Protein AF-0000000066094761 (afdb_homodimer)

Radius of gyration: 37.36 Å; Cα contacts (8 Å, |Δi|>4): 1276; chains: 2; bounding box: 104×122×108 Å

Solvent-accessible surface area (backbone atoms only — not comparable to full-atom values): 63139 Å² total; per-residue (Å²): 133,81,71,83,74,76,77,89,64,42,26,51,43,30,59,74,68,72,46,89,49,73,55,37,78,74,47,27,59,56,29,58,72,44,72,39,82,47,69,22,72,69,81,80,58,84,51,72,66,88,42,71,58,29,49,50,51,52,50,49,50,50,47,42,39,51,49,48,59,50,34,73,75,60,47,80,68,79,78,79,75,89,84,76,91,79,89,83,79,86,79,93,80,90,80,85,93,80,86,85,90,82,90,82,90,82,90,80,90,80,88,84,88,78,85,73,77,79,72,76,74,77,68,79,76,65,91,70,70,86,68,79,62,49,69,28,84,65,56,49,58,53,24,24,25,49,39,42,20,68,70,50,47,49,43,68,77,32,72,45,50,62,64,50,71,90,56,36,38,64,8,41,57,56,40,42,41,30,41,23,49,33,28,34,23,34,45,33,17,46,22,35,49,45,50,48,60,73,43,51,88,79,46,54,68,67,57,51,52,52,44,52,52,51,21,50,51,25,40,50,52,15,52,52,44,44,51,53,51,51,49,57,64,63,56,69,61,76,78,74,60,92,45,60,48,66,40,47,43,52,23,32,50,44,47,24,50,39,24,49,31,68,59,46,70,72,52,30,59,60,32,46,50,50,36,51,49,54,52,50,50,37,60,72,56,68,46,67,80,40,82,64,54,71,69,31,48,52,34,60,76,65,52,47,80,88,64,98,61,55,47,55,43,37,33,53,43,50,46,51,40,51,50,52,42,51,51,53,51,49,37,35,53,51,15,48,54,60,44,30,53,34,86,62,55,87,48,35,74,57,51,26,28,86,80,34,72,41,51,33,34,46,45,69,17,35,45,29,64,59,51,43,47,46,36,51,47,16,32,51,38,11,47,41,64,74,65,52,54,72,47,70,68,45,43,53,52,51,52,50,53,49,50,51,49,51,51,52,52,53,53,48,53,50,51,52,52,55,52,51,58,52,43,63,72,65,56,78,75,73,75,78,47,59,60,58,44,50,30,52,53,45,31,49,46,45,47,48,22,41,55,52,48,49,43,31,67,75,48,27,75,48,76,57,73,80,40,47,64,58,53,50,50,49,52,49,43,53,69,73,66,50,58,70,88,48,46,63,76,44,37,43,31,50,49,57,48,46,67,70,42,50,88,62,67,52,42,49,49,50,51,49,58,55,64,28,67,72,38,54,34,78,55,37,54,42,43,60,52,44,53,54,48,47,54,50,50,56,51,39,61,73,72,37,92,81,57,44,48,66,54,51,34,61,70,45,39,81,71,56,82,54,60,104,133,82,70,83,74,78,77,89,64,44,26,51,43,30,58,72,67,72,46,89,51,74,54,38,78,73,48,26,60,58,29,58,73,47,72,38,80,48,68,23,73,69,81,79,56,85,51,72,65,88,43,70,57,29,51,50,53,52,50,49,49,50,47,43,42,52,50,53,60,55,38,72,69,64,46,80,73,70,75,82,80,82,82,76,76,74,87,83,80,82,80,82,87,78,88,87,81,86,84,90,83,86,90,82,90,86,90,82,88,91,88,85,90,92,83,88,78,82,74,81,77,79,73,80,78,67,90,71,74,86,67,78,62,48,67,31,84,66,56,49,57,52,25,23,26,48,40,42,18,67,70,50,47,48,43,67,77,32,74,45,51,61,63,52,71,89,55,35,39,63,8,40,56,56,41,42,42,30,41,22,47,31,28,33,24,31,44,33,18,45,23,36,50,45,50,48,59,73,42,51,88,78,46,56,68,68,58,50,51,51,44,50,52,50,20,49,50,26,38,49,52,15,54,52,44,45,52,53,51,51,50,56,65,62,54,71,56,82,80,66,64,91,49,58,48,67,40,47,42,52,22,32,51,44,47,24,51,39,25,49,33,68,60,45,71,68,55,29,58,60,32,46,50,50,34,51,49,54,51,51,50,38,60,73,56,67,47,67,78,41,83,63,54,70,70,31,49,52,34,62,75,64,51,48,80,87,66,99,60,56,46,57,42,37,32,53,44,49,46,50,40,50,50,50,43,51,50,52,51,48,38,34,54,51,14,49,54,64,45,31,52,34,87,62,55,86,48,37,72,58,51,26,28,86,75,33,70,42,52,33,34,46,44,68,16,36,44,30,64,58,50,43,46,46,37,50,46,16,31,52,38,11,48,42,64,73,65,52,54,72,48,70,68,43,44,51,54,49,53,51,52,48,50,52,48,52,51,53,51,53,52,49,52,51,53,52,55,53,52,51,56,53,43,63,71,64,56,77,72,73,76,78,47,59,60,58,44,49,31,50,54,45,32,49,47,45,49,49,23,42,55,52,48,49,43,31,68,76,49,28,76,50,76,56,74,80,42,48,64,56,52,50,50,48,52,50,43,54,72,72,67,50,56,70,87,49,46,63,76,42,36,43,30,49,50,59,49,46,67,70,42,50,88,61,67,54,42,49,49,51,50,50,58,56,63,29,69,70,38,54,32,78,55,37,54,40,42,60,52,44,53,54,50,47,53,50,49,55,51,40,60,73,71,37,93,81,57,44,47,67,53,51,35,59,71,47,42,81,70,58,79,57,59,104

Structure (mmCIF, N/CA/C/O backbone):
data_AF-0000000066094761-model_v1
#
loop_
_entity.id
_entity.type
_entity.pdbx_description
1 polymer 'Pestheic acid cluster transcriptional regulator 3'
#
loop_
_atom_site.group_PDB
_atom_site.id
_atom_site.type_symbol
_atom_site.label_atom_id
_atom_site.label_alt_id
_atom_site.label_comp_id
_atom_site.label_asym_id
_atom_site.label_entity_id
_atom_site.label_seq_id
_atom_site.pdbx_PDB_ins_code
_atom_site.Cartn_x
_atom_site.Cartn_y
_atom_site.Cartn_z
_atom_site.occupancy
_atom_site.B_iso_or_equiv
_atom_site.auth_seq_id
_atom_site.auth_comp_id
_atom_site.auth_asym_id
_atom_site.auth_atom_id
_atom_site.pdbx_PDB_model_num
ATOM 1 N N . MET A 1 1 ? -26.609 24.828 -37.719 1 25.23 1 MET A N 1
ATOM 2 C CA . MET A 1 1 ? -25.938 23.625 -37.281 1 25.23 1 MET A CA 1
ATOM 3 C C . MET A 1 1 ? -26.859 22.406 -37.375 1 25.23 1 MET A C 1
ATOM 5 O O . MET A 1 1 ? -27.891 22.375 -36.719 1 25.23 1 MET A O 1
ATOM 9 N N . SER A 1 2 ? -26.938 21.75 -38.562 1 31.27 2 SER A N 1
ATOM 10 C CA . SER A 1 2 ? -27.859 20.703 -39 1 31.27 2 SER A CA 1
ATOM 11 C C . SER A 1 2 ? -27.734 19.453 -38.156 1 31.27 2 SER A C 1
ATOM 13 O O . SER A 1 2 ? -26.641 19.062 -37.75 1 31.27 2 SER A O 1
ATOM 15 N N . ASN A 1 3 ? -28.703 19.156 -37.281 1 34.5 3 ASN A N 1
ATOM 16 C CA . ASN A 1 3 ? -28.828 18 -36.406 1 34.5 3 ASN A CA 1
ATOM 17 C C . ASN A 1 3 ? -28.484 16.703 -37.156 1 34.5 3 ASN A C 1
ATOM 19 O O . ASN A 1 3 ? -28.953 16.484 -38.281 1 34.5 3 ASN A O 1
ATOM 23 N N . PRO A 1 4 ? -27.344 16.203 -37.031 1 40.72 4 PRO A N 1
ATOM 24 C CA . PRO A 1 4 ? -27.062 14.969 -37.781 1 40.72 4 PRO A CA 1
ATOM 25 C C . PRO A 1 4 ? -28.234 13.992 -37.781 1 40.72 4 PRO A C 1
ATOM 27 O O . PRO A 1 4 ? -28.766 13.672 -36.688 1 40.72 4 PRO A O 1
ATOM 30 N N . VAL A 1 5 ? -29.156 13.977 -38.812 1 42.31 5 VAL A N 1
ATOM 31 C CA . VAL A 1 5 ? -30.312 13.141 -39.094 1 42.31 5 VAL A CA 1
ATOM 32 C C . VAL A 1 5 ? -29.969 11.68 -38.812 1 42.31 5 VAL A C 1
ATOM 34 O O . VAL A 1 5 ? -28.953 11.172 -39.312 1 42.31 5 VAL A O 1
ATOM 37 N N . ARG A 1 6 ? -30.547 11.039 -37.781 1 51.06 6 ARG A N 1
ATOM 38 C CA . ARG A 1 6 ? -30.5 9.625 -37.438 1 51.06 6 ARG A CA 1
ATOM 39 C C . ARG A 1 6 ? -30.719 8.758 -38.656 1 51.06 6 ARG A C 1
ATOM 41 O O . ARG A 1 6 ? -31.656 8.992 -39.438 1 51.06 6 ARG A O 1
ATOM 48 N N . SER A 1 7 ? -29.797 8.117 -39.188 1 52.03 7 SER A N 1
ATOM 49 C CA . SER A 1 7 ? -29.891 7.305 -40.406 1 52.03 7 SER A CA 1
ATOM 50 C C . SER A 1 7 ? -31.078 6.336 -40.312 1 52.03 7 SER A C 1
ATOM 52 O O . SER A 1 7 ? -31.328 5.738 -39.281 1 52.03 7 SER A O 1
ATOM 54 N N . LYS A 1 8 ? -32.25 6.359 -41 1 65.81 8 LYS A N 1
ATOM 55 C CA . LYS A 1 8 ? -33.469 5.543 -41.156 1 65.81 8 LYS A CA 1
ATOM 56 C C . LYS A 1 8 ? -33.125 4.172 -41.719 1 65.81 8 LYS A C 1
ATOM 58 O O . LYS A 1 8 ? -34.031 3.396 -42.062 1 65.81 8 LYS A O 1
ATOM 63 N N . GLY A 1 9 ? -31.844 3.75 -41.719 1 70.69 9 GLY A N 1
ATOM 64 C CA . GLY A 1 9 ? -31.438 2.535 -42.406 1 70.69 9 GLY A CA 1
ATOM 65 C C . GLY A 1 9 ? -31.234 1.358 -41.469 1 70.69 9 GLY A C 1
ATOM 66 O O . GLY A 1 9 ? -30.625 0.351 -41.844 1 70.69 9 GLY A O 1
ATOM 67 N N . GLY A 1 10 ? -31.672 1.372 -40.25 1 79.5 10 GLY A N 1
ATOM 68 C CA . GLY A 1 10 ? -31.453 0.281 -39.312 1 79.5 10 GLY A CA 1
ATOM 69 C C . GLY A 1 10 ? -32.406 -0.875 -39.531 1 79.5 10 GLY A C 1
ATOM 70 O O . GLY A 1 10 ? -33.469 -0.719 -40.156 1 79.5 10 GLY A O 1
ATOM 71 N N . CYS A 1 11 ? -31.984 -2.064 -39 1 83.25 11 CYS A N 1
ATOM 72 C CA . CYS A 1 11 ? -32.844 -3.236 -39.125 1 83.25 11 CYS A CA 1
ATOM 73 C C . CYS A 1 11 ? -34.094 -3.094 -38.25 1 83.25 11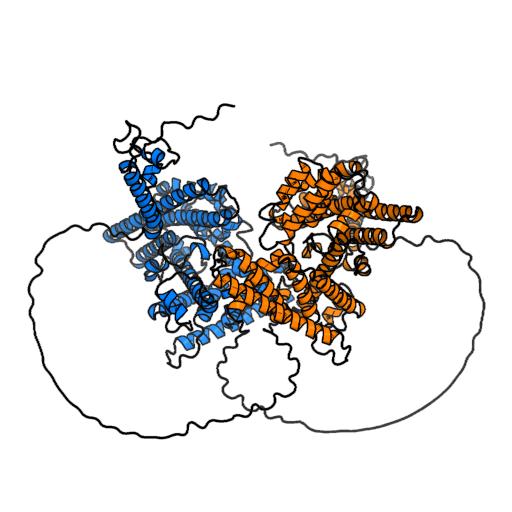 CYS A C 1
ATOM 75 O O . CYS A 1 11 ? -34.094 -2.314 -37.281 1 83.25 11 CYS A O 1
ATOM 77 N N . TRP A 1 12 ? -35.125 -3.793 -38.5 1 86.81 12 TRP A N 1
ATOM 78 C CA . TRP A 1 12 ? -36.406 -3.621 -37.844 1 86.81 12 TRP A CA 1
ATOM 79 C C . TRP A 1 12 ? -36.312 -4.035 -36.375 1 86.81 12 TRP A C 1
ATOM 81 O O . TRP A 1 12 ? -37.031 -3.484 -35.531 1 86.81 12 TRP A O 1
ATOM 91 N N . THR A 1 13 ? -35.406 -5 -36 1 87.12 13 THR A N 1
ATOM 92 C CA . THR A 1 13 ? -35.188 -5.41 -34.625 1 87.12 13 THR A CA 1
ATOM 93 C C . THR A 1 13 ? -34.562 -4.281 -33.812 1 87.12 13 THR A C 1
ATOM 95 O O . THR A 1 13 ? -35 -3.973 -32.719 1 87.12 13 THR A O 1
ATOM 98 N N . CYS A 1 14 ? -33.625 -3.65 -34.344 1 81.75 14 CYS A N 1
ATOM 99 C CA . CYS A 1 14 ? -32.938 -2.557 -33.656 1 81.75 14 CYS A CA 1
ATOM 100 C C . CYS A 1 14 ? -33.844 -1.334 -33.562 1 81.75 14 CYS A C 1
ATOM 102 O O . CYS A 1 14 ? -33.844 -0.635 -32.531 1 81.75 14 CYS A O 1
ATOM 104 N N . ARG A 1 15 ? -34.688 -1.156 -34.469 1 82.31 15 ARG A N 1
ATOM 105 C CA . ARG A 1 15 ? -35.688 -0.082 -34.438 1 82.31 15 ARG A CA 1
ATOM 106 C C . ARG A 1 15 ? -36.719 -0.315 -33.375 1 82.31 15 ARG A C 1
ATOM 108 O O . ARG A 1 15 ? -37.125 0.617 -32.656 1 82.31 15 ARG A O 1
ATOM 115 N N . LEU A 1 16 ? -37.094 -1.599 -33.375 1 83.62 16 LEU A N 1
ATOM 116 C CA . LEU A 1 16 ? -38.094 -1.968 -32.344 1 83.62 16 LEU A CA 1
ATOM 117 C C . LEU A 1 16 ? -37.531 -1.791 -30.953 1 83.62 16 LEU A C 1
ATOM 119 O O . LEU A 1 16 ? -38.219 -1.344 -30.047 1 83.62 16 LEU A O 1
ATOM 123 N N . ARG A 1 17 ? -36.25 -2.08 -30.797 1 80.94 17 ARG A N 1
ATOM 124 C CA . ARG A 1 17 ? -35.562 -2.037 -29.5 1 80.94 17 ARG A CA 1
ATOM 125 C C . ARG A 1 17 ? -35.031 -0.639 -29.203 1 80.94 17 ARG A C 1
ATOM 127 O O . ARG A 1 17 ? -34.562 -0.366 -28.094 1 80.94 17 ARG A O 1
ATOM 134 N N . ARG A 1 18 ? -35.125 0.269 -30.172 1 80 18 ARG A N 1
ATOM 135 C CA . ARG A 1 18 ? -34.625 1.64 -30.109 1 80 18 ARG A CA 1
ATOM 136 C C . ARG A 1 18 ? -33.125 1.667 -29.781 1 80 18 ARG A C 1
ATOM 138 O O . ARG A 1 18 ? -32.688 2.453 -28.938 1 80 18 ARG A O 1
ATOM 145 N N . LYS A 1 19 ? -32.406 0.696 -30.359 1 77.44 19 LYS A N 1
ATOM 146 C CA . LYS A 1 19 ? -30.953 0.57 -30.219 1 77.44 19 LYS A CA 1
ATOM 147 C C . LYS A 1 19 ? -30.234 0.919 -31.531 1 77.44 19 LYS A C 1
ATOM 149 O O . LYS A 1 19 ? -30.828 0.825 -32.594 1 77.44 19 LYS A O 1
ATOM 154 N N . LYS A 1 20 ? -28.984 1.373 -31.422 1 78.31 20 LYS A N 1
ATOM 155 C CA . LYS A 1 20 ? -28.203 1.714 -32.625 1 78.31 20 LYS A CA 1
ATOM 156 C C . LYS A 1 20 ? -27.922 0.477 -33.469 1 78.31 20 LYS A C 1
ATOM 158 O O . LYS A 1 20 ? -27.453 -0.543 -32.938 1 78.31 20 LYS A O 1
ATOM 163 N N . CYS A 1 21 ? -28.094 0.512 -34.688 1 76.69 21 CYS A N 1
ATOM 164 C CA . CYS A 1 21 ? -27.906 -0.553 -35.688 1 76.69 21 CYS A CA 1
ATOM 165 C C . CYS A 1 21 ? -26.688 -0.284 -36.531 1 76.69 21 CYS A C 1
ATOM 167 O O . CYS A 1 21 ? -26.438 0.854 -36.938 1 76.69 21 CYS A O 1
ATOM 169 N N . ASP A 1 22 ? -25.906 -1.251 -36.812 1 75.94 22 ASP A N 1
ATOM 170 C CA . ASP A 1 22 ? -24.75 -1.089 -37.688 1 75.94 22 ASP A CA 1
ATOM 171 C C . ASP A 1 22 ? -25.141 -1.278 -39.156 1 75.94 22 ASP A C 1
ATOM 173 O O . ASP A 1 22 ? -24.281 -1.279 -40.031 1 75.94 22 ASP A O 1
ATOM 177 N N . GLU A 1 23 ? -26.25 -1.554 -39.5 1 78.56 23 GLU A N 1
ATOM 178 C CA . GLU A 1 23 ? -26.828 -1.672 -40.812 1 78.56 23 GLU A CA 1
ATOM 179 C C . GLU A 1 23 ? -26.125 -2.75 -41.625 1 78.56 23 GLU A C 1
ATOM 181 O O . GLU A 1 23 ? -26.109 -2.695 -42.875 1 78.56 23 GLU A O 1
ATOM 186 N N . GLY A 1 24 ? -25.547 -3.73 -40.875 1 76.75 24 GLY A N 1
ATOM 187 C CA . GLY A 1 24 ? -24.984 -4.871 -41.594 1 76.75 24 GLY A CA 1
ATOM 188 C C . GLY A 1 24 ? -26.031 -5.73 -42.281 1 76.75 24 GLY A C 1
ATOM 189 O O . GLY A 1 24 ? -27.125 -5.93 -41.719 1 76.75 24 GLY A O 1
ATOM 190 N N . LYS A 1 25 ? -25.859 -6.094 -43.531 1 76.5 25 LYS A N 1
ATOM 191 C CA . LYS A 1 25 ? -26.734 -6.961 -44.281 1 76.5 25 LYS A CA 1
ATOM 192 C C . LYS A 1 25 ? -26.125 -8.359 -44.438 1 76.5 25 LYS A C 1
ATOM 194 O O . LYS A 1 25 ? -24.906 -8.5 -44.531 1 76.5 25 LYS A O 1
ATOM 199 N N . PRO A 1 26 ? -26.922 -9.297 -44.344 1 74.12 26 PRO A N 1
ATOM 200 C CA . PRO A 1 26 ? -28.391 -9.359 -44.281 1 74.12 26 PRO A CA 1
ATOM 201 C C . PRO A 1 26 ? -28.922 -9.219 -42.875 1 74.12 26 PRO A C 1
ATOM 203 O O . PRO A 1 26 ? -30.094 -8.922 -42.656 1 74.12 26 PRO A O 1
ATOM 206 N N . GLU A 1 27 ? -28 -9.461 -41.844 1 78.94 27 GLU A N 1
ATOM 207 C CA . GLU A 1 27 ? -28.312 -9.266 -40.438 1 78.94 27 GLU A CA 1
ATOM 208 C C . GLU A 1 27 ? -27.344 -8.281 -39.781 1 78.94 27 GLU A C 1
ATOM 210 O O . GLU A 1 27 ? -26.172 -8.234 -40.125 1 78.94 27 GLU A O 1
ATOM 215 N N . CYS A 1 28 ? -27.922 -7.469 -38.969 1 76.62 28 CYS A N 1
ATOM 216 C CA . CYS A 1 28 ? -27.016 -6.512 -38.344 1 76.62 28 CYS A CA 1
ATOM 217 C C . CYS A 1 28 ? -26.219 -7.164 -37.219 1 76.62 28 CYS A C 1
ATOM 219 O O . CYS A 1 28 ? -26.688 -8.125 -36.594 1 76.62 28 CYS A O 1
ATOM 221 N N . THR A 1 29 ? -25.062 -6.691 -37.031 1 76.5 29 THR A N 1
ATOM 222 C CA . THR A 1 29 ? -24.141 -7.27 -36.062 1 76.5 29 THR A CA 1
ATOM 223 C C . THR A 1 29 ? -24.688 -7.125 -34.625 1 76.5 29 THR A C 1
ATOM 225 O O . THR A 1 29 ? -24.375 -7.938 -33.75 1 76.5 29 THR A O 1
ATOM 228 N N . THR A 1 30 ? -25.5 -6.266 -34.406 1 77.88 30 THR A N 1
ATOM 229 C CA . THR A 1 30 ? -26.109 -6.027 -33.094 1 77.88 30 THR A CA 1
ATOM 230 C C . THR A 1 30 ? -27.125 -7.125 -32.781 1 77.88 30 THR A C 1
ATOM 232 O O . THR A 1 30 ? -27.125 -7.648 -31.656 1 77.88 30 THR A O 1
ATOM 235 N N . CYS A 1 31 ? -27.844 -7.41 -33.656 1 77.19 31 CYS A N 1
ATOM 236 C CA . CYS A 1 31 ? -28.812 -8.477 -33.5 1 77.19 31 CYS A CA 1
ATOM 237 C C . CYS A 1 31 ? -28.125 -9.836 -33.438 1 77.19 31 CYS A C 1
ATOM 239 O O . CYS A 1 31 ? -28.484 -10.68 -32.594 1 77.19 31 CYS A O 1
ATOM 241 N N . GLN A 1 32 ? -27.031 -9.977 -34.219 1 76.62 32 GLN A N 1
ATOM 242 C CA . GLN A 1 32 ? -26.266 -11.219 -34.219 1 76.62 32 GLN A CA 1
ATOM 243 C C . GLN A 1 32 ? -25.547 -11.43 -32.906 1 76.62 32 GLN A C 1
ATOM 245 O O . GLN A 1 32 ? -25.516 -12.539 -32.375 1 76.62 32 GLN A O 1
ATOM 250 N N . ALA A 1 33 ? -25.172 -10.391 -32.406 1 71.88 33 ALA A N 1
ATOM 251 C CA . ALA A 1 33 ? -24.391 -10.438 -31.156 1 71.88 33 ALA A CA 1
ATOM 252 C C . ALA A 1 33 ? -25.297 -10.766 -29.969 1 71.88 33 ALA A C 1
ATOM 254 O O . ALA A 1 33 ? -24.859 -11.422 -29.016 1 71.88 33 ALA A O 1
ATOM 255 N N . LEU A 1 34 ? -26.453 -10.492 -30.125 1 73.88 34 LEU A N 1
ATOM 256 C CA . LEU A 1 34 ? -27.422 -10.688 -29.047 1 73.88 34 LEU A CA 1
ATOM 257 C C . LEU A 1 34 ? -28.266 -11.945 -29.297 1 73.88 34 LEU A C 1
ATOM 259 O O . LEU A 1 34 ? -29.188 -12.242 -28.531 1 73.88 34 LEU A O 1
ATOM 263 N N . SER A 1 35 ? -27.797 -12.609 -30.234 1 74 35 SER A N 1
ATOM 264 C CA . SER A 1 35 ? -28.516 -13.805 -30.672 1 74 35 SER A CA 1
ATOM 265 C C . SER A 1 35 ? -30.016 -13.578 -30.719 1 74 35 SER A C 1
ATOM 267 O O . SER A 1 35 ? -30.797 -14.453 -30.328 1 74 35 SER A O 1
ATOM 269 N N . ILE A 1 36 ? -30.234 -12.438 -31.188 1 81 36 ILE A N 1
ATOM 270 C CA . ILE A 1 36 ? -31.641 -12.164 -31.391 1 81 36 ILE A CA 1
ATOM 271 C C . ILE A 1 36 ? -31.953 -12.109 -32.875 1 81 36 ILE A C 1
ATOM 273 O O . ILE A 1 36 ? -31.047 -11.883 -33.688 1 81 36 ILE A O 1
ATOM 277 N N . THR A 1 37 ? -33.156 -12.43 -33.25 1 81 37 THR A N 1
ATOM 278 C CA . THR A 1 37 ? -33.562 -12.477 -34.656 1 81 37 THR A CA 1
ATOM 279 C C . THR A 1 37 ? -33.531 -11.086 -35.25 1 81 37 THR A C 1
ATOM 281 O O . THR A 1 37 ? -34.156 -10.156 -34.781 1 81 37 THR A O 1
ATOM 284 N N . CYS A 1 38 ? -32.656 -10.898 -36.188 1 83 38 CYS A N 1
ATOM 285 C CA . CYS A 1 38 ? -32.625 -9.688 -36.969 1 83 38 CYS A CA 1
ATOM 286 C C . CYS A 1 38 ? -33.688 -9.727 -38.062 1 83 38 CYS A C 1
ATOM 288 O O . CYS A 1 38 ? -33.625 -10.57 -38.969 1 83 38 CYS A O 1
ATOM 290 N N . TYR A 1 39 ? -34.594 -8.883 -38.062 1 84.81 39 TYR A N 1
ATOM 291 C CA . TYR A 1 39 ? -35.688 -8.914 -39.031 1 84.81 39 TYR A CA 1
ATOM 292 C C . TYR A 1 39 ? -35.344 -8.102 -40.281 1 84.81 39 TYR A C 1
ATOM 294 O O . TYR A 1 39 ? -36.25 -7.766 -41.062 1 84.81 39 TYR A O 1
ATOM 302 N N . GLY A 1 40 ? -34 -7.703 -40.438 1 82.12 40 GLY A N 1
ATOM 303 C CA . GLY A 1 40 ? -33.438 -7.164 -41.656 1 82.12 40 GLY A CA 1
ATOM 304 C C . GLY A 1 40 ? -33.938 -5.77 -42 1 82.12 40 GLY A C 1
ATOM 305 O O . GLY A 1 40 ? -34.438 -5.059 -41.125 1 82.12 40 GLY A O 1
ATOM 306 N N . TYR A 1 41 ? -33.75 -5.305 -43.312 1 80.75 41 TYR A N 1
ATOM 307 C CA . TYR A 1 41 ? -33.875 -3.92 -43.75 1 80.75 41 TYR A CA 1
ATOM 308 C C . TYR A 1 41 ? -34.969 -3.779 -44.812 1 80.75 41 TYR A C 1
ATOM 310 O O . TYR A 1 41 ? -35.125 -2.713 -45.406 1 80.75 41 TYR A O 1
ATOM 318 N N . GLY A 1 42 ? -35.719 -4.836 -45.125 1 79.12 42 GLY A N 1
ATOM 319 C CA . GLY A 1 42 ? -36.75 -4.828 -46.156 1 79.12 42 GLY A CA 1
ATOM 320 C C . GLY A 1 42 ? -38.031 -4.145 -45.719 1 79.12 42 GLY A C 1
ATOM 321 O O . GLY A 1 42 ? -38.031 -3.318 -44.781 1 79.12 42 GLY A O 1
ATOM 322 N N . PRO A 1 43 ? -39.188 -4.605 -46.344 1 80.31 43 PRO A N 1
ATOM 323 C CA . PRO A 1 43 ? -40.469 -4 -45.969 1 80.31 43 PRO A CA 1
ATOM 324 C C . PRO A 1 43 ? -40.844 -4.258 -44.531 1 80.31 43 PRO A C 1
ATOM 326 O O . PRO A 1 43 ? -40.469 -5.277 -43.938 1 80.31 43 PRO A O 1
ATOM 329 N N . LYS A 1 44 ? -41.5 -3.408 -43.844 1 81.75 44 LYS A N 1
ATOM 330 C CA . LYS A 1 44 ? -41.938 -3.494 -42.469 1 81.75 44 LYS A CA 1
ATOM 331 C C . LYS A 1 44 ? -42.656 -4.809 -42.188 1 81.75 44 LYS A C 1
ATOM 333 O O . LYS A 1 44 ? -43.594 -5.16 -42.906 1 81.75 44 LYS A O 1
ATOM 338 N N . PRO A 1 45 ? -42.125 -5.52 -41.125 1 82.12 45 PRO A N 1
ATOM 339 C CA . PRO A 1 45 ? -42.812 -6.777 -40.844 1 82.12 45 PRO A CA 1
ATOM 340 C C . PRO A 1 45 ? -44.25 -6.57 -40.406 1 82.12 45 PRO A C 1
ATOM 342 O O . PRO A 1 45 ? -44.594 -5.574 -39.75 1 82.12 45 PRO A O 1
ATOM 345 N N . GLU A 1 46 ? -45.156 -7.445 -40.844 1 81.19 46 GLU A N 1
ATOM 346 C CA . GLU A 1 46 ? -46.594 -7.332 -40.656 1 81.19 46 GLU A CA 1
ATOM 347 C C . GLU A 1 46 ? -46.938 -7.211 -39.188 1 81.19 46 GLU A C 1
ATOM 349 O O . GLU A 1 46 ? -47.875 -6.527 -38.812 1 81.19 46 GLU A O 1
ATOM 354 N N . TRP A 1 47 ? -46.062 -7.816 -38.375 1 82.38 47 TRP A N 1
ATOM 355 C CA . TRP A 1 47 ? -46.344 -7.809 -36.938 1 82.38 47 TRP A CA 1
ATOM 356 C C . TRP A 1 47 ? -45.969 -6.465 -36.312 1 82.38 47 TRP A C 1
ATOM 358 O O . TRP A 1 47 ? -46.406 -6.152 -35.188 1 82.38 47 TRP A O 1
ATOM 368 N N . MET A 1 48 ? -45.125 -5.617 -36.875 1 80.69 48 MET A N 1
ATOM 369 C CA . MET A 1 48 ? -44.719 -4.316 -36.375 1 80.69 48 MET A CA 1
ATOM 370 C C . MET A 1 48 ? -45.781 -3.262 -36.656 1 80.69 48 MET A C 1
ATOM 372 O O . MET A 1 48 ? -45.562 -2.367 -37.469 1 80.69 48 MET A O 1
ATOM 376 N N . ASP A 1 49 ? -47.031 -3.361 -35.969 1 79.44 49 ASP A N 1
ATOM 377 C CA . ASP A 1 49 ? -48.25 -2.568 -36.219 1 79.44 49 ASP A CA 1
ATOM 378 C C . ASP A 1 49 ? -48.625 -1.771 -34.969 1 79.44 49 ASP A C 1
ATOM 380 O O . ASP A 1 49 ? -49.781 -1.359 -34.812 1 79.44 49 ASP A O 1
ATOM 384 N N . ASN A 1 50 ? -47.719 -1.568 -34.062 1 75.69 50 ASN A N 1
ATOM 385 C CA . ASN A 1 50 ? -47.906 -0.819 -32.812 1 75.69 50 ASN A CA 1
ATOM 386 C C . ASN A 1 50 ? -49 -1.421 -31.953 1 75.69 50 ASN A C 1
ATOM 388 O O . ASN A 1 50 ? -49.625 -0.723 -31.141 1 75.69 50 ASN A O 1
ATOM 392 N N . GLY A 1 51 ? -49.281 -2.74 -32.281 1 80.19 51 GLY A N 1
ATOM 393 C CA . GLY A 1 51 ? -50.312 -3.441 -31.531 1 80.19 51 GLY A CA 1
ATOM 394 C C . GLY A 1 51 ? -49.75 -4.539 -30.656 1 80.19 51 GLY A C 1
ATOM 395 O O . GLY A 1 51 ? -48.562 -4.535 -30.328 1 80.19 51 GLY A O 1
ATOM 396 N N . ASP A 1 52 ? -50.656 -5.477 -30.266 1 77.12 52 ASP A N 1
ATOM 397 C CA . ASP A 1 52 ? -50.281 -6.559 -29.359 1 77.12 52 ASP A CA 1
ATOM 398 C C . ASP A 1 52 ? -49.25 -7.473 -29.984 1 77.12 52 ASP A C 1
ATOM 400 O O . ASP A 1 52 ? -48.375 -7.988 -29.281 1 77.12 52 ASP A O 1
ATOM 404 N N . ALA A 1 53 ? -49.25 -7.629 -31.219 1 78.69 53 ALA A N 1
ATOM 405 C CA . ALA A 1 53 ? -48.25 -8.477 -31.891 1 78.69 53 ALA A CA 1
ATOM 406 C C . ALA A 1 53 ? -46.844 -7.867 -31.812 1 78.69 53 ALA A C 1
ATOM 408 O O . ALA A 1 53 ? -45.875 -8.586 -31.578 1 78.69 53 ALA A O 1
ATOM 409 N N . GLU A 1 54 ? -46.781 -6.648 -31.984 1 81.25 54 GLU A N 1
ATOM 410 C CA . GLU A 1 54 ? -45.5 -5.949 -31.844 1 81.25 54 GLU A CA 1
ATOM 411 C C . GLU A 1 54 ? -44.969 -6.027 -30.406 1 81.25 54 GLU A C 1
ATOM 413 O O . GLU A 1 54 ? -43.781 -6.25 -30.188 1 81.25 54 GLU A O 1
ATOM 418 N N . LYS A 1 55 ? -45.781 -5.922 -29.5 1 81.75 55 LYS A N 1
ATOM 419 C CA . LYS A 1 55 ? -45.438 -6.035 -28.094 1 81.75 55 LYS A CA 1
ATOM 420 C C . LYS A 1 55 ? -44.969 -7.453 -27.75 1 81.75 55 LYS A C 1
ATOM 422 O O . LYS A 1 55 ? -44.031 -7.637 -26.984 1 81.75 55 LYS A O 1
ATOM 427 N N . ASP A 1 56 ? -45.562 -8.391 -28.281 1 79.38 56 ASP A N 1
ATOM 428 C CA . ASP A 1 56 ? -45.156 -9.781 -28.062 1 79.38 56 ASP A CA 1
ATOM 429 C C . ASP A 1 56 ? -43.781 -10.047 -28.641 1 79.38 56 ASP A C 1
ATOM 431 O O . ASP A 1 56 ? -42.938 -10.719 -28.016 1 79.38 56 ASP A O 1
ATOM 435 N N . VAL A 1 57 ? -43.469 -9.531 -29.781 1 79.25 57 VAL A N 1
ATOM 436 C CA . VAL A 1 57 ? -42.156 -9.703 -30.359 1 79.25 57 VAL A CA 1
ATOM 437 C C . VAL A 1 57 ? -41.125 -8.922 -29.547 1 79.25 57 VAL A C 1
ATOM 439 O O . VAL A 1 57 ? -40.062 -9.438 -29.25 1 79.25 57 VAL A O 1
ATOM 442 N N . ALA A 1 58 ? -41.5 -7.77 -29.109 1 82 58 ALA A N 1
ATOM 443 C CA . ALA A 1 58 ? -40.625 -6.973 -28.266 1 82 58 ALA A CA 1
ATOM 444 C C . ALA A 1 58 ? -40.344 -7.672 -26.938 1 82 58 ALA A C 1
ATOM 446 O O . ALA A 1 58 ? -39.219 -7.703 -26.453 1 82 58 ALA A O 1
ATOM 447 N N . ASN A 1 59 ? -41.312 -8.188 -26.375 1 78.44 59 ASN A N 1
ATOM 448 C CA . ASN A 1 59 ? -41.188 -8.961 -25.141 1 78.44 59 ASN A CA 1
ATOM 449 C C . ASN A 1 59 ? -40.375 -10.234 -25.375 1 78.44 59 ASN A C 1
ATOM 451 O O . ASN A 1 59 ? -39.562 -10.609 -24.516 1 78.44 59 ASN A O 1
ATOM 455 N N . SER A 1 60 ? -40.562 -10.914 -26.375 1 76 60 SER A N 1
ATOM 456 C CA . SER A 1 60 ? -39.781 -12.094 -26.703 1 76 60 SER A CA 1
ATOM 457 C C . SER A 1 60 ? -38.312 -11.734 -26.922 1 76 60 SER A C 1
ATOM 459 O O . SER A 1 60 ? -37.406 -12.422 -26.406 1 76 60 SER A O 1
ATOM 461 N N . LEU A 1 61 ? -38.031 -10.695 -27.594 1 76.75 61 LEU A N 1
ATOM 462 C CA . LEU A 1 61 ? -36.688 -10.234 -27.797 1 76.75 61 LEU A CA 1
ATOM 463 C C . LEU A 1 61 ? -36.031 -9.812 -26.469 1 76.75 61 LEU A C 1
ATOM 465 O O . LEU A 1 61 ? -34.875 -10.141 -26.203 1 76.75 61 LEU A O 1
ATOM 469 N N . LYS A 1 62 ? -36.781 -9.18 -25.672 1 76.38 62 LYS A N 1
ATOM 470 C CA . LYS A 1 62 ? -36.312 -8.812 -24.328 1 76.38 62 LYS A CA 1
ATOM 471 C C . LYS A 1 62 ? -36.031 -10.055 -23.5 1 76.38 62 LYS A C 1
ATOM 473 O O . LYS A 1 62 ? -35.031 -10.094 -22.75 1 76.38 62 LYS A O 1
ATOM 478 N N . HIS A 1 63 ? -36.844 -11.055 -23.594 1 69.94 63 HIS A N 1
ATOM 479 C CA . HIS A 1 63 ? -36.625 -12.328 -22.922 1 69.94 63 HIS A CA 1
ATOM 480 C C . HIS A 1 63 ? -35.375 -13.031 -23.469 1 69.94 63 HIS A C 1
ATOM 482 O O . HIS A 1 63 ? -34.562 -13.57 -22.703 1 69.94 63 HIS A O 1
ATOM 488 N N . ILE A 1 64 ? -35.219 -13.008 -24.719 1 67.81 64 ILE A N 1
ATOM 489 C CA . ILE A 1 64 ? -34.031 -13.633 -25.312 1 67.81 64 ILE A CA 1
ATOM 490 C C . ILE A 1 64 ? -32.781 -12.836 -24.938 1 67.81 64 ILE A C 1
ATOM 492 O O . ILE A 1 64 ? -31.766 -13.406 -24.562 1 67.81 64 ILE A O 1
ATOM 496 N N . VAL A 1 65 ? -32.938 -11.648 -25 1 66.62 65 VAL A N 1
ATOM 497 C CA . VAL A 1 65 ? -31.812 -10.812 -24.641 1 66.62 65 VAL A CA 1
ATOM 498 C C . VAL A 1 65 ? -31.516 -10.953 -23.156 1 66.62 65 VAL A C 1
ATOM 500 O O . VAL A 1 65 ? -30.344 -11.055 -22.75 1 66.62 65 VAL A O 1
ATOM 503 N N . ARG A 1 66 ? -32.5 -11.016 -22.375 1 64.81 66 ARG A N 1
ATOM 504 C CA . ARG A 1 66 ? -32.344 -11.297 -20.953 1 64.81 66 ARG A CA 1
ATOM 505 C C . ARG A 1 66 ? -31.812 -12.719 -20.719 1 64.81 66 ARG A C 1
ATOM 507 O O . ARG A 1 66 ? -31 -12.953 -19.828 1 64.81 66 ARG A O 1
ATOM 514 N N . TYR A 1 67 ? -32.344 -13.68 -21.391 1 53.97 67 TYR A N 1
ATOM 515 C CA . TYR A 1 67 ? -31.875 -15.062 -21.312 1 53.97 67 TYR A CA 1
ATOM 516 C C . TYR A 1 67 ? -30.469 -15.203 -21.906 1 53.97 67 TYR A C 1
ATOM 518 O O . TYR A 1 67 ? -29.641 -15.93 -21.359 1 53.97 67 TYR A O 1
ATOM 526 N N . THR A 1 68 ? -30.172 -14.648 -22.969 1 49.78 68 THR A N 1
ATOM 527 C CA . THR A 1 68 ? -28.828 -14.703 -23.547 1 49.78 68 THR A CA 1
ATOM 528 C C . THR A 1 68 ? -27.859 -13.828 -22.766 1 49.78 68 THR A C 1
ATOM 530 O O . THR A 1 68 ? -26.672 -14.148 -22.672 1 49.78 68 THR A O 1
ATOM 533 N N . SER A 1 69 ? -28.344 -12.805 -22.266 1 46.78 69 SER A N 1
ATOM 534 C CA . SER A 1 69 ? -27.5 -12.023 -21.375 1 46.78 69 SER A CA 1
ATOM 535 C C . SER A 1 69 ? -27.266 -12.766 -20.062 1 46.78 69 SER A C 1
ATOM 537 O O . SER A 1 69 ? -26.188 -12.656 -19.469 1 46.78 69 SER A O 1
ATOM 539 N N . ARG A 1 70 ? -28.156 -13.562 -19.438 1 41.28 70 ARG A N 1
ATOM 540 C CA . ARG A 1 70 ? -27.953 -14.492 -18.328 1 41.28 70 ARG A CA 1
ATOM 541 C C . ARG A 1 70 ? -27.172 -15.719 -18.781 1 41.28 70 ARG A C 1
ATOM 543 O O . ARG A 1 70 ? -26.469 -16.344 -17.984 1 41.28 70 ARG A O 1
ATOM 550 N N . ARG A 1 71 ? -27.328 -16.312 -19.859 1 37.72 71 ARG A N 1
ATOM 551 C CA . ARG A 1 71 ? -26.578 -17.484 -20.312 1 37.72 71 ARG A CA 1
ATOM 552 C C . ARG A 1 71 ? -25.125 -17.125 -20.625 1 37.72 71 ARG A C 1
ATOM 554 O O . ARG A 1 71 ? -24.266 -18 -20.672 1 37.72 71 ARG A O 1
ATOM 561 N N . THR A 1 72 ? -24.766 -15.945 -21.078 1 35.59 72 THR A N 1
ATOM 562 C CA . THR A 1 72 ? -23.328 -15.672 -21.203 1 35.59 72 THR A CA 1
ATOM 563 C C . THR A 1 72 ? -22.672 -15.586 -19.828 1 35.59 72 THR A C 1
ATOM 565 O O . THR A 1 72 ? -21.453 -15.656 -19.719 1 35.59 72 THR A O 1
ATOM 568 N N . SER A 1 73 ? -23.344 -15.414 -18.703 1 31.52 73 SER A N 1
ATOM 569 C CA . SER A 1 73 ? -22.812 -15.75 -17.375 1 31.52 73 SER A CA 1
ATOM 570 C C . SER A 1 73 ? -22.828 -17.25 -17.141 1 31.52 73 SER A C 1
ATOM 572 O O . SER A 1 73 ? -21.922 -17.812 -16.516 1 31.52 73 SER A O 1
ATOM 574 N N . SER A 1 74 ? -23.938 -18.016 -17.328 1 29.58 74 SER A N 1
ATOM 575 C CA . SER A 1 74 ? -24.062 -19.438 -17.047 1 29.58 74 SER A CA 1
ATOM 576 C C . SER A 1 74 ? -23.531 -20.266 -18.203 1 29.58 74 SER A C 1
ATOM 578 O O . SER A 1 74 ? -23.875 -21.453 -18.328 1 29.58 74 SER A O 1
ATOM 580 N N . ARG A 1 75 ? -23.156 -19.75 -19.25 1 30.95 75 ARG A N 1
ATOM 581 C CA . ARG A 1 75 ? -23.156 -20.547 -20.469 1 30.95 75 ARG A CA 1
ATOM 582 C C . ARG A 1 75 ? -22.172 -21.703 -20.375 1 30.95 75 ARG A C 1
ATOM 584 O O . ARG A 1 75 ? -21.844 -22.344 -21.375 1 30.95 75 ARG A O 1
ATOM 591 N N . TYR A 1 76 ? -21.281 -22.078 -19.5 1 22.34 76 TYR A N 1
ATOM 592 C CA . TYR A 1 76 ? -20.453 -23.125 -20.094 1 22.34 76 TYR A CA 1
ATOM 593 C C . TYR A 1 76 ? -21.281 -24.344 -20.422 1 22.34 76 TYR A C 1
ATOM 595 O O . TYR A 1 76 ? -20.797 -25.281 -21.078 1 22.34 76 TYR A O 1
ATOM 603 N N . ARG A 1 77 ? -22.391 -24.734 -19.609 1 23.88 77 ARG A N 1
ATOM 604 C CA . ARG A 1 77 ? -22.422 -26.203 -19.547 1 23.88 77 ARG A CA 1
ATOM 605 C C . ARG A 1 77 ? -23.109 -26.797 -20.766 1 23.88 77 ARG A C 1
ATOM 607 O O . ARG A 1 77 ? -23.562 -27.938 -20.75 1 23.88 77 ARG A O 1
ATOM 614 N N . VAL A 1 78 ? -23.484 -26.312 -21.781 1 22.73 78 VAL A N 1
ATOM 615 C CA . VAL A 1 78 ? -24.406 -27.188 -22.516 1 22.73 78 VAL A CA 1
ATOM 616 C C . VAL A 1 78 ? -23.609 -28.312 -23.203 1 22.73 78 VAL A C 1
ATOM 618 O O . VAL A 1 78 ? -22.688 -28.031 -23.969 1 22.73 78 VAL A O 1
ATOM 621 N N . PRO A 1 79 ? -23.594 -29.672 -22.672 1 24.33 79 PRO A N 1
ATOM 622 C CA . PRO A 1 79 ? -23.062 -30.859 -23.328 1 24.33 79 PRO A CA 1
ATOM 623 C C . PRO A 1 79 ? -23.688 -31.109 -24.703 1 24.33 79 PRO A C 1
ATOM 625 O O . PRO A 1 79 ? -24.906 -31 -24.859 1 24.33 79 PRO A O 1
ATOM 628 N N . PRO A 1 80 ? -23.062 -31 -25.656 1 20.27 80 PRO A N 1
ATOM 629 C CA . PRO A 1 80 ? -23.609 -31.219 -27 1 20.27 80 PRO A CA 1
ATOM 630 C C . PRO A 1 80 ? -24.234 -32.594 -27.156 1 20.27 80 PRO A C 1
ATOM 632 O O . PRO A 1 80 ? -24 -33.5 -26.344 1 20.27 80 PRO A O 1
ATOM 635 N N . GLY A 1 81 ? -24.578 -33.281 -28.297 1 20.06 81 GLY A N 1
ATOM 636 C CA . GLY A 1 81 ? -25.578 -34.062 -29.016 1 20.06 81 GLY A CA 1
ATOM 637 C C . GLY A 1 81 ? -25.219 -35.531 -29.125 1 20.06 81 GLY A C 1
ATOM 638 O O . GLY A 1 81 ? -25.844 -36.25 -29.891 1 20.06 81 GLY A O 1
ATOM 639 N N . GLN A 1 82 ? -24.469 -36.344 -28.312 1 18.47 82 GLN A N 1
ATOM 640 C CA . GLN A 1 82 ? -24.219 -37.594 -29 1 18.47 82 GLN A CA 1
ATOM 641 C C . GLN A 1 82 ? -25.516 -38.25 -29.438 1 18.47 82 GLN A C 1
ATOM 643 O O . GLN A 1 82 ? -26.516 -38.219 -28.719 1 18.47 82 GLN A O 1
ATOM 648 N N . LYS A 1 83 ? -25.516 -38.812 -30.719 1 18.98 83 LYS A N 1
ATOM 649 C CA . LYS A 1 83 ? -26.297 -39.625 -31.656 1 18.98 83 LYS A CA 1
ATOM 650 C C . LYS A 1 83 ? -26.562 -41 -31.078 1 18.98 83 LYS A C 1
ATOM 652 O O . LYS A 1 83 ? -25.766 -41.531 -30.297 1 18.98 83 LYS A O 1
ATOM 657 N N . ALA A 1 84 ? -27.656 -41.938 -31.469 1 20.28 84 ALA A N 1
ATOM 658 C CA . ALA A 1 84 ? -28.656 -42.938 -31.156 1 20.28 84 ALA A CA 1
ATOM 659 C C . ALA A 1 84 ? -28.094 -44.344 -31.328 1 20.28 84 ALA A C 1
ATOM 661 O O . ALA A 1 84 ? -28.781 -45.344 -31.094 1 20.28 84 ALA A O 1
ATOM 662 N N . ASN A 1 85 ? -26.953 -44.875 -31.438 1 18.27 85 ASN A N 1
ATOM 663 C CA . ASN A 1 85 ? -27.156 -46.188 -32.062 1 18.27 85 ASN A CA 1
ATOM 664 C C . ASN A 1 85 ? -27.875 -47.156 -31.094 1 18.27 85 ASN A C 1
ATOM 666 O O . ASN A 1 85 ? -27.766 -47 -29.875 1 18.27 85 ASN A O 1
ATOM 670 N N . PRO A 1 86 ? -28.594 -48.406 -31.438 1 18.33 86 PRO A N 1
ATOM 671 C CA . PRO A 1 86 ? -29.609 -49.406 -31.062 1 18.33 86 PRO A CA 1
ATOM 672 C C . PRO A 1 86 ? -29.094 -50.438 -30.062 1 18.33 86 PRO A C 1
ATOM 674 O O . PRO A 1 86 ? -29.828 -50.844 -29.156 1 18.33 86 PRO A O 1
ATOM 677 N N . LYS A 1 87 ? -27.984 -51.188 -30.094 1 20.14 87 LYS A N 1
ATOM 678 C CA . LYS A 1 87 ? -28.219 -52.594 -29.922 1 20.14 87 LYS A CA 1
ATOM 679 C C . LYS A 1 87 ? -28.719 -52.906 -28.5 1 20.14 87 LYS A C 1
ATOM 681 O O . LYS A 1 87 ? -28.516 -52.094 -27.594 1 20.14 87 LYS A O 1
ATOM 686 N N . LEU A 1 88 ? -29.109 -54.344 -28.094 1 18.22 88 LEU A N 1
ATOM 687 C CA . LEU A 1 88 ? -29.891 -55.375 -27.469 1 18.22 88 LEU A CA 1
ATOM 688 C C . LEU A 1 88 ? -29.234 -55.875 -26.188 1 18.22 88 LEU A C 1
ATOM 690 O O . LEU A 1 88 ? -28.203 -56.562 -26.25 1 18.22 88 LEU A O 1
ATOM 694 N N . ALA A 1 89 ? -28.984 -55.156 -25.234 1 16.27 89 ALA A N 1
ATOM 695 C CA . ALA A 1 89 ? -28.203 -55.75 -24.141 1 16.27 89 ALA A CA 1
ATOM 696 C C . ALA A 1 89 ? -28.984 -56.844 -23.438 1 16.27 89 ALA A C 1
ATOM 698 O O . ALA A 1 89 ? -30.094 -56.625 -22.953 1 16.27 89 ALA A O 1
ATOM 699 N N . PRO A 1 90 ? -28.625 -58.031 -23.562 1 16.36 90 PRO A N 1
ATOM 700 C CA . PRO A 1 90 ? -29.344 -59.219 -23.078 1 16.36 90 PRO A CA 1
ATOM 701 C C . PRO A 1 90 ? -29.5 -59.25 -21.562 1 16.36 90 PRO A C 1
ATOM 703 O O . PRO A 1 90 ? -28.906 -58.406 -20.875 1 16.36 90 PRO A O 1
ATOM 706 N N . LYS A 1 91 ? -29.25 -60.594 -20.781 1 16.41 91 LYS A N 1
ATOM 707 C CA . LYS A 1 91 ? -29.891 -61.75 -20.141 1 16.41 91 LYS A CA 1
ATOM 708 C C . LYS A 1 91 ? -29.5 -61.844 -18.672 1 16.41 91 LYS A C 1
ATOM 710 O O . LYS A 1 91 ? -30.312 -62.281 -17.844 1 16.41 91 LYS A O 1
ATOM 715 N N . VAL A 1 92 ? -28.234 -61.719 -18.156 1 16.22 92 VAL A N 1
ATOM 716 C CA . VAL A 1 92 ? -27.844 -62.875 -17.344 1 16.22 92 VAL A CA 1
ATOM 717 C C . VAL A 1 92 ? -28.453 -62.75 -15.953 1 16.22 92 VAL A C 1
ATOM 719 O O . VAL A 1 92 ? -28.578 -61.656 -15.414 1 16.22 92 VAL A O 1
ATOM 722 N N . HIS A 1 93 ? -28.859 -63.938 -15.164 1 15.8 93 HIS A N 1
ATOM 723 C CA . HIS A 1 93 ? -29.688 -64.625 -14.188 1 15.8 93 HIS A CA 1
ATOM 724 C C . HIS A 1 93 ? -29.141 -64.438 -12.773 1 15.8 93 HIS A C 1
ATOM 726 O O . HIS A 1 93 ? -29.906 -64.188 -11.836 1 15.8 93 HIS A O 1
ATOM 732 N N . ALA A 1 94 ? -27.828 -64.688 -12.367 1 15.47 94 ALA A N 1
ATOM 733 C CA . ALA A 1 94 ? -27.625 -65.812 -11.445 1 15.47 94 ALA A CA 1
ATOM 734 C C . ALA A 1 94 ? -28.078 -65.438 -10.039 1 15.47 94 ALA A C 1
ATOM 736 O O . ALA A 1 94 ? -28.234 -64.25 -9.711 1 15.47 94 ALA A O 1
ATOM 737 N N . ALA A 1 95 ? -27.375 -66.062 -8.961 1 15.28 95 ALA A N 1
ATOM 738 C CA . ALA A 1 95 ? -27.641 -67.062 -7.945 1 15.28 95 ALA A CA 1
ATOM 739 C C . ALA A 1 95 ? -27.922 -66.438 -6.59 1 15.28 95 ALA A C 1
ATOM 741 O O . ALA A 1 95 ? -28.953 -66.75 -5.969 1 15.28 95 ALA A O 1
ATOM 742 N N . ALA A 1 96 ? -27 -66.562 -5.574 1 15.09 96 ALA A N 1
ATOM 743 C CA . ALA A 1 96 ? -27.094 -67.562 -4.516 1 15.09 96 ALA A CA 1
ATOM 744 C C . ALA A 1 96 ? -27.641 -66.938 -3.232 1 15.09 96 ALA A C 1
ATOM 746 O O . ALA A 1 96 ? -28.359 -65.938 -3.275 1 15.09 96 ALA A O 1
ATOM 747 N N . SER A 1 97 ? -26.859 -67.188 -2.086 1 15.12 97 SER A N 1
ATOM 748 C CA . SER A 1 97 ? -27.062 -68 -0.876 1 15.12 97 SER A CA 1
ATOM 749 C C . SER A 1 97 ? -27.594 -67.125 0.266 1 15.12 97 SER A C 1
ATOM 751 O O . SER A 1 97 ? -27.484 -65.875 0.226 1 15.12 97 SER A O 1
ATOM 753 N N . THR A 1 98 ? -27.531 -67.625 1.497 1 14.91 98 THR A N 1
ATOM 754 C CA . THR A 1 98 ? -28.359 -68.125 2.621 1 14.91 98 THR A CA 1
ATOM 755 C C . THR A 1 98 ? -28.266 -67.125 3.777 1 14.91 98 THR A C 1
ATOM 757 O O . THR A 1 98 ? -29.297 -66.688 4.328 1 14.91 98 THR A O 1
ATOM 760 N N . PRO A 1 99 ? -27.156 -67.188 4.688 1 15.34 99 PRO A N 1
ATOM 761 C CA . PRO A 1 99 ? -27.469 -67.75 5.988 1 15.34 99 PRO A CA 1
ATOM 762 C C . PRO A 1 99 ? -28.031 -66.75 6.98 1 15.34 99 PRO A C 1
ATOM 764 O O . PRO A 1 99 ? -28.047 -65.562 6.695 1 15.34 99 PRO A O 1
ATOM 767 N N . SER A 1 100 ? -27.375 -66.75 8.258 1 15.07 100 SER A N 1
ATOM 768 C CA . SER A 1 100 ? -27.719 -67.25 9.586 1 15.07 100 SER A CA 1
ATOM 769 C C . SER A 1 100 ? -28.141 -66.125 10.508 1 15.07 100 SER A C 1
ATOM 771 O O . SER A 1 100 ? -28.094 -64.938 10.125 1 15.07 100 SER A O 1
ATOM 773 N N . THR A 1 101 ? -27.422 -66 11.703 1 15.03 101 THR A N 1
ATOM 774 C CA . THR A 1 101 ? -27.844 -66.375 13.055 1 15.03 101 THR A CA 1
ATOM 775 C C . THR A 1 101 ? -28.25 -65.125 13.844 1 15.03 101 THR A C 1
ATOM 777 O O . THR A 1 101 ? -27.984 -64 13.422 1 15.03 101 THR A O 1
ATOM 780 N N . ASN A 1 102 ? -27.656 -65 15.086 1 14.73 102 ASN A N 1
ATOM 781 C CA . ASN A 1 102 ? -28.141 -65.188 16.453 1 14.73 102 ASN A CA 1
ATOM 782 C C . ASN A 1 102 ? -28.453 -63.844 17.141 1 14.73 102 ASN A C 1
ATOM 784 O O . ASN A 1 102 ? -29.562 -63.625 17.594 1 14.73 102 ASN A O 1
ATOM 788 N N . THR A 1 103 ? -27.531 -63.438 18.156 1 15.33 103 THR A N 1
ATOM 789 C CA . THR A 1 103 ? -27.734 -63.562 19.594 1 15.33 103 THR A CA 1
ATOM 790 C C . THR A 1 103 ? -28.234 -62.25 20.172 1 15.33 103 THR A C 1
ATOM 792 O O . THR A 1 103 ? -28.109 -61.188 19.547 1 15.33 103 THR A O 1
ATOM 795 N N . SER A 1 104 ? -28 -62 21.547 1 15.22 104 SER A N 1
ATOM 796 C CA . SER A 1 104 ? -28.656 -61.906 22.859 1 15.22 104 SER A CA 1
ATOM 797 C C . SER A 1 104 ? -28.641 -60.469 23.359 1 15.22 104 SER A C 1
ATOM 799 O O . SER A 1 104 ? -29.656 -59.938 23.828 1 15.22 104 SER A O 1
ATOM 801 N N . HIS A 1 105 ? -27.375 -59.875 23.656 1 15.35 105 HIS A N 1
ATOM 802 C CA . HIS A 1 105 ? -27.156 -59.625 25.078 1 15.35 105 HIS A CA 1
ATOM 803 C C . HIS A 1 105 ? -27.891 -58.375 25.531 1 15.35 105 HIS A C 1
ATOM 805 O O . HIS A 1 105 ? -28.266 -57.531 24.719 1 15.35 105 HIS A O 1
ATOM 811 N N . SER A 1 106 ? -27.719 -58.031 26.906 1 15.44 106 SER A N 1
ATOM 812 C CA . SER A 1 106 ? -28.297 -57.781 28.219 1 15.44 106 SER A CA 1
ATOM 813 C C . SER A 1 106 ? -28.344 -56.281 28.516 1 15.44 106 SER A C 1
ATOM 815 O O . SER A 1 106 ? -29.359 -55.75 28.953 1 15.44 106 SER A O 1
ATOM 817 N N . THR A 1 107 ? -27.109 -55.688 28.766 1 15.88 107 THR A N 1
ATOM 818 C CA . THR A 1 107 ? -26.859 -55.25 30.141 1 15.88 107 THR A CA 1
ATOM 819 C C . THR A 1 107 ? -27.594 -53.938 30.422 1 15.88 107 THR A C 1
ATOM 821 O O . THR A 1 107 ? -27.891 -53.188 29.5 1 15.88 107 THR A O 1
ATOM 824 N N . GLU A 1 108 ? -27.344 -53.375 31.703 1 15.84 108 GLU A N 1
ATOM 825 C CA . GLU A 1 108 ? -27.828 -52.938 33 1 15.84 108 GLU A CA 1
ATOM 826 C C . GLU A 1 108 ? -27.922 -51.406 33.062 1 15.84 108 GLU A C 1
ATOM 828 O O . GLU A 1 108 ? -28.938 -50.875 33.438 1 15.84 108 GLU A O 1
ATOM 833 N N . THR A 1 109 ? -26.688 -50.75 33.125 1 16.41 109 THR A N 1
ATOM 834 C CA . THR A 1 109 ? -26.438 -50.125 34.438 1 16.41 109 THR A CA 1
ATOM 835 C C . THR A 1 109 ? -27.172 -48.781 34.531 1 16.41 109 THR A C 1
ATOM 837 O O . THR A 1 109 ? -27.469 -48.156 33.5 1 16.41 109 THR A O 1
ATOM 840 N N . THR A 1 110 ? -27.141 -48.219 35.781 1 17.11 110 THR A N 1
ATOM 841 C CA . THR A 1 110 ? -27.844 -47.531 36.875 1 17.11 110 THR A CA 1
ATOM 842 C C . THR A 1 110 ? -27.781 -46.031 36.688 1 17.11 110 THR A C 1
ATOM 844 O O . THR A 1 110 ? -28.812 -45.344 36.781 1 17.11 110 THR A O 1
ATOM 847 N N . PRO A 1 111 ? -26.594 -45.438 37.156 1 17.75 111 PRO A N 1
ATOM 848 C CA . PRO A 1 111 ? -26.75 -44.688 38.406 1 17.75 111 PRO A CA 1
ATOM 849 C C . PRO A 1 111 ? -27.266 -43.281 38.188 1 17.75 111 PRO A C 1
ATOM 851 O O . PRO A 1 111 ? -27.312 -42.812 37.031 1 17.75 111 PRO A O 1
ATOM 854 N N . PRO A 1 112 ? -26.562 -42.312 38.969 1 18.08 112 PRO A N 1
ATOM 855 C CA . PRO A 1 112 ? -26.875 -41.469 40.125 1 18.08 112 PRO A CA 1
ATOM 856 C C . PRO A 1 112 ? -27.172 -40 39.719 1 18.08 112 PRO A C 1
ATOM 858 O O . PRO A 1 112 ? -28.219 -39.469 40.094 1 18.08 112 PRO A O 1
ATOM 861 N N . SER A 1 113 ? -25.984 -39.188 39.656 1 18 113 SER A N 1
ATOM 862 C CA . SER A 1 113 ? -25.656 -38.188 40.688 1 18 113 SER A CA 1
ATOM 863 C C . SER A 1 113 ? -26.234 -36.812 40.312 1 18 113 SER A C 1
ATOM 865 O O . SER A 1 113 ? -26.562 -36.562 39.156 1 18 113 SER A O 1
ATOM 867 N N . ASP A 1 114 ? -26.141 -35.906 41.344 1 18.75 114 ASP A N 1
ATOM 868 C CA . ASP A 1 114 ? -26.594 -34.75 42.125 1 18.75 114 ASP A CA 1
ATOM 869 C C . ASP A 1 114 ? -26.172 -33.438 41.5 1 18.75 114 ASP A C 1
ATOM 871 O O . ASP A 1 114 ? -24.984 -33.219 41.25 1 18.75 114 ASP A O 1
ATOM 875 N N . ASN A 1 115 ? -26.938 -32.969 40.594 1 19.88 115 ASN A N 1
ATOM 876 C CA . ASN A 1 115 ? -26.75 -31.734 39.844 1 19.88 115 ASN A CA 1
ATOM 877 C C . ASN A 1 115 ? -26.531 -30.547 40.781 1 19.88 115 ASN A C 1
ATOM 879 O O . ASN A 1 115 ? -27.5 -29.938 41.25 1 19.88 115 ASN A O 1
ATOM 883 N N . GLY A 1 116 ? -25.484 -30.703 41.781 1 18.09 116 GLY A N 1
ATOM 884 C CA . GLY A 1 116 ? -25.266 -29.625 42.75 1 18.09 116 GLY A CA 1
ATOM 885 C C . GLY A 1 116 ? -25.078 -28.281 42.094 1 18.09 116 GLY A C 1
ATOM 886 O O . GLY A 1 116 ? -24.516 -28.188 40.969 1 18.09 116 GLY A O 1
ATOM 887 N N . PHE A 1 117 ? -25.969 -27.344 42.469 1 20.97 117 PHE A N 1
ATOM 888 C CA . PHE A 1 117 ? -26.203 -25.938 42.219 1 20.97 117 PHE A CA 1
ATOM 889 C C . PHE A 1 117 ? -25 -25.109 42.625 1 20.97 117 PHE A C 1
ATOM 891 O O . PHE A 1 117 ? -24.828 -24.781 43.812 1 20.97 117 PHE A O 1
ATOM 898 N N . TYR A 1 118 ? -23.656 -25.562 42.375 1 18.34 118 TYR A N 1
ATOM 899 C CA . TYR A 1 118 ? -22.594 -24.812 43.031 1 18.34 118 TYR A CA 1
ATOM 900 C C . TYR A 1 118 ? -22.766 -23.312 42.781 1 18.34 118 TYR A C 1
ATOM 902 O O . TYR A 1 118 ? -22.953 -22.875 41.656 1 18.34 118 TYR A O 1
ATOM 910 N N . ASP A 1 119 ? -23.203 -22.609 43.875 1 21.34 119 ASP A N 1
ATOM 911 C CA . ASP A 1 119 ? -23.297 -21.219 44.281 1 21.34 119 ASP A CA 1
ATOM 912 C C . ASP A 1 119 ? -21.953 -20.5 44.125 1 21.34 119 ASP A C 1
ATOM 914 O O . ASP A 1 119 ? -21.109 -20.531 45 1 21.34 119 ASP A O 1
ATOM 918 N N . THR A 1 120 ? -21.062 -20.875 43.188 1 21.34 120 THR A N 1
ATOM 919 C CA . THR A 1 120 ? -19.75 -20.281 43.438 1 21.34 120 THR A CA 1
ATOM 920 C C . THR A 1 120 ? -19.875 -18.766 43.562 1 21.34 120 THR A C 1
ATOM 922 O O . THR A 1 120 ? -20.406 -18.109 42.656 1 21.34 120 THR A O 1
ATOM 925 N N . ALA A 1 121 ? -19.891 -18.25 44.781 1 23.27 121 ALA A N 1
ATOM 926 C CA . ALA A 1 121 ? -19.703 -16.906 45.312 1 23.27 121 ALA A CA 1
ATOM 927 C C . ALA A 1 121 ? -18.547 -16.188 44.625 1 23.27 121 ALA A C 1
ATOM 929 O O . ALA A 1 121 ? -17.438 -16.719 44.531 1 23.27 121 ALA A O 1
ATOM 930 N N . GLU A 1 122 ? -18.922 -15.289 43.688 1 23.19 122 GLU A N 1
ATOM 931 C CA . GLU A 1 122 ? -18.125 -14.336 42.938 1 23.19 122 GLU A CA 1
ATOM 932 C C . GLU A 1 122 ? -17.156 -13.57 43.844 1 23.19 122 GLU A C 1
ATOM 934 O O . GLU A 1 122 ? -17.594 -12.891 44.781 1 23.19 122 GLU A O 1
ATOM 939 N N . SER A 1 123 ? -16.062 -14.242 44.25 1 26.52 123 SER A N 1
ATOM 940 C CA . SER A 1 123 ? -15.125 -13.5 45.094 1 26.52 123 SER A CA 1
ATOM 941 C C . SER A 1 123 ? -14.914 -12.086 44.562 1 26.52 123 SER A C 1
ATOM 943 O O . SER A 1 123 ? -14.914 -11.859 43.375 1 26.52 123 SER A O 1
ATOM 945 N N . PRO A 1 124 ? -15.086 -11.156 45.438 1 27.02 124 PRO A N 1
ATOM 946 C CA . PRO A 1 124 ? -14.945 -9.719 45.188 1 27.02 124 PRO A CA 1
ATOM 947 C C . PRO A 1 124 ? -13.641 -9.359 44.469 1 27.02 124 PRO A C 1
ATOM 949 O O . PRO A 1 124 ? -12.562 -9.758 44.938 1 27.02 124 PRO A O 1
ATOM 952 N N . LEU A 1 125 ? -13.617 -9.289 43.094 1 27.62 125 LEU A N 1
ATOM 953 C CA . LEU A 1 125 ? -12.461 -8.883 42.312 1 27.62 125 LEU A CA 1
ATOM 954 C C . LEU A 1 125 ? -11.742 -7.707 42.969 1 27.62 125 LEU A C 1
ATOM 956 O O . LEU A 1 125 ? -12.375 -6.73 43.375 1 27.62 125 LEU A O 1
ATOM 960 N N . SER A 1 126 ? -10.68 -7.973 43.625 1 31.44 126 SER A N 1
ATOM 961 C CA . SER A 1 126 ? -9.789 -6.969 44.219 1 31.44 126 SER A CA 1
ATOM 962 C C . SER A 1 126 ? -9.656 -5.758 43.281 1 31.44 126 SER A C 1
ATOM 964 O O . SER A 1 126 ? -9.859 -5.863 42.062 1 31.44 126 SER A O 1
ATOM 966 N N . PRO A 1 127 ? -9.547 -4.508 43.812 1 32.16 127 PRO A N 1
ATOM 967 C CA . PRO A 1 127 ? -9.508 -3.234 43.062 1 32.16 127 PRO A CA 1
ATOM 968 C C . PRO A 1 127 ? -8.523 -3.248 41.906 1 32.16 127 PRO A C 1
ATOM 970 O O . PRO A 1 127 ? -7.324 -3.467 42.094 1 32.16 127 PRO A O 1
ATOM 973 N N . ASN A 1 128 ? -8.805 -3.877 40.812 1 32.22 128 ASN A N 1
ATOM 974 C CA . ASN A 1 128 ? -8.156 -4.273 39.562 1 32.22 128 ASN A CA 1
ATOM 975 C C . ASN A 1 128 ? -7.344 -3.133 38.969 1 32.22 128 ASN A C 1
ATOM 977 O O . ASN A 1 128 ? -7.883 -2.061 38.688 1 32.22 128 ASN A O 1
ATOM 981 N N . GLY A 1 129 ? -6.098 -3.041 39.281 1 32.59 129 GLY A N 1
ATOM 982 C CA . GLY A 1 129 ? -5.133 -2.152 38.656 1 32.59 129 GLY A CA 1
ATOM 983 C C . GLY A 1 129 ? -5.398 -1.933 37.156 1 32.59 129 GLY A C 1
ATOM 984 O O . GLY A 1 129 ? -5.953 -2.805 36.5 1 32.59 129 GLY A O 1
ATOM 985 N N . ALA A 1 130 ? -5.582 -0.716 36.688 1 36.78 130 ALA A N 1
ATOM 986 C CA . ALA A 1 130 ? -5.742 -0.248 35.312 1 36.78 130 ALA A CA 1
ATOM 987 C C . ALA A 1 130 ? -4.852 -1.033 34.344 1 36.78 130 ALA A C 1
ATOM 989 O O . ALA A 1 130 ? -3.664 -0.727 34.219 1 36.78 130 ALA A O 1
ATOM 990 N N . GLN A 1 131 ? -4.816 -2.348 34.312 1 37.75 131 GLN A N 1
ATOM 991 C CA . GLN A 1 131 ? -4.047 -3.094 33.344 1 37.75 131 GLN A CA 1
ATOM 992 C C . GLN A 1 131 ? -4.254 -2.527 31.922 1 37.75 131 GLN A C 1
ATOM 994 O O . GLN A 1 131 ? -5.379 -2.502 31.422 1 37.75 131 GLN A O 1
ATOM 999 N N . HIS A 1 132 ? -3.562 -1.618 31.469 1 43.81 132 HIS A N 1
ATOM 1000 C CA . HIS A 1 132 ? -3.455 -1.156 30.094 1 43.81 132 HIS A CA 1
ATOM 1001 C C . HIS A 1 132 ? -3.598 -2.314 29.109 1 43.81 132 HIS A C 1
ATOM 1003 O O . HIS A 1 132 ? -2.697 -3.15 29 1 43.81 132 HIS A O 1
ATOM 1009 N N . LEU A 1 133 ? -4.719 -2.871 28.859 1 48.53 133 LEU A N 1
ATOM 1010 C CA . LEU A 1 133 ? -5.008 -3.986 27.969 1 48.53 133 LEU A CA 1
ATOM 1011 C C . LEU A 1 133 ? -4.371 -3.77 26.609 1 48.53 133 LEU A C 1
ATOM 1013 O O . LEU A 1 133 ? -4.727 -2.828 25.891 1 48.53 133 LEU A O 1
ATOM 1017 N N . THR A 1 134 ? -3.076 -4.086 26.531 1 61.72 134 THR A N 1
ATOM 1018 C CA . THR A 1 134 ? -2.363 -4.219 25.266 1 61.72 134 THR A CA 1
ATOM 1019 C C . THR A 1 134 ? -2.971 -5.332 24.422 1 61.72 134 THR A C 1
ATOM 1021 O O . THR A 1 134 ? -3.387 -6.367 24.953 1 61.72 134 THR A O 1
ATOM 1024 N N . ILE A 1 135 ? -3.41 -4.98 23.219 1 66.5 135 ILE A N 1
ATOM 1025 C CA . ILE A 1 135 ? -3.92 -5.977 22.281 1 66.5 135 ILE A CA 1
ATOM 1026 C C . ILE A 1 135 ? -2.865 -7.055 22.047 1 66.5 135 ILE A C 1
ATOM 1028 O O . ILE A 1 135 ? -3.156 -8.25 22.141 1 66.5 135 ILE A O 1
ATOM 1032 N N . ALA A 1 136 ? -1.691 -6.68 21.719 1 72.12 136 ALA A N 1
ATOM 1033 C CA . ALA A 1 136 ? -0.548 -7.562 21.5 1 72.12 136 ALA A CA 1
ATOM 1034 C C . ALA A 1 136 ? 0.767 -6.805 21.641 1 72.12 136 ALA A C 1
ATOM 1036 O O . ALA A 1 136 ? 0.817 -5.59 21.422 1 72.12 136 ALA A O 1
ATOM 1037 N N . THR A 1 137 ? 1.71 -7.465 22.234 1 79.44 137 THR A N 1
ATOM 1038 C CA . THR A 1 137 ? 3.023 -6.832 22.281 1 79.44 137 THR A CA 1
ATOM 1039 C C . THR A 1 137 ? 4 -7.547 21.359 1 79.44 137 THR A C 1
ATOM 1041 O O . THR A 1 137 ? 4.281 -8.734 21.531 1 79.44 137 THR A O 1
ATOM 1044 N N . ILE A 1 138 ? 4.281 -6.918 20.328 1 86 138 ILE A N 1
ATOM 1045 C CA . ILE A 1 138 ? 5.285 -7.387 19.375 1 86 138 ILE A CA 1
ATOM 1046 C C . ILE A 1 138 ? 6.562 -6.57 19.531 1 86 138 ILE A C 1
ATOM 1048 O O . ILE A 1 138 ? 6.512 -5.344 19.672 1 86 138 ILE A O 1
ATOM 1052 N N . PRO A 1 139 ? 7.711 -7.25 19.656 1 90 139 PRO A N 1
ATOM 1053 C CA . PRO A 1 139 ? 8.961 -6.496 19.719 1 90 139 PRO A CA 1
ATOM 1054 C C . PRO A 1 139 ? 9.109 -5.504 18.562 1 90 139 PRO A C 1
ATOM 1056 O O . PRO A 1 139 ? 8.594 -5.75 17.469 1 90 139 PRO A O 1
ATOM 1059 N N . ALA A 1 140 ? 9.883 -4.488 18.812 1 91.31 140 ALA A N 1
ATOM 1060 C CA . ALA A 1 140 ? 10.055 -3.428 17.828 1 91.31 140 ALA A CA 1
ATOM 1061 C C . ALA A 1 140 ? 10.68 -3.971 16.531 1 91.31 140 ALA A C 1
ATOM 1063 O O . ALA A 1 140 ? 10.281 -3.582 15.438 1 91.31 140 ALA A O 1
ATOM 1064 N N . GLU A 1 141 ? 11.594 -4.836 16.672 1 92.06 141 GLU A N 1
ATOM 1065 C CA . GLU A 1 141 ? 12.25 -5.418 15.492 1 92.06 141 GLU A CA 1
ATOM 1066 C C . GLU A 1 141 ? 11.258 -6.203 14.641 1 92.06 141 GLU A C 1
ATOM 1068 O O . GLU A 1 141 ? 11.297 -6.137 13.414 1 92.06 141 GLU A O 1
ATOM 1073 N N . ASP A 1 142 ? 10.422 -6.887 15.328 1 94.81 142 ASP A N 1
ATOM 1074 C CA . ASP A 1 142 ? 9.438 -7.695 14.617 1 94.81 142 ASP A CA 1
ATOM 1075 C C . ASP A 1 142 ? 8.391 -6.816 13.93 1 94.81 142 ASP A C 1
ATOM 1077 O O . ASP A 1 142 ? 7.934 -7.129 12.828 1 94.81 142 ASP A O 1
ATOM 1081 N N . SER A 1 143 ? 8.023 -5.762 14.602 1 95.25 143 SER A N 1
ATOM 1082 C CA . SER A 1 143 ? 7.027 -4.879 14.008 1 95.25 143 SER A CA 1
ATOM 1083 C C . SER A 1 143 ? 7.539 -4.242 12.727 1 95.25 143 SER A C 1
ATOM 1085 O O . SER A 1 143 ? 6.785 -4.078 11.766 1 95.25 143 SER A O 1
ATOM 1087 N N . ILE A 1 144 ? 8.797 -3.867 12.75 1 94.69 144 ILE A N 1
ATOM 1088 C CA . ILE A 1 144 ? 9.422 -3.289 11.562 1 94.69 144 ILE A CA 1
ATOM 1089 C C . ILE A 1 144 ? 9.414 -4.309 10.422 1 94.69 144 ILE A C 1
ATOM 1091 O O . ILE A 1 144 ? 9 -3.992 9.305 1 94.69 144 ILE A O 1
ATOM 1095 N N . LEU A 1 145 ? 9.781 -5.512 10.75 1 96.38 145 LEU A N 1
ATOM 1096 C CA . LEU A 1 145 ? 9.867 -6.555 9.734 1 96.38 145 LEU A CA 1
ATOM 1097 C C . LEU A 1 145 ? 8.477 -6.965 9.258 1 96.38 145 LEU A C 1
ATOM 1099 O O . LEU A 1 145 ? 8.266 -7.195 8.07 1 96.38 145 LEU A O 1
ATOM 1103 N N . LEU A 1 146 ? 7.551 -7.074 10.203 1 97 146 LEU A N 1
ATOM 1104 C CA . LEU A 1 146 ? 6.191 -7.473 9.852 1 97 146 LEU A CA 1
ATOM 1105 C C . LEU A 1 146 ? 5.535 -6.441 8.938 1 97 146 LEU A C 1
ATOM 1107 O O . LEU A 1 146 ? 4.887 -6.805 7.953 1 97 146 LEU A O 1
ATOM 1111 N N . MET A 1 147 ? 5.691 -5.172 9.266 1 97.38 147 MET A N 1
ATOM 1112 C CA . MET A 1 147 ? 5.121 -4.121 8.422 1 97.38 147 MET A CA 1
ATOM 1113 C C . MET A 1 147 ? 5.816 -4.078 7.066 1 97.38 147 MET A C 1
ATOM 1115 O O . MET A 1 147 ? 5.18 -3.803 6.047 1 97.38 147 MET A O 1
ATOM 1119 N N . HIS A 1 148 ? 7.098 -4.301 7.051 1 96.56 148 HIS A N 1
ATOM 1120 C CA . HIS A 1 148 ? 7.828 -4.387 5.789 1 96.56 148 HIS A CA 1
ATOM 1121 C C . HIS A 1 148 ? 7.297 -5.523 4.922 1 96.56 148 HIS A C 1
ATOM 1123 O O . HIS A 1 148 ? 7.184 -5.379 3.703 1 96.56 148 HIS A O 1
ATOM 1129 N N . PHE A 1 149 ? 6.992 -6.629 5.555 1 97.56 149 PHE A N 1
ATOM 1130 C CA . PHE A 1 149 ? 6.398 -7.75 4.836 1 97.56 149 PHE A CA 1
ATOM 1131 C C . PHE A 1 149 ? 5.086 -7.34 4.18 1 97.56 149 PHE A C 1
ATOM 1133 O O . PHE A 1 149 ? 4.867 -7.602 2.996 1 97.56 149 PHE A O 1
ATOM 1140 N N . LEU A 1 150 ? 4.211 -6.684 4.926 1 97.44 150 LEU A N 1
ATOM 1141 C CA . LEU A 1 150 ? 2.883 -6.297 4.453 1 97.44 150 LEU A CA 1
ATOM 1142 C C . LEU A 1 150 ? 2.982 -5.23 3.371 1 97.44 150 LEU A C 1
ATOM 1144 O O . LEU A 1 150 ? 2.24 -5.266 2.387 1 97.44 150 LEU A O 1
ATOM 1148 N N . ASP A 1 151 ? 3.953 -4.344 3.523 1 95.62 151 ASP A N 1
ATOM 1149 C CA . ASP A 1 151 ? 4.035 -3.18 2.648 1 95.62 151 ASP A CA 1
ATOM 1150 C C . ASP A 1 151 ? 4.77 -3.514 1.354 1 95.62 151 ASP A C 1
ATOM 1152 O O . ASP A 1 151 ? 4.449 -2.975 0.292 1 95.62 151 ASP A O 1
ATOM 1156 N N . LYS A 1 152 ? 5.773 -4.391 1.475 1 93.56 152 LYS A N 1
ATOM 1157 C CA . LYS A 1 152 ? 6.688 -4.488 0.341 1 93.56 152 LYS A CA 1
ATOM 1158 C C . LYS A 1 152 ? 6.816 -5.93 -0.141 1 93.56 152 LYS A C 1
ATOM 1160 O O . LYS A 1 152 ? 6.73 -6.199 -1.341 1 93.56 152 LYS A O 1
ATOM 1165 N N . VAL A 1 153 ? 6.996 -6.84 0.75 1 94.88 153 VAL A N 1
ATOM 1166 C CA . VAL A 1 153 ? 7.348 -8.203 0.369 1 94.88 153 VAL A CA 1
ATOM 1167 C C . VAL A 1 153 ? 6.129 -8.906 -0.226 1 94.88 153 VAL A C 1
ATOM 1169 O O . VAL A 1 153 ? 6.203 -9.477 -1.315 1 94.88 153 VAL A O 1
ATOM 1172 N N . PHE A 1 154 ? 4.988 -8.805 0.502 1 96.19 154 PHE A N 1
ATOM 1173 C CA . PHE A 1 154 ? 3.791 -9.508 0.051 1 96.19 154 PHE A CA 1
ATOM 1174 C C . PHE A 1 154 ? 3.365 -9.016 -1.328 1 96.19 154 PHE A C 1
ATOM 1176 O O . PHE A 1 154 ? 3.057 -9.82 -2.209 1 96.19 154 PHE A O 1
ATOM 1183 N N . PRO A 1 155 ? 3.4 -7.734 -1.575 1 93.06 155 PRO A N 1
ATOM 1184 C CA . PRO A 1 155 ? 3.027 -7.262 -2.91 1 93.06 155 PRO A CA 1
ATOM 1185 C C . PRO A 1 155 ? 3.992 -7.734 -3.996 1 93.06 155 PRO A C 1
ATOM 1187 O O . PRO A 1 155 ? 3.611 -7.828 -5.164 1 93.06 155 PRO A O 1
ATOM 1190 N N . LEU A 1 156 ? 5.16 -7.996 -3.646 1 89.94 156 LEU A N 1
ATOM 1191 C CA . LEU A 1 156 ? 6.113 -8.516 -4.621 1 89.94 156 LEU A CA 1
ATOM 1192 C C . LEU A 1 156 ? 5.84 -9.977 -4.93 1 89.94 156 LEU A C 1
ATOM 1194 O O . LEU A 1 156 ? 6.09 -10.438 -6.047 1 89.94 156 LEU A O 1
ATOM 1198 N N . GLN A 1 157 ? 5.375 -10.688 -3.92 1 91.62 157 GLN A N 1
ATOM 1199 C CA . GLN A 1 157 ? 5.012 -12.086 -4.109 1 91.62 157 GLN A CA 1
ATOM 1200 C C . GLN A 1 157 ? 3.742 -12.219 -4.949 1 91.62 157 GLN A C 1
ATOM 1202 O O . GLN A 1 157 ? 3.617 -13.141 -5.75 1 91.62 157 GLN A O 1
ATOM 1207 N N . TYR A 1 158 ? 2.836 -11.281 -4.711 1 93.56 158 TYR A N 1
ATOM 1208 C CA . TYR A 1 158 ? 1.542 -11.281 -5.383 1 93.56 158 TYR A CA 1
ATOM 1209 C C . TYR A 1 158 ? 1.226 -9.914 -5.969 1 93.56 158 TYR A C 1
ATOM 1211 O O . TYR A 1 158 ? 0.291 -9.242 -5.523 1 93.56 158 TYR A O 1
ATOM 1219 N N . PRO A 1 159 ? 1.903 -9.57 -7.047 1 90.12 159 PRO A N 1
ATOM 1220 C CA . PRO A 1 159 ? 1.783 -8.211 -7.586 1 90.12 159 PRO A CA 1
ATOM 1221 C C . PRO A 1 159 ? 0.388 -7.918 -8.133 1 90.12 159 PRO A C 1
ATOM 1223 O O . PRO A 1 159 ? -0.011 -6.754 -8.219 1 90.12 159 PRO A O 1
ATOM 1226 N N . MET A 1 160 ? -0.363 -8.906 -8.469 1 92.19 160 MET A N 1
ATOM 1227 C CA . MET A 1 160 ? -1.662 -8.695 -9.094 1 92.19 160 MET A CA 1
ATOM 1228 C C . MET A 1 160 ? -2.793 -8.883 -8.094 1 92.19 160 MET A C 1
ATOM 1230 O O . MET A 1 160 ? -3.969 -8.812 -8.453 1 92.19 160 MET A O 1
ATOM 1234 N N . TYR A 1 161 ? -2.432 -9.117 -6.844 1 94.19 161 TYR A N 1
ATOM 1235 C CA . TYR A 1 161 ? -3.455 -9.406 -5.848 1 94.19 161 TYR A CA 1
ATOM 1236 C C . TYR A 1 161 ? -4.211 -8.148 -5.457 1 94.19 161 TYR A C 1
ATOM 1238 O O . TYR A 1 161 ? -3.619 -7.199 -4.938 1 94.19 161 TYR A O 1
ATOM 1246 N N . ARG A 1 162 ? -5.457 -8.086 -5.719 1 86.69 162 ARG A N 1
ATOM 1247 C CA . ARG A 1 162 ? -6.363 -7 -5.367 1 86.69 162 ARG A CA 1
ATOM 1248 C C . ARG A 1 162 ? -7.641 -7.531 -4.73 1 86.69 162 ARG A C 1
ATOM 1250 O O . ARG A 1 162 ? -8.656 -7.699 -5.41 1 86.69 162 ARG A O 1
ATOM 1257 N N . PRO A 1 163 ? -7.535 -7.691 -3.473 1 88.56 163 PRO A N 1
ATOM 1258 C CA . PRO A 1 163 ? -8.703 -8.273 -2.807 1 88.56 163 PRO A CA 1
ATOM 1259 C C . PRO A 1 163 ? -9.898 -7.332 -2.773 1 88.56 163 PRO A C 1
ATOM 1261 O O . PRO A 1 163 ? -9.727 -6.117 -2.635 1 88.56 163 PRO A O 1
ATOM 1264 N N . ASP A 1 164 ? -11.008 -7.906 -2.902 1 86.69 164 ASP A N 1
ATOM 1265 C CA . ASP A 1 164 ? -12.25 -7.137 -2.803 1 86.69 164 ASP A CA 1
ATOM 1266 C C . ASP A 1 164 ? -12.492 -6.676 -1.368 1 86.69 164 ASP A C 1
ATOM 1268 O O . ASP A 1 164 ? -12.242 -7.422 -0.419 1 86.69 164 ASP A O 1
ATOM 1272 N N . ILE A 1 165 ? -12.969 -5.504 -1.237 1 87.38 165 ILE A N 1
ATOM 1273 C CA . ILE A 1 165 ? -13.234 -4.926 0.075 1 87.38 165 ILE A CA 1
ATOM 1274 C C . ILE A 1 165 ? -14.328 -5.727 0.779 1 87.38 165 ILE A C 1
ATOM 1276 O O . ILE A 1 165 ? -14.312 -5.867 2.004 1 87.38 165 ILE A O 1
ATOM 1280 N N . LEU A 1 166 ? -15.266 -6.297 0.058 1 86.12 166 LEU A N 1
ATOM 1281 C CA . LEU A 1 166 ? -16.375 -7.051 0.624 1 86.12 166 LEU A CA 1
ATOM 1282 C C . LEU A 1 166 ? -15.898 -8.383 1.196 1 86.12 166 LEU A C 1
ATOM 1284 O O . LEU A 1 166 ? -16.531 -8.945 2.09 1 86.12 166 LEU A O 1
ATOM 1288 N N . GLU A 1 167 ? -14.766 -8.773 0.625 1 89.38 167 GLU A N 1
ATOM 1289 C CA . GLU A 1 167 ? -14.211 -10.031 1.112 1 89.38 167 GLU A CA 1
ATOM 1290 C C . GLU A 1 167 ? -13.195 -9.789 2.229 1 89.38 167 GLU A C 1
ATOM 1292 O O . GLU A 1 167 ? -12.43 -10.688 2.578 1 89.38 167 GLU A O 1
ATOM 1297 N N . GLY A 1 168 ? -13.117 -8.586 2.709 1 89.69 168 GLY A N 1
ATOM 1298 C CA . GLY A 1 168 ? -12.297 -8.297 3.875 1 89.69 168 GLY A CA 1
ATOM 1299 C C . GLY A 1 168 ? -10.906 -7.812 3.52 1 89.69 168 GLY A C 1
ATOM 1300 O O . GLY A 1 168 ? -10.062 -7.637 4.402 1 89.69 168 GLY A O 1
ATOM 1301 N N . GLY A 1 169 ? -10.664 -7.633 2.209 1 93.44 169 GLY A N 1
ATOM 1302 C CA . GLY A 1 169 ? -9.328 -7.203 1.829 1 93.44 169 GLY A CA 1
ATOM 1303 C C . GLY A 1 169 ? -8.242 -8.164 2.283 1 93.44 169 GLY A C 1
ATOM 1304 O O . GLY A 1 169 ? -8.414 -9.383 2.203 1 93.44 169 GLY A O 1
ATOM 1305 N N . ARG A 1 170 ? -7.117 -7.664 2.799 1 96.19 170 ARG A N 1
ATOM 1306 C CA . ARG A 1 170 ? -6 -8.484 3.258 1 96.19 170 ARG A CA 1
ATOM 1307 C C . ARG A 1 170 ? -6.117 -8.789 4.746 1 96.19 170 ARG A C 1
ATOM 1309 O O . ARG A 1 170 ? -5.145 -9.195 5.383 1 96.19 170 ARG A O 1
ATOM 1316 N N . GLY A 1 171 ? -7.309 -8.547 5.285 1 95.62 171 GLY A N 1
ATOM 1317 C CA . GLY A 1 171 ? -7.512 -8.82 6.695 1 95.62 171 GLY A CA 1
ATOM 1318 C C . GLY A 1 171 ? -7.156 -10.25 7.082 1 95.62 171 GLY A C 1
ATOM 1319 O O . GLY A 1 171 ? -6.641 -10.492 8.172 1 95.62 171 GLY A O 1
ATOM 1320 N N . TRP A 1 172 ? -7.438 -11.18 6.203 1 95.19 172 TRP A N 1
ATOM 1321 C CA . TRP A 1 172 ? -7.117 -12.586 6.457 1 95.19 172 TRP A CA 1
ATOM 1322 C C . TRP A 1 172 ? -5.617 -12.773 6.656 1 95.19 172 TRP A C 1
ATOM 1324 O O . TRP A 1 172 ? -5.195 -13.57 7.496 1 95.19 172 TRP A O 1
ATOM 1334 N N . LEU A 1 173 ? -4.836 -12.062 5.91 1 96.12 173 LEU A N 1
ATOM 1335 C CA . LEU A 1 173 ? -3.385 -12.18 5.965 1 96.12 173 LEU A CA 1
ATOM 1336 C C . LEU A 1 173 ? -2.85 -11.727 7.316 1 96.12 173 LEU A C 1
ATOM 1338 O O . LEU A 1 173 ? -2.021 -12.406 7.926 1 96.12 173 LEU A O 1
ATOM 1342 N N . LEU A 1 174 ? -3.322 -10.555 7.715 1 95.38 174 LEU A N 1
ATOM 1343 C CA . LEU A 1 174 ? -2.881 -10.039 9.008 1 95.38 174 LEU A CA 1
ATOM 1344 C C . LEU A 1 174 ? -3.281 -10.992 10.133 1 95.38 174 LEU A C 1
ATOM 1346 O O . LEU A 1 174 ? -2.496 -11.242 11.047 1 95.38 174 LEU A O 1
ATOM 1350 N N . ALA A 1 175 ? -4.465 -11.508 10.086 1 93.5 175 ALA A N 1
ATOM 1351 C CA . ALA A 1 175 ? -4.949 -12.453 11.094 1 93.5 175 ALA A CA 1
ATOM 1352 C C . ALA A 1 175 ? -4.055 -13.688 11.164 1 93.5 175 ALA A C 1
ATOM 1354 O O . ALA A 1 175 ? -3.646 -14.102 12.25 1 93.5 175 ALA A O 1
ATOM 1355 N N . LEU A 1 176 ? -3.74 -14.219 10.07 1 93.56 176 LEU A N 1
ATOM 1356 C CA . LEU A 1 176 ? -2.943 -15.445 10.023 1 93.56 176 LEU A CA 1
ATOM 1357 C C . LEU A 1 176 ? -1.517 -15.18 10.492 1 93.56 176 LEU A C 1
ATOM 1359 O O . LEU A 1 176 ? -0.912 -16.031 11.156 1 93.56 176 LEU A O 1
ATOM 1363 N N . LEU A 1 177 ? -0.963 -14.039 10.117 1 94.94 177 LEU A N 1
ATOM 1364 C CA . LEU A 1 177 ? 0.4 -13.688 10.508 1 94.94 177 LEU A CA 1
ATOM 1365 C C . LEU A 1 177 ? 0.53 -13.602 12.023 1 94.94 177 LEU A C 1
ATOM 1367 O O . LEU A 1 177 ? 1.562 -13.977 12.586 1 94.94 177 LEU A O 1
ATOM 1371 N N . LEU A 1 178 ? -0.499 -13.125 12.625 1 92.94 178 LEU A N 1
ATOM 1372 C CA . LEU A 1 178 ? -0.439 -12.922 14.07 1 92.94 178 LEU A CA 1
ATOM 1373 C C . LEU A 1 178 ? -0.831 -14.188 14.812 1 92.94 178 LEU A C 1
ATOM 1375 O O . LEU A 1 178 ? -0.432 -14.383 15.969 1 92.94 178 LEU A O 1
ATOM 1379 N N . GLN A 1 179 ? -1.499 -15.055 14.156 1 90.5 179 GLN A N 1
ATOM 1380 C CA . GLN A 1 179 ? -2.035 -16.234 14.828 1 90.5 179 GLN A CA 1
ATOM 1381 C C . GLN A 1 179 ? -1.1 -17.438 14.664 1 90.5 179 GLN A C 1
ATOM 1383 O O . GLN A 1 179 ? -1.063 -18.328 15.516 1 90.5 179 GLN A O 1
ATOM 1388 N N . THR A 1 180 ? -0.459 -17.531 13.516 1 92 180 THR A N 1
ATOM 1389 C CA . THR A 1 180 ? 0.363 -18.688 13.195 1 92 180 THR A CA 1
ATOM 1390 C C . THR A 1 180 ? 1.845 -18.359 13.367 1 92 180 THR A C 1
ATOM 1392 O O . THR A 1 180 ? 2.434 -17.656 12.547 1 92 180 THR A O 1
ATOM 1395 N N . LYS A 1 181 ? 2.414 -19.031 14.281 1 92.94 181 LYS A N 1
ATOM 1396 C CA . LYS A 1 181 ? 3.803 -18.75 14.633 1 92.94 181 LYS A CA 1
ATOM 1397 C C . LYS A 1 181 ? 4.738 -19.047 13.469 1 92.94 181 LYS A C 1
ATOM 1399 O O . LYS A 1 181 ? 5.641 -18.266 13.164 1 92.94 181 LYS A O 1
ATOM 1404 N N . S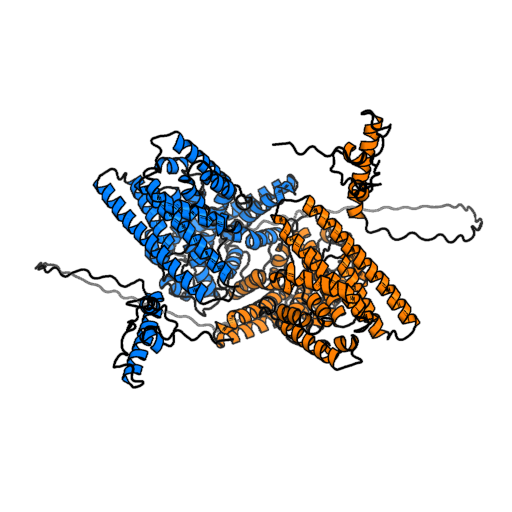ER A 1 182 ? 4.582 -20.234 12.852 1 94.44 182 SER A N 1
ATOM 1405 C CA . SER A 1 182 ? 5.441 -20.594 11.727 1 94.44 182 SER A CA 1
ATOM 1406 C C . SER A 1 182 ? 5.355 -19.547 10.617 1 94.44 182 SER A C 1
ATOM 1408 O O . SER A 1 182 ? 6.379 -19.125 10.078 1 94.44 182 SER A O 1
ATOM 1410 N N . LEU A 1 183 ? 4.137 -19.109 10.297 1 95.88 183 LEU A N 1
ATOM 1411 C CA . LEU A 1 183 ? 3.951 -18.125 9.25 1 95.88 183 LEU A CA 1
ATOM 1412 C C . LEU A 1 183 ? 4.57 -16.781 9.648 1 95.88 183 LEU A C 1
ATOM 1414 O O . LEU A 1 183 ? 5.16 -16.094 8.812 1 95.88 183 LEU A O 1
ATOM 1418 N N . TYR A 1 184 ? 4.375 -16.422 10.898 1 96.06 184 TYR A N 1
ATOM 1419 C CA . TYR A 1 184 ? 4.973 -15.211 11.453 1 96.06 184 TYR A CA 1
ATOM 1420 C C . TYR A 1 184 ? 6.473 -15.18 11.211 1 96.06 184 TYR A C 1
ATOM 1422 O O . TYR A 1 184 ? 7 -14.211 10.648 1 96.06 184 TYR A O 1
ATOM 1430 N N . HIS A 1 185 ? 7.109 -16.188 11.469 1 96.56 185 HIS A N 1
ATOM 1431 C CA . HIS A 1 185 ? 8.562 -16.234 11.352 1 96.56 185 HIS A CA 1
ATOM 1432 C C . HIS A 1 185 ? 8.992 -16.391 9.898 1 96.56 185 HIS A C 1
ATOM 1434 O O . HIS A 1 185 ? 10.047 -15.883 9.5 1 96.56 185 HIS A O 1
ATOM 1440 N N . ALA A 1 186 ? 8.219 -17.109 9.109 1 96.75 186 ALA A N 1
ATOM 1441 C CA . ALA A 1 186 ? 8.523 -17.172 7.684 1 96.75 186 ALA A CA 1
ATOM 1442 C C . ALA A 1 186 ? 8.5 -15.789 7.051 1 96.75 186 ALA A C 1
ATOM 1444 O O . ALA A 1 186 ? 9.391 -15.438 6.27 1 96.75 186 ALA A O 1
ATOM 1445 N N . ALA A 1 187 ? 7.445 -15.039 7.391 1 97.25 187 ALA A N 1
ATOM 1446 C CA . ALA A 1 187 ? 7.305 -13.68 6.875 1 97.25 187 ALA A CA 1
ATOM 1447 C C . ALA A 1 187 ? 8.461 -12.789 7.332 1 97.25 187 ALA A C 1
ATOM 1449 O O . ALA A 1 187 ? 9 -12.016 6.547 1 97.25 187 ALA A O 1
ATOM 1450 N N . LEU A 1 188 ? 8.844 -12.945 8.594 1 97.31 188 LEU A N 1
ATOM 1451 C CA . LEU A 1 188 ? 9.922 -12.133 9.133 1 97.31 188 LEU A CA 1
ATOM 1452 C C . LEU A 1 188 ? 11.258 -12.508 8.492 1 97.31 188 LEU A C 1
ATOM 1454 O O . LEU A 1 188 ? 12.094 -11.633 8.242 1 97.31 188 LEU A O 1
ATOM 1458 N N . ALA A 1 189 ? 11.445 -13.758 8.234 1 95.81 189 ALA A N 1
ATOM 1459 C CA . ALA A 1 189 ? 12.68 -14.203 7.582 1 95.81 189 ALA A CA 1
ATOM 1460 C C . ALA A 1 189 ? 12.82 -13.586 6.195 1 95.81 189 ALA A C 1
ATOM 1462 O O . ALA A 1 189 ? 13.867 -13.031 5.855 1 95.81 189 ALA A O 1
ATOM 1463 N N . LEU A 1 190 ? 11.781 -13.68 5.449 1 94.25 190 LEU A N 1
ATOM 1464 C CA . LEU A 1 190 ? 11.812 -13.141 4.094 1 94.25 190 LEU A CA 1
ATOM 1465 C C . LEU A 1 190 ? 11.93 -11.617 4.113 1 94.25 190 LEU A C 1
ATOM 1467 O O . LEU A 1 190 ? 12.609 -11.031 3.27 1 94.25 190 LEU A O 1
ATOM 1471 N N . SER A 1 191 ? 11.227 -11 5.039 1 95.38 191 SER A N 1
ATOM 1472 C CA . SER A 1 191 ? 11.305 -9.547 5.199 1 95.38 191 SER A CA 1
ATOM 1473 C C . SER A 1 191 ? 12.719 -9.102 5.551 1 95.38 191 SER A C 1
ATOM 1475 O O . SER A 1 191 ? 13.203 -8.094 5.035 1 95.38 191 SER A O 1
ATOM 1477 N N . SER A 1 192 ? 13.305 -9.812 6.484 1 93.94 192 SER A N 1
ATOM 1478 C CA . SER A 1 192 ? 14.672 -9.492 6.879 1 93.94 192 SER A CA 1
ATOM 1479 C C . SER A 1 192 ? 15.633 -9.609 5.695 1 93.94 192 SER A C 1
ATOM 1481 O O . SER A 1 192 ? 16.516 -8.766 5.516 1 93.94 192 SER A O 1
ATOM 1483 N N . TYR A 1 193 ? 15.469 -10.648 4.941 1 92.12 193 TYR A N 1
ATOM 1484 C CA . TYR A 1 193 ? 16.297 -10.836 3.746 1 92.12 193 TYR A CA 1
ATOM 1485 C C . TYR A 1 193 ? 16.109 -9.672 2.777 1 92.12 193 TYR A C 1
ATOM 1487 O O . TYR A 1 193 ? 17.094 -9.102 2.301 1 92.12 193 TYR A O 1
ATOM 1495 N N . HIS A 1 194 ? 14.883 -9.336 2.479 1 92.12 194 HIS A N 1
ATOM 1496 C CA . HIS A 1 194 ? 14.586 -8.273 1.523 1 92.12 194 HIS A CA 1
ATOM 1497 C C . HIS A 1 194 ? 15.133 -6.93 2.006 1 92.12 194 HIS A C 1
ATOM 1499 O O . HIS A 1 194 ? 15.719 -6.176 1.225 1 92.12 194 HIS A O 1
ATOM 1505 N N . ARG A 1 195 ? 14.852 -6.621 3.246 1 90.94 195 ARG A N 1
ATOM 1506 C CA . ARG A 1 195 ? 15.32 -5.359 3.809 1 90.94 195 ARG A CA 1
ATOM 1507 C C . ARG A 1 195 ? 16.844 -5.266 3.732 1 90.94 195 ARG A C 1
ATOM 1509 O O . ARG A 1 195 ? 17.391 -4.215 3.396 1 90.94 195 ARG A O 1
ATOM 1516 N N . ARG A 1 196 ? 17.516 -6.316 4.105 1 88.19 196 ARG A N 1
ATOM 1517 C CA . ARG A 1 196 ? 18.969 -6.352 4.043 1 88.19 196 ARG A CA 1
ATOM 1518 C C . ARG A 1 196 ? 19.469 -6.055 2.631 1 88.19 196 ARG A C 1
ATOM 1520 O O . ARG A 1 196 ? 20.422 -5.312 2.449 1 88.19 196 ARG A O 1
ATOM 1527 N N . MET A 1 197 ? 18.75 -6.609 1.687 1 86.38 197 MET A N 1
ATOM 1528 C CA . MET A 1 197 ? 19.156 -6.406 0.296 1 86.38 197 MET A CA 1
ATOM 1529 C C . MET A 1 197 ? 18.922 -4.961 -0.131 1 86.38 197 MET A C 1
ATOM 1531 O O . MET A 1 197 ? 19.688 -4.418 -0.929 1 86.38 197 MET A O 1
ATOM 1535 N N . LEU A 1 198 ? 17.922 -4.309 0.358 1 85.56 198 LEU A N 1
ATOM 1536 C CA . LEU A 1 198 ? 17.594 -2.943 -0.027 1 85.56 198 LEU A CA 1
ATOM 1537 C C . LEU A 1 198 ? 18.578 -1.949 0.575 1 85.56 198 LEU A C 1
ATOM 1539 O O . LEU A 1 198 ? 18.938 -0.959 -0.066 1 85.56 198 LEU A O 1
ATOM 1543 N N . VAL A 1 199 ? 18.984 -2.211 1.785 1 82.31 199 VAL A N 1
ATOM 1544 C CA . VAL A 1 199 ? 19.797 -1.223 2.473 1 82.31 199 VAL A CA 1
ATOM 1545 C C . VAL A 1 199 ? 21.266 -1.673 2.473 1 82.31 199 VAL A C 1
ATOM 1547 O O . VAL A 1 199 ? 22.094 -1.121 3.201 1 82.31 199 VAL A O 1
ATOM 1550 N N . PHE A 1 200 ? 21.562 -2.662 1.726 1 78.88 200 PHE A N 1
ATOM 1551 C CA . PHE A 1 200 ? 22.859 -3.346 1.757 1 78.88 200 PHE A CA 1
ATOM 1552 C C . PHE A 1 200 ? 24 -2.344 1.666 1 78.88 200 PHE A C 1
ATOM 1554 O O . PHE A 1 200 ? 24.969 -2.441 2.412 1 78.88 200 PHE A O 1
ATOM 1561 N N . GLU A 1 201 ? 23.844 -1.337 0.799 1 73.94 201 GLU A N 1
ATOM 1562 C CA . GLU A 1 201 ? 24.938 -0.394 0.555 1 73.94 201 GLU A CA 1
ATOM 1563 C C . GLU A 1 201 ? 24.922 0.743 1.573 1 73.94 201 GLU A C 1
ATOM 1565 O O . GLU A 1 201 ? 25.906 1.456 1.732 1 73.94 201 GLU A O 1
ATOM 1570 N N . ARG A 1 202 ? 23.891 0.805 2.277 1 77.81 202 ARG A N 1
ATOM 1571 C CA . ARG A 1 202 ? 23.719 1.956 3.158 1 77.81 202 ARG A CA 1
ATOM 1572 C C . ARG A 1 202 ? 24.047 1.597 4.602 1 77.81 202 ARG A C 1
ATOM 1574 O O . ARG A 1 202 ? 24.109 2.473 5.469 1 77.81 202 ARG A O 1
ATOM 1581 N N . ILE A 1 203 ? 24.344 0.339 4.852 1 78.88 203 ILE A N 1
ATOM 1582 C CA . ILE A 1 203 ? 24.578 -0.076 6.23 1 78.88 203 ILE A CA 1
ATOM 1583 C C . ILE A 1 203 ? 25.984 -0.667 6.367 1 78.88 203 ILE A C 1
ATOM 1585 O O . ILE A 1 203 ? 26.562 -1.116 5.379 1 78.88 203 ILE A O 1
ATOM 1589 N N . SER A 1 204 ? 26.375 -0.632 7.59 1 82.12 204 SER A N 1
ATOM 1590 C CA . SER A 1 204 ? 27.703 -1.157 7.883 1 82.12 204 SER A CA 1
ATOM 1591 C C . SER A 1 204 ? 27.75 -2.672 7.715 1 82.12 204 SER A C 1
ATOM 1593 O O . SER A 1 204 ? 26.719 -3.326 7.645 1 82.12 204 SER A O 1
ATOM 1595 N N . GLU A 1 205 ? 28.875 -3.205 7.66 1 83.44 205 GLU A N 1
ATOM 1596 C CA . GLU A 1 205 ? 29.078 -4.645 7.539 1 83.44 205 GLU A CA 1
ATOM 1597 C C . GLU A 1 205 ? 28.578 -5.379 8.781 1 83.44 205 GLU A C 1
ATOM 1599 O O . GLU A 1 205 ? 28.047 -6.484 8.68 1 83.44 205 GLU A O 1
ATOM 1604 N N . GLN A 1 206 ? 28.828 -4.773 9.852 1 81.69 206 GLN A N 1
ATOM 1605 C CA . GLN A 1 206 ? 28.359 -5.371 11.094 1 81.69 206 GLN A CA 1
ATOM 1606 C C . GLN A 1 206 ? 26.844 -5.488 11.125 1 81.69 206 GLN A C 1
ATOM 1608 O O . GLN A 1 206 ? 26.297 -6.508 11.555 1 81.69 206 GLN A O 1
ATOM 1613 N N . CYS A 1 207 ? 26.203 -4.434 10.648 1 81 207 CYS A N 1
ATOM 1614 C CA . CYS A 1 207 ? 24.75 -4.441 10.602 1 81 207 CYS A CA 1
ATOM 1615 C C . CYS A 1 207 ? 24.234 -5.484 9.609 1 81 207 CYS A C 1
ATOM 1617 O O . CYS A 1 207 ? 23.203 -6.121 9.844 1 81 207 CYS A O 1
ATOM 1619 N N . ARG A 1 208 ? 25.016 -5.688 8.602 1 83.38 208 ARG A N 1
ATOM 1620 C CA . ARG A 1 208 ? 24.641 -6.703 7.617 1 83.38 208 ARG A CA 1
ATOM 1621 C C . ARG A 1 208 ? 24.719 -8.102 8.219 1 83.38 208 ARG A C 1
ATOM 1623 O O . ARG A 1 208 ? 23.828 -8.93 8 1 83.38 208 ARG A O 1
ATOM 1630 N N . ALA A 1 209 ? 25.703 -8.297 8.977 1 86.62 209 ALA A N 1
ATOM 1631 C CA . ALA A 1 209 ? 25.891 -9.594 9.609 1 86.62 209 ALA A CA 1
ATOM 1632 C C . ALA A 1 209 ? 24.797 -9.875 10.633 1 86.62 209 ALA A C 1
ATOM 1634 O O . ALA A 1 209 ? 24.281 -10.992 10.719 1 86.62 209 ALA A O 1
ATOM 1635 N N . THR A 1 210 ? 24.469 -8.906 11.359 1 85.06 210 THR A N 1
ATOM 1636 C CA . THR A 1 210 ? 23.422 -9.055 12.367 1 85.06 210 THR A CA 1
ATOM 1637 C C . THR A 1 210 ? 22.078 -9.367 11.703 1 85.06 210 THR A C 1
ATOM 1639 O O . THR A 1 210 ? 21.312 -10.203 12.195 1 85.06 210 THR A O 1
ATOM 1642 N N . ALA A 1 211 ? 21.844 -8.656 10.648 1 86.5 211 ALA A N 1
ATOM 1643 C CA . ALA A 1 211 ? 20.609 -8.891 9.922 1 86.5 211 ALA A CA 1
ATOM 1644 C C . ALA A 1 211 ? 20.547 -10.305 9.352 1 86.5 211 ALA A C 1
ATOM 1646 O O . ALA A 1 211 ? 19.5 -10.93 9.328 1 86.5 211 ALA A O 1
ATOM 1647 N N . ALA A 1 212 ? 21.672 -10.781 8.898 1 89.25 212 ALA A N 1
ATOM 1648 C CA . ALA A 1 212 ? 21.75 -12.133 8.352 1 89.25 212 ALA A CA 1
ATOM 1649 C C . ALA A 1 212 ? 21.469 -13.172 9.438 1 89.25 212 ALA A C 1
ATOM 1651 O O . ALA A 1 212 ? 20.781 -14.164 9.188 1 89.25 212 ALA A O 1
ATOM 1652 N N . VAL A 1 213 ? 22 -12.93 10.555 1 91.62 213 VAL A N 1
ATOM 1653 C CA . VAL A 1 213 ? 21.797 -13.844 11.68 1 91.62 213 VAL A CA 1
ATOM 1654 C C . VAL A 1 213 ? 20.328 -13.852 12.086 1 91.62 213 VAL A C 1
ATOM 1656 O O . VAL A 1 213 ? 19.766 -14.906 12.359 1 91.62 213 VAL A O 1
ATOM 1659 N N . GLN A 1 214 ? 19.781 -12.711 12.141 1 91.19 214 GLN A N 1
ATOM 1660 C CA . GLN A 1 214 ? 18.359 -12.602 12.484 1 91.19 214 GLN A CA 1
ATOM 1661 C C . GLN A 1 214 ? 17.484 -13.344 11.477 1 91.19 214 GLN A C 1
ATOM 1663 O O . GLN A 1 214 ? 16.531 -14.016 11.859 1 91.19 214 GLN A O 1
ATOM 1668 N N . GLN A 1 215 ? 17.781 -13.133 10.25 1 93.12 215 GLN A N 1
ATOM 1669 C CA . GLN A 1 215 ? 17.062 -13.828 9.18 1 93.12 215 GLN A CA 1
ATOM 1670 C C . GLN A 1 215 ? 17.109 -15.344 9.383 1 93.12 215 GLN A C 1
ATOM 1672 O O . GLN A 1 215 ? 16.094 -16.016 9.266 1 93.12 215 GLN A O 1
ATOM 1677 N N . GLU A 1 216 ? 18.266 -15.844 9.664 1 93.94 216 GLU A N 1
ATOM 1678 C CA . GLU A 1 216 ? 18.453 -17.281 9.844 1 93.94 216 GLU A CA 1
ATOM 1679 C C . GLU A 1 216 ? 17.703 -17.797 11.07 1 93.94 216 GLU A C 1
ATOM 1681 O O . GLU A 1 216 ? 17.172 -18.906 11.062 1 93.94 216 GLU A O 1
ATOM 1686 N N . LYS A 1 217 ? 17.734 -17 12.055 1 95.38 217 LYS A N 1
ATOM 1687 C CA . LYS A 1 217 ? 17.016 -17.375 13.258 1 95.38 217 LYS A CA 1
ATOM 1688 C C . LYS A 1 217 ? 15.508 -17.5 12.992 1 95.38 217 LYS A C 1
ATOM 1690 O O . LYS A 1 217 ? 14.867 -18.453 13.453 1 95.38 217 LYS A O 1
ATOM 1695 N N . HIS A 1 218 ? 14.969 -16.547 12.305 1 96.06 218 HIS A N 1
ATOM 1696 C CA . HIS A 1 218 ? 13.555 -16.609 11.938 1 96.06 218 HIS A CA 1
ATOM 1697 C C . HIS A 1 218 ? 13.266 -17.812 11.055 1 96.06 218 HIS A C 1
ATOM 1699 O O . HIS A 1 218 ? 12.25 -18.484 11.234 1 96.06 218 HIS A O 1
ATOM 1705 N N . LEU A 1 219 ? 14.125 -18.078 10.125 1 95.12 219 LEU A N 1
ATOM 1706 C CA . LEU A 1 219 ? 13.953 -19.203 9.219 1 95.12 219 LEU A CA 1
ATOM 1707 C C . LEU A 1 219 ? 13.992 -20.516 9.984 1 95.12 219 LEU A C 1
ATOM 1709 O O . LEU A 1 219 ? 13.156 -21.406 9.75 1 95.12 219 LEU A O 1
ATOM 1713 N N . GLU A 1 220 ? 14.906 -20.609 10.875 1 95.81 220 GLU A N 1
ATOM 1714 C CA . GLU A 1 220 ? 15.031 -21.828 11.688 1 95.81 220 GLU A CA 1
ATOM 1715 C C . GLU A 1 220 ? 13.781 -22.062 12.531 1 95.81 220 GLU A C 1
ATOM 1717 O O . GLU A 1 220 ? 13.297 -23.188 12.633 1 95.81 220 GLU A O 1
ATOM 1722 N N . THR A 1 221 ? 13.344 -21.031 13.156 1 96 221 THR A N 1
ATOM 1723 C CA . THR A 1 221 ? 12.133 -21.141 13.961 1 96 221 THR A CA 1
ATOM 1724 C C . THR A 1 221 ? 10.953 -21.562 13.102 1 96 221 THR A C 1
ATOM 1726 O O . THR A 1 221 ? 10.156 -22.422 13.508 1 96 221 THR A O 1
ATOM 1729 N N . CYS A 1 222 ? 10.836 -20.984 11.93 1 95.12 222 CYS A N 1
ATOM 1730 C CA . CYS A 1 222 ? 9.766 -21.344 11.008 1 95.12 222 CYS A CA 1
ATOM 1731 C C . CYS A 1 222 ? 9.836 -22.828 10.633 1 95.12 222 CYS A C 1
ATOM 1733 O O . CYS A 1 222 ? 8.836 -23.547 10.719 1 95.12 222 CYS A O 1
ATOM 1735 N N . LEU A 1 223 ? 11.016 -23.281 10.211 1 94.75 223 LEU A N 1
ATOM 1736 C CA . LEU A 1 223 ? 11.203 -24.656 9.766 1 94.75 223 LEU A CA 1
ATOM 1737 C C . LEU A 1 223 ? 10.891 -25.641 10.891 1 94.75 223 LEU A C 1
ATOM 1739 O O . LEU A 1 223 ? 10.25 -26.672 10.664 1 94.75 223 LEU A O 1
ATOM 1743 N N . ASN A 1 224 ? 11.305 -25.266 12.086 1 94.62 224 ASN A N 1
ATOM 1744 C CA . ASN A 1 224 ? 11.031 -26.109 13.242 1 94.62 224 ASN A CA 1
ATOM 1745 C C . ASN A 1 224 ? 9.531 -26.219 13.523 1 94.62 224 ASN A C 1
ATOM 1747 O O . ASN A 1 224 ? 9.016 -27.297 13.797 1 94.62 224 ASN A O 1
ATOM 1751 N N . GLU A 1 225 ? 8.875 -25.078 13.445 1 92.94 225 GLU A N 1
ATOM 1752 C CA . GLU A 1 225 ? 7.434 -25.047 13.68 1 92.94 225 GLU A CA 1
ATOM 1753 C C . GLU A 1 225 ? 6.684 -25.828 12.609 1 92.94 225 GLU A C 1
ATOM 1755 O O . GLU A 1 225 ? 5.703 -26.516 12.906 1 92.94 225 GLU A O 1
ATOM 1760 N N . VAL A 1 226 ? 7.078 -25.703 11.359 1 91.69 226 VAL A N 1
ATOM 1761 C CA . VAL A 1 226 ? 6.438 -26.422 10.258 1 91.69 226 VAL A CA 1
ATOM 1762 C C . VAL A 1 226 ? 6.664 -27.922 10.422 1 91.69 226 VAL A C 1
ATOM 1764 O O . VAL A 1 226 ? 5.746 -28.719 10.219 1 91.69 226 VAL A O 1
ATOM 1767 N N . ARG A 1 227 ? 7.848 -28.328 10.789 1 90.88 227 ARG A N 1
ATOM 1768 C CA . ARG A 1 227 ? 8.156 -29.734 10.992 1 90.88 227 ARG A CA 1
ATOM 1769 C C . ARG A 1 227 ? 7.285 -30.328 12.094 1 90.88 227 ARG A C 1
ATOM 1771 O O . ARG A 1 227 ? 6.75 -31.422 11.945 1 90.88 227 ARG A O 1
ATOM 1778 N N . GLN A 1 228 ? 7.16 -29.594 13.141 1 87.94 228 GLN A N 1
ATOM 1779 C CA . GLN A 1 228 ? 6.332 -30.062 14.242 1 87.94 228 GLN A CA 1
ATOM 1780 C C . GLN A 1 228 ? 4.871 -30.203 13.82 1 87.94 228 GLN A C 1
ATOM 1782 O O . GLN A 1 228 ? 4.199 -31.172 14.188 1 87.94 228 GLN A O 1
ATOM 1787 N N . ALA A 1 229 ? 4.465 -29.188 13.039 1 84.31 229 ALA A N 1
ATOM 1788 C CA . ALA A 1 229 ? 3.086 -29.234 12.555 1 84.31 229 ALA A CA 1
ATOM 1789 C C . ALA A 1 229 ? 2.865 -30.422 11.625 1 84.31 229 ALA A C 1
ATOM 1791 O O . ALA A 1 229 ? 1.806 -31.047 11.656 1 84.31 229 ALA A O 1
ATOM 1792 N N . MET A 1 230 ? 3.791 -30.766 10.781 1 84.25 230 MET A N 1
ATOM 1793 C CA . MET A 1 230 ? 3.686 -31.859 9.828 1 84.25 230 MET A CA 1
ATOM 1794 C C . MET A 1 230 ? 3.672 -33.219 10.547 1 84.25 230 MET A C 1
ATOM 1796 O O . MET A 1 230 ? 2.986 -34.156 10.117 1 84.25 230 MET A O 1
ATOM 1800 N N . VAL A 1 231 ? 4.426 -33.281 11.641 1 82.19 231 VAL A N 1
ATOM 1801 C CA . VAL A 1 231 ? 4.449 -34.5 12.438 1 82.19 231 VAL A CA 1
ATOM 1802 C C . VAL A 1 231 ? 3.074 -34.75 13.055 1 82.19 231 VAL A C 1
ATOM 1804 O O . VAL A 1 231 ? 2.586 -35.875 13.078 1 82.19 231 VAL A O 1
ATOM 1807 N N . ILE A 1 232 ? 2.539 -33.719 13.477 1 76.44 232 ILE A N 1
ATOM 1808 C CA . ILE A 1 232 ? 1.211 -33.812 14.07 1 76.44 232 ILE A CA 1
ATOM 1809 C C . ILE A 1 232 ? 0.2 -34.25 13.008 1 76.44 232 ILE A C 1
ATOM 1811 O O . ILE A 1 232 ? -0.695 -35.031 13.281 1 76.44 232 ILE A O 1
ATOM 1815 N N . LEU A 1 233 ? 0.285 -33.719 11.836 1 75.25 233 LEU A N 1
ATOM 1816 C CA . LEU A 1 233 ? -0.62 -34.031 10.734 1 75.25 233 LEU A CA 1
ATOM 1817 C C . LEU A 1 233 ? -0.499 -35.5 10.344 1 75.25 233 LEU A C 1
ATOM 1819 O O . LEU A 1 233 ? -1.498 -36.156 10.008 1 75.25 233 LEU A O 1
ATOM 1823 N N . ASP A 1 234 ? 0.686 -36.031 10.344 1 73.56 234 ASP A N 1
ATOM 1824 C CA . ASP A 1 234 ? 0.923 -37.438 9.961 1 73.56 234 ASP A CA 1
ATOM 1825 C C . ASP A 1 234 ? 0.413 -38.375 11.031 1 73.56 234 ASP A C 1
ATOM 1827 O O . ASP A 1 234 ? -0.042 -39.5 10.719 1 73.56 234 ASP A O 1
ATOM 1831 N N . GLN A 1 235 ? 0.853 -38.156 12.273 1 63.5 235 GLN A N 1
ATOM 1832 C CA . GLN A 1 235 ? 0.447 -39.062 13.352 1 63.5 235 GLN A CA 1
ATOM 1833 C C . GLN A 1 235 ? -1.071 -39.094 13.492 1 63.5 235 GLN A C 1
ATOM 1835 O O . GLN A 1 235 ? -1.61 -39.906 14.242 1 63.5 235 GLN A O 1
ATOM 1840 N N . ARG A 1 236 ? -1.783 -39.438 12.422 1 53.97 236 ARG A N 1
ATOM 1841 C CA . ARG A 1 236 ? -3.227 -39.625 12.312 1 53.97 236 ARG A CA 1
ATOM 1842 C C . ARG A 1 236 ? -3.912 -39.375 13.648 1 53.97 236 ARG A C 1
ATOM 1844 O O . ARG A 1 236 ? -5.094 -39.688 13.812 1 53.97 236 ARG A O 1
ATOM 1851 N N . THR A 1 237 ? -3.236 -39.438 14.742 1 45.88 237 THR A N 1
ATOM 1852 C CA . THR A 1 237 ? -3.936 -39.656 16.016 1 45.88 237 THR A CA 1
ATOM 1853 C C . THR A 1 237 ? -5.004 -38.562 16.219 1 45.88 237 THR A C 1
ATOM 1855 O O . THR A 1 237 ? -4.832 -37.438 15.797 1 45.88 237 THR A O 1
ATOM 1858 N N . ARG A 1 238 ? -6.289 -39.281 16.641 1 42.31 238 ARG A N 1
ATOM 1859 C CA . ARG A 1 238 ? -7.637 -38.812 16.984 1 42.31 238 ARG A CA 1
ATOM 1860 C C . ARG A 1 238 ? -7.598 -37.5 17.703 1 42.31 238 ARG A C 1
ATOM 1862 O O . ARG A 1 238 ? -8.633 -36.844 17.922 1 42.31 238 ARG A O 1
ATOM 1869 N N . GLN A 1 239 ? -6.668 -37.438 18.594 1 44.34 239 GLN A N 1
ATOM 1870 C CA . GLN A 1 239 ? -6.996 -36.312 19.469 1 44.34 239 GLN A CA 1
ATOM 1871 C C . GLN A 1 239 ? -6.773 -34.969 18.75 1 44.34 239 GLN A C 1
ATOM 1873 O O . GLN A 1 239 ? -5.629 -34.562 18.547 1 44.34 239 GLN A O 1
ATOM 1878 N N . ARG A 1 240 ? -7.633 -34.781 17.781 1 46.25 240 ARG A N 1
ATOM 1879 C CA . ARG A 1 240 ? -8.016 -33.688 16.875 1 46.25 240 ARG A CA 1
ATOM 1880 C C . ARG A 1 240 ? -7.629 -32.312 17.453 1 46.25 240 ARG A C 1
ATOM 1882 O O . ARG A 1 240 ? -8.461 -31.656 18.078 1 46.25 240 ARG A O 1
ATOM 1889 N N . LYS A 1 241 ? -6.68 -32.375 18.328 1 48.16 241 LYS A N 1
ATOM 1890 C CA . LYS A 1 241 ? -6.297 -31.031 18.781 1 48.16 241 LYS A CA 1
ATOM 1891 C C . LYS A 1 241 ? -6.184 -30.062 17.594 1 48.16 241 LYS A C 1
ATOM 1893 O O . LYS A 1 241 ? -5.969 -30.484 16.453 1 48.16 241 LYS A O 1
ATOM 1898 N N . SER A 1 242 ? -6.406 -28.703 17.797 1 57.16 242 SER A N 1
ATOM 1899 C CA . SER A 1 242 ? -6.602 -27.453 17.062 1 57.16 242 SER A CA 1
ATOM 1900 C C . SER A 1 242 ? -5.473 -27.203 16.062 1 57.16 242 SER A C 1
ATOM 1902 O O . SER A 1 242 ? -4.5 -26.516 16.375 1 57.16 242 SER A O 1
ATOM 1904 N N . TYR A 1 243 ? -5.266 -28.234 15.164 1 59.91 243 TYR A N 1
ATOM 1905 C CA . TYR A 1 243 ? -4.258 -28.047 14.125 1 59.91 243 TYR A CA 1
ATOM 1906 C C . TYR A 1 243 ? -4.609 -26.875 13.219 1 59.91 243 TYR A C 1
ATOM 1908 O O . TYR A 1 243 ? -5.707 -26.812 12.664 1 59.91 243 TYR A O 1
ATOM 1916 N N . ASP A 1 244 ? -3.754 -25.859 13.273 1 77.94 244 ASP A N 1
ATOM 1917 C CA . ASP A 1 244 ? -3.902 -24.734 12.352 1 77.94 244 ASP A CA 1
ATOM 1918 C C . ASP A 1 244 ? -3.418 -25.109 10.945 1 77.94 244 ASP A C 1
ATOM 1920 O O . ASP A 1 244 ? -2.324 -24.719 10.539 1 77.94 244 ASP A O 1
ATOM 1924 N N . GLY A 1 245 ? -4.25 -25.969 10.234 1 78.88 245 GLY A N 1
ATOM 1925 C CA . GLY A 1 245 ? -3.889 -26.469 8.914 1 78.88 245 GLY A CA 1
ATOM 1926 C C . GLY A 1 245 ? -3.639 -25.344 7.91 1 78.88 245 GLY A C 1
ATOM 1927 O O . GLY A 1 245 ? -2.66 -25.391 7.164 1 78.88 245 GLY A O 1
ATOM 1928 N N . MET A 1 246 ? -4.445 -24.328 7.973 1 86.69 246 MET A N 1
ATOM 1929 C CA . MET A 1 246 ? -4.32 -23.234 7.02 1 86.69 246 MET A CA 1
ATOM 1930 C C . MET A 1 246 ? -3.039 -22.438 7.266 1 86.69 246 MET A C 1
ATOM 1932 O O . MET A 1 246 ? -2.344 -22.078 6.316 1 86.69 246 MET A O 1
ATOM 1936 N N . GLY A 1 247 ? -2.801 -22.25 8.508 1 88.81 247 GLY A N 1
ATOM 1937 C CA . GLY A 1 247 ? -1.579 -21.547 8.859 1 88.81 247 GLY A CA 1
ATOM 1938 C C . GLY A 1 247 ? -0.322 -22.297 8.445 1 88.81 247 GLY A C 1
ATOM 1939 O O . GLY A 1 247 ? 0.625 -21.688 7.941 1 88.81 247 GLY A O 1
ATOM 1940 N N . THR A 1 248 ? -0.367 -23.562 8.562 1 88.38 248 THR A N 1
ATOM 1941 C CA . THR A 1 248 ? 0.788 -24.391 8.234 1 88.38 248 THR A CA 1
ATOM 1942 C C . THR A 1 248 ? 1.04 -24.391 6.73 1 88.38 248 THR A C 1
ATOM 1944 O O . THR A 1 248 ? 2.172 -24.188 6.285 1 88.38 248 THR A O 1
ATOM 1947 N N . VAL A 1 249 ? 0.026 -24.609 6.008 1 91.25 249 VAL A N 1
ATOM 1948 C CA . VAL A 1 249 ? 0.181 -24.656 4.559 1 91.25 249 VAL A CA 1
ATOM 1949 C C . VAL A 1 249 ? 0.667 -23.297 4.047 1 91.25 249 VAL A C 1
ATOM 1951 O O . VAL A 1 249 ? 1.532 -23.234 3.17 1 91.25 249 VAL A O 1
ATOM 1954 N N . THR A 1 250 ? 0.117 -22.25 4.574 1 93.69 250 THR A N 1
ATOM 1955 C CA . THR A 1 250 ? 0.536 -20.922 4.176 1 93.69 250 THR A CA 1
ATOM 1956 C C . THR A 1 250 ? 2.006 -20.688 4.516 1 93.69 250 THR A C 1
ATOM 1958 O O . THR A 1 250 ? 2.729 -20.031 3.762 1 93.69 250 THR A O 1
ATOM 1961 N N . SER A 1 251 ? 2.406 -21.234 5.613 1 95.5 251 SER A N 1
ATOM 1962 C CA . SER A 1 251 ? 3.807 -21.125 6.012 1 95.5 251 SER A CA 1
ATOM 1963 C C . SER A 1 251 ? 4.719 -21.844 5.02 1 95.5 251 SER A C 1
ATOM 1965 O O . SER A 1 251 ? 5.789 -21.344 4.676 1 95.5 251 SER A O 1
ATOM 1967 N N . ILE A 1 252 ? 4.289 -22.984 4.594 1 94.88 252 ILE A N 1
ATOM 1968 C CA . ILE A 1 252 ? 5.07 -23.766 3.641 1 94.88 252 ILE A CA 1
ATOM 1969 C C . ILE A 1 252 ? 5.176 -23.016 2.318 1 94.88 252 ILE A C 1
ATOM 1971 O O . ILE A 1 252 ? 6.25 -22.953 1.713 1 94.88 252 ILE A O 1
ATOM 1975 N N . VAL A 1 253 ? 4.113 -22.453 1.919 1 95.31 253 VAL A N 1
ATOM 1976 C CA . VAL A 1 253 ? 4.121 -21.672 0.688 1 95.31 253 VAL A CA 1
ATOM 1977 C C . VAL A 1 253 ? 5.082 -20.5 0.835 1 95.31 253 VAL A C 1
ATOM 1979 O O . VAL A 1 253 ? 5.801 -20.156 -0.106 1 95.31 253 VAL A O 1
ATOM 1982 N N . GLN A 1 254 ? 5.09 -19.875 1.997 1 94.94 254 GLN A N 1
ATOM 1983 C CA . GLN A 1 254 ? 6.016 -18.781 2.238 1 94.94 254 GLN A CA 1
ATOM 1984 C C . GLN A 1 254 ? 7.465 -19.25 2.16 1 94.94 254 GLN A C 1
ATOM 1986 O O . GLN A 1 254 ? 8.344 -18.5 1.723 1 94.94 254 GLN A O 1
ATOM 1991 N N . LEU A 1 255 ? 7.676 -20.453 2.598 1 93.56 255 LEU A N 1
ATOM 1992 C CA . LEU A 1 255 ? 9.016 -21.031 2.498 1 93.56 255 LEU A CA 1
ATOM 1993 C C . LEU A 1 255 ? 9.414 -21.234 1.041 1 93.56 255 LEU A C 1
ATOM 1995 O O . LEU A 1 255 ? 10.578 -21.047 0.677 1 93.56 255 LEU A O 1
ATOM 1999 N N . VAL A 1 256 ? 8.453 -21.625 0.206 1 92.25 256 VAL A N 1
ATOM 2000 C CA . VAL A 1 256 ? 8.703 -21.75 -1.226 1 92.25 256 VAL A CA 1
ATOM 2001 C C . VAL A 1 256 ? 9.172 -20.406 -1.788 1 92.25 256 VAL A C 1
ATOM 2003 O O . VAL A 1 256 ? 10.18 -20.344 -2.496 1 92.25 256 VAL A O 1
ATOM 2006 N N . PHE A 1 257 ? 8.508 -19.375 -1.405 1 91.12 257 PHE A N 1
ATOM 2007 C CA . PHE A 1 257 ? 8.859 -18.031 -1.89 1 91.12 257 PHE A CA 1
ATOM 2008 C C . PHE A 1 257 ? 10.227 -17.609 -1.363 1 91.12 257 PHE A C 1
ATOM 2010 O O . PHE A 1 257 ? 10.992 -16.969 -2.076 1 91.12 257 PHE A O 1
ATOM 2017 N N . PHE A 1 258 ? 10.453 -17.938 -0.101 1 90.5 258 PHE A N 1
ATOM 2018 C CA . PHE A 1 258 ? 11.75 -17.578 0.473 1 90.5 258 PHE A CA 1
ATOM 2019 C C . PHE A 1 258 ? 12.883 -18.203 -0.326 1 90.5 258 PHE A C 1
ATOM 2021 O O . PHE A 1 258 ? 13.859 -17.531 -0.662 1 90.5 258 PHE A O 1
ATOM 2028 N N . GLU A 1 259 ? 12.727 -19.438 -0.665 1 86.88 259 GLU A N 1
ATOM 2029 C CA . GLU A 1 259 ? 13.766 -20.156 -1.386 1 86.88 259 GLU A CA 1
ATOM 2030 C C . GLU A 1 259 ? 13.914 -19.641 -2.814 1 86.88 259 GLU A C 1
ATOM 2032 O O . GLU A 1 259 ? 15.023 -19.562 -3.342 1 86.88 259 GLU A O 1
ATOM 2037 N N . LEU A 1 260 ? 12.828 -19.328 -3.357 1 82.31 260 LEU A N 1
ATOM 2038 C CA . LEU A 1 260 ? 12.859 -18.828 -4.727 1 82.31 260 LEU A CA 1
ATOM 2039 C C . LEU A 1 260 ? 13.516 -17.453 -4.785 1 82.31 260 LEU A C 1
ATOM 2041 O O . LEU A 1 260 ? 14.289 -17.156 -5.703 1 82.31 260 LEU A O 1
ATOM 2045 N N . PHE A 1 261 ? 13.203 -16.594 -3.834 1 82.5 261 PHE A N 1
ATOM 2046 C CA . PHE A 1 261 ? 13.695 -15.219 -3.846 1 82.5 261 PHE A CA 1
ATOM 2047 C C . PHE A 1 261 ? 15.141 -15.156 -3.369 1 82.5 261 PHE A C 1
ATOM 2049 O O . PHE A 1 261 ? 15.945 -14.391 -3.904 1 82.5 261 PHE A O 1
ATOM 2056 N N . ALA A 1 262 ? 15.391 -15.836 -2.387 1 76.06 262 ALA A N 1
ATOM 2057 C CA . ALA A 1 262 ? 16.734 -15.766 -1.801 1 76.06 262 ALA A CA 1
ATOM 2058 C C . ALA A 1 262 ? 17.703 -16.641 -2.57 1 76.06 262 ALA A C 1
ATOM 2060 O O . ALA A 1 262 ? 18.922 -16.484 -2.439 1 76.06 262 ALA A O 1
ATOM 2061 N N . GLY A 1 263 ? 17.25 -17.328 -3.594 1 66.5 263 GLY A N 1
ATOM 2062 C CA . GLY A 1 263 ? 18.109 -18.094 -4.496 1 66.5 263 GLY A CA 1
ATOM 2063 C C . GLY A 1 263 ? 18.859 -19.203 -3.807 1 66.5 263 GLY A C 1
ATOM 2064 O O . GLY A 1 263 ? 19.938 -19.609 -4.258 1 66.5 263 GLY A O 1
ATOM 2065 N N . GLN A 1 264 ? 18.312 -19.484 -2.506 1 57.47 264 GLN A N 1
ATOM 2066 C CA . GLN A 1 264 ? 19.078 -20.5 -1.799 1 57.47 264 GLN A CA 1
ATOM 2067 C C . GLN A 1 264 ? 18.531 -21.906 -2.1 1 57.47 264 GLN A C 1
ATOM 2069 O O . GLN A 1 264 ? 17.328 -22.141 -2.041 1 57.47 264 GLN A O 1
ATOM 2074 N N . ASP A 1 265 ? 19.375 -22.766 -2.232 1 61.72 265 ASP A N 1
ATOM 2075 C CA . ASP A 1 265 ? 19.328 -24.234 -2.314 1 61.72 265 ASP A CA 1
ATOM 2076 C C . ASP A 1 265 ? 18.062 -24.688 -3.033 1 61.72 265 ASP A C 1
ATOM 2078 O O . ASP A 1 265 ? 17.125 -23.922 -3.209 1 61.72 265 ASP A O 1
ATOM 2082 N N . HIS A 1 266 ? 17.875 -25.688 -3.865 1 64.56 266 HIS A N 1
ATOM 2083 C CA . HIS A 1 266 ? 16.844 -26.359 -4.637 1 64.56 266 HIS A CA 1
ATOM 2084 C C . HIS A 1 266 ? 15.797 -27 -3.723 1 64.56 266 HIS A C 1
ATOM 2086 O O . HIS A 1 266 ? 15.141 -27.969 -4.102 1 64.56 266 HIS A O 1
ATOM 2092 N N . ALA A 1 267 ? 15.531 -26.25 -2.49 1 80.56 267 ALA A N 1
ATOM 2093 C CA . ALA A 1 267 ? 14.609 -26.906 -1.573 1 80.56 267 ALA A CA 1
ATOM 2094 C C . ALA A 1 267 ? 13.172 -26.453 -1.819 1 80.56 267 ALA A C 1
ATOM 2096 O O . ALA A 1 267 ? 12.234 -26.984 -1.212 1 80.56 267 ALA A O 1
ATOM 2097 N N . TRP A 1 268 ? 12.969 -25.531 -2.729 1 86.94 268 TRP A N 1
ATOM 2098 C CA . TRP A 1 268 ? 11.625 -25.016 -2.945 1 86.94 268 TRP A CA 1
ATOM 2099 C C . TRP A 1 268 ? 10.695 -26.109 -3.451 1 86.94 268 TRP A C 1
ATOM 2101 O O . TRP A 1 268 ? 9.5 -26.109 -3.133 1 86.94 268 TRP A O 1
ATOM 2111 N N . ARG A 1 269 ? 11.172 -27.078 -4.16 1 87.25 269 ARG A N 1
ATOM 2112 C CA . ARG A 1 269 ? 10.344 -28.156 -4.695 1 87.25 269 ARG A CA 1
ATOM 2113 C C . ARG A 1 269 ? 9.805 -29.031 -3.574 1 87.25 269 ARG A C 1
ATOM 2115 O O . ARG A 1 269 ? 8.656 -29.484 -3.635 1 87.25 269 ARG A O 1
ATOM 2122 N N . THR A 1 270 ? 10.711 -29.25 -2.66 1 90.31 270 THR A N 1
ATOM 2123 C CA . THR A 1 270 ? 10.297 -30.062 -1.519 1 90.31 270 THR A CA 1
ATOM 2124 C C . THR A 1 270 ? 9.164 -29.375 -0.758 1 90.31 270 THR A C 1
ATOM 2126 O O . THR A 1 270 ? 8.18 -30.016 -0.385 1 90.31 270 THR A O 1
ATOM 2129 N N . HIS A 1 271 ? 9.352 -28.094 -0.532 1 92.56 271 HIS A N 1
ATOM 2130 C CA . HIS A 1 271 ? 8.312 -27.328 0.142 1 92.56 271 HIS A CA 1
ATOM 2131 C C . HIS A 1 271 ? 7.035 -27.281 -0.685 1 92.56 271 HIS A C 1
ATOM 2133 O O . HIS A 1 271 ? 5.938 -27.438 -0.145 1 92.56 271 HIS A O 1
ATOM 2139 N N . LEU A 1 272 ? 7.156 -27.078 -1.96 1 93.75 272 LEU A N 1
ATOM 2140 C CA . LEU A 1 272 ? 5.98 -27.016 -2.816 1 93.75 272 LEU A CA 1
ATOM 2141 C C . LEU A 1 272 ? 5.238 -28.359 -2.816 1 93.75 272 LEU A C 1
ATOM 2143 O O . LEU A 1 272 ? 4.012 -28.391 -2.719 1 93.75 272 LEU A O 1
ATOM 2147 N N . ASN A 1 273 ? 5.984 -29.422 -2.895 1 93.62 273 ASN A N 1
ATOM 2148 C CA . ASN A 1 273 ? 5.371 -30.75 -2.846 1 93.62 273 ASN A CA 1
ATOM 2149 C C . ASN A 1 273 ? 4.613 -30.969 -1.54 1 93.62 273 ASN A C 1
ATOM 2151 O O . ASN A 1 273 ? 3.521 -31.547 -1.54 1 93.62 273 ASN A O 1
ATOM 2155 N N . ALA A 1 274 ? 5.246 -30.531 -0.502 1 93.12 274 ALA A N 1
ATOM 2156 C CA . ALA A 1 274 ? 4.578 -30.641 0.792 1 93.12 274 ALA A CA 1
ATOM 2157 C C . ALA A 1 274 ? 3.273 -29.844 0.807 1 93.12 274 ALA A C 1
ATOM 2159 O O . ALA A 1 274 ? 2.258 -30.328 1.32 1 93.12 274 ALA A O 1
ATOM 2160 N N . ALA A 1 275 ? 3.309 -28.641 0.313 1 94.25 275 ALA A N 1
ATOM 2161 C CA . ALA A 1 275 ? 2.109 -27.797 0.256 1 94.25 275 ALA A CA 1
ATOM 2162 C C . ALA A 1 275 ? 1.021 -28.469 -0.58 1 94.25 275 ALA A C 1
ATOM 2164 O O . ALA A 1 275 ? -0.153 -28.469 -0.2 1 94.25 275 ALA A O 1
ATOM 2165 N N . ILE A 1 276 ? 1.396 -29.047 -1.725 1 95.5 276 ILE A N 1
ATOM 2166 C CA . ILE A 1 276 ? 0.471 -29.719 -2.621 1 95.5 276 ILE A CA 1
ATOM 2167 C C . ILE A 1 276 ? -0.15 -30.922 -1.904 1 95.5 276 ILE A C 1
ATOM 2169 O O . ILE A 1 276 ? -1.362 -31.141 -1.977 1 95.5 276 ILE A O 1
ATOM 2173 N N . ASP A 1 277 ? 0.672 -31.641 -1.192 1 92.62 277 ASP A N 1
ATOM 2174 C CA . ASP A 1 277 ? 0.195 -32.812 -0.476 1 92.62 277 ASP A CA 1
ATOM 2175 C C . ASP A 1 277 ? -0.843 -32.438 0.578 1 92.62 277 ASP A C 1
ATOM 2177 O O . ASP A 1 277 ? -1.88 -33.094 0.701 1 92.62 277 ASP A O 1
ATOM 2181 N N . VAL A 1 278 ? -0.521 -31.453 1.337 1 89.81 278 VAL A N 1
ATOM 2182 C CA . VAL A 1 278 ? -1.434 -31.031 2.393 1 89.81 278 VAL A CA 1
ATOM 2183 C C . VAL A 1 278 ? -2.734 -30.516 1.775 1 89.81 278 VAL A C 1
ATOM 2185 O O . VAL A 1 278 ? -3.822 -30.812 2.273 1 89.81 278 VAL A O 1
ATOM 2188 N N . TYR A 1 279 ? -2.656 -29.734 0.735 1 92.12 279 TYR A N 1
ATOM 2189 C CA . TYR A 1 279 ? -3.84 -29.219 0.052 1 92.12 279 TYR A CA 1
ATOM 2190 C C . TYR A 1 279 ? -4.688 -30.359 -0.494 1 92.12 279 TYR A C 1
ATOM 2192 O O . TYR A 1 279 ? -5.91 -30.359 -0.338 1 92.12 279 TYR A O 1
ATOM 2200 N N . ASP A 1 280 ? -4.023 -31.281 -1.15 1 92.56 280 ASP A N 1
ATOM 2201 C CA . ASP A 1 280 ? -4.703 -32.438 -1.712 1 92.56 280 ASP A CA 1
ATOM 2202 C C . ASP A 1 280 ? -5.414 -33.25 -0.623 1 92.56 280 ASP A C 1
ATOM 2204 O O . ASP A 1 280 ? -6.555 -33.688 -0.809 1 92.56 280 ASP A O 1
ATOM 2208 N N . GLN A 1 281 ? -4.742 -33.438 0.479 1 87.81 281 GLN A N 1
ATOM 2209 C CA . GLN A 1 281 ? -5.328 -34.188 1.599 1 87.81 281 GLN A CA 1
ATOM 2210 C C . GLN A 1 281 ? -6.57 -33.469 2.129 1 87.81 281 GLN A C 1
ATOM 2212 O O . GLN A 1 281 ? -7.578 -34.125 2.43 1 87.81 281 GLN A O 1
ATOM 2217 N N . ASN A 1 282 ? -6.484 -32.156 2.283 1 87.06 282 ASN A N 1
ATOM 2218 C CA . ASN A 1 282 ? -7.617 -31.391 2.779 1 87.06 282 ASN A CA 1
ATOM 2219 C C . ASN A 1 282 ? -8.805 -31.453 1.82 1 87.06 282 ASN A C 1
ATOM 2221 O O . ASN A 1 282 ? -9.961 -31.484 2.252 1 87.06 282 ASN A O 1
ATOM 2225 N N . CYS A 1 283 ? -8.562 -31.438 0.543 1 88.19 283 CYS A N 1
ATOM 2226 C CA . CYS A 1 283 ? -9.633 -31.531 -0.447 1 88.19 283 CYS A CA 1
ATOM 2227 C C . CYS A 1 283 ? -10.273 -32.906 -0.433 1 88.19 283 CYS A C 1
ATOM 2229 O O . CYS A 1 283 ? -11.5 -33.031 -0.517 1 88.19 283 CYS A O 1
ATOM 2231 N N . ARG A 1 284 ? -9.477 -33.938 -0.297 1 87.62 284 ARG A N 1
ATOM 2232 C CA . ARG A 1 284 ? -9.969 -35.312 -0.308 1 87.62 284 ARG A CA 1
ATOM 2233 C C . ARG A 1 284 ? -10.852 -35.594 0.907 1 87.62 284 ARG A C 1
ATOM 2235 O O . ARG A 1 284 ? -11.852 -36.281 0.806 1 87.62 284 ARG A O 1
ATOM 2242 N N . ASP A 1 285 ? -10.453 -35.031 2.02 1 86.25 285 ASP A N 1
ATOM 2243 C CA . ASP A 1 285 ? -11.211 -35.281 3.242 1 86.25 285 ASP A CA 1
ATOM 2244 C C . ASP A 1 285 ? -12.352 -34.281 3.4 1 86.25 285 ASP A C 1
ATOM 2246 O O . ASP A 1 285 ? -12.914 -34.125 4.488 1 86.25 285 ASP A O 1
ATOM 2250 N N . LYS A 1 286 ? -12.586 -33.469 2.432 1 87.94 286 LYS A N 1
ATOM 2251 C CA . LYS A 1 286 ? -13.68 -32.5 2.4 1 87.94 286 LYS A CA 1
ATOM 2252 C C . LYS A 1 286 ? -13.539 -31.484 3.525 1 87.94 286 LYS A C 1
ATOM 2254 O O . LYS A 1 286 ? -14.523 -31.141 4.188 1 87.94 286 LYS A O 1
ATOM 2259 N N . LEU A 1 287 ? -12.328 -31.141 3.854 1 87.5 287 LEU A N 1
ATOM 2260 C CA . LEU A 1 287 ? -11.969 -30.062 4.777 1 87.5 287 LEU A CA 1
ATOM 2261 C C . LEU A 1 287 ? -12.281 -30.453 6.215 1 87.5 287 LEU A C 1
ATOM 2263 O O . LEU A 1 287 ? -12.359 -29.594 7.098 1 87.5 287 LEU A O 1
ATOM 2267 N N . GLU A 1 288 ? -12.484 -31.625 6.496 1 82.5 288 GLU A N 1
ATOM 2268 C CA . GLU A 1 288 ? -12.914 -32.094 7.809 1 82.5 288 GLU A CA 1
ATOM 2269 C C . GLU A 1 288 ? -11.844 -31.844 8.867 1 82.5 288 GLU A C 1
ATOM 2271 O O . GLU A 1 288 ? -12.156 -31.547 10.016 1 82.5 288 GLU A O 1
ATOM 2276 N N . HIS A 1 289 ? -10.625 -31.891 8.469 1 76.25 289 HIS A N 1
ATOM 2277 C CA . HIS A 1 289 ? -9.562 -31.812 9.469 1 76.25 289 HIS A CA 1
ATOM 2278 C C . HIS A 1 289 ? -9.039 -30.391 9.602 1 76.25 289 HIS A C 1
ATOM 2280 O O . HIS A 1 289 ? -8.18 -30.125 10.445 1 76.25 289 HIS A O 1
ATOM 2286 N N . LEU A 1 290 ? -9.555 -29.547 8.758 1 83.5 290 LEU A N 1
ATOM 2287 C CA . LEU A 1 290 ? -9.188 -28.141 8.906 1 83.5 290 LEU A CA 1
ATOM 2288 C C . LEU A 1 290 ? -10.055 -27.469 9.969 1 83.5 290 LEU A C 1
ATOM 2290 O O . LEU A 1 290 ? -11.25 -27.734 10.062 1 83.5 290 LEU A O 1
ATOM 2294 N N . ASP A 1 291 ? -9.445 -26.719 10.82 1 83.38 291 ASP A N 1
ATOM 2295 C CA . ASP A 1 291 ? -10.172 -25.984 11.859 1 83.38 291 ASP A CA 1
ATOM 2296 C C . ASP A 1 291 ? -10.953 -24.812 11.266 1 83.38 291 ASP A C 1
ATOM 2298 O O . ASP A 1 291 ? -10.57 -23.656 11.43 1 83.38 291 ASP A O 1
ATOM 2302 N N . LEU A 1 292 ? -12.023 -25.109 10.562 1 90.81 292 LEU A N 1
ATOM 2303 C CA . LEU A 1 292 ? -12.906 -24.125 9.953 1 90.81 292 LEU A CA 1
ATOM 2304 C C . LEU A 1 292 ? -14.312 -24.219 10.539 1 90.81 292 LEU A C 1
ATOM 2306 O O . LEU A 1 292 ? -14.719 -25.281 11.023 1 90.81 292 LEU A O 1
ATOM 2310 N N . SER A 1 293 ? -14.984 -23.188 10.531 1 91.44 293 SER A N 1
ATOM 2311 C CA . SER A 1 293 ? -16.391 -23.203 10.93 1 91.44 293 SER A CA 1
ATOM 2312 C C . SER A 1 293 ? -17.234 -24 9.953 1 91.44 293 SER A C 1
ATOM 2314 O O . SER A 1 293 ? -16.859 -24.172 8.789 1 91.44 293 SER A O 1
ATOM 2316 N N . GLU A 1 294 ? -18.328 -24.5 10.43 1 92.94 294 GLU A N 1
ATOM 2317 C CA . GLU A 1 294 ? -19.203 -25.297 9.586 1 92.94 294 GLU A CA 1
ATOM 2318 C C . GLU A 1 294 ? -19.75 -24.469 8.422 1 92.94 294 GLU A C 1
ATOM 2320 O O . GLU A 1 294 ? -19.938 -24.984 7.32 1 92.94 294 GLU A O 1
ATOM 2325 N N . ALA A 1 295 ? -20.031 -23.281 8.695 1 93.88 295 ALA A N 1
ATOM 2326 C CA . ALA A 1 295 ? -20.5 -22.406 7.633 1 93.88 295 ALA A CA 1
ATOM 2327 C C . ALA A 1 295 ? -19.453 -22.25 6.539 1 93.88 295 ALA A C 1
ATOM 2329 O O . ALA A 1 295 ? -19.781 -22.25 5.352 1 93.88 295 ALA A O 1
ATOM 2330 N N . SER A 1 296 ? -18.234 -22.141 6.91 1 94.62 296 SER A N 1
ATOM 2331 C CA . SER A 1 296 ? -17.141 -22.031 5.953 1 94.62 296 SER A CA 1
ATOM 2332 C C . SER A 1 296 ? -16.984 -23.297 5.129 1 94.62 296 SER A C 1
ATOM 2334 O O . SER A 1 296 ? -16.781 -23.234 3.914 1 94.62 296 SER A O 1
ATOM 2336 N N . LYS A 1 297 ? -17.062 -24.406 5.805 1 94.19 297 LYS A N 1
ATOM 2337 C CA . LYS A 1 297 ? -16.953 -25.688 5.109 1 94.19 297 LYS A CA 1
ATOM 2338 C C . LYS A 1 297 ? -18.047 -25.828 4.055 1 94.19 297 LYS A C 1
ATOM 2340 O O . LYS A 1 297 ? -17.781 -26.297 2.943 1 94.19 297 LYS A O 1
ATOM 2345 N N . THR A 1 298 ? -19.203 -25.453 4.441 1 94.25 298 THR A N 1
ATOM 2346 C CA . THR A 1 298 ? -20.328 -25.562 3.52 1 94.25 298 THR A CA 1
ATOM 2347 C C . THR A 1 298 ? -20.094 -24.688 2.285 1 94.25 298 THR A C 1
ATOM 2349 O O . THR A 1 298 ? -20.344 -25.125 1.158 1 94.25 298 THR A O 1
ATOM 2352 N N . ILE A 1 299 ? -19.641 -23.516 2.449 1 94.94 299 ILE A N 1
ATOM 2353 C CA . ILE A 1 299 ? -19.391 -22.578 1.354 1 94.94 299 ILE A CA 1
ATOM 2354 C C . ILE A 1 299 ? -18.281 -23.125 0.449 1 94.94 299 ILE A C 1
ATOM 2356 O O . ILE A 1 299 ? -18.406 -23.078 -0.777 1 94.94 299 ILE A O 1
ATOM 2360 N N . LEU A 1 300 ? -17.297 -23.656 1.026 1 94.5 300 LEU A N 1
ATOM 2361 C CA . LEU A 1 300 ? -16.156 -24.141 0.273 1 94.5 300 LEU A CA 1
ATOM 2362 C C . LEU A 1 300 ? -16.484 -25.438 -0.451 1 94.5 300 LEU A C 1
ATOM 2364 O O . LEU A 1 300 ? -16.094 -25.625 -1.608 1 94.5 300 LEU A O 1
ATOM 2368 N N . ARG A 1 301 ? -17.188 -26.328 0.249 1 93.5 301 ARG A N 1
ATOM 2369 C CA . ARG A 1 301 ? -17.562 -27.609 -0.349 1 93.5 301 ARG A CA 1
ATOM 2370 C C . ARG A 1 301 ? -18.484 -27.406 -1.555 1 93.5 301 ARG A C 1
ATOM 2372 O O . ARG A 1 301 ? -18.359 -28.109 -2.557 1 93.5 301 ARG A O 1
ATOM 2379 N N . ASN A 1 302 ? -19.281 -26.391 -1.466 1 92.69 302 ASN A N 1
ATOM 2380 C CA . ASN A 1 302 ? -20.25 -26.141 -2.531 1 92.69 302 ASN A CA 1
ATOM 2381 C C . ASN A 1 302 ? -19.781 -25.016 -3.449 1 92.69 302 ASN A C 1
ATOM 2383 O O . ASN A 1 302 ? -20.516 -24.594 -4.344 1 92.69 302 ASN A O 1
ATOM 2387 N N . ASP A 1 303 ? -18.625 -24.516 -3.25 1 93.88 303 ASP A N 1
ATOM 2388 C CA . ASP A 1 303 ? -18.031 -23.422 -4.02 1 93.88 303 ASP A CA 1
ATOM 2389 C C . ASP A 1 303 ? -19.016 -22.266 -4.18 1 93.88 303 ASP A C 1
ATOM 2391 O O . ASP A 1 303 ? -19.266 -21.812 -5.297 1 93.88 303 ASP A O 1
ATOM 2395 N N . GLN A 1 304 ? -19.578 -21.891 -3.055 1 92.5 304 GLN A N 1
ATOM 2396 C CA . GLN A 1 304 ? -20.562 -20.812 -3.047 1 92.5 304 GLN A CA 1
ATOM 2397 C C . GLN A 1 304 ? -19.891 -19.453 -2.947 1 92.5 304 GLN A C 1
ATOM 2399 O O . GLN A 1 304 ? -18.766 -19.344 -2.471 1 92.5 304 GLN A O 1
ATOM 2404 N N . ARG A 1 305 ? -20.578 -18.484 -3.457 1 89.81 305 ARG A N 1
ATOM 2405 C CA . ARG A 1 305 ? -20.094 -17.109 -3.334 1 89.81 305 ARG A CA 1
ATOM 2406 C C . ARG A 1 305 ? -20.188 -16.625 -1.892 1 89.81 305 ARG A C 1
ATOM 2408 O O . ARG A 1 305 ? -21.109 -16.984 -1.17 1 89.81 305 ARG A O 1
ATOM 2415 N N . LEU A 1 306 ? -19.156 -15.867 -1.525 1 86.56 306 LEU A N 1
ATOM 2416 C CA . LEU A 1 306 ? -19.203 -15.234 -0.213 1 86.56 306 LEU A CA 1
ATOM 2417 C C . LEU A 1 306 ? -20.234 -14.109 -0.192 1 86.56 306 LEU A C 1
ATOM 2419 O O . LEU A 1 306 ? -20.234 -13.242 -1.072 1 86.56 306 LEU A O 1
ATOM 2423 N N . ALA A 1 307 ? -21.234 -14.141 0.534 1 71.44 307 ALA A N 1
ATOM 2424 C CA . ALA A 1 307 ? -22.234 -13.086 0.684 1 71.44 307 ALA A CA 1
ATOM 2425 C C . ALA A 1 307 ? -22 -12.297 1.969 1 71.44 307 ALA A C 1
ATOM 2427 O O . ALA A 1 307 ? -20.859 -12.039 2.355 1 71.44 307 ALA A O 1
ATOM 2428 N N . VAL A 1 308 ? -23.031 -11.883 2.482 1 63.41 308 VAL A N 1
ATOM 2429 C CA . VAL A 1 308 ? -22.984 -11.102 3.713 1 63.41 308 VAL A CA 1
ATOM 2430 C C . VAL A 1 308 ? -22.859 -12.031 4.914 1 63.41 308 VAL A C 1
ATOM 2432 O O . VAL A 1 308 ? -23.812 -12.195 5.688 1 63.41 308 VAL A O 1
ATOM 2435 N N . ASP A 1 309 ? -21.594 -12.711 4.871 1 69.62 309 ASP A N 1
ATOM 2436 C CA . ASP A 1 309 ? -21.328 -13.648 5.961 1 69.62 309 ASP A CA 1
ATOM 2437 C C . ASP A 1 309 ? -20.516 -12.977 7.062 1 69.62 309 ASP A C 1
ATOM 2439 O O . ASP A 1 309 ? -20.047 -11.844 6.902 1 69.62 309 ASP A O 1
ATOM 2443 N N . GLY A 1 310 ? -20.516 -13.578 8.172 1 84.38 310 GLY A N 1
ATOM 2444 C CA . GLY A 1 310 ? -19.75 -13.086 9.312 1 84.38 310 GLY A CA 1
ATOM 2445 C C . GLY A 1 310 ? -18.266 -12.961 9.023 1 84.38 310 GLY A C 1
ATOM 2446 O O . GLY A 1 310 ? -17.766 -13.555 8.07 1 84.38 310 GLY A O 1
ATOM 2447 N N . ALA A 1 311 ? -17.609 -12.125 9.703 1 89.25 311 ALA A N 1
ATOM 2448 C CA . ALA A 1 311 ? -16.203 -11.805 9.508 1 89.25 311 ALA A CA 1
ATOM 2449 C C . ALA A 1 311 ? -15.344 -13.07 9.57 1 89.25 311 ALA A C 1
ATOM 2451 O O . ALA A 1 311 ? -14.391 -13.219 8.805 1 89.25 311 ALA A O 1
ATOM 2452 N N . LEU A 1 312 ? -15.703 -13.961 10.453 1 92.25 312 LEU A N 1
ATOM 2453 C CA . LEU A 1 312 ? -14.93 -15.188 10.609 1 92.25 312 LEU A CA 1
ATOM 2454 C C . LEU A 1 312 ? -15.031 -16.062 9.367 1 92.25 312 LEU A C 1
ATOM 2456 O O . LEU A 1 312 ? -14.023 -16.562 8.875 1 92.25 312 LEU A O 1
ATOM 2460 N N . VAL A 1 313 ? -16.219 -16.234 8.93 1 94.31 313 VAL A N 1
ATOM 2461 C CA . VAL A 1 313 ? -16.453 -17.047 7.738 1 94.31 313 VAL A CA 1
ATOM 2462 C C . VAL A 1 313 ? -15.75 -16.422 6.539 1 94.31 313 VAL A C 1
ATOM 2464 O O . VAL A 1 313 ? -15.117 -17.141 5.746 1 94.31 313 VAL A O 1
ATOM 2467 N N . THR A 1 314 ? -15.828 -15.109 6.422 1 93.19 314 THR A N 1
ATOM 2468 C CA . THR A 1 314 ? -15.164 -14.391 5.336 1 93.19 314 THR A CA 1
ATOM 2469 C C . THR A 1 314 ? -13.656 -14.633 5.379 1 93.19 314 THR A C 1
ATOM 2471 O O . THR A 1 314 ? -13.031 -14.898 4.352 1 93.19 314 THR A O 1
ATOM 2474 N N . GLN A 1 315 ? -13.125 -14.547 6.496 1 93 315 GLN A N 1
ATOM 2475 C CA . GLN A 1 315 ? -11.688 -14.742 6.676 1 93 315 GLN A CA 1
ATOM 2476 C C . GLN A 1 315 ? -11.273 -16.156 6.297 1 93 315 GLN A C 1
ATOM 2478 O O . GLN A 1 315 ? -10.305 -16.344 5.559 1 93 315 GLN A O 1
ATOM 2483 N N . GLU A 1 316 ? -11.992 -17.156 6.793 1 93.44 316 GLU A N 1
ATOM 2484 C CA . GLU A 1 316 ? -11.648 -18.562 6.57 1 93.44 316 GLU A CA 1
ATOM 2485 C C . GLU A 1 316 ? -11.758 -18.922 5.094 1 93.44 316 GLU A C 1
ATOM 2487 O O . GLU A 1 316 ? -10.852 -19.531 4.531 1 93.44 316 GLU A O 1
ATOM 2492 N N . VAL A 1 317 ? -12.836 -18.547 4.527 1 95.19 317 VAL A N 1
ATOM 2493 C CA . VAL A 1 317 ? -13.109 -18.906 3.139 1 95.19 317 VAL A CA 1
ATOM 2494 C C . VAL A 1 317 ? -12.117 -18.203 2.217 1 95.19 317 VAL A C 1
ATOM 2496 O O . VAL A 1 317 ? -11.555 -18.828 1.312 1 95.19 317 VAL A O 1
ATOM 2499 N N . THR A 1 318 ? -11.891 -16.891 2.438 1 94.75 318 THR A N 1
ATOM 2500 C CA . THR A 1 318 ? -10.969 -16.125 1.604 1 94.75 318 THR A CA 1
ATOM 2501 C C . THR A 1 318 ? -9.555 -16.688 1.727 1 94.75 318 THR A C 1
ATOM 2503 O O . THR A 1 318 ? -8.82 -16.766 0.738 1 94.75 318 THR A O 1
ATOM 2506 N N . THR A 1 319 ? -9.188 -17.109 2.9 1 94.31 319 THR A N 1
ATOM 2507 C CA . THR A 1 319 ? -7.859 -17.672 3.121 1 94.31 319 THR A CA 1
ATOM 2508 C C . THR A 1 319 ? -7.684 -18.969 2.326 1 94.31 319 THR A C 1
ATOM 2510 O O . THR A 1 319 ? -6.676 -19.141 1.636 1 94.31 319 THR A O 1
ATOM 2513 N N . PHE A 1 320 ? -8.641 -19.797 2.422 1 95 320 PHE A N 1
ATOM 2514 C CA . PHE A 1 320 ? -8.547 -21.094 1.757 1 95 320 PHE A CA 1
ATOM 2515 C C . PHE A 1 320 ? -8.5 -20.922 0.243 1 95 320 PHE A C 1
ATOM 2517 O O . PHE A 1 320 ? -7.719 -21.578 -0.44 1 95 320 PHE A O 1
ATOM 2524 N N . ARG A 1 321 ? -9.336 -20.094 -0.25 1 94.62 321 ARG A N 1
ATOM 2525 C CA . ARG A 1 321 ? -9.391 -19.859 -1.69 1 94.62 321 ARG A CA 1
ATOM 2526 C C . ARG A 1 321 ? -8.094 -19.25 -2.199 1 94.62 321 ARG A C 1
ATOM 2528 O O . ARG A 1 321 ? -7.59 -19.625 -3.26 1 94.62 321 ARG A O 1
ATOM 2535 N N . PHE A 1 322 ? -7.582 -18.328 -1.474 1 96.06 322 PHE A N 1
ATOM 2536 C CA . PHE A 1 322 ? -6.316 -17.703 -1.841 1 96.06 322 PHE A CA 1
ATOM 2537 C C . PHE A 1 322 ? -5.188 -18.719 -1.854 1 96.06 322 PHE A C 1
ATOM 2539 O O . PHE A 1 322 ? -4.406 -18.781 -2.805 1 96.06 322 PHE A O 1
ATOM 2546 N N . MET A 1 323 ? -5.09 -19.5 -0.851 1 94.62 323 MET A N 1
ATOM 2547 C CA . MET A 1 323 ? -4.035 -20.516 -0.729 1 94.62 323 MET A CA 1
ATOM 2548 C C . MET A 1 323 ? -4.168 -21.578 -1.812 1 94.62 323 MET A C 1
ATOM 2550 O O . MET A 1 323 ? -3.178 -21.953 -2.436 1 94.62 323 MET A O 1
ATOM 2554 N N . GLY A 1 324 ? -5.375 -22.016 -1.966 1 94.69 324 GLY A N 1
ATOM 2555 C CA . GLY A 1 324 ? -5.609 -23 -3.018 1 94.69 324 GLY A CA 1
ATOM 2556 C C . GLY A 1 324 ? -5.215 -22.5 -4.395 1 94.69 324 GLY A C 1
ATOM 2557 O O . GLY A 1 324 ? -4.531 -23.188 -5.145 1 94.69 324 GLY A O 1
ATOM 2558 N N . GLY A 1 325 ? -5.625 -21.266 -4.684 1 95.56 325 GLY A N 1
ATOM 2559 C CA . GLY A 1 325 ? -5.254 -20.672 -5.957 1 95.56 325 GLY A CA 1
ATOM 2560 C C . GLY A 1 325 ? -3.754 -20.531 -6.129 1 95.56 325 GLY A C 1
ATOM 2561 O O . GLY A 1 325 ? -3.217 -20.797 -7.207 1 95.56 325 GLY A O 1
ATOM 2562 N N . SER A 1 326 ? -3.088 -20.156 -5.105 1 96 326 SER A N 1
ATOM 2563 C CA . SER A 1 326 ? -1.641 -19.969 -5.145 1 96 326 SER A CA 1
ATOM 2564 C C . SER A 1 326 ? -0.922 -21.297 -5.387 1 96 326 SER A C 1
ATOM 2566 O O . SER A 1 326 ? 0.015 -21.359 -6.188 1 96 326 SER A O 1
ATOM 2568 N N . ILE A 1 327 ? -1.355 -22.312 -4.707 1 96.25 327 ILE A N 1
ATOM 2569 C CA . ILE A 1 327 ? -0.717 -23.625 -4.809 1 96.25 327 ILE A CA 1
ATOM 2570 C C . ILE A 1 327 ? -0.929 -24.188 -6.211 1 96.25 327 ILE A C 1
ATOM 2572 O O . ILE A 1 327 ? -0 -24.734 -6.816 1 96.25 327 ILE A O 1
ATOM 2576 N N . ILE A 1 328 ? -2.104 -24.062 -6.711 1 96.56 328 ILE A N 1
ATOM 2577 C CA . ILE A 1 328 ? -2.412 -24.562 -8.047 1 96.56 328 ILE A CA 1
ATOM 2578 C C . ILE A 1 328 ? -1.57 -23.812 -9.078 1 96.56 328 ILE A C 1
ATOM 2580 O O . ILE A 1 328 ? -1.022 -24.438 -10 1 96.56 328 ILE A O 1
ATOM 2584 N N . TRP A 1 329 ? -1.473 -22.531 -8.914 1 95.94 329 TRP A N 1
ATOM 2585 C CA . TRP A 1 329 ? -0.652 -21.719 -9.805 1 95.94 329 TRP A CA 1
ATOM 2586 C C . TRP A 1 329 ? 0.798 -22.188 -9.789 1 95.94 329 TRP A C 1
ATOM 2588 O O . TRP A 1 329 ? 1.403 -22.391 -10.844 1 95.94 329 TRP A O 1
ATOM 2598 N N . LEU A 1 330 ? 1.313 -22.391 -8.633 1 94.69 330 LEU A N 1
ATOM 2599 C CA . LEU A 1 330 ? 2.701 -22.812 -8.484 1 94.69 330 LEU A CA 1
ATOM 2600 C C . LEU A 1 330 ? 2.898 -24.234 -9.031 1 94.69 330 LEU A C 1
ATOM 2602 O O . LEU A 1 330 ? 3.934 -24.531 -9.625 1 94.69 330 LEU A O 1
ATOM 2606 N N . ASP A 1 331 ? 1.954 -25.047 -8.82 1 95.94 331 ASP A N 1
ATOM 2607 C CA . ASP A 1 331 ? 2.021 -26.406 -9.328 1 95.94 331 ASP A CA 1
ATOM 2608 C C . ASP A 1 331 ? 2.088 -26.422 -10.852 1 95.94 331 ASP A C 1
ATOM 2610 O O . ASP A 1 331 ? 2.896 -27.141 -11.438 1 95.94 331 ASP A O 1
ATOM 2614 N N . ILE A 1 332 ? 1.279 -25.656 -11.438 1 95.94 332 ILE A N 1
ATOM 2615 C CA . ILE A 1 332 ? 1.231 -25.594 -12.891 1 95.94 332 ILE A CA 1
ATOM 2616 C C . ILE A 1 332 ? 2.561 -25.062 -13.43 1 95.94 332 ILE A C 1
ATOM 2618 O O . ILE A 1 332 ? 3.184 -25.703 -14.289 1 95.94 332 ILE A O 1
ATOM 2622 N N . LEU A 1 333 ? 3.043 -23.969 -12.898 1 92.94 333 LEU A N 1
ATOM 2623 C CA . LEU A 1 333 ? 4.242 -23.328 -13.43 1 92.94 333 LEU A CA 1
ATOM 2624 C C . LEU A 1 333 ? 5.48 -24.172 -13.141 1 92.94 333 LEU A C 1
ATOM 2626 O O . LEU A 1 333 ? 6.391 -24.25 -13.969 1 92.94 333 LEU A O 1
ATOM 2630 N N . SER A 1 334 ? 5.484 -24.766 -11.977 1 90.94 334 SER A N 1
ATOM 2631 C CA . SER A 1 334 ? 6.621 -25.609 -11.656 1 90.94 334 SER A CA 1
ATOM 2632 C C . SER A 1 334 ? 6.652 -26.859 -12.547 1 90.94 334 SER A C 1
ATOM 2634 O O . SER A 1 334 ? 7.727 -27.312 -12.945 1 90.94 334 SER A O 1
ATOM 2636 N N . SER A 1 335 ? 5.508 -27.391 -12.859 1 92.62 335 SER A N 1
ATOM 2637 C CA . SER A 1 335 ? 5.422 -28.562 -13.727 1 92.62 335 SER A CA 1
ATOM 2638 C C . SER A 1 335 ? 5.805 -28.203 -15.164 1 92.62 335 SER A C 1
ATOM 2640 O O . SER A 1 335 ? 6.434 -29 -15.859 1 92.62 335 SER A O 1
ATOM 2642 N N . LEU A 1 336 ? 5.391 -27.047 -15.555 1 91.44 336 LEU A N 1
ATOM 2643 C CA . LEU A 1 336 ? 5.758 -26.562 -16.875 1 91.44 336 LEU A CA 1
ATOM 2644 C C . LEU A 1 336 ? 7.273 -26.453 -17.016 1 91.44 336 LEU A C 1
ATOM 2646 O O . LEU A 1 336 ? 7.84 -26.844 -18.031 1 91.44 336 LEU A O 1
ATOM 2650 N N . ALA A 1 337 ? 7.887 -25.953 -16.031 1 86.75 337 ALA A N 1
ATOM 2651 C CA . ALA A 1 337 ? 9.336 -25.75 -16.047 1 86.75 337 ALA A CA 1
ATOM 2652 C C . ALA A 1 337 ? 10.07 -27.078 -15.93 1 86.75 337 ALA A C 1
ATOM 2654 O O . ALA A 1 337 ? 11.133 -27.266 -16.516 1 86.75 337 ALA A O 1
ATOM 2655 N N . ALA A 1 338 ? 9.539 -28 -15.219 1 86.5 338 ALA A N 1
ATOM 2656 C CA . ALA A 1 338 ? 10.203 -29.281 -14.961 1 86.5 338 ALA A CA 1
ATOM 2657 C C . ALA A 1 338 ? 9.891 -30.297 -16.062 1 86.5 338 ALA A C 1
ATOM 2659 O O . ALA A 1 338 ? 10.594 -31.297 -16.203 1 86.5 338 ALA A O 1
ATOM 2660 N N . GLY A 1 339 ? 8.867 -30.031 -16.844 1 89.25 339 GLY A N 1
ATOM 2661 C CA . GLY A 1 339 ? 8.422 -31 -17.828 1 89.25 339 GLY A CA 1
ATOM 2662 C C . GLY A 1 339 ? 7.746 -32.219 -17.203 1 89.25 339 GLY A C 1
ATOM 2663 O O . GLY A 1 339 ? 7.996 -33.344 -17.609 1 89.25 339 GLY A O 1
ATOM 2664 N N . SER A 1 340 ? 7.008 -31.953 -16.141 1 91.62 340 SER A N 1
ATOM 2665 C CA . SER A 1 340 ? 6.246 -33 -15.461 1 91.62 340 SER A CA 1
ATOM 2666 C C . SER A 1 340 ? 4.758 -32.688 -15.453 1 91.62 340 SER A C 1
ATOM 2668 O O . SER A 1 340 ? 4.352 -31.562 -15.82 1 91.62 340 SER A O 1
ATOM 2670 N N . VAL A 1 341 ? 3.959 -33.656 -15.117 1 95.19 341 VAL A N 1
ATOM 2671 C CA . VAL A 1 341 ? 2.514 -33.469 -15.023 1 95.19 341 VAL A CA 1
ATOM 2672 C C . VAL A 1 341 ? 2.156 -32.781 -13.719 1 95.19 341 VAL A C 1
ATOM 2674 O O . VAL A 1 341 ? 2.646 -33.156 -12.648 1 95.19 341 VAL A O 1
ATOM 2677 N N . PRO A 1 342 ? 1.359 -31.703 -13.781 1 96.19 342 PRO A N 1
ATOM 2678 C CA . PRO A 1 342 ? 0.934 -31.062 -12.531 1 96.19 342 PRO A CA 1
ATOM 2679 C C . PRO A 1 342 ? 0.282 -32.062 -11.562 1 96.19 342 PRO A C 1
ATOM 2681 O O . PRO A 1 342 ? -0.567 -32.844 -11.969 1 96.19 342 PRO A O 1
ATOM 2684 N N . ARG A 1 343 ? 0.612 -32 -10.344 1 96.69 343 ARG A N 1
ATOM 2685 C CA . ARG A 1 343 ? 0.162 -32.969 -9.344 1 96.69 343 ARG A CA 1
ATOM 2686 C C . ARG A 1 343 ? -1.308 -32.75 -9 1 96.69 343 ARG A C 1
ATOM 2688 O O . ARG A 1 343 ? -1.997 -33.688 -8.586 1 96.69 343 ARG A O 1
ATOM 2695 N N . LEU A 1 344 ? -1.754 -31.531 -9.172 1 97.06 344 LEU A N 1
ATOM 2696 C CA . LEU A 1 344 ? -3.139 -31.219 -8.828 1 97.06 344 LEU A CA 1
ATOM 2697 C C . LEU A 1 344 ? -3.998 -31.125 -10.086 1 97.06 344 LEU A C 1
ATOM 2699 O O . LEU A 1 344 ? -5.035 -30.453 -10.086 1 97.06 344 LEU A O 1
ATOM 2703 N N . LEU A 1 345 ? -3.607 -31.75 -11.164 1 96.69 345 LEU A N 1
ATOM 2704 C CA . LEU A 1 345 ? -4.281 -31.688 -12.461 1 96.69 345 LEU A CA 1
ATOM 2705 C C . LEU A 1 345 ? -5.742 -32.094 -12.328 1 96.69 345 LEU A C 1
ATOM 2707 O O . LEU A 1 345 ? -6.613 -31.531 -12.992 1 96.69 345 LEU A O 1
ATOM 2711 N N . SER A 1 346 ? -6.051 -33.062 -11.508 1 94.56 346 SER A N 1
ATOM 2712 C CA . SER A 1 346 ? -7.402 -33.594 -11.359 1 94.56 346 SER A CA 1
ATOM 2713 C C . SER A 1 346 ? -8.352 -32.531 -10.812 1 94.56 346 SER A C 1
ATOM 2715 O O . SER A 1 346 ? -9.57 -32.625 -11.008 1 94.56 346 SER A O 1
ATOM 2717 N N . TYR A 1 347 ? -7.848 -31.516 -10.156 1 94.06 347 TYR A N 1
ATOM 2718 C CA . TYR A 1 347 ? -8.688 -30.5 -9.539 1 94.06 347 TYR A CA 1
ATOM 2719 C C . TYR A 1 347 ? -8.938 -29.344 -10.508 1 94.06 347 TYR A C 1
ATOM 2721 O O . TYR A 1 347 ? -9.812 -28.5 -10.266 1 94.06 347 TYR A O 1
ATOM 2729 N N . HIS A 1 348 ? -8.195 -29.281 -11.633 1 94.69 348 HIS A N 1
ATOM 2730 C CA . HIS A 1 348 ? -8.242 -28.125 -12.531 1 94.69 348 HIS A CA 1
ATOM 2731 C C . HIS A 1 348 ? -9.648 -27.922 -13.086 1 94.69 348 HIS A C 1
ATOM 2733 O O . HIS A 1 348 ? -10.133 -26.797 -13.164 1 94.69 348 HIS A O 1
ATOM 2739 N N . GLN A 1 349 ? -10.32 -28.969 -13.422 1 90.19 349 GLN A N 1
ATOM 2740 C CA . GLN A 1 349 ? -11.648 -28.875 -14.023 1 90.19 349 GLN A CA 1
ATOM 2741 C C . GLN A 1 349 ? -12.641 -28.234 -13.062 1 90.19 349 GLN A C 1
ATOM 2743 O O . GLN A 1 349 ? -13.562 -27.531 -13.492 1 90.19 349 GLN A O 1
ATOM 2748 N N . GLY A 1 350 ? -12.453 -28.438 -11.789 1 89.81 350 GLY A N 1
ATOM 2749 C CA . GLY A 1 350 ? -13.336 -27.844 -10.797 1 89.81 350 GLY A CA 1
ATOM 2750 C C . GLY A 1 350 ? -12.867 -26.484 -10.32 1 89.81 350 GLY A C 1
ATOM 2751 O O . GLY A 1 350 ? -13.562 -25.484 -10.508 1 89.81 350 GLY A O 1
ATOM 2752 N N . VAL A 1 351 ? -11.688 -26.391 -9.945 1 91.5 351 VAL A N 1
ATOM 2753 C CA . VAL A 1 351 ? -11.156 -25.219 -9.273 1 91.5 351 VAL A CA 1
ATOM 2754 C C . VAL A 1 351 ? -10.891 -24.109 -10.305 1 91.5 351 VAL A C 1
ATOM 2756 O O . VAL A 1 351 ? -10.992 -22.922 -9.992 1 91.5 351 VAL A O 1
ATOM 2759 N N . LEU A 1 352 ? -10.578 -24.469 -11.539 1 93.5 352 LEU A N 1
ATOM 2760 C CA . LEU A 1 352 ? -10.25 -23.469 -12.555 1 93.5 352 LEU A CA 1
ATOM 2761 C C . LEU A 1 352 ? -11.414 -23.281 -13.523 1 93.5 352 LEU A C 1
ATOM 2763 O O . LEU A 1 352 ? -11.25 -22.688 -14.586 1 93.5 352 LEU A O 1
ATOM 2767 N N . ASP A 1 353 ? -12.492 -23.812 -13.133 1 91.25 353 ASP A N 1
ATOM 2768 C CA . ASP A 1 353 ? -13.688 -23.609 -13.938 1 91.25 353 ASP A CA 1
ATOM 2769 C C . ASP A 1 353 ? -14.086 -22.125 -13.961 1 91.25 353 ASP A C 1
ATOM 2771 O O . ASP A 1 353 ? -13.727 -21.375 -13.055 1 91.25 353 ASP A O 1
ATOM 2775 N N . ALA A 1 354 ? -14.781 -21.703 -14.977 1 86.12 354 ALA A N 1
ATOM 2776 C CA . ALA A 1 354 ? -15.203 -20.312 -15.133 1 86.12 354 ALA A CA 1
ATOM 2777 C C . ALA A 1 354 ? -16.125 -19.891 -13.992 1 86.12 354 ALA A C 1
ATOM 2779 O O . ALA A 1 354 ? -16.125 -18.734 -13.578 1 86.12 354 ALA A O 1
ATOM 2780 N N . ALA A 1 355 ? -16.859 -20.797 -13.469 1 89.38 355 ALA A N 1
ATOM 2781 C CA . ALA A 1 355 ? -17.844 -20.484 -12.438 1 89.38 355 ALA A CA 1
ATOM 2782 C C . ALA A 1 355 ? -17.234 -20.609 -11.039 1 89.38 355 ALA A C 1
ATOM 2784 O O . ALA A 1 355 ? -17.875 -20.266 -10.047 1 89.38 355 ALA A O 1
ATOM 2785 N N . SER A 1 356 ? -16 -21.109 -11.07 1 94.38 356 SER A N 1
ATOM 2786 C CA . SER A 1 356 ? -15.344 -21.312 -9.789 1 94.38 356 SER A CA 1
ATOM 2787 C C . SER A 1 356 ? -15.188 -20 -9.031 1 94.38 356 SER A C 1
ATOM 2789 O O . SER A 1 356 ? -14.992 -18.953 -9.641 1 94.38 356 SER A O 1
ATOM 2791 N N . GLN A 1 357 ? -15.242 -20.078 -7.676 1 93.06 357 GLN A N 1
ATOM 2792 C CA . GLN A 1 357 ? -15.07 -18.891 -6.84 1 93.06 357 GLN A CA 1
ATOM 2793 C C . GLN A 1 357 ? -13.602 -18.625 -6.559 1 93.06 357 GLN A C 1
ATOM 2795 O O . GLN A 1 357 ? -13.242 -17.562 -6.043 1 93.06 357 GLN A O 1
ATOM 2800 N N . VAL A 1 358 ? -12.758 -19.562 -6.902 1 94.12 358 VAL A N 1
ATOM 2801 C CA . VAL A 1 358 ? -11.32 -19.312 -6.898 1 94.12 358 VAL A CA 1
ATOM 2802 C C . VAL A 1 358 ? -10.906 -18.656 -8.219 1 94.12 358 VAL A C 1
ATOM 2804 O O . VAL A 1 358 ? -10.836 -19.328 -9.25 1 94.12 358 VAL A O 1
ATOM 2807 N N . LYS A 1 359 ? -10.633 -17.453 -8.172 1 93.75 359 LYS A N 1
ATOM 2808 C CA . LYS A 1 359 ? -10.281 -16.703 -9.375 1 93.75 359 LYS A CA 1
ATOM 2809 C C . LYS A 1 359 ? -8.789 -16.375 -9.398 1 93.75 359 LYS A C 1
ATOM 2811 O O . LYS A 1 359 ? -8.352 -15.398 -8.773 1 93.75 359 LYS A O 1
ATOM 2816 N N . LEU A 1 360 ? -8.047 -17.047 -10.227 1 95.38 360 LEU A N 1
ATOM 2817 C CA . LEU A 1 360 ? -6.602 -16.828 -10.305 1 95.38 360 LEU A CA 1
ATOM 2818 C C . LEU A 1 360 ? -6.293 -15.43 -10.844 1 95.38 360 LEU A C 1
ATOM 2820 O O . LEU A 1 360 ? -5.227 -14.875 -10.562 1 95.38 360 LEU A O 1
ATOM 2824 N N . GLU A 1 361 ? -7.27 -14.852 -11.633 1 93.81 361 GLU A N 1
ATOM 2825 C CA . GLU A 1 361 ? -7.09 -13.5 -12.156 1 93.81 361 GLU A CA 1
ATOM 2826 C C . GLU A 1 361 ? -6.965 -12.484 -11.031 1 93.81 361 GLU A C 1
ATOM 2828 O O . GLU A 1 361 ? -6.273 -11.469 -11.172 1 93.81 361 GLU A O 1
ATOM 2833 N N . ASN A 1 362 ? -7.555 -12.828 -9.898 1 92.81 362 ASN A N 1
ATOM 2834 C CA . ASN A 1 362 ? -7.504 -11.922 -8.758 1 92.81 362 ASN A CA 1
ATOM 2835 C C . ASN A 1 362 ? -6.285 -12.195 -7.879 1 92.81 362 ASN A C 1
ATOM 2837 O O . ASN A 1 362 ? -5.914 -11.359 -7.055 1 92.81 362 ASN A O 1
ATOM 2841 N N . ILE A 1 363 ? -5.684 -13.344 -8.031 1 94.19 363 ILE A N 1
ATOM 2842 C CA . ILE A 1 363 ? -4.566 -13.734 -7.176 1 94.19 363 ILE A CA 1
ATOM 2843 C C . ILE A 1 363 ? -3.25 -13.5 -7.914 1 94.19 363 ILE A C 1
ATOM 2845 O O . ILE A 1 363 ? -2.367 -12.797 -7.414 1 94.19 363 ILE A O 1
ATOM 2849 N N . MET A 1 364 ? -3.223 -14.07 -9.195 1 93.06 364 MET A N 1
ATOM 2850 C CA . MET A 1 364 ? -1.96 -14.039 -9.93 1 93.06 364 MET A CA 1
ATOM 2851 C C . MET A 1 364 ? -2.109 -13.266 -11.234 1 93.06 364 MET A C 1
ATOM 2853 O O . MET A 1 364 ? -1.127 -13.039 -11.945 1 93.06 364 MET A O 1
ATOM 2857 N N . GLY A 1 365 ? -3.289 -12.906 -11.625 1 93.38 365 GLY A N 1
ATOM 2858 C CA . GLY A 1 365 ? -3.492 -11.984 -12.734 1 93.38 365 GLY A CA 1
ATOM 2859 C C . GLY A 1 365 ? -3.926 -12.68 -14.008 1 93.38 365 GLY A C 1
ATOM 2860 O O . GLY A 1 365 ? -4.312 -12.023 -14.977 1 93.38 365 GLY A O 1
ATOM 2861 N N . CYS A 1 366 ? -3.895 -13.961 -14.016 1 95.19 366 CYS A N 1
ATOM 2862 C CA . CYS A 1 366 ? -4.281 -14.695 -15.219 1 95.19 366 CYS A CA 1
ATOM 2863 C C . CYS A 1 366 ? -5.609 -15.414 -15.008 1 95.19 366 CYS A C 1
ATOM 2865 O O . CYS A 1 366 ? -5.824 -16.047 -13.977 1 95.19 366 CYS A O 1
ATOM 2867 N N . LYS A 1 367 ? -6.43 -15.383 -16.031 1 95.88 367 LYS A N 1
ATOM 2868 C CA . LYS A 1 367 ? -7.773 -15.945 -15.914 1 95.88 367 LYS A CA 1
ATOM 2869 C C . LYS A 1 367 ? -7.727 -17.469 -15.844 1 95.88 367 LYS A C 1
ATOM 2871 O O . LYS A 1 367 ? -6.871 -18.094 -16.469 1 95.88 367 LYS A O 1
ATOM 2876 N N . ASN A 1 368 ? -8.75 -18.016 -15.211 1 96.62 368 ASN A N 1
ATOM 2877 C CA . ASN A 1 368 ? -8.812 -19.453 -14.938 1 96.62 368 ASN A CA 1
ATOM 2878 C C . ASN A 1 368 ? -8.812 -20.266 -16.219 1 96.62 368 ASN A C 1
ATOM 2880 O O . ASN A 1 368 ? -8.125 -21.281 -16.312 1 96.62 368 ASN A O 1
ATOM 2884 N N . TRP A 1 369 ? -9.57 -19.844 -17.203 1 95.75 369 TRP A N 1
ATOM 2885 C CA . TRP A 1 369 ? -9.734 -20.641 -18.406 1 95.75 369 TRP A CA 1
ATOM 2886 C C . TRP A 1 369 ? -8.391 -20.875 -19.094 1 95.75 369 TRP A C 1
ATOM 2888 O O . TRP A 1 369 ? -8.141 -21.953 -19.641 1 95.75 369 TRP A O 1
ATOM 2898 N N . LEU A 1 370 ? -7.598 -19.875 -19.109 1 97.19 370 LEU A N 1
ATOM 2899 C CA . LEU A 1 370 ? -6.301 -20.016 -19.766 1 97.19 370 LEU A CA 1
ATOM 2900 C C . LEU A 1 370 ? -5.355 -20.859 -18.906 1 97.19 370 LEU A C 1
ATOM 2902 O O . LEU A 1 370 ? -4.602 -21.688 -19.453 1 97.19 370 LEU A O 1
ATOM 2906 N N . MET A 1 371 ? -5.41 -20.703 -17.609 1 97.12 371 MET A N 1
ATOM 2907 C CA . MET A 1 371 ? -4.539 -21.469 -16.734 1 97.12 371 MET A CA 1
ATOM 2908 C C . MET A 1 371 ? -4.867 -22.953 -16.812 1 97.12 371 MET A C 1
ATOM 2910 O O . MET A 1 371 ? -3.977 -23.797 -16.703 1 97.12 371 MET A O 1
ATOM 2914 N N . CYS A 1 372 ? -6.105 -23.172 -16.984 1 97.19 372 CYS A N 1
ATOM 2915 C CA . CYS A 1 372 ? -6.512 -24.562 -17.203 1 97.19 372 CYS A CA 1
ATOM 2916 C C . CYS A 1 372 ? -5.812 -25.156 -18.422 1 97.19 372 CYS A C 1
ATOM 2918 O O . CYS A 1 372 ? -5.316 -26.281 -18.359 1 97.19 372 CYS A O 1
ATOM 2920 N N . GLN A 1 373 ? -5.738 -24.375 -19.484 1 97.69 373 GLN A N 1
ATOM 2921 C CA . GLN A 1 373 ? -5.086 -24.859 -20.703 1 97.69 373 GLN A CA 1
ATOM 2922 C C . GLN A 1 373 ? -3.58 -24.984 -20.5 1 97.69 373 GLN A C 1
ATOM 2924 O O . GLN A 1 373 ? -2.955 -25.906 -21.016 1 97.69 373 GLN A O 1
ATOM 2929 N N . ILE A 1 374 ? -3.012 -24.062 -19.812 1 97.31 374 ILE A N 1
ATOM 2930 C CA . ILE A 1 374 ? -1.581 -24.141 -19.531 1 97.31 374 ILE A CA 1
ATOM 2931 C C . ILE A 1 374 ? -1.276 -25.375 -18.703 1 97.31 374 ILE A C 1
ATOM 2933 O O . ILE A 1 374 ? -0.254 -26.031 -18.906 1 97.31 374 ILE A O 1
ATOM 2937 N N . GLY A 1 375 ? -2.18 -25.672 -17.766 1 97.31 375 GLY A N 1
ATOM 2938 C CA . GLY A 1 375 ? -2.057 -26.922 -17.047 1 97.31 375 GLY A CA 1
ATOM 2939 C C . GLY A 1 375 ? -2.1 -28.141 -17.938 1 97.31 375 GLY A C 1
ATOM 2940 O O . GLY A 1 375 ? -1.329 -29.094 -17.75 1 97.31 375 GLY A O 1
ATOM 2941 N N . ARG A 1 376 ? -2.955 -28.141 -18.922 1 97.38 376 ARG A N 1
ATOM 2942 C CA . ARG A 1 376 ? -3.061 -29.234 -19.875 1 97.38 376 ARG A CA 1
ATOM 2943 C C . ARG A 1 376 ? -1.797 -29.344 -20.719 1 97.38 376 ARG A C 1
ATOM 2945 O O . ARG A 1 376 ? -1.365 -30.453 -21.062 1 97.38 376 ARG A O 1
ATOM 2952 N N . ILE A 1 377 ? -1.25 -28.219 -21.078 1 97.5 377 ILE A N 1
ATOM 2953 C CA . ILE A 1 377 ? -0.006 -28.234 -21.844 1 97.5 377 ILE A CA 1
ATOM 2954 C C . ILE A 1 377 ? 1.108 -28.859 -21 1 97.5 377 ILE A C 1
ATOM 2956 O O . ILE A 1 377 ? 1.882 -29.672 -21.5 1 97.5 377 ILE A O 1
ATOM 2960 N N . ALA A 1 378 ? 1.154 -28.438 -19.734 1 95.88 378 ALA A N 1
ATOM 2961 C CA . ALA A 1 378 ? 2.148 -29.016 -18.828 1 95.88 378 ALA A CA 1
ATOM 2962 C C . ALA A 1 378 ? 1.97 -30.531 -18.719 1 95.88 378 ALA A C 1
ATOM 2964 O O . ALA A 1 378 ? 2.951 -31.281 -18.703 1 95.88 378 ALA A O 1
ATOM 2965 N N . ALA A 1 379 ? 0.733 -30.922 -18.656 1 96.12 379 ALA A N 1
ATOM 2966 C CA . ALA A 1 379 ? 0.444 -32.344 -18.578 1 96.12 379 ALA A CA 1
ATOM 2967 C C . ALA A 1 379 ? 0.888 -33.062 -19.844 1 96.12 379 ALA A C 1
ATOM 2969 O O . ALA A 1 379 ? 1.456 -34.156 -19.781 1 96.12 379 ALA A O 1
ATOM 2970 N N . LEU A 1 380 ? 0.566 -32.469 -20.984 1 95.25 380 LEU A N 1
ATOM 2971 C CA . LEU A 1 380 ? 0.962 -33.031 -22.281 1 95.25 380 LEU A CA 1
ATOM 2972 C C . LEU A 1 380 ? 2.477 -33.188 -22.359 1 95.25 380 LEU A C 1
ATOM 2974 O O . LEU A 1 380 ? 2.975 -34.25 -22.797 1 95.25 380 LEU A O 1
ATOM 2978 N N . GLN A 1 381 ? 3.133 -32.156 -21.969 1 93.69 381 GLN A N 1
ATOM 2979 C CA . GLN A 1 381 ? 4.594 -32.188 -21.938 1 93.69 381 GLN A CA 1
ATOM 2980 C C . GLN A 1 381 ? 5.105 -33.281 -21.016 1 93.69 381 GLN A C 1
ATOM 2982 O O . GLN A 1 381 ? 6.047 -34 -21.375 1 93.69 381 GLN A O 1
ATOM 2987 N N . GLY A 1 382 ? 4.539 -33.406 -19.906 1 92.31 382 GLY A N 1
ATOM 2988 C CA . GLY A 1 382 ? 4.938 -34.438 -18.953 1 92.31 382 GLY A CA 1
ATOM 2989 C C . GLY A 1 382 ? 4.75 -35.844 -19.469 1 92.31 382 GLY A C 1
ATOM 2990 O O . GLY A 1 382 ? 5.625 -36.688 -19.297 1 92.31 382 GLY A O 1
ATOM 2991 N N . HIS A 1 383 ? 3.658 -36.031 -20.109 1 90.31 383 HIS A N 1
ATOM 2992 C CA . HIS A 1 383 ? 3.381 -37.344 -20.688 1 90.31 383 HIS A CA 1
ATOM 2993 C C . HIS A 1 383 ? 4.348 -37.688 -21.812 1 90.31 383 HIS A C 1
ATOM 2995 O O . HIS A 1 383 ? 4.816 -38.812 -21.938 1 90.31 383 HIS A O 1
ATOM 3001 N N . ARG A 1 384 ? 4.602 -36.719 -22.609 1 89.75 384 ARG A N 1
ATOM 3002 C CA . ARG A 1 384 ? 5.539 -36.906 -23.703 1 89.75 384 ARG A CA 1
ATOM 3003 C C . ARG A 1 384 ? 6.918 -37.281 -23.188 1 89.75 384 ARG A C 1
ATOM 3005 O O . ARG A 1 384 ? 7.562 -38.188 -23.719 1 89.75 384 ARG A O 1
ATOM 3012 N N . ARG A 1 385 ? 7.332 -36.625 -22.234 1 86.31 385 ARG A N 1
ATOM 3013 C CA . ARG A 1 385 ? 8.672 -36.844 -21.688 1 86.31 385 ARG A CA 1
ATOM 3014 C C . ARG A 1 385 ? 8.758 -38.156 -20.922 1 86.31 385 ARG A C 1
ATOM 3016 O O . ARG A 1 385 ? 9.742 -38.875 -21.047 1 86.31 385 ARG A O 1
ATOM 3023 N N . GLN A 1 386 ? 7.793 -38.438 -20.172 1 81.62 386 GLN A N 1
ATOM 3024 C CA . GLN A 1 386 ? 7.828 -39.625 -19.297 1 81.62 386 GLN A CA 1
ATOM 3025 C C . GLN A 1 386 ? 7.543 -40.875 -20.094 1 81.62 386 GLN A C 1
ATOM 3027 O O . GLN A 1 386 ? 8.148 -41.938 -19.828 1 81.62 386 GLN A O 1
ATOM 3032 N N . ASP A 1 387 ? 6.562 -40.781 -21.031 1 76.69 387 ASP A N 1
ATOM 3033 C CA . ASP A 1 387 ? 6.133 -41.969 -21.734 1 76.69 387 ASP A CA 1
ATOM 3034 C C . ASP A 1 387 ? 6.918 -42.156 -23.031 1 76.69 387 ASP A C 1
ATOM 3036 O O . ASP A 1 387 ? 6.844 -43.219 -23.672 1 76.69 387 ASP A O 1
ATOM 3040 N N . GLY A 1 388 ? 7.773 -41.25 -23.266 1 72.88 388 GLY A N 1
ATOM 3041 C CA . GLY A 1 388 ? 8.562 -41.375 -24.484 1 72.88 388 GLY A CA 1
ATOM 3042 C C . GLY A 1 388 ? 7.715 -41.562 -25.719 1 72.88 388 GLY A C 1
ATOM 3043 O O . GLY A 1 388 ? 7.953 -42.5 -26.516 1 72.88 388 GLY A O 1
ATOM 3044 N N . TRP A 1 389 ? 6.727 -40.844 -25.875 1 66.56 389 TRP A N 1
ATOM 3045 C CA . TRP A 1 389 ? 5.789 -40.969 -26.984 1 66.56 389 TRP A CA 1
ATOM 3046 C C . TRP A 1 389 ? 6.523 -40.938 -28.312 1 66.56 389 TRP A C 1
ATOM 3048 O O . TRP A 1 389 ? 6.688 -39.875 -28.922 1 66.56 389 TRP A O 1
ATOM 3058 N N . THR A 1 390 ? 7.191 -41.969 -28.609 1 65.19 390 THR A N 1
ATOM 3059 C CA . THR A 1 390 ? 7.938 -42.094 -29.859 1 65.19 390 THR A CA 1
ATOM 3060 C C . THR A 1 390 ? 7.121 -42.844 -30.906 1 65.19 390 THR A C 1
ATOM 3062 O O . THR A 1 390 ? 7.414 -42.75 -32.094 1 65.19 390 THR A O 1
ATOM 3065 N N . SER A 1 391 ? 6.109 -43.5 -30.422 1 68.25 391 SER A N 1
ATOM 3066 C CA . SER A 1 391 ? 5.32 -44.281 -31.391 1 68.25 391 SER A CA 1
ATOM 3067 C C . SER A 1 391 ? 4.414 -43.375 -32.219 1 68.25 391 SER A C 1
ATOM 3069 O O . SER A 1 391 ? 4.117 -42.25 -31.797 1 68.25 391 SER A O 1
ATOM 3071 N N . GLN A 1 392 ? 4.137 -43.875 -33.344 1 69.31 392 GLN A N 1
ATOM 3072 C CA . GLN A 1 392 ? 3.246 -43.125 -34.25 1 69.31 392 GLN A CA 1
ATOM 3073 C C . GLN A 1 392 ? 1.893 -42.875 -33.594 1 69.31 392 GLN A C 1
ATOM 3075 O O . GLN A 1 392 ? 1.3 -41.812 -33.781 1 69.31 392 GLN A O 1
ATOM 3080 N N . ARG A 1 393 ? 1.416 -43.844 -32.875 1 71.19 393 ARG A N 1
ATOM 3081 C CA . ARG A 1 393 ? 0.129 -43.719 -32.219 1 71.19 393 ARG A CA 1
ATOM 3082 C C . ARG A 1 393 ? 0.183 -42.625 -31.141 1 71.19 393 ARG A C 1
ATOM 3084 O O . ARG A 1 393 ? -0.749 -41.844 -31.016 1 71.19 393 ARG A O 1
ATOM 3091 N N . HIS A 1 394 ? 1.256 -42.656 -30.484 1 77.38 394 HIS A N 1
ATOM 3092 C CA . HIS A 1 394 ? 1.452 -41.625 -29.453 1 77.38 394 HIS A CA 1
ATOM 3093 C C . HIS A 1 394 ? 1.579 -40.25 -30.078 1 77.38 394 HIS A C 1
ATOM 3095 O O . HIS A 1 394 ? 1.085 -39.25 -29.516 1 77.38 394 HIS A O 1
ATOM 3101 N N . GLY A 1 395 ? 2.078 -40.25 -31.203 1 81.12 395 GLY A N 1
ATOM 3102 C CA . GLY A 1 395 ? 2.201 -39 -31.922 1 81.12 395 GLY A CA 1
ATOM 3103 C C . GLY A 1 395 ? 0.864 -38.438 -32.344 1 81.12 395 GLY A C 1
ATOM 3104 O O . GLY A 1 395 ? 0.63 -37.219 -32.219 1 81.12 395 GLY A O 1
ATOM 3105 N N . ILE A 1 396 ? 0.016 -39.312 -32.781 1 84.25 396 ILE A N 1
ATOM 3106 C CA . ILE A 1 396 ? -1.307 -38.906 -33.219 1 84.25 396 ILE A CA 1
ATOM 3107 C C . ILE A 1 396 ? -2.102 -38.375 -32.031 1 84.25 396 ILE A C 1
ATOM 3109 O O . ILE A 1 396 ? -2.762 -37.312 -32.125 1 84.25 396 ILE A O 1
ATOM 3113 N N . LYS A 1 397 ? -2.055 -39.031 -30.922 1 86.75 397 LYS A N 1
ATOM 3114 C CA . LYS A 1 397 ? -2.756 -38.594 -29.719 1 86.75 397 LYS A CA 1
ATOM 3115 C C . LYS A 1 397 ? -2.232 -37.25 -29.234 1 86.75 397 LYS A C 1
ATOM 3117 O O . LYS A 1 397 ? -3.014 -36.375 -28.844 1 86.75 397 LYS A O 1
ATOM 3122 N N . LEU A 1 398 ? -0.958 -37.156 -29.297 1 90.44 398 LEU A N 1
ATOM 3123 C CA . LEU A 1 398 ? -0.305 -35.906 -28.891 1 90.44 398 LEU A CA 1
ATOM 3124 C C . LEU A 1 398 ? -0.811 -34.719 -29.719 1 90.44 398 LEU A C 1
ATOM 3126 O O . LEU A 1 398 ? -1.18 -33.688 -29.172 1 90.44 398 LEU A O 1
ATOM 3130 N N . HIS A 1 399 ? -0.883 -34.938 -31 1 91.12 399 HIS A N 1
ATOM 3131 C CA . HIS A 1 399 ? -1.282 -33.844 -31.891 1 91.12 399 HIS A CA 1
ATOM 3132 C C . HIS A 1 399 ? -2.775 -33.562 -31.781 1 91.12 399 HIS A C 1
ATOM 3134 O O . HIS A 1 399 ? -3.207 -32.406 -31.906 1 91.12 399 HIS A O 1
ATOM 3140 N N . SER A 1 400 ? -3.533 -34.594 -31.469 1 93.88 400 SER A N 1
ATOM 3141 C CA . SER A 1 400 ? -4.965 -34.406 -31.281 1 93.88 400 SER A CA 1
ATOM 3142 C C . SER A 1 400 ? -5.246 -33.562 -30.031 1 93.88 400 SER A C 1
ATOM 3144 O O . SER A 1 400 ? -6.043 -32.625 -30.062 1 93.88 400 SER A O 1
ATOM 3146 N N . ILE A 1 401 ? -4.578 -33.906 -28.953 1 94.69 401 ILE A N 1
ATOM 3147 C CA . ILE A 1 401 ? -4.73 -33.156 -27.703 1 94.69 401 ILE A CA 1
ATOM 3148 C C . ILE A 1 401 ? -4.254 -31.734 -27.906 1 94.69 401 ILE A C 1
ATOM 3150 O O . ILE A 1 401 ? -4.898 -30.781 -27.438 1 94.69 401 ILE A O 1
ATOM 3154 N N . ALA A 1 402 ? -3.152 -31.578 -28.562 1 96.25 402 ALA A N 1
ATOM 3155 C CA . ALA A 1 402 ? -2.59 -30.266 -28.828 1 96.25 402 ALA A CA 1
ATOM 3156 C C . ALA A 1 402 ? -3.559 -29.406 -29.625 1 96.25 402 ALA A C 1
ATOM 3158 O O . ALA A 1 402 ? -3.709 -28.203 -29.359 1 96.25 402 ALA A O 1
ATOM 3159 N N . ALA A 1 403 ? -4.148 -30.016 -30.625 1 96.12 403 ALA A N 1
ATOM 3160 C CA . ALA A 1 403 ? -5.105 -29.281 -31.453 1 96.12 403 ALA A CA 1
ATOM 3161 C C . ALA A 1 403 ? -6.309 -28.828 -30.625 1 96.12 403 ALA A C 1
ATOM 3163 O O . ALA A 1 403 ? -6.828 -27.734 -30.828 1 96.12 403 ALA A O 1
ATOM 3164 N N . ASP A 1 404 ? -6.727 -29.672 -29.797 1 97.19 404 ASP A N 1
ATOM 3165 C CA . ASP A 1 404 ? -7.844 -29.328 -28.906 1 97.19 404 ASP A CA 1
ATOM 3166 C C . ASP A 1 404 ? -7.492 -28.172 -28 1 97.19 404 ASP A C 1
ATOM 3168 O O . ASP A 1 404 ? -8.281 -27.234 -27.844 1 97.19 404 ASP A O 1
ATOM 3172 N N . ILE A 1 405 ? -6.316 -28.203 -27.359 1 97.81 405 ILE A N 1
ATOM 3173 C CA . ILE A 1 405 ? -5.852 -27.141 -26.469 1 97.81 405 ILE A CA 1
ATOM 3174 C C . ILE A 1 405 ? -5.762 -25.828 -27.25 1 97.81 405 ILE A C 1
ATOM 3176 O O . ILE A 1 405 ? -6.227 -24.797 -26.781 1 97.81 405 ILE A O 1
ATOM 3180 N N . LYS A 1 406 ? -5.176 -25.906 -28.406 1 96.94 406 LYS A N 1
ATOM 3181 C CA . LYS A 1 406 ? -5.004 -24.703 -29.234 1 96.94 406 LYS A CA 1
ATOM 3182 C C . LYS A 1 406 ? -6.352 -24.078 -29.562 1 96.94 406 LYS A C 1
ATOM 3184 O O . LYS A 1 406 ? -6.504 -22.859 -29.5 1 96.94 406 LYS A O 1
ATOM 3189 N N . SER A 1 407 ? -7.281 -24.906 -29.922 1 96.88 407 SER A N 1
ATOM 3190 C CA . SER A 1 407 ? -8.617 -24.422 -30.266 1 96.88 407 SER A CA 1
ATOM 3191 C C . SER A 1 407 ? -9.266 -23.719 -29.078 1 96.88 407 SER A C 1
ATOM 3193 O O . SER A 1 407 ? -9.914 -22.688 -29.234 1 96.88 407 SER A O 1
ATOM 3195 N N . GLU A 1 408 ? -9.086 -24.297 -27.891 1 96.69 408 GLU A N 1
ATOM 3196 C CA . GLU A 1 408 ? -9.648 -23.703 -26.688 1 96.69 408 GLU A CA 1
ATOM 3197 C C . GLU A 1 408 ? -9 -22.344 -26.375 1 96.69 408 GLU A C 1
ATOM 3199 O O . GLU A 1 408 ? -9.68 -21.422 -25.953 1 96.69 408 GLU A O 1
ATOM 3204 N N . ILE A 1 409 ? -7.715 -22.234 -26.562 1 97.44 409 ILE A N 1
ATOM 3205 C CA . ILE A 1 409 ? -6.996 -21 -26.312 1 97.44 409 ILE A CA 1
ATOM 3206 C C . ILE A 1 409 ? -7.449 -19.922 -27.281 1 97.44 409 ILE A C 1
ATOM 3208 O O . ILE A 1 409 ? -7.742 -18.797 -26.891 1 97.44 409 ILE A O 1
ATOM 3212 N N . GLU A 1 410 ? -7.508 -20.281 -28.5 1 95.38 410 GLU A N 1
ATOM 3213 C CA . GLU A 1 410 ? -7.914 -19.328 -29.531 1 95.38 410 GLU A CA 1
ATOM 3214 C C . GLU A 1 410 ? -9.359 -18.875 -29.328 1 95.38 410 GLU A C 1
ATOM 3216 O O . GLU A 1 410 ? -9.672 -17.688 -29.484 1 95.38 410 GLU A O 1
ATOM 3221 N N . SER A 1 411 ? -10.211 -19.812 -29 1 94.81 411 SER A N 1
ATOM 3222 C CA . SER A 1 411 ? -11.594 -19.469 -28.688 1 94.81 411 SER A CA 1
ATOM 3223 C C . SER A 1 411 ? -11.68 -18.531 -27.484 1 94.81 411 SER A C 1
ATOM 3225 O O . SER A 1 411 ? -12.484 -17.609 -27.469 1 94.81 411 SER A O 1
ATOM 3227 N N . GLY A 1 412 ? -10.906 -18.875 -26.484 1 94.31 412 GLY A N 1
ATOM 3228 C CA . GLY A 1 412 ? -10.875 -18.016 -25.297 1 94.31 412 GLY A CA 1
ATOM 3229 C C . GLY A 1 412 ? -10.383 -16.609 -25.594 1 94.31 412 GLY A C 1
ATOM 3230 O O . GLY A 1 412 ? -10.938 -15.641 -25.094 1 94.31 412 GLY A O 1
ATOM 3231 N N . MET A 1 413 ? -9.344 -16.469 -26.359 1 93.25 413 MET A N 1
ATOM 3232 C CA . MET A 1 413 ? -8.797 -15.18 -26.734 1 93.25 413 MET A CA 1
ATOM 3233 C C . MET A 1 413 ? -9.812 -14.367 -27.531 1 93.25 413 MET A C 1
ATOM 3235 O O . MET A 1 413 ? -9.914 -13.148 -27.359 1 93.25 413 MET A O 1
ATOM 3239 N N . ALA A 1 414 ? -10.523 -15.055 -28.375 1 91.5 414 ALA A N 1
ATOM 3240 C CA . ALA A 1 414 ? -11.555 -14.398 -29.172 1 91.5 414 ALA A CA 1
ATOM 3241 C C . ALA A 1 414 ? -12.688 -13.883 -28.281 1 91.5 414 ALA A C 1
ATOM 3243 O O . ALA A 1 414 ? -13.188 -12.773 -28.484 1 91.5 414 ALA A O 1
ATOM 3244 N N . ARG A 1 415 ? -13.055 -14.672 -27.359 1 90.19 415 ARG A N 1
ATOM 3245 C CA . ARG A 1 415 ? -14.094 -14.258 -26.438 1 90.19 415 ARG A CA 1
ATOM 3246 C C . ARG A 1 415 ? -13.656 -13.039 -25.625 1 90.19 415 ARG A C 1
ATOM 3248 O O . ARG A 1 415 ? -14.445 -12.117 -25.406 1 90.19 415 ARG A O 1
ATOM 3255 N N . GLU A 1 416 ? -12.43 -13.047 -25.141 1 87.25 416 GLU A N 1
ATOM 3256 C CA . GLU A 1 416 ? -11.891 -11.93 -24.375 1 87.25 416 GLU A CA 1
ATOM 3257 C C . GLU A 1 416 ? -11.875 -10.648 -25.219 1 87.25 416 GLU A C 1
ATOM 3259 O O . GLU A 1 416 ? -12.086 -9.555 -24.688 1 87.25 416 GLU A O 1
ATOM 3264 N N . ALA A 1 417 ? -11.438 -10.766 -26.406 1 82.81 417 ALA A N 1
ATOM 3265 C CA . ALA A 1 417 ? -11.391 -9.617 -27.312 1 82.81 417 ALA A CA 1
ATOM 3266 C C . ALA A 1 417 ? -12.781 -9.031 -27.531 1 82.81 417 ALA A C 1
ATOM 3268 O O . ALA A 1 417 ? -12.953 -7.812 -27.578 1 82.81 417 ALA A O 1
ATOM 3269 N N . LEU A 1 418 ? -13.758 -9.859 -27.609 1 80.81 418 LEU A N 1
ATOM 3270 C CA . LEU A 1 418 ? -15.133 -9.43 -27.797 1 80.81 418 LEU A CA 1
ATOM 3271 C C . LEU A 1 418 ? -15.656 -8.719 -26.562 1 80.81 418 LEU A C 1
ATOM 3273 O O . LEU A 1 418 ? -16.359 -7.707 -26.656 1 80.81 418 LEU A O 1
ATOM 3277 N N . GLU A 1 419 ? -15.305 -9.227 -25.391 1 78.19 419 GLU A N 1
ATOM 3278 C CA . GLU A 1 419 ? -15.727 -8.625 -24.141 1 78.19 419 GLU A CA 1
ATOM 3279 C C . GLU A 1 419 ? -15.117 -7.234 -23.953 1 78.19 419 GLU A C 1
ATOM 3281 O O . GLU A 1 419 ? -15.773 -6.324 -23.438 1 78.19 419 GLU A O 1
ATOM 3286 N N . SER A 1 420 ? -13.844 -7.07 -24.297 1 73.56 420 SER A N 1
ATOM 3287 C CA . SER A 1 420 ? -13.156 -5.793 -24.172 1 73.56 420 SER A CA 1
ATOM 3288 C C . SER A 1 420 ? -13.781 -4.742 -25.094 1 73.56 420 SER A C 1
ATOM 3290 O O . SER A 1 420 ? -13.844 -3.562 -24.734 1 73.56 420 SER A O 1
ATOM 3292 N N . LEU A 1 421 ? -14.125 -5.078 -26.234 1 66.5 421 LEU A N 1
ATOM 3293 C CA . LEU A 1 421 ? -14.766 -4.172 -27.188 1 66.5 421 LEU A CA 1
ATOM 3294 C C . LEU A 1 421 ? -16.109 -3.699 -26.656 1 66.5 421 LEU A C 1
ATOM 3296 O O . LEU A 1 421 ? -16.484 -2.537 -26.844 1 66.5 421 LEU A O 1
ATOM 3300 N N . ASN A 1 422 ? -16.719 -4.516 -25.906 1 61.09 422 ASN A N 1
ATOM 3301 C CA . ASN A 1 422 ? -18.031 -4.191 -25.328 1 61.09 422 ASN A CA 1
ATOM 3302 C C . ASN A 1 422 ? -17.906 -3.207 -24.172 1 61.09 422 ASN A C 1
ATOM 3304 O O . ASN A 1 422 ? -18.766 -2.35 -23.984 1 61.09 422 ASN A O 1
ATOM 3308 N N . ILE A 1 423 ? -16.875 -3.309 -23.344 1 58.66 423 ILE A N 1
ATOM 3309 C CA . ILE A 1 423 ? -16.656 -2.443 -22.188 1 58.66 423 ILE A CA 1
ATOM 3310 C C . ILE A 1 423 ? -16.266 -1.046 -22.656 1 58.66 423 ILE A C 1
ATOM 3312 O O . ILE A 1 423 ? -16.703 -0.045 -22.078 1 58.66 423 ILE A O 1
ATOM 3316 N N . GLN A 1 424 ? -15.258 -0.87 -23.516 1 54.25 424 GLN A N 1
ATOM 3317 C CA . GLN A 1 424 ? -14.852 0.432 -24.047 1 54.25 424 GLN A CA 1
ATOM 3318 C C . GLN A 1 424 ? -16.047 1.212 -24.578 1 54.25 424 GLN A C 1
ATOM 3320 O O . GLN A 1 424 ? -16.125 2.434 -24.422 1 54.25 424 GLN A O 1
ATOM 3325 N N . THR A 1 425 ? -16.891 0.526 -25.203 1 47.12 425 THR A N 1
ATOM 3326 C CA . THR A 1 425 ? -18.078 1.22 -25.719 1 47.12 425 THR A CA 1
ATOM 3327 C C . THR A 1 425 ? -18.984 1.676 -24.578 1 47.12 425 THR A C 1
ATOM 3329 O O . THR A 1 425 ? -19.656 2.701 -24.688 1 47.12 425 THR A O 1
ATOM 3332 N N . SER A 1 426 ? -19.031 0.857 -23.578 1 44.69 426 SER A N 1
ATOM 3333 C CA . SER A 1 426 ? -19.953 1.233 -22.516 1 44.69 426 SER A CA 1
ATOM 3334 C C . SER A 1 426 ? -19.312 2.223 -21.547 1 44.69 426 SER A C 1
ATOM 3336 O O . SER A 1 426 ? -20 3.092 -21 1 44.69 426 SER A O 1
ATOM 3338 N N . ASP A 1 427 ? -18.234 1.888 -20.875 1 44 427 ASP A N 1
ATOM 3339 C CA . ASP A 1 427 ? -17.75 2.596 -19.688 1 44 427 ASP A CA 1
ATOM 3340 C C . ASP A 1 427 ? -16.719 3.658 -20.062 1 44 427 ASP A C 1
ATOM 3342 O O . ASP A 1 427 ? -15.539 3.346 -20.25 1 44 427 ASP A O 1
ATOM 3346 N N . SER A 1 428 ? -17.094 4.684 -20.578 1 35.5 428 SER A N 1
ATOM 3347 C CA . SER A 1 428 ? -16.344 5.934 -20.688 1 35.5 428 SER A CA 1
ATOM 3348 C C . SER A 1 428 ? -15.57 6.227 -19.406 1 35.5 428 SER A C 1
ATOM 3350 O O . SER A 1 428 ? -14.875 7.234 -19.312 1 35.5 428 SER A O 1
ATOM 3352 N N . CYS A 1 429 ? -16.078 5.957 -18.172 1 36.78 429 CYS A N 1
ATOM 3353 C CA . CYS A 1 429 ? -15.508 6.555 -16.984 1 36.78 429 CYS A CA 1
ATOM 3354 C C . CYS A 1 429 ? -14.242 5.812 -16.562 1 36.78 429 CYS A C 1
ATOM 3356 O O . CYS A 1 429 ? -14.25 4.59 -16.422 1 36.78 429 CYS A O 1
ATOM 3358 N N . GLY A 1 430 ? -12.977 6.199 -16.516 1 37.38 430 GLY A N 1
ATOM 3359 C CA . GLY A 1 430 ? -11.531 6.07 -16.484 1 37.38 430 GLY A CA 1
ATOM 3360 C C . GLY A 1 430 ? -11.031 5.207 -15.344 1 37.38 430 GLY A C 1
ATOM 3361 O O . GLY A 1 430 ? -9.852 4.84 -15.305 1 37.38 430 GLY A O 1
ATOM 3362 N N . ILE A 1 431 ? -11.531 5.203 -14.094 1 42.06 431 ILE A N 1
ATOM 3363 C CA . ILE A 1 431 ? -10.789 4.82 -12.898 1 42.06 431 ILE A CA 1
ATOM 3364 C C . ILE A 1 431 ? -10.641 3.303 -12.844 1 42.06 431 ILE A C 1
ATOM 3366 O O . ILE A 1 431 ? -9.555 2.789 -12.57 1 42.06 431 ILE A O 1
ATOM 3370 N N . ASN A 1 432 ? -11.75 2.434 -12.914 1 46.47 432 ASN A N 1
ATOM 3371 C CA . ASN A 1 432 ? -11.812 0.981 -12.781 1 46.47 432 ASN A CA 1
ATOM 3372 C C . ASN A 1 432 ? -11.086 0.281 -13.922 1 46.47 432 ASN A C 1
ATOM 3374 O O . ASN A 1 432 ? -10.969 -0.946 -13.93 1 46.47 432 ASN A O 1
ATOM 3378 N N . ASN A 1 433 ? -10.414 1.026 -14.711 1 54.12 433 ASN A N 1
ATOM 3379 C CA . ASN A 1 433 ? -9.914 0.63 -16.016 1 54.12 433 ASN A CA 1
ATOM 3380 C C . ASN A 1 433 ? -8.469 0.147 -15.945 1 54.12 433 ASN A C 1
ATOM 3382 O O . ASN A 1 433 ? -8.07 -0.743 -16.688 1 54.12 433 ASN A O 1
ATOM 3386 N N . SER A 1 434 ? -7.898 0.541 -14.805 1 59 434 SER A N 1
ATOM 3387 C CA . SER A 1 434 ? -6.48 0.192 -14.836 1 59 434 SER A CA 1
ATOM 3388 C C . SER A 1 434 ? -6.262 -1.266 -14.445 1 59 434 SER A C 1
ATOM 3390 O O . SER A 1 434 ? -5.48 -1.974 -15.086 1 59 434 SER A O 1
ATOM 3392 N N . SER A 1 435 ? -7.133 -1.781 -13.523 1 59.84 435 SER A N 1
ATOM 3393 C CA . SER A 1 435 ? -6.945 -3.16 -13.086 1 59.84 435 SER A CA 1
ATOM 3394 C C . SER A 1 435 ? -7.43 -4.148 -14.141 1 59.84 435 SER A C 1
ATOM 3396 O O . SER A 1 435 ? -6.766 -5.145 -14.414 1 59.84 435 SER A O 1
ATOM 3398 N N . THR A 1 436 ? -8.531 -3.857 -14.578 1 65.94 436 THR A N 1
ATOM 3399 C CA . THR A 1 436 ? -9.078 -4.727 -15.609 1 65.94 436 THR A CA 1
ATOM 3400 C C . THR A 1 436 ? -8.141 -4.773 -16.828 1 65.94 436 THR A C 1
ATOM 3402 O O . THR A 1 436 ? -7.953 -5.828 -17.422 1 65.94 436 THR A O 1
ATOM 3405 N N . ASN A 1 437 ? -7.516 -3.75 -16.875 1 81.5 437 ASN A N 1
ATOM 3406 C CA . ASN A 1 437 ? -6.582 -3.688 -18 1 81.5 437 ASN A CA 1
ATOM 3407 C C . ASN A 1 437 ? -5.336 -4.531 -17.734 1 81.5 437 ASN A C 1
ATOM 3409 O O . ASN A 1 437 ? -4.871 -5.246 -18.625 1 81.5 437 ASN A O 1
ATOM 3413 N N . SER A 1 438 ? -4.988 -4.605 -16.484 1 89.62 438 SER A N 1
ATOM 3414 C CA . SER A 1 438 ? -3.795 -5.375 -16.156 1 89.62 438 SER A CA 1
ATOM 3415 C C . SER A 1 438 ? -4.055 -6.875 -16.266 1 89.62 438 SER A C 1
ATOM 3417 O O . SER A 1 438 ? -3.189 -7.625 -16.719 1 89.62 438 SER A O 1
ATOM 3419 N N . VAL A 1 439 ? -5.23 -7.312 -15.867 1 92.62 439 VAL A N 1
ATOM 3420 C CA . VAL A 1 439 ? -5.602 -8.719 -15.945 1 92.62 439 VAL A CA 1
ATOM 3421 C C . VAL A 1 439 ? -5.703 -9.148 -17.406 1 92.62 439 VAL A C 1
ATOM 3423 O O . VAL A 1 439 ? -5.246 -10.234 -17.781 1 92.62 439 VAL A O 1
ATOM 3426 N N . THR A 1 440 ? -6.266 -8.266 -18.188 1 92.06 440 THR A N 1
ATOM 3427 C CA . THR A 1 440 ? -6.422 -8.57 -19.609 1 92.06 440 THR A CA 1
ATOM 3428 C C . THR A 1 440 ? -5.062 -8.68 -20.297 1 92.06 440 THR A C 1
ATOM 3430 O O . THR A 1 440 ? -4.82 -9.617 -21.047 1 92.06 440 THR A O 1
ATOM 3433 N N . LEU A 1 441 ? -4.234 -7.773 -20.031 1 92.81 441 LEU A N 1
ATOM 3434 C CA . LEU A 1 441 ? -2.906 -7.777 -20.641 1 92.81 441 LEU A CA 1
ATOM 3435 C C . LEU A 1 441 ? -2.109 -9 -20.188 1 92.81 441 LEU A C 1
ATOM 3437 O O . LEU A 1 441 ? -1.438 -9.641 -21.016 1 92.81 441 LEU A O 1
ATOM 3441 N N . THR A 1 442 ? -2.168 -9.336 -18.922 1 94.69 442 THR A N 1
ATOM 3442 C CA . THR A 1 442 ? -1.477 -10.508 -18.391 1 94.69 442 THR A CA 1
ATOM 3443 C C . THR A 1 442 ? -2.002 -11.781 -19.031 1 94.69 442 THR A C 1
ATOM 3445 O O . THR A 1 442 ? -1.22 -12.633 -19.469 1 94.69 442 THR A O 1
ATOM 3448 N N . THR A 1 443 ? -3.291 -11.891 -19.109 1 95.94 443 THR A N 1
ATOM 3449 C CA . THR A 1 443 ? -3.908 -13.078 -19.688 1 95.94 443 THR A CA 1
ATOM 3450 C C . THR A 1 443 ? -3.51 -13.227 -21.156 1 95.94 443 THR A C 1
ATOM 3452 O O . THR A 1 443 ? -3.24 -14.336 -21.625 1 95.94 443 THR A O 1
ATOM 3455 N N . ARG A 1 444 ? -3.424 -12.156 -21.859 1 95.5 444 ARG A N 1
ATOM 3456 C CA . ARG A 1 444 ? -3.027 -12.203 -23.266 1 95.5 444 ARG A CA 1
ATOM 3457 C C . ARG A 1 444 ? -1.579 -12.656 -23.406 1 95.5 444 ARG A C 1
ATOM 3459 O O . ARG A 1 444 ? -1.263 -13.469 -24.281 1 95.5 444 ARG A O 1
ATOM 3466 N N . MET A 1 445 ? -0.725 -12.125 -22.641 1 95.75 445 MET A N 1
ATOM 3467 C CA . MET A 1 445 ? 0.677 -12.531 -22.688 1 95.75 445 MET A CA 1
ATOM 3468 C C . MET A 1 445 ? 0.82 -14.023 -22.391 1 95.75 445 MET A C 1
ATOM 3470 O O . MET A 1 445 ? 1.59 -14.719 -23.047 1 95.75 445 MET A O 1
ATOM 3474 N N . PHE A 1 446 ? 0.062 -14.484 -21.422 1 97.06 446 PHE A N 1
ATOM 3475 C CA . PHE A 1 446 ? 0.095 -15.898 -21.078 1 97.06 446 PHE A CA 1
ATOM 3476 C C . PHE A 1 446 ? -0.507 -16.734 -22.203 1 97.06 446 PHE A C 1
ATOM 3478 O O . PHE A 1 446 ? -0.112 -17.891 -22.406 1 97.06 446 PHE A O 1
ATOM 3485 N N . ALA A 1 447 ? -1.44 -16.172 -22.859 1 97.94 447 ALA A N 1
ATOM 3486 C CA . ALA A 1 447 ? -2.023 -16.891 -23.984 1 97.94 447 ALA A CA 1
ATOM 3487 C C . ALA A 1 447 ? -0.999 -17.094 -25.109 1 97.94 447 ALA A C 1
ATOM 3489 O O . ALA A 1 447 ? -0.901 -18.172 -25.672 1 97.94 447 ALA A O 1
ATOM 3490 N N . PHE A 1 448 ? -0.278 -16.047 -25.438 1 97.44 448 PHE A N 1
ATOM 3491 C CA . PHE A 1 448 ? 0.787 -16.188 -26.422 1 97.44 448 PHE A CA 1
ATOM 3492 C C . PHE A 1 448 ? 1.815 -17.219 -25.969 1 97.44 448 PHE A C 1
ATOM 3494 O O . PHE A 1 448 ? 2.266 -18.031 -26.766 1 97.44 448 PHE A O 1
ATOM 3501 N N . MET A 1 449 ? 2.129 -17.094 -24.703 1 97.19 449 MET A N 1
ATOM 3502 C CA . MET A 1 449 ? 3.047 -18.078 -24.141 1 97.19 449 MET A CA 1
ATOM 3503 C C . MET A 1 449 ? 2.516 -19.5 -24.328 1 97.19 449 MET A C 1
ATOM 3505 O O . MET A 1 449 ? 3.264 -20.406 -24.703 1 97.19 449 MET A O 1
ATOM 3509 N N . ALA A 1 450 ? 1.267 -19.672 -24.062 1 98.06 450 ALA A N 1
ATOM 3510 C CA . ALA A 1 450 ? 0.65 -21 -24.125 1 98.06 450 ALA A CA 1
ATOM 3511 C C . ALA A 1 450 ? 0.714 -21.562 -25.547 1 98.06 450 ALA A C 1
ATOM 3513 O O . ALA A 1 450 ? 1.061 -22.734 -25.734 1 98.06 450 ALA A O 1
ATOM 3514 N N . ILE A 1 451 ? 0.442 -20.766 -26.516 1 97.94 451 ILE A N 1
ATOM 3515 C CA . ILE A 1 451 ? 0.458 -21.188 -27.906 1 97.94 451 ILE A CA 1
ATOM 3516 C C . ILE A 1 451 ? 1.879 -21.578 -28.312 1 97.94 451 ILE A C 1
ATOM 3518 O O . ILE A 1 451 ? 2.094 -22.609 -28.938 1 97.94 451 ILE A O 1
ATOM 3522 N N . ILE A 1 452 ? 2.773 -20.766 -27.969 1 97.31 452 ILE A N 1
ATOM 3523 C CA . ILE A 1 452 ? 4.168 -21.016 -28.328 1 97.31 452 ILE A CA 1
ATOM 3524 C C . ILE A 1 452 ? 4.684 -22.25 -27.594 1 97.31 452 ILE A C 1
ATOM 3526 O O . ILE A 1 452 ? 5.371 -23.078 -28.188 1 97.31 452 ILE A O 1
ATOM 3530 N N . HIS A 1 453 ? 4.352 -22.312 -26.359 1 96.94 453 HIS A N 1
ATOM 3531 C CA . HIS A 1 453 ? 4.77 -23.469 -25.578 1 96.94 453 HIS A CA 1
ATOM 3532 C C . HIS A 1 453 ? 4.195 -24.766 -26.156 1 96.94 453 HIS A C 1
ATOM 3534 O O . HIS A 1 453 ? 4.891 -25.781 -26.219 1 96.94 453 HIS A O 1
ATOM 3540 N N . LEU A 1 454 ? 2.947 -24.703 -26.5 1 97.25 454 LEU A N 1
ATOM 3541 C CA . LEU A 1 454 ? 2.312 -25.859 -27.125 1 97.25 454 LEU A CA 1
ATOM 3542 C C . LEU A 1 454 ? 3.066 -26.297 -28.375 1 97.25 454 LEU A C 1
ATOM 3544 O O . LEU A 1 454 ? 3.264 -27.484 -28.609 1 97.25 454 LEU A O 1
ATOM 3548 N N . HIS A 1 455 ? 3.496 -25.359 -29.156 1 96.25 455 HIS A N 1
ATOM 3549 C CA . HIS A 1 455 ? 4.285 -25.641 -30.359 1 96.25 455 HIS A CA 1
ATOM 3550 C C . HIS A 1 455 ? 5.621 -26.281 -30 1 96.25 455 HIS A C 1
ATOM 3552 O O . HIS A 1 455 ? 6.055 -27.219 -30.656 1 96.25 455 HIS A O 1
ATOM 3558 N N . LEU A 1 456 ? 6.277 -25.75 -29.016 1 94.44 456 LEU A N 1
ATOM 3559 C CA . LEU A 1 456 ? 7.57 -26.266 -28.578 1 94.44 456 LEU A CA 1
ATOM 3560 C C . LEU A 1 456 ? 7.445 -27.703 -28.078 1 94.44 456 LEU A C 1
ATOM 3562 O O . LEU A 1 456 ? 8.336 -28.516 -28.312 1 94.44 456 LEU A O 1
ATOM 3566 N N . VAL A 1 457 ? 6.359 -28 -27.469 1 93.75 457 VAL A N 1
ATOM 3567 C CA . VAL A 1 457 ? 6.125 -29.328 -26.938 1 93.75 457 VAL A CA 1
ATOM 3568 C C . VAL A 1 457 ? 5.883 -30.312 -28.078 1 93.75 457 VAL A C 1
ATOM 3570 O O . VAL A 1 457 ? 6.312 -31.469 -28.031 1 93.75 457 VAL A O 1
ATOM 3573 N N . THR A 1 458 ? 5.246 -29.891 -29.172 1 92.62 458 THR A N 1
ATOM 3574 C CA . THR A 1 458 ? 4.836 -30.797 -30.25 1 92.62 458 THR A CA 1
ATOM 3575 C C . THR A 1 458 ? 5.898 -30.844 -31.344 1 92.62 458 THR A C 1
ATOM 3577 O O . THR A 1 458 ? 6.117 -31.891 -31.953 1 92.62 458 THR A O 1
ATOM 3580 N N . HIS 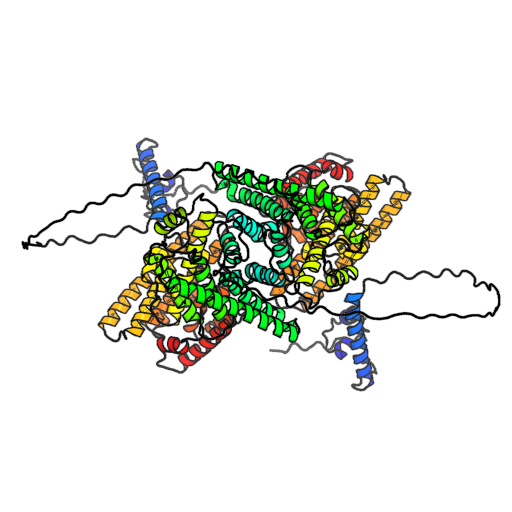A 1 459 ? 6.586 -29.688 -31.609 1 91.88 459 HIS A N 1
ATOM 3581 C CA . HIS A 1 459 ? 7.461 -29.594 -32.781 1 91.88 459 HIS A CA 1
ATOM 3582 C C . HIS A 1 459 ? 8.867 -29.156 -32.375 1 91.88 459 HIS A C 1
ATOM 3584 O O . HIS A 1 459 ? 9.734 -28.984 -33.25 1 91.88 459 HIS A O 1
ATOM 3590 N N . ASP A 1 460 ? 9.102 -28.984 -31.031 1 92.62 460 ASP A N 1
ATOM 3591 C CA . ASP A 1 460 ? 10.383 -28.438 -30.594 1 92.62 460 ASP A CA 1
ATOM 3592 C C . ASP A 1 460 ? 10.68 -27.109 -31.297 1 92.62 460 ASP A C 1
ATOM 3594 O O . ASP A 1 460 ? 9.805 -26.25 -31.375 1 92.62 460 ASP A O 1
ATOM 3598 N N . PHE A 1 461 ? 11.922 -26.875 -31.734 1 93.44 461 PHE A N 1
ATOM 3599 C CA . PHE A 1 461 ? 12.273 -25.609 -32.375 1 93.44 461 PHE A CA 1
ATOM 3600 C C . PHE A 1 461 ? 12.125 -25.719 -33.906 1 93.44 461 PHE A C 1
ATOM 3602 O O . PHE A 1 461 ? 12.703 -24.906 -34.625 1 93.44 461 PHE A O 1
ATOM 3609 N N . GLU A 1 462 ? 11.297 -26.641 -34.312 1 91.88 462 GLU A N 1
ATOM 3610 C CA . GLU A 1 462 ? 11.055 -26.797 -35.719 1 91.88 462 GLU A CA 1
ATOM 3611 C C . GLU A 1 462 ? 9.797 -26.047 -36.156 1 91.88 462 GLU A C 1
ATOM 3613 O O . GLU A 1 462 ? 8.93 -25.75 -35.344 1 91.88 462 GLU A O 1
ATOM 3618 N N . ARG A 1 463 ? 9.617 -25.641 -37.469 1 92.69 463 ARG A N 1
ATOM 3619 C CA . ARG A 1 463 ? 8.461 -25 -38.094 1 92.69 463 ARG A CA 1
ATOM 3620 C C . ARG A 1 463 ? 8.078 -23.734 -37.344 1 92.69 463 ARG A C 1
ATOM 3622 O O . ARG A 1 463 ? 6.902 -23.5 -37.062 1 92.69 463 ARG A O 1
ATOM 3629 N N . LEU A 1 464 ? 9.055 -22.984 -36.875 1 92.94 464 LEU A N 1
ATOM 3630 C CA . LEU A 1 464 ? 8.82 -21.75 -36.125 1 92.94 464 LEU A CA 1
ATOM 3631 C C . LEU A 1 464 ? 8.125 -20.703 -36.969 1 92.94 464 LEU A C 1
ATOM 3633 O O . LEU A 1 464 ? 7.559 -19.75 -36.438 1 92.94 464 LEU A O 1
ATOM 3637 N N . ASP A 1 465 ? 8.148 -20.891 -38.25 1 93.25 465 ASP A N 1
ATOM 3638 C CA . ASP A 1 465 ? 7.477 -19.969 -39.188 1 93.25 465 ASP A CA 1
ATOM 3639 C C . ASP A 1 465 ? 5.973 -19.922 -38.906 1 93.25 465 ASP A C 1
ATOM 3641 O O . ASP A 1 465 ? 5.336 -18.891 -39.094 1 93.25 465 ASP A O 1
ATOM 3645 N N . ASN A 1 466 ? 5.441 -21.016 -38.375 1 92.62 466 ASN A N 1
ATOM 3646 C CA . ASN A 1 466 ? 4.023 -21.094 -38.031 1 92.62 466 ASN A CA 1
ATOM 3647 C C . ASN A 1 466 ? 3.666 -20.141 -36.875 1 92.62 466 ASN A C 1
ATOM 3649 O O . ASN A 1 466 ? 2.494 -19.828 -36.688 1 92.62 466 ASN A O 1
ATOM 3653 N N . LEU A 1 467 ? 4.727 -19.734 -36.156 1 94.62 467 LEU A N 1
ATOM 3654 C CA . LEU A 1 467 ? 4.508 -18.922 -34.969 1 94.62 467 LEU A CA 1
ATOM 3655 C C . LEU A 1 467 ? 4.816 -17.453 -35.25 1 94.62 467 LEU A C 1
ATOM 3657 O O . LEU A 1 467 ? 4.699 -16.609 -34.344 1 94.62 467 LEU A O 1
ATOM 3661 N N . ARG A 1 468 ? 5.16 -17.094 -36.406 1 94.06 468 ARG A N 1
ATOM 3662 C CA . ARG A 1 468 ? 5.652 -15.766 -36.719 1 94.06 468 ARG A CA 1
ATOM 3663 C C . ARG A 1 468 ? 4.633 -14.695 -36.344 1 94.06 468 ARG A C 1
ATOM 3665 O O . ARG A 1 468 ? 4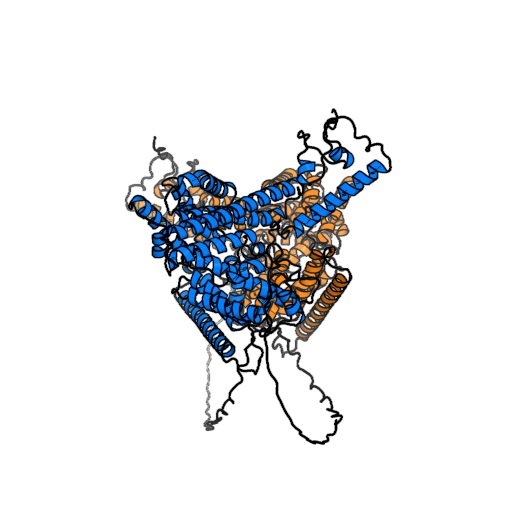.98 -13.688 -35.75 1 94.06 468 ARG A O 1
ATOM 3672 N N . GLU A 1 469 ? 3.42 -14.961 -36.656 1 94.12 469 GLU A N 1
ATOM 3673 C CA . GLU A 1 469 ? 2.371 -13.992 -36.375 1 94.12 469 GLU A CA 1
ATOM 3674 C C . GLU A 1 469 ? 2.148 -13.867 -34.844 1 94.12 469 GLU A C 1
ATOM 3676 O O . GLU A 1 469 ? 1.979 -12.766 -34.344 1 94.12 469 GLU A O 1
ATOM 3681 N N . THR A 1 470 ? 2.104 -15.008 -34.25 1 95.19 470 THR A N 1
ATOM 3682 C CA . THR A 1 470 ? 1.9 -15.031 -32.781 1 95.19 470 THR A CA 1
ATOM 3683 C C . THR A 1 470 ? 3.031 -14.297 -32.062 1 95.19 470 THR A C 1
ATOM 3685 O O . THR A 1 470 ? 2.785 -13.523 -31.156 1 95.19 470 THR A O 1
ATOM 3688 N N . ILE A 1 471 ? 4.273 -14.555 -32.5 1 95.62 471 ILE A N 1
ATOM 3689 C CA . ILE A 1 471 ? 5.441 -13.922 -31.891 1 95.62 471 ILE A CA 1
ATOM 3690 C C . ILE A 1 471 ? 5.402 -12.414 -32.156 1 95.62 471 ILE A C 1
ATOM 3692 O O . ILE A 1 471 ? 5.664 -11.617 -31.234 1 95.62 471 ILE A O 1
ATOM 3696 N N . ALA A 1 472 ? 5.023 -12.047 -33.312 1 95.06 472 ALA A N 1
ATOM 3697 C CA . ALA A 1 472 ? 4.934 -10.625 -33.688 1 95.06 472 ALA A CA 1
ATOM 3698 C C . ALA A 1 472 ? 3.895 -9.914 -32.812 1 95.06 472 ALA A C 1
ATOM 3700 O O . ALA A 1 472 ? 4.125 -8.789 -32.375 1 95.06 472 ALA A O 1
ATOM 3701 N N . ASP A 1 473 ? 2.797 -10.578 -32.656 1 94.56 473 ASP A N 1
ATOM 3702 C CA . ASP A 1 473 ? 1.735 -10 -31.828 1 94.56 473 ASP A CA 1
ATOM 3703 C C . ASP A 1 473 ? 2.182 -9.852 -30.375 1 94.56 473 ASP A C 1
ATOM 3705 O O . ASP A 1 473 ? 1.878 -8.844 -29.734 1 94.56 473 ASP A O 1
ATOM 3709 N N . ALA A 1 474 ? 2.822 -10.852 -29.891 1 95.75 474 ALA A N 1
ATOM 3710 C CA . ALA A 1 474 ? 3.322 -10.805 -28.516 1 95.75 474 ALA A CA 1
ATOM 3711 C C . ALA A 1 474 ? 4.316 -9.664 -28.328 1 95.75 474 ALA A C 1
ATOM 3713 O O . ALA A 1 474 ? 4.262 -8.938 -27.328 1 95.75 474 ALA A O 1
ATOM 3714 N N . ILE A 1 475 ? 5.207 -9.484 -29.281 1 95.06 475 ILE A N 1
ATOM 3715 C CA . ILE A 1 475 ? 6.227 -8.445 -29.219 1 95.06 475 ILE A CA 1
ATOM 3716 C C . ILE A 1 475 ? 5.562 -7.066 -29.312 1 95.06 475 ILE A C 1
ATOM 3718 O O . ILE A 1 475 ? 5.934 -6.148 -28.578 1 95.06 475 ILE A O 1
ATOM 3722 N N . ARG A 1 476 ? 4.574 -6.953 -30.156 1 94.06 476 ARG A N 1
ATOM 3723 C CA . ARG A 1 476 ? 3.842 -5.695 -30.266 1 94.06 476 ARG A CA 1
ATOM 3724 C C . ARG A 1 476 ? 3.15 -5.34 -28.953 1 94.06 476 ARG A C 1
ATOM 3726 O O . ARG A 1 476 ? 3.166 -4.184 -28.531 1 94.06 476 ARG A O 1
ATOM 3733 N N . LEU A 1 477 ? 2.561 -6.32 -28.406 1 93.31 477 LEU A N 1
ATOM 3734 C CA . LEU A 1 477 ? 1.884 -6.098 -27.141 1 93.31 477 LEU A CA 1
ATOM 3735 C C . LEU A 1 477 ? 2.877 -5.672 -26.062 1 93.31 477 LEU A C 1
ATOM 3737 O O . LEU A 1 477 ? 2.605 -4.75 -25.281 1 93.31 477 LEU A O 1
ATOM 3741 N N . LEU A 1 478 ? 4.012 -6.277 -25.953 1 92 478 LEU A N 1
ATOM 3742 C CA . LEU A 1 478 ? 5.047 -6.02 -24.953 1 92 478 LEU A CA 1
ATOM 3743 C C . LEU A 1 478 ? 5.617 -4.613 -25.109 1 92 478 LEU A C 1
ATOM 3745 O O . LEU A 1 478 ? 5.879 -3.926 -24.125 1 92 478 LEU A O 1
ATOM 3749 N N . GLN A 1 479 ? 5.699 -4.191 -26.281 1 89.31 479 GLN A N 1
ATOM 3750 C CA . GLN A 1 479 ? 6.336 -2.91 -26.562 1 89.31 479 GLN A CA 1
ATOM 3751 C C . GLN A 1 479 ? 5.352 -1.756 -26.406 1 89.31 479 GLN A C 1
ATOM 3753 O O . GLN A 1 479 ? 5.715 -0.686 -25.906 1 89.31 479 GLN A O 1
ATOM 3758 N N . SER A 1 480 ? 4.152 -1.954 -26.719 1 88.38 480 SER A N 1
ATOM 3759 C CA . SER A 1 480 ? 3.236 -0.825 -26.844 1 88.38 480 SER A CA 1
ATOM 3760 C C . SER A 1 480 ? 2.285 -0.755 -25.656 1 88.38 480 SER A C 1
ATOM 3762 O O . SER A 1 480 ? 1.857 0.331 -25.25 1 88.38 480 SER A O 1
ATOM 3764 N N . GLN A 1 481 ? 1.97 -1.823 -25.125 1 87.06 481 GLN A N 1
ATOM 3765 C CA . GLN A 1 481 ? 0.843 -1.789 -24.203 1 87.06 481 GLN A CA 1
ATOM 3766 C C . GLN A 1 481 ? 1.274 -2.189 -22.781 1 87.06 481 GLN A C 1
ATOM 3768 O O . GLN A 1 481 ? 0.706 -1.717 -21.797 1 87.06 481 GLN A O 1
ATOM 3773 N N . VAL A 1 482 ? 2.229 -3.008 -22.672 1 87.88 482 VAL A N 1
ATOM 3774 C CA . VAL A 1 482 ? 2.6 -3.521 -21.359 1 87.88 482 VAL A CA 1
ATOM 3775 C C . VAL A 1 482 ? 3.535 -2.535 -20.672 1 87.88 482 VAL A C 1
ATOM 3777 O O . VAL A 1 482 ? 4.66 -2.309 -21.125 1 87.88 482 VAL A O 1
ATOM 3780 N N . PRO A 1 483 ? 3.027 -1.972 -19.547 1 85.25 483 PRO A N 1
ATOM 3781 C CA . PRO A 1 483 ? 3.926 -1.087 -18.812 1 85.25 483 PRO A CA 1
ATOM 3782 C C . PRO A 1 483 ? 5.074 -1.839 -18.141 1 85.25 483 PRO A C 1
ATOM 3784 O O . PRO A 1 483 ? 4.953 -3.033 -17.859 1 85.25 483 PRO A O 1
ATOM 3787 N N . CYS A 1 484 ? 6.133 -1.185 -17.75 1 79.69 484 CYS A N 1
ATOM 3788 C CA . CYS A 1 484 ? 7.324 -1.771 -17.156 1 79.69 484 CYS A CA 1
ATOM 3789 C C . CYS A 1 484 ? 7.008 -2.355 -15.781 1 79.69 484 CYS A C 1
ATOM 3791 O O . CYS A 1 484 ? 7.617 -3.346 -15.367 1 79.69 484 CYS A O 1
ATOM 3793 N N . SER A 1 485 ? 6.039 -1.782 -15.188 1 81.38 485 SER A N 1
ATOM 3794 C CA . SER A 1 485 ? 5.691 -2.221 -13.836 1 81.38 485 SER A CA 1
ATOM 3795 C C . SER A 1 485 ? 5.086 -3.619 -13.852 1 81.38 485 SER A C 1
ATOM 3797 O O . SER A 1 485 ? 5.023 -4.285 -12.812 1 81.38 485 SER A O 1
ATOM 3799 N N . MET A 1 486 ? 4.777 -4.125 -15.062 1 87.56 486 MET A N 1
ATOM 3800 C CA . MET A 1 486 ? 4.105 -5.422 -15.148 1 87.56 486 MET A CA 1
ATOM 3801 C C . MET A 1 486 ? 5.098 -6.523 -15.516 1 87.56 486 MET A C 1
ATOM 3803 O O . MET A 1 486 ? 4.738 -7.699 -15.539 1 87.56 486 MET A O 1
ATOM 3807 N N . ILE A 1 487 ? 6.305 -6.234 -15.703 1 85.12 487 ILE A N 1
ATOM 3808 C CA . ILE A 1 487 ? 7.312 -7.184 -16.156 1 85.12 487 ILE A CA 1
ATOM 3809 C C . ILE A 1 487 ? 7.477 -8.305 -15.133 1 85.12 487 ILE A C 1
ATOM 3811 O O . ILE A 1 487 ? 7.562 -9.477 -15.5 1 85.12 487 ILE A O 1
ATOM 3815 N N . PRO A 1 488 ? 7.352 -7.957 -13.875 1 82.38 488 PRO A N 1
ATOM 3816 C CA . PRO A 1 488 ? 7.508 -9.023 -12.891 1 82.38 488 PRO A CA 1
ATOM 3817 C C . PRO A 1 488 ? 6.375 -10.047 -12.938 1 82.38 488 PRO A C 1
ATOM 3819 O O . PRO A 1 488 ? 6.531 -11.172 -12.453 1 82.38 488 PRO A O 1
ATOM 3822 N N . VAL A 1 489 ? 5.316 -9.711 -13.477 1 88.12 489 VAL A N 1
ATOM 3823 C CA . VAL A 1 489 ? 4.133 -10.562 -13.508 1 88.12 489 VAL A CA 1
ATOM 3824 C C . VAL A 1 489 ? 4.207 -11.5 -14.711 1 88.12 489 VAL A C 1
ATOM 3826 O O . VAL A 1 489 ? 3.607 -12.578 -14.703 1 88.12 489 VAL A O 1
ATOM 3829 N N . ILE A 1 490 ? 4.969 -11.062 -15.734 1 91.69 490 ILE A N 1
ATOM 3830 C CA . ILE A 1 490 ? 4.93 -11.836 -16.969 1 91.69 490 ILE A CA 1
ATOM 3831 C C . ILE A 1 490 ? 6.309 -12.43 -17.25 1 91.69 490 ILE A C 1
ATOM 3833 O O . ILE A 1 490 ? 6.77 -12.438 -18.391 1 91.69 490 ILE A O 1
ATOM 3837 N N . VAL A 1 491 ? 6.957 -12.906 -16.266 1 88.5 491 VAL A N 1
ATOM 3838 C CA . VAL A 1 491 ? 8.289 -13.469 -16.422 1 88.5 491 VAL A CA 1
ATOM 3839 C C . VAL A 1 491 ? 8.203 -14.789 -17.188 1 88.5 491 VAL A C 1
ATOM 3841 O O . VAL A 1 491 ? 9.016 -15.062 -18.078 1 88.5 491 VAL A O 1
ATOM 3844 N N . ALA A 1 492 ? 7.23 -15.594 -16.859 1 91.81 492 ALA A N 1
ATOM 3845 C CA . ALA A 1 492 ? 7.066 -16.875 -17.547 1 91.81 492 ALA A CA 1
ATOM 3846 C C . ALA A 1 492 ? 6.785 -16.672 -19.031 1 91.81 492 ALA A C 1
ATOM 3848 O O . ALA A 1 492 ? 7.438 -17.297 -19.875 1 91.81 492 ALA A O 1
ATOM 3849 N N . PRO A 1 493 ? 5.879 -15.82 -19.359 1 94.38 493 PRO A N 1
ATOM 3850 C CA . PRO A 1 493 ? 5.68 -15.516 -20.781 1 94.38 493 PRO A CA 1
ATOM 3851 C C . PRO A 1 493 ? 6.938 -14.961 -21.453 1 94.38 493 PRO A C 1
ATOM 3853 O O . PRO A 1 493 ? 7.25 -15.328 -22.578 1 94.38 493 PRO A O 1
ATOM 3856 N N . LEU A 1 494 ? 7.648 -14.133 -20.766 1 92.12 494 LEU A N 1
ATOM 3857 C CA . LEU A 1 494 ? 8.859 -13.547 -21.344 1 92.12 494 LEU A CA 1
ATOM 3858 C C . LEU A 1 494 ? 9.891 -14.625 -21.641 1 92.12 494 LEU A C 1
ATOM 3860 O O . LEU A 1 494 ? 10.586 -14.578 -22.656 1 92.12 494 LEU A O 1
ATOM 3864 N N . PHE A 1 495 ? 9.953 -15.523 -20.828 1 91.31 495 PHE A N 1
ATOM 3865 C CA . PHE A 1 495 ? 10.938 -16.594 -21 1 91.31 495 PHE A CA 1
ATOM 3866 C C . PHE A 1 495 ? 10.562 -17.484 -22.172 1 91.31 495 PHE A C 1
ATOM 3868 O O . PHE A 1 495 ? 11.383 -17.719 -23.062 1 91.31 495 PHE A O 1
ATOM 3875 N N . ILE A 1 496 ? 9.375 -17.969 -22.172 1 93.88 496 ILE A N 1
ATOM 3876 C CA . ILE A 1 496 ? 8.953 -18.922 -23.188 1 93.88 496 ILE A CA 1
ATOM 3877 C C . ILE A 1 496 ? 8.93 -18.234 -24.562 1 93.88 496 ILE A C 1
ATOM 3879 O O . ILE A 1 496 ? 9.406 -18.797 -25.547 1 93.88 496 ILE A O 1
ATOM 3883 N N . ILE A 1 497 ? 8.375 -17.062 -24.609 1 95.25 497 ILE A N 1
ATOM 3884 C CA . ILE A 1 497 ? 8.359 -16.328 -25.875 1 95.25 497 ILE A CA 1
ATOM 3885 C C . ILE A 1 497 ? 9.789 -15.977 -26.281 1 95.25 497 ILE A C 1
ATOM 3887 O O . ILE A 1 497 ? 10.141 -16.047 -27.453 1 95.25 497 ILE A O 1
ATOM 3891 N N . GLY A 1 498 ? 10.602 -15.648 -25.344 1 93.69 498 GLY A N 1
ATOM 3892 C CA . GLY A 1 498 ? 12 -15.336 -25.594 1 93.69 498 GLY A CA 1
ATOM 3893 C C . GLY A 1 498 ? 12.781 -16.516 -26.156 1 93.69 498 GLY A C 1
ATOM 3894 O O . GLY A 1 498 ? 13.719 -16.328 -26.938 1 93.69 498 GLY A O 1
ATOM 3895 N N . CYS A 1 499 ? 12.438 -17.672 -25.844 1 93.19 499 CYS A N 1
ATOM 3896 C CA . CYS A 1 499 ? 13.125 -18.859 -26.328 1 93.19 499 CYS A CA 1
ATOM 3897 C C . CYS A 1 499 ? 13.055 -18.953 -27.844 1 93.19 499 CYS A C 1
ATOM 3899 O O . CYS A 1 499 ? 13.961 -19.5 -28.484 1 93.19 499 CYS A O 1
ATOM 3901 N N . VAL A 1 500 ? 11.984 -18.422 -28.406 1 95.25 500 VAL A N 1
ATOM 3902 C CA . VAL A 1 500 ? 11.781 -18.594 -29.844 1 95.25 500 VAL A CA 1
ATOM 3903 C C . VAL A 1 500 ? 12.07 -17.281 -30.562 1 95.25 500 VAL A C 1
ATOM 3905 O O . VAL A 1 500 ? 11.852 -17.156 -31.766 1 95.25 500 VAL A O 1
ATOM 3908 N N . ALA A 1 501 ? 12.523 -16.328 -29.812 1 94.19 501 ALA A N 1
ATOM 3909 C CA . ALA A 1 501 ? 12.836 -15.039 -30.406 1 94.19 501 ALA A CA 1
ATOM 3910 C C . ALA A 1 501 ? 13.938 -15.172 -31.453 1 94.19 501 ALA A C 1
ATOM 3912 O O . ALA A 1 501 ? 14.898 -15.922 -31.266 1 94.19 501 ALA A O 1
ATOM 3913 N N . ALA A 1 502 ? 13.703 -14.469 -32.531 1 92.88 502 ALA A N 1
ATOM 3914 C CA . ALA A 1 502 ? 14.695 -14.484 -33.594 1 92.88 502 ALA A CA 1
ATOM 3915 C C . ALA A 1 502 ? 15.93 -13.672 -33.219 1 92.88 502 ALA A C 1
ATOM 3917 O O . ALA A 1 502 ? 15.844 -12.758 -32.406 1 92.88 502 ALA A O 1
ATOM 3918 N N . GLN A 1 503 ? 17.062 -14.055 -33.844 1 91.38 503 GLN A N 1
ATOM 3919 C CA . GLN A 1 503 ? 18.312 -13.344 -33.594 1 91.38 503 GLN A CA 1
ATOM 3920 C C . GLN A 1 503 ? 18.219 -11.883 -34.031 1 91.38 503 GLN A C 1
ATOM 3922 O O . GLN A 1 503 ? 17.609 -11.586 -35.062 1 91.38 503 GLN A O 1
ATOM 3927 N N . GLY A 1 504 ? 18.812 -10.961 -33.219 1 92 504 GLY A N 1
ATOM 3928 C CA . GLY A 1 504 ? 18.797 -9.547 -33.562 1 92 504 GLY A CA 1
ATOM 3929 C C . GLY A 1 504 ? 17.922 -8.711 -32.625 1 92 504 GLY A C 1
ATOM 3930 O O . GLY A 1 504 ? 18.078 -8.742 -31.422 1 92 504 GLY A O 1
ATOM 3931 N N . ASP A 1 505 ? 16.844 -8.164 -33.281 1 91.5 505 ASP A N 1
ATOM 3932 C CA . ASP A 1 505 ? 16.047 -7.176 -32.594 1 91.5 505 ASP A CA 1
ATOM 3933 C C . ASP A 1 505 ? 15.133 -7.836 -31.562 1 91.5 505 ASP A C 1
ATOM 3935 O O . ASP A 1 505 ? 14.898 -7.285 -30.484 1 91.5 505 ASP A O 1
ATOM 3939 N N . GLU A 1 506 ? 14.664 -8.953 -31.953 1 93.19 506 GLU A N 1
ATOM 3940 C CA . GLU A 1 506 ? 13.742 -9.609 -31.031 1 93.19 506 GLU A CA 1
ATOM 3941 C C . GLU A 1 506 ? 14.461 -10.047 -29.766 1 93.19 506 GLU A C 1
ATOM 3943 O O . GLU A 1 506 ? 13.977 -9.805 -28.656 1 93.19 506 GLU A O 1
ATOM 3948 N N . GLN A 1 507 ? 15.617 -10.672 -29.906 1 94.44 507 GLN A N 1
ATOM 3949 C CA . GLN A 1 507 ? 16.391 -11.094 -28.75 1 94.44 507 GLN A CA 1
ATOM 3950 C C . GLN A 1 507 ? 16.828 -9.898 -27.906 1 94.44 507 GLN A C 1
ATOM 3952 O O . GLN A 1 507 ? 16.828 -9.969 -26.672 1 94.44 507 GLN A O 1
ATOM 3957 N N . SER A 1 508 ? 17.125 -8.805 -28.594 1 93.88 508 SER A N 1
ATOM 3958 C CA . SER A 1 508 ? 17.547 -7.594 -27.875 1 93.88 508 SER A CA 1
ATOM 3959 C C . SER A 1 508 ? 16.406 -7.039 -27.031 1 93.88 508 SER A C 1
ATOM 3961 O O . SER A 1 508 ? 16.641 -6.508 -25.938 1 93.88 508 SER A O 1
ATOM 3963 N N . LEU A 1 509 ? 15.234 -7.16 -27.562 1 92.88 509 LEU A N 1
ATOM 3964 C CA . LEU A 1 509 ? 14.07 -6.688 -26.812 1 92.88 509 LEU A CA 1
ATOM 3965 C C . LEU A 1 509 ? 13.891 -7.488 -25.531 1 92.88 509 LEU A C 1
ATOM 3967 O O . LEU A 1 509 ? 13.664 -6.91 -24.453 1 92.88 509 LEU A O 1
ATOM 3971 N N . PHE A 1 510 ? 13.961 -8.781 -25.641 1 92.19 510 PHE A N 1
ATOM 3972 C CA . PHE A 1 510 ? 13.789 -9.625 -24.469 1 92.19 510 PHE A CA 1
ATOM 3973 C C . PHE A 1 510 ? 14.945 -9.445 -23.484 1 92.19 510 PHE A C 1
ATOM 3975 O O . PHE A 1 510 ? 14.75 -9.469 -22.266 1 92.19 510 PHE A O 1
ATOM 3982 N N . ARG A 1 511 ? 16.125 -9.195 -24.016 1 90.5 511 ARG A N 1
ATOM 3983 C CA . ARG A 1 511 ? 17.281 -8.883 -23.172 1 90.5 511 ARG A CA 1
ATOM 3984 C C . ARG A 1 511 ? 17.062 -7.605 -22.391 1 90.5 511 ARG A C 1
ATOM 3986 O O . ARG A 1 511 ? 17.297 -7.566 -21.172 1 90.5 511 ARG A O 1
ATOM 3993 N N . ALA A 1 512 ? 16.531 -6.672 -23.031 1 87.75 512 ALA A N 1
ATOM 3994 C CA . ALA A 1 512 ? 16.297 -5.375 -22.406 1 87.75 512 ALA A CA 1
ATOM 3995 C C . ALA A 1 512 ? 15.18 -5.473 -21.359 1 87.75 512 ALA A C 1
ATOM 3997 O O . ALA A 1 512 ? 15.273 -4.863 -20.297 1 87.75 512 ALA A O 1
ATOM 3998 N N . SER A 1 513 ? 14.156 -6.199 -21.688 1 87.19 513 SER A N 1
ATOM 3999 C CA . SER A 1 513 ? 13.023 -6.336 -20.781 1 87.19 513 SER A CA 1
ATOM 4000 C C . SER A 1 513 ? 13.422 -7.047 -19.484 1 87.19 513 SER A C 1
ATOM 4002 O O . SER A 1 513 ? 13.031 -6.625 -18.391 1 87.19 513 SER A O 1
ATOM 4004 N N . LEU A 1 514 ? 14.273 -8.023 -19.594 1 85.56 514 LEU A N 1
ATOM 4005 C CA . LEU A 1 514 ? 14.656 -8.82 -18.438 1 85.56 514 LEU A CA 1
ATOM 4006 C C . LEU A 1 514 ? 15.805 -8.164 -17.672 1 85.56 514 LEU A C 1
ATOM 4008 O O . LEU A 1 514 ? 16.031 -8.469 -16.5 1 85.56 514 LEU A O 1
ATOM 4012 N N . ALA A 1 515 ? 16.469 -7.266 -18.328 1 80.75 515 ALA A N 1
ATOM 4013 C CA . ALA A 1 515 ? 17.578 -6.57 -17.672 1 80.75 515 ALA A CA 1
ATOM 4014 C C . ALA A 1 515 ? 17.109 -5.266 -17.031 1 80.75 515 ALA A C 1
ATOM 4016 O O . ALA A 1 515 ? 17.875 -4.598 -16.344 1 80.75 515 ALA A O 1
ATOM 4017 N N . SER A 1 516 ? 15.906 -4.938 -17.203 1 76.62 516 SER A N 1
ATOM 4018 C CA . SER A 1 516 ? 15.391 -3.682 -16.672 1 76.62 516 SER A CA 1
ATOM 4019 C C . SER A 1 516 ? 15.461 -3.662 -15.148 1 76.62 516 SER A C 1
ATOM 4021 O O . SER A 1 516 ? 15.5 -4.715 -14.508 1 76.62 516 SER A O 1
ATOM 4023 N N . ASP A 1 517 ? 15.438 -2.479 -14.547 1 70.88 517 ASP A N 1
ATOM 4024 C CA . ASP A 1 517 ? 15.531 -2.299 -13.102 1 70.88 517 ASP A CA 1
ATOM 4025 C C . ASP A 1 517 ? 14.328 -2.908 -12.391 1 70.88 517 ASP A C 1
ATOM 4027 O O . ASP A 1 517 ? 14.461 -3.439 -11.281 1 70.88 517 ASP A O 1
ATOM 4031 N N . THR A 1 518 ? 13.289 -2.795 -13.008 1 67.38 518 THR A N 1
ATOM 4032 C CA . THR A 1 518 ? 12.078 -3.338 -12.398 1 67.38 518 THR A CA 1
ATOM 4033 C C . THR A 1 518 ? 12.141 -4.859 -12.336 1 67.38 518 THR A C 1
ATOM 4035 O O . THR A 1 518 ? 11.656 -5.469 -11.383 1 67.38 518 THR A O 1
ATOM 4038 N N . SER A 1 519 ? 12.773 -5.324 -13.32 1 67.25 519 SER A N 1
ATOM 4039 C CA . SER A 1 519 ? 12.891 -6.777 -13.375 1 67.25 519 SER A CA 1
ATOM 4040 C C . SER A 1 519 ? 14.008 -7.281 -12.469 1 67.25 519 SER A C 1
ATOM 4042 O O . SER A 1 519 ? 13.906 -8.367 -11.898 1 67.25 519 SER A O 1
ATOM 4044 N N . GLN A 1 520 ? 14.984 -6.457 -12.367 1 65.75 520 GLN A N 1
ATOM 4045 C CA . GLN A 1 520 ? 16.141 -6.898 -11.586 1 65.75 520 GLN A CA 1
ATOM 4046 C C . GLN A 1 520 ? 16.078 -6.336 -10.172 1 65.75 520 GLN A C 1
ATOM 4048 O O . GLN A 1 520 ? 17.125 -5.98 -9.602 1 65.75 520 GLN A O 1
ATOM 4053 N N . HIS A 1 521 ? 14.844 -6.277 -9.781 1 65.38 521 HIS A N 1
ATOM 4054 C CA . HIS A 1 521 ? 14.703 -5.887 -8.383 1 65.38 521 HIS A CA 1
ATOM 4055 C C . HIS A 1 521 ? 15.523 -6.789 -7.473 1 65.38 521 HIS A C 1
ATOM 4057 O O . HIS A 1 521 ? 15.609 -8 -7.703 1 65.38 521 HIS A O 1
ATOM 4063 N N . ARG A 1 522 ? 16 -6.293 -6.547 1 63.38 522 ARG A N 1
ATOM 4064 C CA . ARG A 1 522 ? 16.969 -6.938 -5.664 1 63.38 522 ARG A CA 1
ATOM 4065 C C . ARG A 1 522 ? 16.375 -8.172 -5.004 1 63.38 522 ARG A C 1
ATOM 4067 O O . ARG A 1 522 ? 17.094 -9.117 -4.672 1 63.38 522 ARG A O 1
ATOM 4074 N N . LEU A 1 523 ? 15.141 -8.156 -4.969 1 65.75 523 LEU A N 1
ATOM 4075 C CA . LEU A 1 523 ? 14.5 -9.297 -4.336 1 65.75 523 LEU A CA 1
ATOM 4076 C C . LEU A 1 523 ? 14.461 -10.492 -5.285 1 65.75 523 LEU A C 1
ATOM 4078 O O . LEU A 1 523 ? 14.281 -11.633 -4.848 1 65.75 523 LEU A O 1
ATOM 4082 N N . TYR A 1 524 ? 14.586 -10.188 -6.52 1 65.19 524 TYR A N 1
ATOM 4083 C CA . TYR A 1 524 ? 14.406 -11.258 -7.492 1 65.19 524 TYR A CA 1
ATOM 4084 C C . TYR A 1 524 ? 15.75 -11.773 -7.988 1 65.19 524 TYR A C 1
ATOM 4086 O O . TYR A 1 524 ? 16.062 -11.68 -9.18 1 65.19 524 TYR A O 1
ATOM 4094 N N . ARG A 1 525 ? 16.484 -12.352 -7.18 1 67.12 525 ARG A N 1
ATOM 4095 C CA . ARG A 1 525 ? 17.812 -12.828 -7.559 1 67.12 525 ARG A CA 1
ATOM 4096 C C . ARG A 1 525 ? 17.719 -13.883 -8.656 1 67.12 525 ARG A C 1
ATOM 4098 O O . ARG A 1 525 ? 18.594 -13.969 -9.516 1 67.12 525 ARG A O 1
ATOM 4105 N N . HIS A 1 526 ? 16.641 -14.555 -8.672 1 67.5 526 HIS A N 1
ATOM 4106 C CA . HIS A 1 526 ? 16.469 -15.672 -9.594 1 67.5 526 HIS A CA 1
ATOM 4107 C C . HIS A 1 526 ? 16.266 -15.18 -11.023 1 67.5 526 HIS A C 1
ATOM 4109 O O . HIS A 1 526 ? 16.453 -15.93 -11.977 1 67.5 526 HIS A O 1
ATOM 4115 N N . ARG A 1 527 ? 15.953 -13.945 -11.164 1 72.56 527 ARG A N 1
ATOM 4116 C CA . ARG A 1 527 ? 15.641 -13.43 -12.492 1 72.56 527 ARG A CA 1
ATOM 4117 C C . ARG A 1 527 ? 16.906 -13.234 -13.32 1 72.56 527 ARG A C 1
ATOM 4119 O O . ARG A 1 527 ? 16.859 -13.273 -14.555 1 72.56 527 ARG A O 1
ATOM 4126 N N . LYS A 1 528 ? 17.953 -13.07 -12.633 1 73.19 528 LYS A N 1
ATOM 4127 C CA . LYS A 1 528 ? 19.219 -13.023 -13.359 1 73.19 528 LYS A CA 1
ATOM 4128 C C . LYS A 1 528 ? 19.516 -14.359 -14.039 1 73.19 528 LYS A C 1
ATOM 4130 O O . LYS A 1 528 ? 20.062 -14.391 -15.141 1 73.19 528 LYS A O 1
ATOM 4135 N N . ASP A 1 529 ? 19 -15.305 -13.508 1 79.12 529 ASP A N 1
ATOM 4136 C CA . ASP A 1 529 ? 19.203 -16.641 -14.062 1 79.12 529 ASP A CA 1
ATOM 4137 C C . ASP A 1 529 ? 18.344 -16.875 -15.297 1 79.12 529 ASP A C 1
ATOM 4139 O O . ASP A 1 529 ? 18.703 -17.641 -16.188 1 79.12 529 ASP A O 1
ATOM 4143 N N . VAL A 1 530 ? 17.266 -16.188 -15.344 1 82.88 530 VAL A N 1
ATOM 4144 C CA . VAL A 1 530 ? 16.359 -16.344 -16.484 1 82.88 530 VAL A CA 1
ATOM 4145 C C . VAL A 1 530 ? 17.016 -15.781 -17.734 1 82.88 530 VAL A C 1
ATOM 4147 O O . VAL A 1 530 ? 16.953 -16.391 -18.797 1 82.88 530 VAL A O 1
ATOM 4150 N N . LEU A 1 531 ? 17.609 -14.672 -17.609 1 85.06 531 LEU A N 1
ATOM 4151 C CA . LEU A 1 531 ? 18.266 -14.07 -18.766 1 85.06 531 LEU A CA 1
ATOM 4152 C C . LEU A 1 531 ? 19.453 -14.914 -19.203 1 85.06 531 LEU A C 1
ATOM 4154 O O . LEU A 1 531 ? 19.688 -15.086 -20.406 1 85.06 531 LEU A O 1
ATOM 4158 N N . SER A 1 532 ? 20.172 -15.391 -18.234 1 86.31 532 SER A N 1
ATOM 4159 C CA . SER A 1 532 ? 21.312 -16.234 -18.562 1 86.31 532 SER A CA 1
ATOM 4160 C C . SER A 1 532 ? 20.875 -17.5 -19.281 1 86.31 532 SER A C 1
ATOM 4162 O O . SER A 1 532 ? 21.578 -17.984 -20.188 1 86.31 532 SER A O 1
ATOM 4164 N N . ALA A 1 533 ? 19.797 -18.016 -18.906 1 87.25 533 ALA A N 1
ATOM 4165 C CA . ALA A 1 533 ? 19.266 -19.219 -19.562 1 87.25 533 ALA A CA 1
ATOM 4166 C C . ALA A 1 533 ? 18.859 -18.922 -21 1 87.25 533 ALA A C 1
ATOM 4168 O O . ALA A 1 533 ? 19.094 -19.719 -21.891 1 87.25 533 ALA A O 1
ATOM 4169 N N . LEU A 1 534 ? 18.25 -17.797 -21.234 1 89.62 534 LEU A N 1
ATOM 4170 C CA . LEU A 1 534 ? 17.844 -17.406 -22.578 1 89.62 534 LEU A CA 1
ATOM 4171 C C . LEU A 1 534 ? 19.047 -17.234 -23.484 1 89.62 534 LEU A C 1
ATOM 4173 O O . LEU A 1 534 ? 19.016 -17.641 -24.656 1 89.62 534 LEU A O 1
ATOM 4177 N N . GLU A 1 535 ? 20.109 -16.688 -22.922 1 90.19 535 GLU A N 1
ATOM 4178 C CA . GLU A 1 535 ? 21.328 -16.5 -23.703 1 90.19 535 GLU A CA 1
ATOM 4179 C C . GLU A 1 535 ? 21.922 -17.844 -24.125 1 90.19 535 GLU A C 1
ATOM 4181 O O . GLU A 1 535 ? 22.391 -18 -25.25 1 90.19 535 GLU A O 1
ATOM 4186 N N . GLU A 1 536 ? 21.844 -18.703 -23.25 1 90 536 GLU A N 1
ATOM 4187 C CA . GLU A 1 536 ? 22.359 -20.047 -23.547 1 90 536 GLU A CA 1
ATOM 4188 C C . GLU A 1 536 ? 21.516 -20.734 -24.594 1 90 536 GLU A C 1
ATOM 4190 O O . GLU A 1 536 ? 22.031 -21.406 -25.5 1 90 536 GLU A O 1
ATOM 4195 N N . ILE A 1 537 ? 20.25 -20.625 -24.5 1 91.56 537 ILE A N 1
ATOM 4196 C CA . ILE A 1 537 ? 19.328 -21.25 -25.453 1 91.56 537 ILE A CA 1
ATOM 4197 C C . ILE A 1 537 ? 19.531 -20.625 -26.828 1 91.56 537 ILE A C 1
ATOM 4199 O O . ILE A 1 537 ? 19.578 -21.344 -27.828 1 91.56 537 ILE A O 1
ATOM 4203 N N . TRP A 1 538 ? 19.656 -19.328 -26.859 1 92.75 538 TRP A N 1
ATOM 4204 C CA . TRP A 1 538 ? 19.891 -18.625 -28.125 1 92.75 538 TRP A CA 1
ATOM 4205 C C . TRP A 1 538 ? 21.188 -19.109 -28.781 1 92.75 538 TRP A C 1
ATOM 4207 O O . TRP A 1 538 ? 21.234 -19.328 -29.984 1 92.75 538 TRP A O 1
ATOM 4217 N N . SER A 1 539 ? 22.188 -19.281 -27.969 1 92.62 539 SER A N 1
ATOM 4218 C CA . SER A 1 539 ? 23.469 -19.766 -28.484 1 92.62 539 SER A CA 1
ATOM 4219 C C . SER A 1 539 ? 23.375 -21.188 -28.984 1 92.62 539 SER A C 1
ATOM 4221 O O . SER A 1 539 ? 23.875 -21.516 -30.062 1 92.62 539 SER A O 1
ATOM 4223 N N . LYS A 1 540 ? 22.688 -22.031 -28.297 1 91.75 540 LYS A N 1
ATOM 4224 C CA . LYS A 1 540 ? 22.562 -23.438 -28.656 1 91.75 540 LYS A CA 1
ATOM 4225 C C . LYS A 1 540 ? 21.688 -23.609 -29.891 1 91.75 540 LYS A C 1
ATOM 4227 O O . LYS A 1 540 ? 21.922 -24.516 -30.703 1 91.75 540 LYS A O 1
ATOM 4232 N N . ARG A 1 541 ? 20.688 -22.859 -30 1 91.31 541 ARG A N 1
ATOM 4233 C CA . ARG A 1 541 ? 19.812 -22.922 -31.172 1 91.31 541 ARG A CA 1
ATOM 4234 C C . ARG A 1 541 ? 20.594 -22.609 -32.438 1 91.31 541 ARG A C 1
ATOM 4236 O O . ARG A 1 541 ? 20.266 -23.109 -33.531 1 91.31 541 ARG A O 1
ATOM 4243 N N . GLN A 1 542 ? 21.641 -21.797 -32.312 1 89.56 542 GLN A N 1
ATOM 4244 C CA . GLN A 1 542 ? 22.438 -21.406 -33.469 1 89.56 542 GLN A CA 1
ATOM 4245 C C . GLN A 1 542 ? 23.516 -22.453 -33.75 1 89.56 542 GLN A C 1
ATOM 4247 O O . GLN A 1 542 ? 23.875 -22.672 -34.906 1 89.56 542 GLN A O 1
ATOM 4252 N N . THR A 1 543 ? 23.938 -23.125 -32.75 1 90.25 543 THR A N 1
ATOM 4253 C CA . THR A 1 543 ? 25.109 -23.984 -32.906 1 90.25 543 THR A CA 1
ATOM 4254 C C . THR A 1 543 ? 24.688 -25.438 -33.125 1 90.25 543 THR A C 1
ATOM 4256 O O . THR A 1 543 ? 25.422 -26.234 -33.719 1 90.25 543 THR A O 1
ATOM 4259 N N . SER A 1 544 ? 23.594 -25.766 -32.562 1 86.38 544 SER A N 1
ATOM 4260 C CA . SER A 1 544 ? 23.188 -27.156 -32.594 1 86.38 544 SER A CA 1
ATOM 4261 C C . SER A 1 544 ? 22.031 -27.375 -33.562 1 86.38 544 SER A C 1
ATOM 4263 O O . SER A 1 544 ? 21.047 -26.641 -33.531 1 86.38 544 SER A O 1
ATOM 4265 N N . THR A 1 545 ? 22.219 -28.297 -34.438 1 82.31 545 THR A N 1
ATOM 4266 C CA . THR A 1 545 ? 21.172 -28.594 -35.406 1 82.31 545 THR A CA 1
ATOM 4267 C C . THR A 1 545 ? 20.078 -29.453 -34.812 1 82.31 545 THR A C 1
ATOM 4269 O O . THR A 1 545 ? 18.938 -29.469 -35.281 1 82.31 545 THR A O 1
ATOM 4272 N N . ASP A 1 546 ? 20.375 -30.172 -33.688 1 87.38 546 ASP A N 1
ATOM 4273 C CA . ASP A 1 546 ? 19.406 -31.078 -33.125 1 87.38 546 ASP A CA 1
ATOM 4274 C C . ASP A 1 546 ? 18.969 -30.609 -31.734 1 87.38 546 ASP A C 1
ATOM 4276 O O . ASP A 1 546 ? 18.719 -31.438 -30.844 1 87.38 546 ASP A O 1
ATOM 4280 N N . TYR A 1 547 ? 18.859 -29.359 -31.625 1 89.88 547 TYR A N 1
ATOM 4281 C CA . TYR A 1 547 ? 18.484 -28.797 -30.328 1 89.88 547 TYR A CA 1
ATOM 4282 C C . TYR A 1 547 ? 16.969 -28.922 -30.109 1 89.88 547 TYR A C 1
ATOM 4284 O O . TYR A 1 547 ? 16.172 -28.5 -30.953 1 89.88 547 TYR A O 1
ATOM 4292 N N . THR A 1 548 ? 16.531 -29.672 -29.031 1 90.25 548 THR A N 1
ATOM 4293 C CA . THR A 1 548 ? 15.117 -29.922 -28.781 1 90.25 548 THR A CA 1
ATOM 4294 C C . THR A 1 548 ? 14.656 -29.203 -27.5 1 90.25 548 THR A C 1
ATOM 4296 O O . THR A 1 548 ? 15.477 -28.688 -26.75 1 90.25 548 THR A O 1
ATOM 4299 N N . TRP A 1 549 ? 13.398 -29.172 -27.359 1 91.19 549 TRP A N 1
ATOM 4300 C CA . TRP A 1 549 ? 12.805 -28.562 -26.172 1 91.19 549 TRP A CA 1
ATOM 4301 C C . TRP A 1 549 ? 13.164 -29.359 -24.906 1 91.19 549 TRP A C 1
ATOM 4303 O O . TRP A 1 549 ? 13.32 -28.781 -23.828 1 91.19 549 TRP A O 1
ATOM 4313 N N . ASN A 1 550 ? 13.32 -30.641 -25.016 1 87.12 550 ASN A N 1
ATOM 4314 C CA . ASN A 1 550 ? 13.758 -31.469 -23.906 1 87.12 550 ASN A CA 1
ATOM 4315 C C . ASN A 1 550 ? 15.148 -31.062 -23.406 1 87.12 550 ASN A C 1
ATOM 4317 O O . ASN A 1 550 ? 15.445 -31.156 -22.219 1 87.12 550 ASN A O 1
ATOM 4321 N N . ASP A 1 551 ? 15.984 -30.609 -24.344 1 87.56 551 ASP A N 1
ATOM 4322 C CA . ASP A 1 551 ? 17.312 -30.141 -23.969 1 87.56 551 ASP A CA 1
ATOM 4323 C C . ASP A 1 551 ? 17.219 -28.891 -23.094 1 87.56 551 ASP A C 1
ATOM 4325 O O . ASP A 1 551 ? 18.016 -28.703 -22.172 1 87.56 551 ASP A O 1
ATOM 4329 N N . VAL A 1 552 ? 16.25 -28.062 -23.453 1 88.75 552 VAL A N 1
ATOM 4330 C CA . VAL A 1 552 ? 16.031 -26.859 -22.672 1 88.75 552 VAL A CA 1
ATOM 4331 C C . VAL A 1 552 ? 15.578 -27.219 -21.266 1 88.75 552 VAL A C 1
ATOM 4333 O O . VAL A 1 552 ? 16.031 -26.641 -20.281 1 88.75 552 VAL A O 1
ATOM 4336 N N . LEU A 1 553 ? 14.656 -28.188 -21.219 1 85.81 553 LEU A N 1
ATOM 4337 C CA . LEU A 1 553 ? 14.133 -28.625 -19.922 1 85.81 553 LEU A CA 1
ATOM 4338 C C . LEU A 1 553 ? 15.234 -29.25 -19.078 1 85.81 553 LEU A C 1
ATOM 4340 O O . LEU A 1 553 ? 15.242 -29.109 -17.844 1 85.81 553 LEU A O 1
ATOM 4344 N N . ASP A 1 554 ? 16.094 -29.891 -19.828 1 82.62 554 ASP A N 1
ATOM 4345 C CA . ASP A 1 554 ? 17.172 -30.578 -19.125 1 82.62 554 ASP A CA 1
ATOM 4346 C C . ASP A 1 554 ? 18.234 -29.594 -18.641 1 82.62 554 ASP A C 1
ATOM 4348 O O . ASP A 1 554 ? 18.953 -29.859 -17.688 1 82.62 554 ASP A O 1
ATOM 4352 N N . MET A 1 555 ? 18.422 -28.531 -19.594 1 73.62 555 MET A N 1
ATOM 4353 C CA . MET A 1 555 ? 19.328 -27.484 -19.141 1 73.62 555 MET A CA 1
ATOM 4354 C C . MET A 1 555 ? 18.844 -26.875 -17.828 1 73.62 555 MET A C 1
ATOM 4356 O O . MET A 1 555 ? 19.656 -26.438 -17.016 1 73.62 555 MET A O 1
ATOM 4360 N N . GLY A 1 556 ? 17.531 -26.562 -17.922 1 58.88 556 GLY A N 1
ATOM 4361 C CA . GLY A 1 556 ? 16.828 -25.828 -16.875 1 58.88 556 GLY A CA 1
ATOM 4362 C C . GLY A 1 556 ? 16.594 -26.656 -15.617 1 58.88 556 GLY A C 1
ATOM 4363 O O . GLY A 1 556 ? 15.883 -26.234 -14.711 1 58.88 556 GLY A O 1
ATOM 4364 N N . GLN A 1 557 ? 16.938 -28.062 -15.945 1 49.25 557 GLN A N 1
ATOM 4365 C CA . GLN A 1 557 ? 16.438 -28.734 -14.742 1 49.25 557 GLN A CA 1
ATOM 4366 C C . GLN A 1 557 ? 16.25 -27.734 -13.602 1 49.25 557 GLN A C 1
ATOM 4368 O O . GLN A 1 557 ? 16.469 -26.531 -13.781 1 49.25 557 GLN A O 1
ATOM 4373 N N . HIS A 1 558 ? 16.625 -28.281 -12.102 1 46.12 558 HIS A N 1
ATOM 4374 C CA . HIS A 1 558 ? 16.188 -28.156 -10.719 1 46.12 558 HIS A CA 1
ATOM 4375 C C . HIS A 1 558 ? 16.359 -26.719 -10.219 1 46.12 558 HIS A C 1
ATOM 4377 O O . HIS A 1 558 ? 15.914 -26.391 -9.117 1 46.12 558 HIS A O 1
ATOM 4383 N N . LYS A 1 559 ? 17.141 -25.938 -10.875 1 47.44 559 LYS A N 1
ATOM 4384 C CA . LYS A 1 559 ? 17.75 -24.906 -10.031 1 47.44 559 LYS A CA 1
ATOM 4385 C C . LYS A 1 559 ? 16.906 -23.641 -10.039 1 47.44 559 LYS A C 1
ATOM 4387 O O . LYS A 1 559 ? 16.891 -22.891 -9.062 1 47.44 559 LYS A O 1
ATOM 4392 N N . TYR A 1 560 ? 16.297 -23.312 -11.18 1 47.78 560 TYR A N 1
ATOM 4393 C CA . TYR A 1 560 ? 15.781 -21.953 -11.164 1 47.78 560 TYR A CA 1
ATOM 4394 C C . TYR A 1 560 ? 14.273 -21.922 -11.391 1 47.78 560 TYR A C 1
ATOM 4396 O O . TYR A 1 560 ? 13.781 -22.438 -12.406 1 47.78 560 TYR A O 1
ATOM 4404 N N . LEU A 1 561 ? 13.469 -22.375 -10.32 1 50.06 561 LEU A N 1
ATOM 4405 C CA . LEU A 1 561 ? 12.055 -22.109 -10.547 1 50.06 561 LEU A CA 1
ATOM 4406 C C . LEU A 1 561 ? 11.852 -20.75 -11.203 1 50.06 561 LEU A C 1
ATOM 4408 O O . LEU A 1 561 ? 12.016 -19.703 -10.555 1 50.06 561 LEU A O 1
ATOM 4412 N N . LEU A 1 562 ? 12.164 -20.531 -12.562 1 46.09 562 LEU A N 1
ATOM 4413 C CA . LEU A 1 562 ? 12.328 -19.375 -13.43 1 46.09 562 LEU A CA 1
ATOM 4414 C C . LEU A 1 562 ? 11.07 -18.516 -13.43 1 46.09 562 LEU A C 1
ATOM 4416 O O . LEU A 1 562 ? 11.078 -17.406 -13.953 1 46.09 562 LEU A O 1
ATOM 4420 N N . PHE A 1 563 ? 9.859 -19.094 -13.062 1 53.06 563 PHE A N 1
ATOM 4421 C CA . PHE A 1 563 ? 8.742 -18.359 -13.672 1 53.06 563 PHE A CA 1
ATOM 4422 C C . PHE A 1 563 ? 8.008 -17.531 -12.625 1 53.06 563 PHE A C 1
ATOM 4424 O O . PHE A 1 563 ? 6.816 -17.25 -12.781 1 53.06 563 PHE A O 1
ATOM 4431 N N . LEU A 1 564 ? 8.789 -17.297 -11.484 1 51.75 564 LEU A N 1
ATOM 4432 C CA . LEU A 1 564 ? 8.18 -16.297 -10.633 1 51.75 564 LEU A CA 1
ATOM 4433 C C . LEU A 1 564 ? 9.062 -15.055 -10.531 1 51.75 564 LEU A C 1
ATOM 4435 O O . LEU A 1 564 ? 10.289 -15.164 -10.477 1 51.75 564 LEU A O 1
ATOM 4439 N N . MET B 1 1 ? 30.719 11.305 -40 1 25.77 1 MET B N 1
ATOM 4440 C CA . MET B 1 1 ? 30.031 11.625 -38.75 1 25.77 1 MET B CA 1
ATOM 4441 C C . MET B 1 1 ? 30.891 12.516 -37.844 1 25.77 1 MET B C 1
ATOM 4443 O O . MET B 1 1 ? 31.938 12.086 -37.375 1 25.77 1 MET B O 1
ATOM 4447 N N . SER B 1 2 ? 30.938 13.836 -38.125 1 31.66 2 SER B N 1
ATOM 4448 C CA . SER B 1 2 ? 31.828 14.867 -37.594 1 31.66 2 SER B CA 1
ATOM 4449 C C . SER B 1 2 ? 31.656 15.008 -36.062 1 31.66 2 SER B C 1
ATOM 4451 O O . SER B 1 2 ? 30.531 14.977 -35.562 1 31.66 2 SER B O 1
ATOM 4453 N N . ASN B 1 3 ? 32.562 14.453 -35.25 1 35.34 3 ASN B N 1
ATOM 4454 C CA . ASN B 1 3 ? 32.625 14.539 -33.812 1 35.34 3 ASN B CA 1
ATOM 4455 C C . ASN B 1 3 ? 32.312 15.945 -33.312 1 35.34 3 ASN B C 1
ATOM 4457 O O . ASN B 1 3 ? 32.875 16.922 -33.812 1 35.34 3 ASN B O 1
ATOM 4461 N N . PRO B 1 4 ? 31.141 16.219 -32.906 1 41.28 4 PRO B N 1
ATOM 4462 C CA . PRO B 1 4 ? 30.891 17.594 -32.469 1 41.28 4 PRO B CA 1
ATOM 4463 C C . PRO B 1 4 ? 32.031 18.156 -31.641 1 41.28 4 PRO B C 1
ATOM 4465 O O . PRO B 1 4 ? 32.5 17.531 -30.688 1 41.28 4 PRO B O 1
ATOM 4468 N N . VAL B 1 5 ? 33.031 18.906 -32.219 1 42.88 5 VAL B N 1
ATOM 4469 C CA . VAL B 1 5 ? 34.188 19.609 -31.703 1 42.88 5 VAL B CA 1
ATOM 4470 C C . VAL B 1 5 ? 33.844 20.359 -30.422 1 42.88 5 VAL B C 1
ATOM 4472 O O . VAL B 1 5 ? 32.844 21.094 -30.391 1 42.88 5 VAL B O 1
ATOM 4475 N N . ARG B 1 6 ? 34.281 19.906 -29.203 1 52.12 6 ARG B N 1
ATOM 4476 C CA . ARG B 1 6 ? 34.188 20.562 -27.906 1 52.12 6 ARG B CA 1
ATOM 4477 C C . ARG B 1 6 ? 34.531 22.047 -28 1 52.12 6 ARG B C 1
ATOM 4479 O O . ARG B 1 6 ? 35.531 22.422 -28.609 1 52.12 6 ARG B O 1
ATOM 4486 N N . SER B 1 7 ? 33.625 22.906 -27.891 1 52.88 7 SER B N 1
ATOM 4487 C CA . SER B 1 7 ? 33.844 24.344 -28.031 1 52.88 7 SER B CA 1
ATOM 4488 C C . SER B 1 7 ? 35 24.828 -27.156 1 52.88 7 SER B C 1
ATOM 4490 O O . SER B 1 7 ? 35.156 24.375 -26.016 1 52.88 7 SER B O 1
ATOM 4492 N N . LYS B 1 8 ? 36.188 25.281 -27.516 1 66.31 8 LYS B N 1
ATOM 4493 C CA . LYS B 1 8 ? 37.406 25.812 -26.891 1 66.31 8 LYS B CA 1
ATOM 4494 C C . LYS B 1 8 ? 37.125 27.156 -26.219 1 66.31 8 LYS B C 1
ATOM 4496 O O . LYS B 1 8 ? 38.031 27.844 -25.781 1 66.31 8 LYS B O 1
ATOM 4501 N N . GLY B 1 9 ? 35.812 27.5 -25.969 1 71.31 9 GLY B N 1
ATOM 4502 C CA . GLY B 1 9 ? 35.469 28.844 -25.484 1 71.31 9 GLY B CA 1
ATOM 4503 C C . GLY B 1 9 ? 35.156 28.875 -24 1 71.31 9 GLY B C 1
ATOM 4504 O O . GLY B 1 9 ? 34.594 29.859 -23.5 1 71.31 9 GLY B O 1
ATOM 4505 N N . GLY B 1 10 ? 35.469 27.906 -23.203 1 79.62 10 GLY B N 1
ATOM 4506 C CA . GLY B 1 10 ? 35.156 27.875 -21.781 1 79.62 10 GLY B CA 1
ATOM 4507 C C . GLY B 1 10 ? 36.094 28.703 -20.953 1 79.62 10 GLY B C 1
ATOM 4508 O O . GLY B 1 10 ? 37.219 29.031 -21.406 1 79.62 10 GLY B O 1
ATOM 4509 N N . CYS B 1 11 ? 35.594 29.094 -19.734 1 83.25 11 CYS B N 1
ATOM 4510 C CA . CYS B 1 11 ? 36.469 29.859 -18.844 1 83.25 11 CYS B CA 1
ATOM 4511 C C . CYS B 1 11 ? 37.594 29.016 -18.312 1 83.25 11 CYS B C 1
ATOM 4513 O O . CYS B 1 11 ? 37.531 27.797 -18.328 1 83.25 11 CYS B O 1
ATOM 4515 N N . TRP B 1 12 ? 38.656 29.594 -17.859 1 86.88 12 TRP B N 1
ATOM 4516 C CA . TRP B 1 12 ? 39.875 28.891 -17.484 1 86.88 12 TRP B CA 1
ATOM 4517 C C . TRP B 1 12 ? 39.656 28.016 -16.25 1 86.88 12 TRP B C 1
ATOM 4519 O O . TRP B 1 12 ? 40.281 26.969 -16.094 1 86.88 12 TRP B O 1
ATOM 4529 N N . THR B 1 13 ? 38.719 28.406 -15.328 1 86.81 13 THR B N 1
ATOM 4530 C CA . THR B 1 13 ? 38.375 27.609 -14.156 1 86.81 13 THR B CA 1
ATOM 4531 C C . THR B 1 13 ? 37.656 26.312 -14.57 1 86.81 13 THR B C 1
ATOM 4533 O O . THR B 1 13 ? 38 25.234 -14.078 1 86.81 13 THR B O 1
ATOM 4536 N N . CYS B 1 14 ? 36.812 26.406 -15.461 1 81.44 14 CYS B N 1
ATOM 4537 C CA . CYS B 1 14 ? 36.062 25.234 -15.922 1 81.44 14 CYS B CA 1
ATOM 4538 C C . CYS B 1 14 ? 36.969 24.312 -16.734 1 81.44 14 CYS B C 1
ATOM 4540 O O . CYS B 1 14 ? 36.875 23.094 -16.641 1 81.44 14 CYS B O 1
ATOM 4542 N N . ARG B 1 15 ? 37.906 24.844 -17.391 1 82.12 15 ARG B N 1
ATOM 4543 C CA . ARG B 1 15 ? 38.906 24.078 -18.141 1 82.12 15 ARG B CA 1
ATOM 4544 C C . ARG B 1 15 ? 39.844 23.328 -17.203 1 82.12 15 ARG B C 1
ATOM 4546 O O . ARG B 1 15 ? 40.156 22.172 -17.453 1 82.12 15 ARG B O 1
ATOM 4553 N N . LEU B 1 16 ? 40.156 24.094 -16.188 1 83.31 16 LEU B N 1
ATOM 4554 C CA . LEU B 1 16 ? 41.062 23.5 -15.203 1 83.31 16 LEU B CA 1
ATOM 4555 C C . LEU B 1 16 ? 40.375 22.344 -14.492 1 83.31 16 LEU B C 1
ATOM 4557 O O . LEU B 1 16 ? 41 21.312 -14.219 1 83.31 16 LEU B O 1
ATOM 4561 N N . ARG B 1 17 ? 39.094 22.5 -14.242 1 80.5 17 ARG B N 1
ATOM 4562 C CA . ARG B 1 17 ? 38.281 21.531 -13.5 1 80.5 17 ARG B CA 1
ATOM 4563 C C . ARG B 1 17 ? 37.75 20.438 -14.43 1 80.5 17 ARG B C 1
ATOM 4565 O O . ARG B 1 17 ? 37.188 19.453 -13.969 1 80.5 17 ARG B O 1
ATOM 4572 N N . ARG B 1 18 ? 37.938 20.609 -15.766 1 80.12 18 ARG B N 1
ATOM 4573 C CA . ARG B 1 18 ? 37.469 19.719 -16.812 1 80.12 18 ARG B CA 1
ATOM 4574 C C . ARG B 1 18 ? 35.969 19.547 -16.734 1 80.12 18 ARG B C 1
ATOM 4576 O O . ARG B 1 18 ? 35.438 18.422 -16.844 1 80.12 18 ARG B O 1
ATOM 4583 N N . LYS B 1 19 ? 35.25 20.672 -16.406 1 77.5 19 LYS B N 1
ATOM 4584 C CA . LYS B 1 19 ? 33.812 20.734 -16.328 1 77.5 19 LYS B CA 1
ATOM 4585 C C . LYS B 1 19 ? 33.219 21.562 -17.453 1 77.5 19 LYS B C 1
ATOM 4587 O O . LYS B 1 19 ? 33.906 22.422 -18.016 1 77.5 19 LYS B O 1
ATOM 4592 N N . LYS B 1 20 ? 32 21.281 -17.828 1 77.94 20 LYS B N 1
ATOM 4593 C CA . LYS B 1 20 ? 31.328 22.031 -18.891 1 77.94 20 LYS B CA 1
ATOM 4594 C C . LYS B 1 20 ? 31.109 23.484 -18.484 1 77.94 20 LYS B C 1
ATOM 4596 O O . LYS B 1 20 ? 30.609 23.75 -17.391 1 77.94 20 LYS B O 1
ATOM 4601 N N . CYS B 1 21 ? 31.375 24.391 -19.281 1 76.62 21 CYS B N 1
ATOM 4602 C CA . CYS B 1 21 ? 31.266 25.844 -19.094 1 76.62 21 CYS B CA 1
ATOM 4603 C C . CYS B 1 21 ? 30.141 26.422 -19.922 1 76.62 21 CYS B C 1
ATOM 4605 O O . CYS B 1 21 ? 29.953 26.016 -21.078 1 76.62 21 CYS B O 1
ATOM 4607 N N . ASP B 1 22 ? 29.375 27.297 -19.406 1 75.88 22 ASP B N 1
ATOM 4608 C CA . ASP B 1 22 ? 28.312 27.953 -20.172 1 75.88 22 ASP B CA 1
ATOM 4609 C C . ASP B 1 22 ? 28.844 29.172 -20.906 1 75.88 22 ASP B C 1
ATOM 4611 O O . ASP B 1 22 ? 28.062 29.922 -21.516 1 75.88 22 ASP B O 1
ATOM 4615 N N . GLU B 1 23 ? 29.969 29.531 -20.828 1 78.56 23 GLU B N 1
ATOM 4616 C CA . GLU B 1 23 ? 30.672 30.594 -21.531 1 78.56 23 GLU B CA 1
ATOM 4617 C C . GLU B 1 23 ? 30.031 31.953 -21.266 1 78.56 23 GLU B C 1
ATOM 4619 O O . GLU B 1 23 ? 30.141 32.875 -22.078 1 78.56 23 GLU B O 1
ATOM 4624 N N . GLY B 1 24 ? 29.375 32.031 -20.062 1 77.06 24 GLY B N 1
ATOM 4625 C CA . GLY B 1 24 ? 28.859 33.312 -19.656 1 77.06 24 GLY B CA 1
ATOM 4626 C C . GLY B 1 24 ? 29.953 34.312 -19.359 1 77.06 24 GLY B C 1
ATOM 4627 O O . GLY B 1 24 ? 30.984 33.969 -18.797 1 77.06 24 GLY B O 1
ATOM 4628 N N . LYS B 1 25 ? 29.875 35.531 -19.859 1 76.69 25 LYS B N 1
ATOM 4629 C CA . LYS B 1 25 ? 30.812 36.625 -19.609 1 76.69 25 LYS B CA 1
ATOM 4630 C C . LYS B 1 25 ? 30.203 37.656 -18.672 1 76.69 25 LYS B C 1
ATOM 4632 O O . LYS B 1 25 ? 29 37.906 -18.703 1 76.69 25 LYS B O 1
ATOM 4637 N N . PRO B 1 26 ? 30.984 38.156 -17.844 1 74.69 26 PRO B N 1
ATOM 4638 C CA . PRO B 1 26 ? 32.438 38.031 -17.641 1 74.69 26 PRO B CA 1
ATOM 4639 C C . PRO B 1 26 ? 32.812 36.812 -16.828 1 74.69 26 PRO B C 1
ATOM 4641 O O . PRO B 1 26 ? 34 36.406 -16.859 1 74.69 26 PRO B O 1
ATOM 4644 N N . GLU B 1 27 ? 31.812 36.25 -16.078 1 79.06 27 GLU B N 1
ATOM 4645 C CA . GLU B 1 27 ? 32 35.031 -15.32 1 79.06 27 GLU B C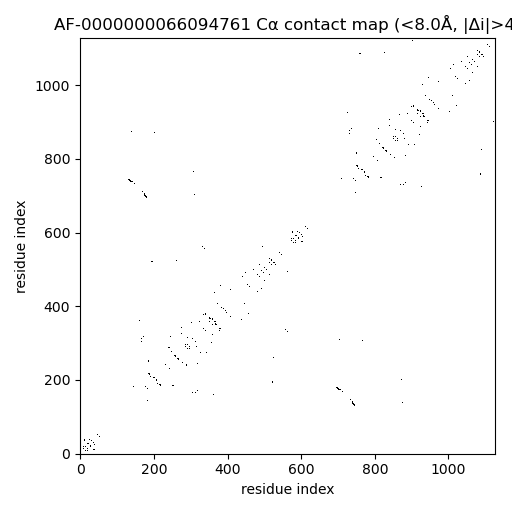A 1
ATOM 4646 C C . GLU B 1 27 ? 31 33.938 -15.727 1 79.06 27 GLU B C 1
ATOM 4648 O O . GLU B 1 27 ? 29.859 34.281 -16.062 1 79.06 27 GLU B O 1
ATOM 4653 N N . CYS B 1 28 ? 31.516 32.781 -15.789 1 76.62 28 CYS B N 1
ATOM 4654 C CA . CYS B 1 28 ? 30.562 31.734 -16.188 1 76.62 28 CYS B CA 1
ATOM 4655 C C . CYS B 1 28 ? 29.656 31.344 -15.031 1 76.62 28 CYS B C 1
ATOM 4657 O O . CYS B 1 28 ? 30.047 31.453 -13.867 1 76.62 28 CYS B O 1
ATOM 4659 N N . THR B 1 29 ? 28.5 30.969 -15.344 1 76.75 29 THR B N 1
ATOM 4660 C CA . THR B 1 29 ? 27.484 30.656 -14.344 1 76.75 29 THR B CA 1
ATOM 4661 C C . THR B 1 29 ? 27.891 29.438 -13.523 1 76.75 29 THR B C 1
ATOM 4663 O O . THR B 1 29 ? 27.484 29.297 -12.359 1 76.75 29 THR B O 1
ATOM 4666 N N . THR B 1 30 ? 28.688 28.656 -13.992 1 77.75 30 THR B N 1
ATOM 4667 C CA . THR B 1 30 ? 29.172 27.469 -13.305 1 77.75 30 THR B CA 1
ATOM 4668 C C . THR B 1 30 ? 30.125 27.844 -12.18 1 77.75 30 THR B C 1
ATOM 4670 O O . THR B 1 30 ? 30.016 27.328 -11.07 1 77.75 30 THR B O 1
ATOM 4673 N N . CYS B 1 31 ? 30.922 28.656 -12.477 1 77.25 31 CYS B N 1
ATOM 4674 C CA . CYS B 1 31 ? 31.875 29.141 -11.477 1 77.25 31 CYS B CA 1
ATOM 4675 C C . CYS B 1 31 ? 31.172 30 -10.438 1 77.25 31 CYS B C 1
ATOM 4677 O O . CYS B 1 31 ? 31.438 29.875 -9.234 1 77.25 31 CYS B O 1
ATOM 4679 N N . GLN B 1 32 ? 30.141 30.75 -10.891 1 76.62 32 GLN B N 1
ATOM 4680 C CA . GLN B 1 32 ? 29.375 31.609 -9.992 1 76.62 32 GLN B CA 1
ATOM 4681 C C . GLN B 1 32 ? 28.531 30.766 -9.039 1 76.62 32 GLN B C 1
ATOM 4683 O O . GLN B 1 32 ? 28.453 31.062 -7.844 1 76.62 32 GLN B O 1
ATOM 4688 N N . ALA B 1 33 ? 28.109 29.75 -9.523 1 72.12 33 ALA B N 1
ATOM 4689 C CA . ALA B 1 33 ? 27.234 28.875 -8.758 1 72.12 33 ALA B CA 1
ATOM 4690 C C . ALA B 1 33 ? 28.016 28.109 -7.695 1 72.12 33 ALA B C 1
ATOM 4692 O O . ALA B 1 33 ? 27.5 27.828 -6.609 1 72.12 33 ALA B O 1
ATOM 4693 N N . LEU B 1 34 ? 29.188 27.984 -7.949 1 74 34 LEU B N 1
ATOM 4694 C CA . LEU B 1 34 ? 30.047 27.219 -7.055 1 74 34 LEU B CA 1
ATOM 4695 C C . LEU B 1 34 ? 30.891 28.141 -6.184 1 74 34 LEU B C 1
ATOM 4697 O O . LEU B 1 34 ? 31.734 27.672 -5.41 1 74 34 LEU B O 1
ATOM 4701 N N . SER B 1 35 ? 30.516 29.328 -6.309 1 74.44 35 SER B N 1
ATOM 4702 C CA . SER B 1 35 ? 31.25 30.375 -5.609 1 74.44 35 SER B CA 1
ATOM 4703 C C . SER B 1 35 ? 32.75 30.172 -5.711 1 74.44 35 SER B C 1
ATOM 4705 O O . SER B 1 35 ? 33.469 30.375 -4.738 1 74.44 35 SER B O 1
ATOM 4707 N N . ILE B 1 36 ? 33.031 29.781 -6.871 1 80.94 36 ILE B N 1
ATOM 4708 C CA . ILE B 1 36 ? 34.438 29.672 -7.121 1 80.94 36 ILE B CA 1
ATOM 4709 C C . ILE B 1 36 ? 34.875 30.781 -8.086 1 80.94 36 ILE B C 1
ATOM 4711 O O . ILE B 1 36 ? 34.062 31.312 -8.836 1 80.94 36 ILE B O 1
ATOM 4715 N N . THR B 1 37 ? 36.125 31.172 -7.992 1 81.19 37 THR B N 1
ATOM 4716 C CA . THR B 1 37 ? 36.656 32.25 -8.812 1 81.19 37 THR B CA 1
ATOM 4717 C C . THR B 1 37 ? 36.688 31.844 -10.281 1 81.19 37 THR B C 1
ATOM 4719 O O . THR B 1 37 ? 37.312 30.844 -10.641 1 81.19 37 THR B O 1
ATOM 4722 N N . CYS B 1 38 ? 35.938 32.5 -11.062 1 82.69 38 CYS B N 1
ATOM 4723 C CA . CYS B 1 38 ? 35.969 32.344 -12.508 1 82.69 38 CYS B CA 1
ATOM 4724 C C . CYS B 1 38 ? 37.125 33.125 -13.109 1 82.69 38 CYS B C 1
ATOM 4726 O O . CYS B 1 38 ? 37.156 34.375 -13.023 1 82.69 38 CYS B O 1
ATOM 4728 N N . TYR B 1 39 ? 38.062 32.531 -13.68 1 85 39 TYR B N 1
ATOM 4729 C CA . TYR B 1 39 ? 39.219 33.219 -14.195 1 85 39 TYR B CA 1
ATOM 4730 C C . TYR B 1 39 ? 39 33.688 -15.633 1 85 39 TYR B C 1
ATOM 4732 O O . TYR B 1 39 ? 39.969 34 -16.344 1 85 39 TYR B O 1
ATOM 4740 N N . GLY B 1 40 ? 37.688 33.625 -16.141 1 82 40 GLY B N 1
ATOM 4741 C CA . GLY B 1 40 ? 37.25 34.281 -17.359 1 82 40 GLY B CA 1
ATOM 4742 C C . GLY B 1 40 ? 37.781 33.625 -18.609 1 82 40 GLY B C 1
ATOM 4743 O O . GLY B 1 40 ? 38.219 32.469 -18.578 1 82 40 GLY B O 1
ATOM 4744 N N . TYR B 1 41 ? 37.719 34.344 -19.797 1 80.75 41 TYR B N 1
ATOM 4745 C CA . TYR B 1 41 ? 37.938 33.812 -21.141 1 80.75 41 TYR B CA 1
ATOM 4746 C C . TYR B 1 41 ? 39.094 34.469 -21.844 1 80.75 41 TYR B C 1
ATOM 4748 O O . TYR B 1 41 ? 39.344 34.25 -23.031 1 80.75 41 TYR B O 1
ATOM 4756 N N . GLY B 1 42 ? 39.875 35.344 -21.172 1 79.31 42 GLY B N 1
ATOM 4757 C CA . GLY B 1 42 ? 40.969 36.062 -21.75 1 79.31 42 GLY B CA 1
ATOM 4758 C C . GLY B 1 42 ? 42.219 35.219 -21.922 1 79.31 42 GLY B C 1
ATOM 4759 O O . GLY B 1 42 ? 42.125 33.969 -22 1 79.31 42 GLY B O 1
ATOM 4760 N N . PRO B 1 43 ? 43.406 35.906 -21.875 1 80.19 43 PRO B N 1
ATOM 4761 C CA . PRO B 1 43 ? 44.656 35.156 -22.031 1 80.19 43 PRO B CA 1
ATOM 4762 C C . PRO B 1 43 ? 44.906 34.156 -20.891 1 80.19 43 PRO B C 1
ATOM 4764 O O . PRO B 1 43 ? 44.469 34.375 -19.766 1 80.19 43 PRO B O 1
ATOM 4767 N N . LYS B 1 44 ? 45.5 33.062 -21.094 1 81.56 44 LYS B N 1
ATOM 4768 C CA . LYS B 1 44 ? 45.812 32.031 -20.125 1 81.56 44 LYS B CA 1
ATOM 4769 C C . LYS B 1 44 ? 46.5 32.625 -18.891 1 81.56 44 LYS B C 1
ATOM 4771 O O . LYS B 1 44 ? 47.5 33.344 -19.016 1 81.56 44 LYS B O 1
ATOM 4776 N N . PRO B 1 45 ? 45.844 32.281 -17.734 1 82.19 45 PRO B N 1
ATOM 4777 C CA . PRO B 1 45 ? 46.5 32.781 -16.516 1 82.19 45 PRO B CA 1
ATOM 4778 C C . PRO B 1 45 ? 47.906 32.25 -16.312 1 82.19 45 PRO B C 1
ATOM 4780 O O . PRO B 1 45 ? 48.156 31.078 -16.641 1 82.19 45 PRO B O 1
ATOM 4783 N N . GLU B 1 46 ? 48.812 33.094 -15.844 1 81.25 46 GLU B N 1
ATOM 4784 C CA . GLU B 1 46 ? 50.219 32.781 -15.703 1 81.25 46 GLU B CA 1
ATOM 4785 C C . GLU B 1 46 ? 50.438 31.531 -14.844 1 81.25 46 GLU B C 1
ATOM 4787 O O . GLU B 1 46 ? 51.344 30.75 -15.078 1 81.25 46 GLU B O 1
ATOM 4792 N N . TRP B 1 47 ? 49.469 31.344 -13.938 1 82.38 47 TRP B N 1
ATOM 4793 C CA . TRP B 1 47 ? 49.625 30.219 -13.016 1 82.38 47 TRP B CA 1
ATOM 4794 C C . TRP B 1 47 ? 49.219 28.906 -13.688 1 82.38 47 TRP B C 1
ATOM 4796 O O . TRP B 1 47 ? 49.562 27.828 -13.203 1 82.38 47 TRP B O 1
ATOM 4806 N N . MET B 1 48 ? 48.438 28.891 -14.773 1 80.5 48 MET B N 1
ATOM 4807 C CA . MET B 1 48 ? 48 27.688 -15.477 1 80.5 48 MET B CA 1
ATOM 4808 C C . MET B 1 48 ? 49.125 27.172 -16.406 1 80.5 48 MET B C 1
ATOM 4810 O O . MET B 1 48 ? 49 27.266 -17.625 1 80.5 48 MET B O 1
ATOM 4814 N N . ASP B 1 49 ? 50.281 26.625 -15.82 1 79.62 49 ASP B N 1
ATOM 4815 C CA . ASP B 1 49 ? 51.531 26.234 -16.484 1 79.62 49 ASP B CA 1
ATOM 4816 C C . ASP B 1 49 ? 51.781 24.734 -16.297 1 79.62 49 ASP B C 1
ATOM 4818 O O . ASP B 1 49 ? 52.938 24.281 -16.453 1 79.62 49 ASP B O 1
ATOM 4822 N N . ASN B 1 50 ? 50.812 23.953 -15.945 1 75.56 50 ASN B N 1
ATOM 4823 C CA . ASN B 1 50 ? 50.906 22.516 -15.727 1 75.56 50 ASN B CA 1
ATOM 4824 C C . ASN B 1 50 ? 51.906 22.172 -14.648 1 75.56 50 ASN B C 1
ATOM 4826 O O . ASN B 1 50 ? 52.438 21.062 -14.641 1 75.56 50 ASN B O 1
ATOM 4830 N N . GLY B 1 51 ? 52.219 23.234 -13.82 1 80.25 51 GLY B N 1
ATOM 4831 C CA . GLY B 1 51 ? 53.156 23.016 -12.727 1 80.25 51 GLY B CA 1
ATOM 4832 C C . GLY B 1 51 ? 52.5 23.078 -11.359 1 80.25 51 GLY B C 1
ATOM 4833 O O . GLY B 1 51 ? 51.281 22.891 -11.234 1 80.25 51 GLY B O 1
ATOM 4834 N N . ASP B 1 52 ? 53.344 23.328 -10.336 1 77.19 52 ASP B N 1
ATOM 4835 C CA . ASP B 1 52 ? 52.875 23.328 -8.953 1 77.19 52 ASP B CA 1
ATOM 4836 C C . ASP B 1 52 ? 51.875 24.453 -8.711 1 77.19 52 ASP B C 1
ATOM 4838 O O . ASP B 1 52 ? 50.938 24.297 -7.922 1 77.19 52 ASP B O 1
ATOM 4842 N N . ALA B 1 53 ? 52 25.5 -9.359 1 78.69 53 ALA B N 1
ATOM 4843 C CA . ALA B 1 53 ? 51.062 26.625 -9.195 1 78.69 53 ALA B CA 1
ATOM 4844 C C . ALA B 1 53 ? 49.688 26.266 -9.703 1 78.69 53 ALA B C 1
ATOM 4846 O O . ALA B 1 53 ? 48.656 26.609 -9.07 1 78.69 53 ALA B O 1
ATOM 4847 N N . GLU B 1 54 ? 49.594 25.641 -10.773 1 80.75 54 GLU B N 1
ATOM 4848 C CA . GLU B 1 54 ? 48.344 25.156 -11.305 1 80.75 54 GLU B CA 1
ATOM 4849 C C . GLU B 1 54 ? 47.688 24.141 -10.375 1 80.75 54 GLU B C 1
ATOM 4851 O O . GLU B 1 54 ? 46.469 24.188 -10.133 1 80.75 54 GLU B O 1
ATOM 4856 N N . LYS B 1 55 ? 48.406 23.312 -9.828 1 81.19 55 LYS B N 1
ATOM 4857 C CA . LYS B 1 55 ? 47.906 22.328 -8.875 1 81.19 55 LYS B CA 1
ATOM 4858 C C . LYS B 1 55 ? 47.406 22.984 -7.598 1 81.19 55 LYS B C 1
ATOM 4860 O O . LYS B 1 55 ? 46.406 22.562 -7.031 1 81.19 55 LYS B O 1
ATOM 4865 N N . ASP B 1 56 ? 48.062 23.953 -7.16 1 79.44 56 ASP B N 1
ATOM 4866 C CA . ASP B 1 56 ? 47.625 24.703 -5.977 1 79.44 56 ASP B CA 1
ATOM 4867 C C . ASP B 1 56 ? 46.281 25.391 -6.223 1 79.44 56 ASP B C 1
ATOM 4869 O O . ASP B 1 56 ? 45.406 25.391 -5.355 1 79.44 56 ASP B O 1
ATOM 4873 N N . VAL B 1 57 ? 46.094 25.969 -7.363 1 79.25 57 VAL B N 1
ATOM 4874 C CA . VAL B 1 57 ? 44.844 26.625 -7.688 1 79.25 57 VAL B CA 1
ATOM 4875 C C . VAL B 1 57 ? 43.75 25.562 -7.844 1 79.25 57 VAL B C 1
ATOM 4877 O O . VAL B 1 57 ? 42.625 25.719 -7.328 1 79.25 57 VAL B O 1
ATOM 4880 N N . ALA B 1 58 ? 44.094 24.469 -8.43 1 81.5 58 ALA B N 1
ATOM 4881 C CA . ALA B 1 58 ? 43.125 23.375 -8.57 1 81.5 58 ALA B CA 1
ATOM 4882 C C . ALA B 1 58 ? 42.75 22.812 -7.207 1 81.5 58 ALA B C 1
ATOM 4884 O O . ALA B 1 58 ? 41.562 22.531 -6.957 1 81.5 58 ALA B O 1
ATOM 4885 N N . ASN B 1 59 ? 43.656 22.641 -6.375 1 78.75 59 ASN B N 1
ATOM 4886 C CA . ASN B 1 59 ? 43.375 22.188 -5.016 1 78.75 59 ASN B CA 1
ATOM 4887 C C . ASN B 1 59 ? 42.594 23.219 -4.227 1 78.75 59 ASN B C 1
ATOM 4889 O O . ASN B 1 59 ? 41.688 22.859 -3.451 1 78.75 59 ASN B O 1
ATOM 4893 N N . SER B 1 60 ? 42.875 24.422 -4.328 1 76.44 60 SER B N 1
ATOM 4894 C CA . SER B 1 60 ? 42.094 25.469 -3.674 1 76.44 60 SER B CA 1
ATOM 4895 C C . SER B 1 60 ? 40.656 25.5 -4.18 1 76.44 60 SER B C 1
ATOM 4897 O O . SER B 1 60 ? 39.719 25.609 -3.387 1 76.44 60 SER B O 1
ATOM 4899 N N . LEU B 1 61 ? 40.469 25.391 -5.43 1 77.38 61 LEU B N 1
ATOM 4900 C CA . LEU B 1 61 ? 39.125 25.344 -5.996 1 77.38 61 LEU B CA 1
ATOM 4901 C C . LEU B 1 61 ? 38.375 24.094 -5.527 1 77.38 61 LEU B C 1
ATOM 4903 O O . LEU B 1 61 ? 37.188 24.172 -5.172 1 77.38 61 LEU B O 1
ATOM 4907 N N . LYS B 1 62 ? 39.031 23.016 -5.457 1 76.62 62 LYS B N 1
ATOM 4908 C CA . LYS B 1 62 ? 38.469 21.781 -4.918 1 76.62 62 LYS B CA 1
ATOM 4909 C C . LYS B 1 62 ? 38.062 21.953 -3.453 1 76.62 62 LYS B C 1
ATOM 4911 O O . LYS B 1 62 ? 37.031 21.469 -3.023 1 76.62 62 LYS B O 1
ATOM 4916 N N . HIS B 1 63 ? 38.875 22.609 -2.664 1 70.56 63 HIS B N 1
ATOM 4917 C CA . HIS B 1 63 ? 38.562 22.906 -1.27 1 70.56 63 HIS B CA 1
ATOM 4918 C C . HIS B 1 63 ? 37.375 23.844 -1.151 1 70.56 63 HIS B C 1
ATOM 4920 O O . HIS B 1 63 ? 36.5 23.641 -0.302 1 70.56 63 HIS B O 1
ATOM 4926 N N . ILE B 1 64 ? 37.312 24.812 -1.956 1 68 64 ILE B N 1
ATOM 4927 C CA . ILE B 1 64 ? 36.188 25.734 -1.911 1 68 64 ILE B CA 1
ATOM 4928 C C . ILE B 1 64 ? 34.906 25.031 -2.371 1 68 64 ILE B C 1
ATOM 4930 O O . ILE B 1 64 ? 33.844 25.156 -1.751 1 68 64 ILE B O 1
ATOM 4934 N N . VAL B 1 65 ? 35.062 24.297 -3.289 1 67.12 65 VAL B N 1
ATOM 4935 C CA . VAL B 1 65 ? 33.906 23.578 -3.783 1 67.12 65 VAL B CA 1
ATOM 4936 C C . VAL B 1 65 ? 33.469 22.531 -2.752 1 67.12 65 VAL B C 1
ATOM 4938 O O . VAL B 1 65 ? 32.281 22.375 -2.496 1 67.12 65 VAL B O 1
ATOM 4941 N N . ARG B 1 66 ? 34.375 21.906 -2.109 1 65.25 66 ARG B N 1
ATOM 4942 C CA . ARG B 1 66 ? 34.062 21 -1.012 1 65.25 66 ARG B CA 1
ATOM 4943 C C . ARG B 1 66 ? 33.5 21.75 0.192 1 65.25 66 ARG B C 1
ATOM 4945 O O . ARG B 1 66 ? 32.625 21.25 0.89 1 65.25 66 ARG B O 1
ATOM 4952 N N . TYR B 1 67 ? 34.031 22.844 0.58 1 54.91 67 TYR B N 1
ATOM 4953 C CA . TYR B 1 67 ? 33.531 23.672 1.678 1 54.91 67 TYR B CA 1
ATOM 4954 C C . TYR B 1 67 ? 32.188 24.297 1.344 1 54.91 67 TYR B C 1
ATOM 4956 O O . TYR B 1 67 ? 31.312 24.391 2.201 1 54.91 67 TYR B O 1
ATOM 4964 N N . THR B 1 68 ? 31.953 24.781 0.258 1 50.56 68 THR B N 1
ATOM 4965 C CA . THR B 1 68 ? 30.672 25.359 -0.14 1 50.56 68 THR B CA 1
ATOM 4966 C C . THR B 1 68 ? 29.625 24.266 -0.355 1 50.56 68 THR B C 1
ATOM 4968 O O . THR B 1 68 ? 28.438 24.484 -0.098 1 50.56 68 THR B O 1
ATOM 4971 N N . SER B 1 69 ? 30 23.172 -0.726 1 47.31 69 SER B N 1
ATOM 4972 C CA . SER B 1 69 ? 29.078 22.047 -0.807 1 47.31 69 SER B CA 1
ATOM 4973 C C . SER B 1 69 ? 28.703 21.547 0.581 1 47.31 69 SER B C 1
ATOM 4975 O O . SER B 1 69 ? 27.578 21.109 0.801 1 47.31 69 SER B O 1
ATOM 4977 N N . ARG B 1 70 ? 29.469 21.531 1.695 1 42 70 ARG B N 1
ATOM 4978 C CA . ARG B 1 70 ? 29.156 21.25 3.092 1 42 70 ARG B CA 1
ATOM 4979 C C . ARG B 1 70 ? 28.375 22.406 3.715 1 42 70 ARG B C 1
ATOM 4981 O O . ARG B 1 70 ? 27.609 22.219 4.652 1 42 70 ARG B O 1
ATOM 4988 N N . ARG B 1 71 ? 28.562 23.609 3.514 1 38.09 71 ARG B N 1
ATOM 4989 C CA . ARG B 1 71 ? 27.859 24.734 4.117 1 38.09 71 ARG B CA 1
ATOM 4990 C C . ARG B 1 71 ? 26.422 24.797 3.611 1 38.09 71 ARG B C 1
ATOM 4992 O O . ARG B 1 71 ? 25.562 25.438 4.242 1 38.09 71 ARG B O 1
ATOM 4999 N N . THR B 1 72 ? 26.062 24.422 2.389 1 35.69 72 THR B N 1
ATOM 5000 C CA . THR B 1 72 ? 24.656 24.438 2.029 1 35.69 72 THR B CA 1
ATOM 5001 C C . THR B 1 72 ? 23.875 23.406 2.836 1 35.69 72 THR B C 1
ATOM 5003 O O . THR B 1 72 ? 22.641 23.469 2.922 1 35.69 72 THR B O 1
ATOM 5006 N N . SER B 1 73 ? 24.422 22.375 3.457 1 31.73 73 SER B N 1
ATOM 5007 C CA . SER B 1 73 ? 23.75 21.562 4.465 1 31.73 73 SER B CA 1
ATOM 5008 C C . SER B 1 73 ? 23.656 22.297 5.797 1 31.73 73 SER B C 1
ATOM 5010 O O . SER B 1 73 ? 22.656 22.172 6.512 1 31.73 73 SER B O 1
ATOM 5012 N N . SER B 1 74 ? 24.703 22.922 6.324 1 30.44 74 SER B N 1
ATOM 5013 C CA . SER B 1 74 ? 24.734 23.5 7.664 1 30.44 74 SER B CA 1
ATOM 5014 C C . SER B 1 74 ? 24.188 24.922 7.668 1 30.44 74 SER B C 1
ATOM 5016 O O . SER B 1 74 ? 24.438 25.688 8.602 1 30.44 74 SER B O 1
ATOM 5018 N N . ARG B 1 75 ? 23.922 25.5 6.48 1 30.94 75 ARG B N 1
ATOM 5019 C CA . ARG B 1 75 ? 23.984 26.969 6.457 1 30.94 75 ARG B CA 1
ATOM 5020 C C . ARG B 1 75 ? 22.875 27.578 7.312 1 30.94 75 ARG B C 1
ATOM 5022 O O . ARG B 1 75 ? 22.672 28.797 7.293 1 30.94 75 ARG B O 1
ATOM 5029 N N . TYR B 1 76 ? 21.719 27.078 7.609 1 23.55 76 TYR B N 1
ATOM 5030 C CA . TYR B 1 76 ? 20.797 28.172 7.875 1 23.55 76 TYR B CA 1
ATOM 5031 C C . TYR B 1 76 ? 21.25 28.984 9.078 1 23.55 76 TYR B C 1
ATOM 5033 O O . TYR B 1 76 ? 20.531 29.891 9.523 1 23.55 76 TYR B O 1
ATOM 5041 N N . ARG B 1 77 ? 22.125 28.438 10.023 1 24.19 77 ARG B N 1
ATOM 5042 C CA . ARG B 1 77 ? 21.922 29.094 11.305 1 24.19 77 ARG B CA 1
ATOM 5043 C C . ARG B 1 77 ? 22.609 30.453 11.344 1 24.19 77 ARG B C 1
ATOM 5045 O O . ARG B 1 77 ? 23.578 30.641 12.102 1 24.19 77 ARG B O 1
ATOM 5052 N N . VAL B 1 78 ? 22.891 31.219 10.227 1 23.97 78 VAL B N 1
ATOM 5053 C CA . VAL B 1 78 ? 23.75 32.344 10.594 1 23.97 78 VAL B CA 1
ATOM 5054 C C . VAL B 1 78 ? 22.938 33.375 11.344 1 23.97 78 VAL B C 1
ATOM 5056 O O . VAL B 1 78 ? 21.984 33.969 10.805 1 23.97 78 VAL B O 1
ATOM 5059 N N . PRO B 1 79 ? 22.703 33.469 12.703 1 24.45 79 PRO B N 1
ATOM 5060 C CA . PRO B 1 79 ? 22.078 34.625 13.352 1 24.45 79 PRO B CA 1
ATOM 5061 C C . PRO B 1 79 ? 22.781 35.938 13.016 1 24.45 79 PRO B C 1
ATOM 5063 O O . PRO B 1 79 ? 24.016 35.969 12.906 1 24.45 79 PRO B O 1
ATOM 5066 N N . PRO B 1 80 ? 22.266 36.875 12.305 1 21.17 80 PRO B N 1
ATOM 5067 C CA . PRO B 1 80 ? 22.859 38.156 11.922 1 21.17 80 PRO B CA 1
ATOM 5068 C C . PRO B 1 80 ? 23.594 38.844 13.078 1 21.17 80 PRO B C 1
ATOM 5070 O O . PRO B 1 80 ? 23.188 38.688 14.234 1 21.17 80 PRO B O 1
ATOM 5073 N N . GLY B 1 81 ? 24.859 39.188 13.109 1 20.58 81 GLY B N 1
ATOM 5074 C CA . GLY B 1 81 ? 25.844 39.781 13.984 1 20.58 81 GLY B CA 1
ATOM 5075 C C . GLY B 1 81 ? 25.422 41.125 14.531 1 20.58 81 GLY B C 1
ATOM 5076 O O . GLY B 1 81 ? 24.547 41.781 13.969 1 20.58 81 GLY B O 1
ATOM 5077 N N . GLN B 1 82 ? 25.531 41.344 15.875 1 21.69 82 GLN B N 1
ATOM 5078 C CA . GLN B 1 82 ? 25.422 42.438 16.844 1 21.69 82 GLN B CA 1
ATOM 5079 C C . GLN B 1 82 ? 26.188 43.688 16.375 1 21.69 82 GLN B C 1
ATOM 5081 O O . GLN B 1 82 ? 27.375 43.594 16.094 1 21.69 82 GLN B O 1
ATOM 5086 N N . LYS B 1 83 ? 25.562 44.562 15.625 1 22.33 83 LYS B N 1
ATOM 5087 C CA . LYS B 1 83 ? 26.109 45.906 15.453 1 22.33 83 LYS B CA 1
ATOM 5088 C C . LYS B 1 83 ? 26.578 46.469 16.781 1 22.33 83 LYS B C 1
ATOM 5090 O O . LYS B 1 83 ? 25.844 46.406 17.781 1 22.33 83 LYS B O 1
ATOM 5095 N N . ALA B 1 84 ? 27.859 46.844 16.922 1 21.83 84 ALA B N 1
ATOM 5096 C CA . ALA B 1 84 ? 28.828 47.312 17.922 1 21.83 84 ALA B CA 1
ATOM 5097 C C . ALA B 1 84 ? 28.469 48.688 18.422 1 21.83 84 ALA B C 1
ATOM 5099 O O . ALA B 1 84 ? 28.578 49.688 17.688 1 21.83 84 ALA B O 1
ATOM 5100 N N . ASN B 1 85 ? 27.438 49.094 18.938 1 18.16 85 ASN B N 1
ATOM 5101 C CA . ASN B 1 85 ? 27.641 50.469 19.344 1 18.16 85 ASN B CA 1
ATOM 5102 C C . ASN B 1 85 ? 28.859 50.625 20.25 1 18.16 85 ASN B C 1
ATOM 5104 O O . ASN B 1 85 ? 29.203 49.688 21 1 18.16 85 ASN B O 1
ATOM 5108 N N . PRO B 1 86 ? 29.688 51.75 20.312 1 18.2 86 PRO B N 1
ATOM 5109 C CA . PRO B 1 86 ? 30.969 52.156 20.906 1 18.2 86 PRO B CA 1
ATOM 5110 C C . PRO B 1 86 ? 30.922 52.25 22.422 1 18.2 86 PRO B C 1
ATOM 5112 O O . PRO B 1 86 ? 31.969 52.344 23.078 1 18.2 86 PRO B O 1
ATOM 5115 N N . LYS B 1 87 ? 29.891 52.219 23.172 1 19.97 87 LYS B N 1
ATOM 5116 C CA . LYS B 1 87 ? 30.234 53 24.344 1 19.97 87 LYS B CA 1
ATOM 5117 C C . LYS B 1 87 ? 31.562 52.531 24.953 1 19.97 87 LYS B C 1
ATOM 5119 O O . LYS B 1 87 ? 32 51.406 24.719 1 19.97 87 LYS B O 1
ATOM 5124 N N . LEU B 1 88 ? 32.188 53.406 25.969 1 17.69 88 LEU B N 1
ATOM 5125 C CA . LEU B 1 88 ? 33.281 53.938 26.766 1 17.69 88 LEU B CA 1
ATOM 5126 C C . LEU B 1 88 ? 33.719 52.938 27.844 1 17.69 88 LEU B C 1
ATOM 5128 O O . LEU B 1 88 ? 32.844 52.219 28.406 1 17.69 88 LEU B O 1
ATOM 5132 N N . ALA B 1 89 ? 35.031 52.625 28.109 1 17.38 89 ALA B N 1
ATOM 5133 C CA . ALA B 1 89 ? 35.906 51.594 28.641 1 17.38 89 ALA B CA 1
ATOM 5134 C C . ALA B 1 89 ? 35.781 51.5 30.172 1 17.38 89 ALA B C 1
ATOM 5136 O O . ALA B 1 89 ? 36.031 50.469 30.75 1 17.38 89 ALA B O 1
ATOM 5137 N N . PRO B 1 90 ? 34.906 52.125 30.984 1 16.41 90 PRO B N 1
ATOM 5138 C CA . PRO B 1 90 ? 35.812 52.562 32.062 1 16.41 90 PRO B CA 1
ATOM 5139 C C . PRO B 1 90 ? 36.469 51.406 32.812 1 16.41 90 PRO B C 1
ATOM 5141 O O . PRO B 1 90 ? 36 50.25 32.688 1 16.41 90 PRO B O 1
ATOM 5144 N N . LYS B 1 91 ? 37.375 51.75 33.969 1 16.56 91 LYS B N 1
ATOM 5145 C CA . LYS B 1 91 ? 38.594 51.594 34.75 1 16.56 91 LYS B CA 1
ATOM 5146 C C . LYS B 1 91 ? 38.344 50.719 35.969 1 16.56 91 LYS B C 1
ATOM 5148 O O . LYS B 1 91 ? 39.281 50.281 36.656 1 16.56 91 LYS B O 1
ATOM 5153 N N . VAL B 1 92 ? 37.094 50.344 36.375 1 16.64 92 VAL B N 1
ATOM 5154 C CA . VAL B 1 92 ? 37.031 50.469 37.844 1 16.64 92 VAL B CA 1
ATOM 5155 C C . VAL B 1 92 ? 37.938 49.438 38.5 1 16.64 92 VAL B C 1
ATOM 5157 O O . VAL B 1 92 ? 38.219 48.375 37.906 1 16.64 92 VAL B O 1
ATOM 5160 N N . HIS B 1 93 ? 38.219 49.656 39.844 1 15.8 93 HIS B N 1
ATOM 5161 C CA . HIS B 1 93 ? 39.25 49.531 40.844 1 15.8 93 HIS B CA 1
ATOM 5162 C C . HIS B 1 93 ? 39.5 48.094 41.25 1 15.8 93 HIS B C 1
ATOM 5164 O O . HIS B 1 93 ? 38.688 47.219 40.906 1 15.8 93 HIS B O 1
ATOM 5170 N N . ALA B 1 94 ? 39.938 47.844 42.594 1 15.35 94 ALA B N 1
ATOM 5171 C CA . ALA B 1 94 ? 41.094 47.438 43.344 1 15.35 94 ALA B CA 1
ATOM 5172 C C . ALA B 1 94 ? 40.906 46.094 44 1 15.35 94 ALA B C 1
ATOM 5174 O O . ALA B 1 94 ? 41.812 45.25 43.969 1 15.35 94 ALA B O 1
ATOM 5175 N N . ALA B 1 95 ? 39.781 45.781 44.719 1 16.36 95 ALA B N 1
ATOM 5176 C CA . ALA B 1 95 ? 40.188 45.5 46.094 1 16.36 95 ALA B CA 1
ATOM 5177 C C . ALA B 1 95 ? 40.844 44.094 46.188 1 16.36 95 ALA B C 1
ATOM 5179 O O . ALA B 1 95 ? 40.594 43.25 45.344 1 16.36 95 ALA B O 1
ATOM 5180 N N . ALA B 1 96 ? 41.5 43.812 47.344 1 15.83 96 ALA B N 1
ATOM 5181 C CA . ALA B 1 96 ? 42.656 43.219 48 1 15.83 96 ALA B CA 1
ATOM 5182 C C . ALA B 1 96 ? 42.5 41.719 48.156 1 15.83 96 ALA B C 1
ATOM 5184 O O . ALA B 1 96 ? 41.375 41.188 48.031 1 15.83 96 ALA B O 1
ATOM 5185 N N . SER B 1 97 ? 43.438 41.062 48.875 1 15.52 97 SER B N 1
ATOM 5186 C CA . SER B 1 97 ? 44.406 39.969 49 1 15.52 97 SER B CA 1
ATOM 5187 C C . SER B 1 97 ? 43.844 38.812 49.781 1 15.52 97 SER B C 1
ATOM 5189 O O . SER B 1 97 ? 44.156 37.656 49.5 1 15.52 97 SER B O 1
ATOM 5191 N N . THR B 1 98 ? 42.969 38.969 50.844 1 15.52 98 THR B N 1
ATOM 5192 C CA . THR B 1 98 ? 43.531 38.375 52.062 1 15.52 98 THR B CA 1
ATOM 5193 C C . THR B 1 98 ? 43.5 36.844 51.969 1 15.52 98 THR B C 1
ATOM 5195 O O . THR B 1 98 ? 42.688 36.281 51.25 1 15.52 98 THR B O 1
ATOM 5198 N N . PRO B 1 99 ? 44 36.125 53.094 1 15.93 99 PRO B N 1
ATOM 5199 C CA . PRO B 1 99 ? 44.938 35.094 53.5 1 15.93 99 PRO B CA 1
ATOM 5200 C C . PRO B 1 99 ? 44.281 33.719 53.594 1 15.93 99 PRO B C 1
ATOM 5202 O O . PRO B 1 99 ? 44.812 32.75 53.062 1 15.93 99 PRO B O 1
ATOM 5205 N N . SER B 1 100 ? 43.344 33.531 54.688 1 15.3 100 SER B N 1
ATOM 5206 C CA . SER B 1 100 ? 43.75 32.719 55.844 1 15.3 100 SER B CA 1
ATOM 5207 C C . SER B 1 100 ? 43.562 31.234 55.562 1 15.3 100 SER B C 1
ATOM 5209 O O . SER B 1 100 ? 42.875 30.875 54.594 1 15.3 100 SER B O 1
ATOM 5211 N N . THR B 1 101 ? 43.344 30.438 56.656 1 15.13 101 THR B N 1
ATOM 5212 C CA . THR B 1 101 ? 44.031 29.406 57.438 1 15.13 101 THR B CA 1
ATOM 5213 C C . THR B 1 101 ? 43.406 28.031 57.156 1 15.13 101 THR B C 1
ATOM 5215 O O . THR B 1 101 ? 44.125 27.078 56.844 1 15.13 101 THR B O 1
ATOM 5218 N N . ASN B 1 102 ? 42.5 27.516 58.125 1 14.9 102 ASN B N 1
ATOM 5219 C CA . ASN B 1 102 ? 42.906 26.453 59.031 1 14.9 102 ASN B CA 1
ATOM 5220 C C . ASN B 1 102 ? 42.469 25.078 58.5 1 14.9 102 ASN B C 1
ATOM 5222 O O . ASN B 1 102 ? 41.75 24.984 57.5 1 14.9 102 ASN B O 1
ATOM 5226 N N . THR B 1 103 ? 41.656 24.297 59.344 1 15.25 103 THR B N 1
ATOM 5227 C CA . THR B 1 103 ? 42 23.172 60.219 1 15.25 103 THR B CA 1
ATOM 5228 C C . THR B 1 103 ? 41.562 21.844 59.594 1 15.25 103 THR B C 1
ATOM 5230 O O . THR B 1 103 ? 40.781 21.828 58.625 1 15.25 103 THR B O 1
ATOM 5233 N N . SER B 1 104 ? 40.938 20.891 60.406 1 15.16 104 SER B N 1
ATOM 5234 C CA . SER B 1 104 ? 41.375 19.625 61.031 1 15.16 104 SER B CA 1
ATOM 5235 C C . SER B 1 104 ? 40.781 18.422 60.312 1 15.16 104 SER B C 1
ATOM 5237 O O . SER B 1 104 ? 41.469 17.516 59.875 1 15.16 104 SER B O 1
ATOM 5239 N N . HIS B 1 105 ? 39.562 17.859 60.844 1 15.2 105 HIS B N 1
ATOM 5240 C CA . HIS B 1 105 ? 39.594 16.656 61.656 1 15.2 105 HIS B CA 1
ATOM 5241 C C . HIS B 1 105 ? 39.375 15.414 60.812 1 15.2 105 HIS B C 1
ATOM 5243 O O . HIS B 1 105 ? 38.938 15.516 59.656 1 15.2 105 HIS B O 1
ATOM 5249 N N . SER B 1 106 ? 38.719 14.266 61.469 1 15.33 106 SER B N 1
ATOM 5250 C CA . SER B 1 106 ? 39.062 12.93 61.938 1 15.33 106 SER B CA 1
ATOM 5251 C C . SER B 1 106 ? 38.5 11.852 61.031 1 15.33 106 SER B C 1
ATOM 5253 O O . SER B 1 106 ? 39.25 10.977 60.562 1 15.33 106 SER B O 1
ATOM 5255 N N . THR B 1 107 ? 37.312 11.188 61.5 1 15.91 107 THR B N 1
ATOM 5256 C CA . THR B 1 107 ? 37.312 9.867 62.125 1 15.91 107 THR B CA 1
ATOM 5257 C C . THR B 1 107 ? 37.062 8.773 61.062 1 15.91 107 THR B C 1
ATOM 5259 O O . THR B 1 107 ? 36.531 9.055 60 1 15.91 107 THR B O 1
ATOM 5262 N N . GLU B 1 108 ? 36.469 7.555 61.562 1 15.7 108 GLU B N 1
ATOM 5263 C CA . GLU B 1 108 ? 36.781 6.148 61.812 1 15.7 108 GLU B CA 1
ATOM 5264 C C . GLU B 1 108 ? 36.094 5.254 60.75 1 15.7 108 GLU B C 1
ATOM 5266 O O . GLU B 1 108 ? 36.781 4.43 60.125 1 15.7 108 GLU B O 1
ATOM 5271 N N . THR B 1 109 ? 34.719 4.852 61 1 15.74 109 THR B N 1
ATOM 5272 C CA . THR B 1 109 ? 34.5 3.502 61.5 1 15.74 109 THR B CA 1
ATOM 5273 C C . THR B 1 109 ? 34.375 2.514 60.344 1 15.74 109 THR B C 1
ATOM 5275 O O . THR B 1 109 ? 34.125 2.916 59.188 1 15.74 109 THR B O 1
ATOM 5278 N N . THR B 1 110 ? 33.312 1.451 60.562 1 16.53 110 THR B N 1
ATOM 5279 C CA . THR B 1 110 ? 33.344 0.023 60.844 1 16.53 110 THR B CA 1
ATOM 5280 C C . THR B 1 110 ? 33.125 -0.797 59.562 1 16.53 110 THR B C 1
ATOM 5282 O O . THR B 1 110 ? 32.625 -0.277 58.562 1 16.53 110 THR B O 1
ATOM 5285 N N . PRO B 1 111 ? 32.5 -2.086 59.844 1 17.91 111 PRO B N 1
ATOM 5286 C CA . PRO B 1 111 ? 32.938 -3.486 59.719 1 17.91 111 PRO B CA 1
ATOM 5287 C C . PRO B 1 111 ? 32.375 -4.148 58.469 1 17.91 111 PRO B C 1
ATOM 5289 O O . PRO B 1 111 ? 33.156 -4.668 57.656 1 17.91 111 PRO B O 1
ATOM 5292 N N . PRO B 1 112 ? 31.297 -5.199 58.719 1 17.25 112 PRO B N 1
ATOM 5293 C CA . PRO B 1 112 ? 31.406 -6.66 58.656 1 17.25 112 PRO B CA 1
ATOM 5294 C C . PRO B 1 112 ? 30.844 -7.242 57.375 1 17.25 112 PRO B C 1
ATOM 5296 O O . PRO B 1 112 ? 31.5 -8.039 56.719 1 17.25 112 PRO B O 1
ATOM 5299 N N . SER B 1 113 ? 29.344 -7.383 57.25 1 16.77 113 SER B N 1
ATOM 5300 C CA . SER B 1 113 ? 28.672 -8.664 57.438 1 16.77 113 SER B CA 1
ATOM 5301 C C . SER B 1 113 ? 28.625 -9.461 56.125 1 16.77 113 SER B C 1
ATOM 5303 O O . SER B 1 113 ? 28.766 -8.891 55.062 1 16.77 113 SER B O 1
ATOM 5305 N N . ASP B 1 114 ? 27.906 -10.727 56.156 1 17.41 114 ASP B N 1
ATOM 5306 C CA . ASP B 1 114 ? 27.906 -12.18 56 1 17.41 114 ASP B CA 1
ATOM 5307 C C . ASP B 1 114 ? 27.359 -12.57 54.625 1 17.41 114 ASP B C 1
ATOM 5309 O O . ASP B 1 114 ? 26.828 -11.734 53.906 1 17.41 114 ASP B O 1
ATOM 5313 N N . ASN B 1 115 ? 26.266 -13.586 54.656 1 17.91 115 ASN B N 1
ATOM 5314 C CA . ASN B 1 115 ? 26.125 -15.023 54.406 1 17.91 115 ASN B CA 1
ATOM 5315 C C . ASN B 1 115 ? 25.453 -15.305 53.062 1 17.91 115 ASN B C 1
ATOM 5317 O O . ASN B 1 115 ? 25.938 -16.109 52.281 1 17.91 115 ASN B O 1
ATOM 5321 N N . GLY B 1 116 ? 23.984 -15.383 52.906 1 18.27 116 GLY B N 1
ATOM 5322 C CA . GLY B 1 116 ? 23.141 -16.547 52.656 1 18.27 116 GLY B CA 1
ATOM 5323 C C . GLY B 1 116 ? 22.953 -16.828 51.188 1 18.27 116 GLY B C 1
ATOM 5324 O O . GLY B 1 116 ? 22.688 -15.914 50.406 1 18.27 116 GLY B O 1
ATOM 5325 N N . PHE B 1 117 ? 23.578 -17.953 50.656 1 20.47 117 PHE B N 1
ATOM 5326 C CA . PHE B 1 117 ? 23.625 -18.609 49.344 1 20.47 117 PHE B CA 1
ATOM 5327 C C . PHE B 1 117 ? 22.25 -19.125 48.969 1 20.47 117 PHE B C 1
ATOM 5329 O O . PHE B 1 117 ? 21.781 -20.141 49.5 1 20.47 117 PHE B O 1
ATOM 5336 N N . TYR B 1 118 ? 21.094 -18.391 48.906 1 18.48 118 TYR B N 1
ATOM 5337 C CA . TYR B 1 118 ? 19.812 -19.031 48.688 1 18.48 118 TYR B CA 1
ATOM 5338 C C . TYR B 1 118 ? 19.844 -19.906 47.438 1 18.48 118 TYR B C 1
ATOM 5340 O O . TYR B 1 118 ? 20.266 -19.453 46.375 1 18.48 118 TYR B O 1
ATOM 5348 N N . ASP B 1 119 ? 19.875 -21.297 47.594 1 20.78 119 ASP B N 1
ATOM 5349 C CA . ASP B 1 119 ? 19.797 -22.5 46.812 1 20.78 119 ASP B CA 1
ATOM 5350 C C . ASP B 1 119 ? 18.5 -22.562 46 1 20.78 119 ASP B C 1
ATOM 5352 O O . ASP B 1 119 ? 17.516 -23.156 46.469 1 20.78 119 ASP B O 1
ATOM 5356 N N . THR B 1 120 ? 17.781 -21.562 45.625 1 20.8 120 THR B N 1
ATOM 5357 C CA . THR B 1 120 ? 16.422 -21.891 45.188 1 20.8 120 THR B CA 1
ATOM 5358 C C . THR B 1 120 ? 16.438 -22.938 44.094 1 20.8 120 THR B C 1
ATOM 5360 O O . THR B 1 120 ? 17.094 -22.75 43.062 1 20.8 120 THR B O 1
ATOM 5363 N N . ALA B 1 121 ? 16.125 -24.25 44.406 1 22.73 121 ALA B N 1
ATOM 5364 C CA . ALA B 1 121 ? 15.805 -25.484 43.688 1 22.73 121 ALA B CA 1
ATOM 5365 C C . ALA B 1 121 ? 14.812 -25.234 42.562 1 22.73 121 ALA B C 1
ATOM 5367 O O . ALA B 1 121 ? 13.75 -24.641 42.781 1 22.73 121 ALA B O 1
ATOM 5368 N N . GLU B 1 122 ? 15.273 -25.25 41.312 1 22.55 122 GLU B N 1
ATOM 5369 C CA . GLU B 1 122 ? 14.617 -25.156 40 1 22.55 122 GLU B CA 1
ATOM 5370 C C . GLU B 1 122 ? 13.539 -26.219 39.844 1 22.55 122 GLU B C 1
ATOM 5372 O O . GLU B 1 122 ? 13.82 -27.406 39.938 1 22.55 122 GLU B O 1
ATOM 5377 N N . SER B 1 123 ? 12.336 -26.016 40.469 1 26.59 123 SER B N 1
ATOM 5378 C CA . SER B 1 123 ? 11.258 -26.984 40.312 1 26.59 123 SER B CA 1
ATOM 5379 C C . SER B 1 123 ? 11.164 -27.469 38.875 1 26.59 123 SER B C 1
ATOM 5381 O O . SER B 1 123 ? 11.367 -26.688 37.938 1 26.59 123 SER B O 1
ATOM 5383 N N . PRO B 1 124 ? 11.172 -28.766 38.656 1 26.3 124 PRO B N 1
ATOM 5384 C CA . PRO B 1 124 ? 11.109 -29.484 37.375 1 26.3 124 PRO B CA 1
ATOM 5385 C C . PRO B 1 124 ? 9.906 -29.078 36.531 1 26.3 124 PRO B C 1
ATOM 5387 O O . PRO B 1 124 ? 8.781 -29.016 37.031 1 26.3 124 PRO B O 1
ATOM 5390 N N . LEU B 1 125 ? 10.039 -28.172 35.469 1 27.88 125 LEU B N 1
ATOM 5391 C CA . LEU B 1 125 ? 9.039 -27.734 34.5 1 27.88 125 LEU B CA 1
ATOM 5392 C C . LEU B 1 125 ? 8.273 -28.906 33.938 1 27.88 125 LEU B C 1
ATOM 5394 O O . LEU B 1 125 ? 8.875 -29.891 33.469 1 27.88 125 LEU B O 1
ATOM 5398 N N . SER B 1 126 ? 7.125 -29.234 34.469 1 31.56 126 SER B N 1
ATOM 5399 C CA . SER B 1 126 ? 6.168 -30.219 33.969 1 31.56 126 SER B CA 1
ATOM 5400 C C . SER B 1 126 ? 6.125 -30.234 32.438 1 31.56 126 SER B C 1
ATOM 5402 O O . SER B 1 126 ? 6.438 -29.219 31.812 1 31.56 126 SER B O 1
ATOM 5404 N N . PRO B 1 127 ? 6.016 -31.422 31.766 1 31.94 127 PRO B N 1
ATOM 5405 C CA . PRO B 1 127 ? 6.059 -31.609 30.312 1 31.94 127 PRO B CA 1
ATOM 5406 C C . PRO B 1 127 ? 5.117 -30.672 29.562 1 31.94 127 PRO B C 1
ATOM 5408 O O . PRO B 1 127 ? 3.9 -30.719 29.781 1 31.94 127 PRO B O 1
ATOM 5411 N N . ASN B 1 128 ? 5.352 -29.438 29.438 1 32 128 ASN B N 1
ATOM 5412 C CA . ASN B 1 128 ? 4.684 -28.25 28.922 1 32 128 ASN B CA 1
ATOM 5413 C C . ASN B 1 128 ? 4.016 -28.516 27.578 1 32 128 ASN B C 1
ATOM 5415 O O . ASN B 1 128 ? 4.668 -28.969 26.641 1 32 128 ASN B O 1
ATOM 5419 N N . GLY B 1 129 ? 2.734 -28.844 27.562 1 32.66 129 GLY B N 1
ATOM 5420 C CA . GLY B 1 129 ? 1.861 -28.906 26.391 1 32.66 129 GLY B CA 1
ATOM 5421 C C . GLY B 1 129 ? 2.252 -27.922 25.297 1 32.66 129 GLY B C 1
ATOM 5422 O O . GLY B 1 129 ? 2.803 -26.859 25.578 1 32.66 129 GLY B O 1
ATOM 5423 N N . ALA B 1 130 ? 2.49 -28.391 24.078 1 37.12 130 ALA B N 1
ATOM 5424 C CA . ALA B 1 130 ? 2.793 -27.656 22.859 1 37.12 130 ALA B CA 1
ATOM 5425 C C . ALA B 1 130 ? 1.937 -26.406 22.75 1 37.12 130 ALA B C 1
ATOM 5427 O O . ALA B 1 130 ? 0.792 -26.469 22.297 1 37.12 130 ALA B O 1
ATOM 5428 N N . GLN B 1 131 ? 1.783 -25.547 23.719 1 37.88 131 GLN B N 1
ATOM 5429 C CA . GLN B 1 131 ? 1.066 -24.297 23.562 1 37.88 131 GLN B CA 1
ATOM 5430 C C . GLN B 1 131 ? 1.442 -23.594 22.266 1 37.88 131 GLN B C 1
ATOM 5432 O O . GLN B 1 131 ? 2.604 -23.234 22.062 1 37.88 131 GLN B O 1
ATOM 5437 N N . HIS B 1 132 ? 0.859 -23.875 21.188 1 43.59 132 HIS B N 1
ATOM 5438 C CA . HIS B 1 132 ? 0.914 -23.109 19.953 1 43.59 132 HIS B CA 1
ATOM 5439 C C . HIS B 1 132 ? 1.044 -21.625 20.234 1 43.59 132 HIS B C 1
ATOM 5441 O O . HIS B 1 132 ? 0.089 -20.984 20.688 1 43.59 132 HIS B O 1
ATOM 5447 N N . LEU B 1 133 ? 2.109 -21.109 20.656 1 48.12 133 LEU B N 1
ATOM 5448 C CA . LEU B 1 133 ? 2.387 -19.719 20.984 1 48.12 133 LEU B CA 1
ATOM 5449 C C . LEU B 1 133 ? 1.896 -18.781 19.875 1 48.12 133 LEU B C 1
ATOM 5451 O O . LEU B 1 133 ? 2.389 -18.844 18.75 1 48.12 133 LEU B O 1
ATOM 5455 N N . THR B 1 134 ? 0.566 -18.547 19.906 1 61.44 134 THR B N 1
ATOM 5456 C CA . THR B 1 134 ? -0.028 -17.469 19.125 1 61.44 134 THR B CA 1
ATOM 5457 C C . THR B 1 134 ? 0.591 -16.125 19.516 1 61.44 134 THR B C 1
ATOM 5459 O O . THR B 1 134 ? 0.888 -15.891 20.688 1 61.44 134 THR B O 1
ATOM 5462 N N . ILE B 1 135 ? 1.154 -15.445 18.531 1 66.19 135 ILE B N 1
ATOM 5463 C CA . ILE B 1 135 ? 1.695 -14.109 18.766 1 66.19 135 ILE B CA 1
ATOM 5464 C C . ILE B 1 135 ? 0.609 -13.203 19.344 1 66.19 135 ILE B C 1
ATOM 5466 O O . ILE B 1 135 ? 0.824 -12.531 20.359 1 66.19 135 ILE B O 1
ATOM 5470 N N . ALA B 1 136 ? -0.511 -13.148 18.734 1 72.31 136 ALA B N 1
ATOM 5471 C CA . ALA B 1 136 ? -1.672 -12.367 19.172 1 72.31 136 ALA B CA 1
ATOM 5472 C C . ALA B 1 136 ? -2.951 -12.891 18.516 1 72.31 136 ALA B C 1
ATOM 5474 O O . ALA B 1 136 ? -2.91 -13.484 17.438 1 72.31 136 ALA B O 1
ATOM 5475 N N . THR B 1 137 ? -3.988 -12.891 19.281 1 79.69 137 THR B N 1
ATOM 5476 C CA . THR B 1 137 ? -5.266 -13.258 18.688 1 79.69 137 THR B CA 1
ATOM 5477 C C . THR B 1 137 ? -6.18 -12.039 18.578 1 79.69 137 THR B C 1
ATOM 5479 O O . THR B 1 137 ? -6.535 -11.43 19.578 1 79.69 137 THR B O 1
ATOM 5482 N N . ILE B 1 138 ? -6.32 -11.617 17.406 1 86.19 138 ILE B N 1
ATOM 5483 C CA . ILE B 1 138 ? -7.246 -10.539 17.094 1 86.19 138 ILE B CA 1
ATOM 5484 C C . ILE B 1 138 ? -8.492 -11.102 16.406 1 86.19 138 ILE B C 1
ATOM 5486 O O . ILE B 1 138 ? -8.391 -11.984 15.555 1 86.19 138 ILE B O 1
ATOM 5490 N N . PRO B 1 139 ? -9.68 -10.711 16.906 1 90.19 139 PRO B N 1
ATOM 5491 C CA . PRO B 1 139 ? -10.891 -11.172 16.234 1 90.19 139 PRO B CA 1
ATOM 5492 C C . PRO B 1 139 ? -10.867 -10.891 14.727 1 90.19 139 PRO B C 1
ATOM 5494 O O . PRO B 1 139 ? -10.258 -9.914 14.289 1 90.19 139 PRO B O 1
ATOM 5497 N N . ALA B 1 140 ? -11.617 -11.688 14.008 1 91.44 140 ALA B N 1
ATOM 5498 C CA . ALA B 1 140 ? -11.633 -11.578 12.555 1 91.44 140 ALA B CA 1
ATOM 5499 C C . ALA B 1 140 ? -12.141 -10.211 12.109 1 91.44 140 ALA B C 1
ATOM 5501 O O . ALA B 1 140 ? -11.617 -9.625 11.164 1 91.44 140 ALA B O 1
ATOM 5502 N N . GLU B 1 141 ? -13.109 -9.727 12.758 1 92.12 141 GLU B N 1
ATOM 5503 C CA . GLU B 1 141 ? -13.664 -8.422 12.414 1 92.12 141 GLU B CA 1
ATOM 5504 C C . GLU B 1 141 ? -12.633 -7.312 12.602 1 92.12 141 GLU B C 1
ATOM 5506 O O . GLU B 1 141 ? -12.539 -6.398 11.773 1 92.12 141 GLU B O 1
ATOM 5511 N N . ASP B 1 142 ? -11.906 -7.445 13.633 1 94.81 142 ASP B N 1
ATOM 5512 C CA . ASP B 1 142 ? -10.891 -6.43 13.922 1 94.81 142 ASP B CA 1
ATOM 5513 C C . ASP B 1 142 ? -9.742 -6.504 12.922 1 94.81 142 ASP B C 1
ATOM 5515 O O . ASP B 1 142 ? -9.188 -5.477 12.523 1 94.81 142 ASP B O 1
ATOM 5519 N N . SER B 1 143 ? -9.398 -7.711 12.562 1 95.31 143 SER B N 1
ATOM 5520 C CA . SER B 1 143 ? -8.297 -7.855 11.617 1 95.31 143 SER B CA 1
ATOM 5521 C C . SER B 1 143 ? -8.648 -7.234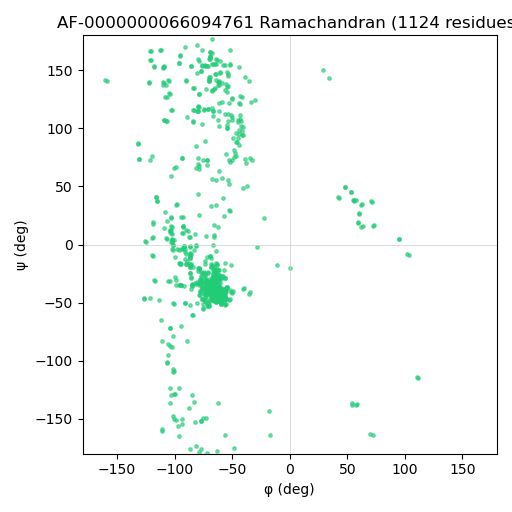 10.266 1 95.31 143 SER B C 1
ATOM 5523 O O . SER B 1 143 ? -7.789 -6.629 9.617 1 95.31 143 SER B O 1
ATOM 5525 N N . ILE B 1 144 ? -9.875 -7.426 9.859 1 94.81 144 ILE B N 1
ATOM 5526 C CA . ILE B 1 144 ? -10.352 -6.844 8.609 1 94.81 144 ILE B CA 1
ATOM 5527 C C . ILE B 1 144 ? -10.273 -5.32 8.695 1 94.81 144 ILE B C 1
ATOM 5529 O O . ILE B 1 144 ? -9.734 -4.668 7.793 1 94.81 144 ILE B O 1
ATOM 5533 N N . LEU B 1 145 ? -10.734 -4.797 9.797 1 96.44 145 LEU B N 1
ATOM 5534 C CA . LEU B 1 145 ? -10.766 -3.346 9.961 1 96.44 145 LEU B CA 1
ATOM 5535 C C . LEU B 1 145 ? -9.359 -2.787 10.125 1 96.44 145 LEU B C 1
ATOM 5537 O O . LEU B 1 145 ? -9.039 -1.728 9.586 1 96.44 145 LEU B O 1
ATOM 5541 N N . LEU B 1 146 ? -8.547 -3.49 10.891 1 97.06 146 LEU B N 1
ATOM 5542 C CA . LEU B 1 146 ? -7.18 -3.035 11.125 1 97.06 146 LEU B CA 1
ATOM 5543 C C . LEU B 1 146 ? -6.387 -3.002 9.82 1 97.06 146 LEU B C 1
ATOM 5545 O O . LEU B 1 146 ? -5.664 -2.039 9.555 1 97.06 146 LEU B O 1
ATOM 5549 N N . MET B 1 147 ? -6.512 -4.055 9.023 1 97.38 147 MET B N 1
ATOM 5550 C CA . MET B 1 147 ? -5.809 -4.086 7.742 1 97.38 147 MET B CA 1
ATOM 5551 C C . MET B 1 147 ? -6.359 -3.025 6.793 1 97.38 147 MET B C 1
ATOM 5553 O O . MET B 1 147 ? -5.609 -2.436 6.012 1 97.38 147 MET B O 1
ATOM 5557 N N . HIS B 1 148 ? -7.637 -2.811 6.828 1 96.62 148 HIS B N 1
ATOM 5558 C CA . HIS B 1 148 ? -8.234 -1.745 6.035 1 96.62 148 HIS B CA 1
ATOM 5559 C C . HIS B 1 148 ? -7.68 -0.381 6.43 1 96.62 148 HIS B C 1
ATOM 5561 O O . HIS B 1 148 ? -7.441 0.469 5.57 1 96.62 148 HIS B O 1
ATOM 5567 N N . PHE B 1 149 ? -7.496 -0.184 7.711 1 97.62 149 PHE B N 1
ATOM 5568 C CA . PHE B 1 149 ? -6.887 1.052 8.188 1 97.62 149 PHE B CA 1
ATOM 5569 C C . PHE B 1 149 ? -5.496 1.236 7.598 1 97.62 149 PHE B C 1
ATOM 5571 O O . PHE B 1 149 ? -5.172 2.311 7.086 1 97.62 149 PHE B O 1
ATOM 5578 N N . LEU B 1 150 ? -4.664 0.201 7.637 1 97.5 150 LEU B N 1
ATOM 5579 C CA . LEU B 1 150 ? -3.281 0.261 7.18 1 97.5 150 LEU B CA 1
ATOM 5580 C C . LEU B 1 150 ? -3.217 0.434 5.664 1 97.5 150 LEU B C 1
ATOM 5582 O O . LEU B 1 150 ? -2.381 1.184 5.156 1 97.5 150 LEU B O 1
ATOM 5586 N N . ASP B 1 151 ? -4.164 -0.195 4.98 1 95.62 151 ASP B N 1
ATOM 5587 C CA . ASP B 1 151 ? -4.098 -0.245 3.523 1 95.62 151 ASP B CA 1
ATOM 5588 C C . ASP B 1 151 ? -4.715 1.007 2.902 1 95.62 151 ASP B C 1
ATOM 5590 O O . ASP B 1 151 ? -4.262 1.476 1.856 1 95.62 151 ASP B O 1
ATOM 5594 N N . LYS B 1 152 ? -5.766 1.519 3.561 1 93.56 152 LYS B N 1
ATOM 5595 C CA . LYS B 1 152 ? -6.566 2.502 2.834 1 93.56 152 LYS B CA 1
ATOM 5596 C C . LYS B 1 152 ? -6.715 3.791 3.639 1 93.56 152 LYS B C 1
ATOM 5598 O O . LYS B 1 152 ? -6.512 4.887 3.111 1 93.56 152 LYS B O 1
ATOM 5603 N N . VAL B 1 153 ? -7.023 3.686 4.891 1 94.88 153 VAL B N 1
ATOM 5604 C CA . VAL B 1 153 ? -7.402 4.855 5.676 1 94.88 153 VAL B CA 1
ATOM 5605 C C . VAL B 1 153 ? -6.164 5.699 5.977 1 94.88 153 VAL B C 1
ATOM 5607 O O . VAL B 1 153 ? -6.152 6.906 5.727 1 94.88 153 VAL B O 1
ATOM 5610 N N . PHE B 1 154 ? -5.109 5.004 6.465 1 96.06 154 PHE B N 1
ATOM 5611 C CA . PHE B 1 154 ? -3.91 5.738 6.855 1 96.06 154 PHE B CA 1
ATOM 5612 C C . PHE B 1 154 ? -3.318 6.477 5.66 1 96.06 154 PHE B C 1
ATOM 5614 O O . PHE B 1 154 ? -2.955 7.648 5.77 1 96.06 154 PHE B O 1
ATOM 5621 N N . PRO B 1 155 ? -3.252 5.852 4.512 1 93 155 PRO B N 1
ATOM 5622 C CA . PRO B 1 155 ? -2.719 6.566 3.352 1 93 155 PRO B CA 1
ATOM 5623 C C . PRO B 1 155 ? -3.586 7.754 2.941 1 93 155 PRO B C 1
ATOM 5625 O O . PRO B 1 155 ? -3.09 8.703 2.326 1 93 155 PRO B O 1
ATOM 5628 N N . LEU B 1 156 ? -4.797 7.723 3.242 1 90 156 LEU B N 1
ATOM 5629 C CA . LEU B 1 156 ? -5.672 8.852 2.934 1 90 156 LEU B CA 1
ATOM 5630 C C . LEU B 1 156 ? -5.441 10 3.91 1 90 156 LEU B C 1
ATOM 5632 O O . LEU B 1 156 ? -5.602 11.164 3.549 1 90 156 LEU B O 1
ATOM 5636 N N . GLN B 1 157 ? -5.121 9.633 5.137 1 91.62 157 GLN B N 1
ATOM 5637 C CA . GLN B 1 157 ? -4.809 10.648 6.141 1 91.62 157 GLN B CA 1
ATOM 5638 C C . GLN B 1 157 ? -3.471 11.32 5.848 1 91.62 157 GLN B C 1
ATOM 5640 O O . GLN B 1 157 ? -3.311 12.516 6.074 1 91.62 157 GLN B O 1
ATOM 5645 N N . TYR B 1 158 ? -2.549 10.492 5.359 1 93.5 158 TYR B N 1
ATOM 5646 C CA . TYR B 1 158 ? -1.195 10.953 5.078 1 93.5 158 TYR B CA 1
ATOM 5647 C C . TYR B 1 158 ? -0.752 10.531 3.682 1 93.5 158 TYR B C 1
ATOM 5649 O O . TYR B 1 158 ? 0.159 9.711 3.537 1 93.5 158 TYR B O 1
ATOM 5657 N N . PRO B 1 159 ? -1.298 11.18 2.676 1 90 159 PRO B N 1
ATOM 5658 C CA . PRO B 1 159 ? -1.054 10.742 1.3 1 90 159 PRO B CA 1
ATOM 5659 C C . PRO B 1 159 ? 0.403 10.914 0.875 1 90 159 PRO B C 1
ATOM 5661 O O . PRO B 1 159 ? 0.869 10.227 -0.036 1 90 159 PRO B O 1
ATOM 5664 N N . MET B 1 160 ? 1.133 11.758 1.517 1 92.12 160 MET B N 1
ATOM 5665 C CA . MET B 1 160 ? 2.5 12.047 1.095 1 92.12 160 MET B CA 1
ATOM 5666 C C . MET B 1 160 ? 3.508 11.328 1.986 1 92.12 160 MET B C 1
ATOM 5668 O O . MET B 1 160 ? 4.719 11.508 1.828 1 92.12 160 MET B O 1
ATOM 5672 N N . TYR B 1 161 ? 3.002 10.523 2.916 1 93.88 161 TYR B N 1
ATOM 5673 C CA . TYR B 1 161 ? 3.902 9.883 3.871 1 93.88 161 TYR B CA 1
ATOM 5674 C C . TYR B 1 161 ? 4.68 8.75 3.215 1 93.88 161 TYR B C 1
ATOM 5676 O O . TYR B 1 161 ? 4.086 7.781 2.736 1 93.88 161 TYR B O 1
ATOM 5684 N N . ARG B 1 162 ? 5.945 8.859 3.125 1 86.69 162 ARG B N 1
ATOM 5685 C CA . ARG B 1 162 ? 6.863 7.863 2.588 1 86.69 162 ARG B CA 1
ATOM 5686 C C . ARG B 1 162 ? 8.039 7.637 3.533 1 86.69 162 ARG B C 1
ATOM 5688 O O . ARG B 1 162 ? 9.117 8.203 3.342 1 86.69 162 ARG B O 1
ATOM 5695 N N . PRO B 1 163 ? 7.801 6.762 4.414 1 88.5 163 PRO B N 1
ATOM 5696 C CA . PRO B 1 163 ? 8.859 6.551 5.402 1 88.5 163 PRO B CA 1
ATOM 5697 C C . PRO B 1 163 ? 10.094 5.867 4.812 1 88.5 163 PRO B C 1
ATOM 5699 O O . PRO B 1 163 ? 9.961 5 3.945 1 88.5 163 PRO B O 1
ATOM 5702 N N . ASP B 1 164 ? 11.18 6.277 5.293 1 86.75 164 ASP B N 1
ATOM 5703 C CA . ASP B 1 164 ? 12.438 5.652 4.883 1 86.75 164 ASP B CA 1
ATOM 5704 C C . ASP B 1 164 ? 12.555 4.238 5.445 1 86.75 164 ASP B C 1
ATOM 5706 O O . ASP B 1 164 ? 12.18 3.986 6.594 1 86.75 164 ASP B O 1
ATOM 5710 N N . ILE B 1 165 ? 13.07 3.361 4.672 1 87.44 165 ILE B N 1
ATOM 5711 C CA . ILE B 1 165 ? 13.227 1.967 5.07 1 87.44 165 ILE B CA 1
ATOM 5712 C C . ILE B 1 165 ? 14.203 1.87 6.238 1 87.44 165 ILE B C 1
ATOM 5714 O O . ILE B 1 165 ? 14.062 1.009 7.109 1 87.44 165 ILE B O 1
ATOM 5718 N N . LEU B 1 166 ? 15.188 2.744 6.309 1 86.06 166 LEU B N 1
ATOM 5719 C CA . LEU B 1 166 ? 16.203 2.727 7.359 1 86.06 166 LEU B CA 1
ATOM 5720 C C . LEU B 1 166 ? 15.609 3.145 8.695 1 86.06 166 LEU B C 1
ATOM 5722 O O . LEU B 1 166 ? 16.125 2.77 9.758 1 86.06 166 LEU B O 1
ATOM 5726 N N . GLU B 1 167 ? 14.539 3.891 8.531 1 89.38 167 GLU B N 1
ATOM 5727 C CA . GLU B 1 167 ? 13.883 4.332 9.758 1 89.38 167 GLU B CA 1
ATOM 5728 C C . GLU B 1 167 ? 12.766 3.369 10.172 1 89.38 167 GLU B C 1
ATOM 5730 O O . GLU B 1 167 ? 11.938 3.697 11.023 1 89.38 167 GLU B O 1
ATOM 5735 N N . GLY B 1 168 ? 12.695 2.252 9.523 1 89.75 168 GLY B N 1
ATOM 5736 C CA . GLY B 1 168 ? 11.773 1.209 9.945 1 89.75 168 GLY B CA 1
ATOM 5737 C C . GLY B 1 168 ? 10.445 1.248 9.203 1 89.75 168 GLY B C 1
ATOM 5738 O O . GLY B 1 168 ? 9.523 0.495 9.531 1 89.75 168 GLY B O 1
ATOM 5739 N N . GLY B 1 169 ? 10.344 2.156 8.219 1 93.38 169 GLY B N 1
ATOM 5740 C CA . GLY B 1 169 ? 9.07 2.248 7.516 1 93.38 169 GLY B CA 1
ATOM 5741 C C . GLY B 1 169 ? 7.902 2.551 8.438 1 93.38 169 GLY B C 1
ATOM 5742 O O . GLY B 1 169 ? 8.016 3.371 9.344 1 93.38 169 GLY B O 1
ATOM 5743 N N . ARG B 1 170 ? 6.754 1.893 8.25 1 96.25 170 ARG B N 1
ATOM 5744 C CA . ARG B 1 170 ? 5.562 2.111 9.062 1 96.25 170 ARG B CA 1
ATOM 5745 C C . ARG B 1 170 ? 5.508 1.134 10.234 1 96.25 170 ARG B C 1
ATOM 5747 O O . ARG B 1 170 ? 4.453 0.937 10.836 1 96.25 170 ARG B O 1
ATOM 5754 N N . GLY B 1 171 ? 6.645 0.515 10.5 1 95.62 171 GLY B N 1
ATOM 5755 C CA . GLY B 1 171 ? 6.691 -0.414 11.617 1 95.62 171 GLY B CA 1
ATOM 5756 C C . GLY B 1 171 ? 6.23 0.203 12.922 1 95.62 171 GLY B C 1
ATOM 5757 O O . GLY B 1 171 ? 5.59 -0.466 13.734 1 95.62 171 GLY B O 1
ATOM 5758 N N . TRP B 1 172 ? 6.555 1.454 13.125 1 95.12 172 TRP B N 1
ATOM 5759 C CA . TRP B 1 172 ? 6.141 2.156 14.336 1 95.12 172 TRP B CA 1
ATOM 5760 C C . TRP B 1 172 ? 4.621 2.193 14.453 1 95.12 172 TRP B C 1
ATOM 5762 O O . TRP B 1 172 ? 4.07 2.059 15.547 1 95.12 172 TRP B O 1
ATOM 5772 N N . LEU B 1 173 ? 3.963 2.369 13.352 1 96.12 173 LEU B N 1
ATOM 5773 C CA . LEU B 1 173 ? 2.51 2.475 13.328 1 96.12 173 LEU B CA 1
ATOM 5774 C C . LEU B 1 173 ? 1.86 1.163 13.758 1 96.12 173 LEU B C 1
ATOM 5776 O O . LEU B 1 173 ? 0.941 1.161 14.578 1 96.12 173 LEU B O 1
ATOM 5780 N N . LEU B 1 174 ? 2.346 0.088 13.148 1 95.44 174 LEU B N 1
ATOM 5781 C CA . LEU B 1 174 ? 1.798 -1.214 13.516 1 95.44 174 LEU B CA 1
ATOM 5782 C C . LEU B 1 174 ? 2.031 -1.51 14.992 1 95.44 174 LEU B C 1
ATOM 5784 O O . LEU B 1 174 ? 1.144 -2.021 15.68 1 95.44 174 LEU B O 1
ATOM 5788 N N . ALA B 1 175 ? 3.188 -1.202 15.492 1 93.56 175 ALA B N 1
ATOM 5789 C CA . ALA B 1 175 ? 3.518 -1.415 16.891 1 93.56 175 ALA B CA 1
ATOM 5790 C C . ALA B 1 175 ? 2.562 -0.65 17.812 1 93.56 175 ALA B C 1
ATOM 5792 O O . ALA B 1 175 ? 2.021 -1.212 18.766 1 93.56 175 ALA B O 1
ATOM 5793 N N . LEU B 1 176 ? 2.338 0.549 17.516 1 93.56 176 LEU B N 1
ATOM 5794 C CA . LEU B 1 176 ? 1.493 1.397 18.344 1 93.56 176 LEU B CA 1
ATOM 5795 C C . LEU B 1 176 ? 0.04 0.938 18.297 1 93.56 176 LEU B C 1
ATOM 5797 O O . LEU B 1 176 ? -0.671 0.996 19.297 1 93.56 176 LEU B O 1
ATOM 5801 N N . LEU B 1 177 ? -0.406 0.539 17.125 1 94.94 177 LEU B N 1
ATOM 5802 C CA . LEU B 1 177 ? -1.782 0.086 16.953 1 94.94 177 LEU B CA 1
ATOM 5803 C C . LEU B 1 177 ? -2.062 -1.143 17.812 1 94.94 177 LEU B C 1
ATOM 5805 O O . LEU B 1 177 ? -3.162 -1.295 18.344 1 94.94 177 LEU B O 1
ATOM 5809 N N . LEU B 1 178 ? -1.082 -1.953 17.922 1 93 178 LEU B N 1
ATOM 5810 C CA . LEU B 1 178 ? -1.279 -3.201 18.656 1 93 178 LEU B CA 1
ATOM 5811 C C . LEU B 1 178 ? -1.024 -3.002 20.141 1 93 178 LEU B C 1
ATOM 5813 O O . LEU B 1 178 ? -1.548 -3.752 20.969 1 93 178 LEU B O 1
ATOM 5817 N N . GLN B 1 179 ? -0.337 -1.985 20.484 1 90.44 179 GLN B N 1
ATOM 5818 C CA . GLN B 1 179 ? 0.071 -1.781 21.875 1 90.44 179 GLN B CA 1
ATOM 5819 C C . GLN B 1 179 ? -0.903 -0.862 22.609 1 90.44 179 GLN B C 1
ATOM 5821 O O . GLN B 1 179 ? -1.074 -0.972 23.812 1 90.44 179 GLN B O 1
ATOM 5826 N N . THR B 1 180 ? -1.435 0.109 21.891 1 92.12 180 THR B N 1
ATOM 5827 C CA . THR B 1 180 ? -2.277 1.129 22.5 1 92.12 180 THR B CA 1
ATOM 5828 C C . THR B 1 180 ? -3.752 0.861 22.203 1 92.12 180 THR B C 1
ATOM 5830 O O . THR B 1 180 ? -4.219 1.08 21.094 1 92.12 180 THR B O 1
ATOM 5833 N N . LYS B 1 181 ? -4.441 0.603 23.234 1 93.06 181 LYS B N 1
ATOM 5834 C CA . LYS B 1 181 ? -5.844 0.225 23.094 1 93.06 181 LYS B CA 1
ATOM 5835 C C . LYS B 1 181 ? -6.668 1.367 22.516 1 93.06 181 LYS B C 1
ATOM 5837 O O . LYS B 1 181 ? -7.496 1.15 21.625 1 93.06 181 LYS B O 1
ATOM 5842 N N . SER B 1 182 ? -6.512 2.57 23.062 1 94.5 182 SER B N 1
ATOM 5843 C CA . SER B 1 182 ? -7.262 3.711 22.562 1 94.5 182 SER B CA 1
ATOM 5844 C C . SER B 1 182 ? -7.012 3.92 21.062 1 94.5 182 SER B C 1
ATOM 5846 O O . SER B 1 182 ? -7.957 4.117 20.297 1 94.5 182 SER B O 1
ATOM 5848 N N . LEU B 1 183 ? -5.758 3.83 20.656 1 95.88 183 LEU B N 1
ATOM 5849 C CA . LEU B 1 183 ? -5.418 4.012 19.25 1 95.88 183 LEU B CA 1
ATOM 5850 C C . LEU B 1 183 ? -6.008 2.893 18.391 1 95.88 183 LEU B C 1
ATOM 5852 O O . LEU B 1 183 ? -6.469 3.133 17.281 1 95.88 183 LEU B O 1
ATOM 5856 N N . TYR B 1 184 ? -5.918 1.682 18.906 1 96.12 184 TYR B N 1
ATOM 5857 C CA . TYR B 1 184 ? -6.504 0.519 18.25 1 96.12 184 TYR B CA 1
ATOM 5858 C C . TYR B 1 184 ? -7.973 0.762 17.922 1 96.12 184 TYR B C 1
ATOM 5860 O O . TYR B 1 184 ? -8.391 0.618 16.766 1 96.12 184 TYR B O 1
ATOM 5868 N N . HIS B 1 185 ? -8.672 1.227 18.781 1 96.62 185 HIS B N 1
ATOM 5869 C CA . HIS B 1 185 ? -10.109 1.413 18.609 1 96.62 185 HIS B CA 1
ATOM 5870 C C . HIS B 1 185 ? -10.398 2.666 17.781 1 96.62 185 HIS B C 1
ATOM 5872 O O . HIS B 1 185 ? -11.375 2.709 17.031 1 96.62 185 HIS B O 1
ATOM 5878 N N . ALA B 1 186 ? -9.586 3.701 17.938 1 96.75 186 ALA B N 1
ATOM 5879 C CA . ALA B 1 186 ? -9.75 4.863 17.062 1 96.75 186 ALA B CA 1
ATOM 5880 C C . ALA B 1 186 ? -9.594 4.48 15.594 1 96.75 186 ALA B C 1
ATOM 5882 O O . ALA B 1 186 ? -10.383 4.91 14.75 1 96.75 186 ALA B O 1
ATOM 5883 N N . ALA B 1 187 ? -8.547 3.697 15.336 1 97.31 187 ALA B N 1
ATOM 5884 C CA . ALA B 1 187 ? -8.289 3.238 13.969 1 97.31 187 ALA B CA 1
ATOM 5885 C C . ALA B 1 187 ? -9.438 2.383 13.453 1 97.31 187 ALA B C 1
ATOM 5887 O O . ALA B 1 187 ? -9.859 2.525 12.305 1 97.31 187 ALA B O 1
ATOM 5888 N N . LEU B 1 188 ? -9.945 1.511 14.328 1 97.38 188 LEU B N 1
ATOM 5889 C CA . LEU B 1 188 ? -11.039 0.633 13.914 1 97.38 188 LEU B CA 1
ATOM 5890 C C . LEU B 1 188 ? -12.312 1.431 13.672 1 97.38 188 LEU B C 1
ATOM 5892 O O . LEU B 1 188 ? -13.078 1.121 12.75 1 97.38 188 LEU B O 1
ATOM 5896 N N . ALA B 1 189 ? -12.547 2.422 14.469 1 95.94 189 ALA B N 1
ATOM 5897 C CA . ALA B 1 189 ? -13.719 3.268 14.281 1 95.94 189 ALA B CA 1
ATOM 5898 C C . ALA B 1 189 ? -13.688 3.965 12.922 1 95.94 189 ALA B C 1
ATOM 5900 O O . ALA B 1 189 ? -14.672 3.939 12.18 1 95.94 189 ALA B O 1
ATOM 5901 N N . LEU B 1 190 ? -12.586 4.551 12.633 1 94.25 190 LEU B N 1
ATOM 5902 C CA . LEU B 1 190 ? -12.445 5.27 11.375 1 94.25 190 LEU B CA 1
ATOM 5903 C C . LEU B 1 190 ? -12.492 4.305 10.195 1 94.25 190 LEU B C 1
ATOM 5905 O O . LEU B 1 190 ? -13.047 4.625 9.141 1 94.25 190 LEU B O 1
ATOM 5909 N N . SER B 1 191 ? -11.867 3.154 10.359 1 95.38 191 SER B N 1
ATOM 5910 C CA . SER B 1 191 ? -11.883 2.127 9.328 1 95.38 191 SER B CA 1
ATOM 5911 C C . SER B 1 191 ? -13.305 1.643 9.055 1 95.38 191 SER B C 1
ATOM 5913 O O . SER B 1 191 ? -13.688 1.422 7.902 1 95.38 191 SER B O 1
ATOM 5915 N N . SER B 1 192 ? -14.023 1.389 10.125 1 94 192 SER B N 1
ATOM 5916 C CA . SER B 1 192 ? -15.414 0.955 9.984 1 94 192 SER B CA 1
ATOM 5917 C C . SER B 1 192 ? -16.25 1.992 9.234 1 94 192 SER B C 1
ATOM 5919 O O . SER B 1 192 ? -17.062 1.644 8.383 1 94 192 SER B O 1
ATOM 5921 N N . TYR B 1 193 ? -16.062 3.23 9.594 1 92.12 193 TYR B N 1
ATOM 5922 C CA . TYR B 1 193 ? -16.75 4.312 8.906 1 92.12 193 TYR B CA 1
ATOM 5923 C C . TYR B 1 193 ? -16.422 4.324 7.422 1 92.12 193 TYR B C 1
ATOM 5925 O O . TYR B 1 193 ? -17.328 4.375 6.578 1 92.12 193 TYR B O 1
ATOM 5933 N N . HIS B 1 194 ? -15.156 4.285 7.094 1 92.25 194 HIS B N 1
ATOM 5934 C CA . HIS B 1 194 ? -14.711 4.344 5.707 1 92.25 194 HIS B CA 1
ATOM 5935 C C . HIS B 1 194 ? -15.234 3.154 4.906 1 92.25 194 HIS B C 1
ATOM 5937 O O . HIS B 1 194 ? -15.703 3.314 3.779 1 92.25 194 HIS B O 1
ATOM 5943 N N . ARG B 1 195 ? -15.062 1.981 5.48 1 91.06 195 ARG B N 1
ATOM 5944 C CA . ARG B 1 195 ? -15.523 0.775 4.801 1 91.06 195 ARG B CA 1
ATOM 5945 C C . ARG B 1 195 ? -17.031 0.845 4.523 1 91.06 195 ARG B C 1
ATOM 5947 O O . ARG B 1 195 ? -17.484 0.469 3.439 1 91.06 195 ARG B O 1
ATOM 5954 N N . ARG B 1 196 ? -17.781 1.244 5.504 1 88.38 196 ARG B N 1
ATOM 5955 C CA . ARG B 1 196 ? -19.219 1.384 5.344 1 88.38 196 ARG B CA 1
ATOM 5956 C C . ARG B 1 196 ? -19.562 2.314 4.18 1 88.38 196 ARG B C 1
ATOM 5958 O O . ARG B 1 196 ? -20.453 2.031 3.389 1 88.38 196 ARG B O 1
ATOM 5965 N N . MET B 1 197 ? -18.797 3.367 4.098 1 86.56 197 MET B N 1
ATOM 5966 C CA . MET B 1 197 ? -19.047 4.336 3.033 1 86.56 197 MET B CA 1
ATOM 5967 C C . MET B 1 197 ? -18.703 3.746 1.669 1 86.56 197 MET B C 1
ATOM 5969 O O . MET B 1 197 ? -19.359 4.059 0.671 1 86.56 197 MET B O 1
ATOM 5973 N N . LEU B 1 198 ? -17.719 2.906 1.564 1 85.69 198 LEU B N 1
ATOM 5974 C CA . LEU B 1 198 ? -17.281 2.33 0.301 1 85.69 198 LEU B CA 1
ATOM 5975 C C . LEU B 1 198 ? -18.266 1.285 -0.199 1 85.69 198 LEU B C 1
ATOM 5977 O O . LEU B 1 198 ? -18.516 1.179 -1.403 1 85.69 198 LEU B O 1
ATOM 5981 N N . VAL B 1 199 ? -18.812 0.525 0.724 1 82.69 199 VAL B N 1
ATOM 5982 C CA . VAL B 1 199 ? -19.641 -0.591 0.297 1 82.69 199 VAL B CA 1
ATOM 5983 C C . VAL B 1 199 ? -21.125 -0.237 0.496 1 82.69 199 VAL B C 1
ATOM 5985 O O . VAL B 1 199 ? -21.984 -1.109 0.427 1 82.69 199 VAL B O 1
ATOM 5988 N N . PHE B 1 200 ? -21.391 0.982 0.76 1 78.88 200 PHE B N 1
ATOM 5989 C CA . PHE B 1 200 ? -22.719 1.449 1.177 1 78.88 200 PHE B CA 1
ATOM 5990 C C . PHE B 1 200 ? -23.797 0.948 0.226 1 78.88 200 PHE B C 1
ATOM 5992 O O . PHE B 1 200 ? -24.844 0.478 0.664 1 78.88 200 PHE B O 1
ATOM 5999 N N . GLU B 1 201 ? -23.5 0.978 -1.084 1 74.44 201 GLU B N 1
ATOM 6000 C CA . GLU B 1 201 ? -24.516 0.625 -2.08 1 74.44 201 GLU B CA 1
ATOM 6001 C C . GLU B 1 201 ? -24.547 -0.881 -2.324 1 74.44 201 GLU B C 1
ATOM 6003 O O . GLU B 1 201 ? -25.516 -1.406 -2.875 1 74.44 201 GLU B O 1
ATOM 6008 N N . ARG B 1 202 ? -23.594 -1.525 -1.835 1 77.88 202 ARG B N 1
ATOM 6009 C CA . ARG B 1 202 ? -23.453 -2.939 -2.16 1 77.88 202 ARG B CA 1
ATOM 6010 C C . ARG B 1 202 ? -23.953 -3.818 -1.017 1 77.88 202 ARG B C 1
ATOM 6012 O O . ARG B 1 202 ? -24.047 -5.039 -1.159 1 77.88 202 ARG B O 1
ATOM 6019 N N . ILE B 1 203 ? -24.328 -3.189 0.092 1 79.06 203 ILE B N 1
ATOM 6020 C CA . ILE B 1 203 ? -24.719 -3.986 1.251 1 79.06 203 ILE B CA 1
ATOM 6021 C C . ILE B 1 203 ? -26.156 -3.658 1.648 1 79.06 203 ILE B C 1
ATOM 6023 O O . ILE B 1 203 ? -26.672 -2.584 1.319 1 79.06 203 ILE B O 1
ATOM 6027 N N . SER B 1 204 ? -26.672 -4.617 2.344 1 82.38 204 SER B N 1
ATOM 6028 C CA . SER B 1 204 ? -28.047 -4.449 2.801 1 82.38 204 SER B CA 1
ATOM 6029 C C . SER B 1 204 ? -28.156 -3.363 3.863 1 82.38 204 SER B C 1
ATOM 6031 O O . SER B 1 204 ? -27.141 -2.943 4.43 1 82.38 204 SER B O 1
ATOM 6033 N N . GLU B 1 205 ? -29.297 -2.932 4.148 1 83.62 205 GLU B N 1
ATOM 6034 C CA . GLU B 1 205 ? -29.562 -1.921 5.168 1 83.62 205 GLU B CA 1
ATOM 6035 C C . GLU B 1 205 ? -29.219 -2.445 6.562 1 83.62 205 GLU B C 1
ATOM 6037 O O . GLU B 1 205 ? -28.719 -1.696 7.41 1 83.62 205 GLU B O 1
ATOM 6042 N N . GLN B 1 206 ? -29.547 -3.645 6.73 1 81.94 206 GLN B N 1
ATOM 6043 C CA . GLN B 1 206 ? -29.234 -4.258 8.023 1 81.94 206 GLN B CA 1
ATOM 6044 C C . GLN B 1 206 ? -27.734 -4.273 8.281 1 81.94 206 GLN B C 1
ATOM 6046 O O . GLN B 1 206 ? -27.281 -3.992 9.391 1 81.94 206 GLN B O 1
ATOM 6051 N N . CYS B 1 207 ? -27 -4.602 7.234 1 81.19 207 CYS B N 1
ATOM 6052 C CA . CYS B 1 207 ? -25.547 -4.629 7.352 1 81.19 207 CYS B CA 1
ATOM 6053 C C . CYS B 1 207 ? -24.984 -3.229 7.598 1 81.19 207 CYS B C 1
ATOM 6055 O O . CYS B 1 207 ? -24.016 -3.061 8.336 1 81.19 207 CYS B O 1
ATOM 6057 N N . ARG B 1 208 ? -25.672 -2.271 7.047 1 83.56 208 ARG B N 1
ATOM 6058 C CA . ARG B 1 208 ? -25.25 -0.889 7.258 1 83.56 208 ARG B CA 1
ATOM 6059 C C . ARG B 1 208 ? -25.453 -0.474 8.711 1 83.56 208 ARG B C 1
ATOM 6061 O O . ARG B 1 208 ? -24.594 0.171 9.305 1 83.56 208 ARG B O 1
ATOM 6068 N N . ALA B 1 209 ? -26.516 -0.887 9.234 1 86.75 209 ALA B N 1
ATOM 6069 C CA . ALA B 1 209 ? -26.828 -0.553 10.617 1 86.75 209 ALA B CA 1
ATOM 6070 C C . ALA B 1 209 ? -25.859 -1.229 11.586 1 86.75 209 ALA B C 1
ATOM 6072 O O . ALA B 1 209 ? -25.406 -0.617 12.555 1 86.75 209 ALA B O 1
ATOM 6073 N N . THR B 1 210 ? -25.547 -2.422 11.312 1 85.12 210 THR B N 1
ATOM 6074 C CA . THR B 1 210 ? -24.625 -3.158 12.156 1 85.12 210 THR B CA 1
ATOM 6075 C C . THR B 1 210 ? -23.234 -2.51 12.125 1 85.12 210 THR B C 1
ATOM 6077 O O . THR B 1 210 ? -22.578 -2.406 13.156 1 85.12 210 THR B O 1
ATOM 6080 N N . ALA B 1 211 ? -22.875 -2.156 10.938 1 86.69 211 ALA B N 1
ATOM 6081 C CA . ALA B 1 211 ? -21.578 -1.505 10.797 1 86.69 211 ALA B CA 1
ATOM 6082 C C . ALA B 1 211 ? -21.531 -0.176 11.547 1 86.69 211 ALA B C 1
ATOM 6084 O O . ALA B 1 211 ? -20.516 0.19 12.125 1 86.69 211 ALA B O 1
ATOM 6085 N N . ALA B 1 212 ? -22.625 0.532 11.523 1 89.5 212 ALA B N 1
ATOM 6086 C CA . ALA B 1 212 ? -22.703 1.808 12.227 1 89.5 212 ALA B CA 1
ATOM 6087 C C . ALA B 1 212 ? -22.594 1.608 13.734 1 89.5 212 ALA B C 1
ATOM 6089 O O . ALA B 1 212 ? -21.938 2.387 14.422 1 89.5 212 ALA B O 1
ATOM 6090 N N . VAL B 1 213 ? -23.219 0.61 14.195 1 91.75 213 VAL B N 1
ATOM 6091 C CA . VAL B 1 213 ? -23.188 0.302 15.617 1 91.75 213 VAL B CA 1
ATOM 6092 C C . VAL B 1 213 ? -21.766 -0.084 16.031 1 91.75 213 VAL B C 1
ATOM 6094 O O . VAL B 1 213 ? -21.266 0.344 17.078 1 91.75 213 VAL B O 1
ATOM 6097 N N . GLN B 1 214 ? -21.156 -0.863 15.227 1 91.31 214 GLN B N 1
ATOM 6098 C CA . GLN B 1 214 ? -19.781 -1.271 15.5 1 91.31 214 GLN B CA 1
ATOM 6099 C C . GLN B 1 214 ? -18.844 -0.064 15.531 1 91.31 214 GLN B C 1
ATOM 6101 O O . GLN B 1 214 ? -17.969 0.021 16.391 1 91.31 214 GLN B O 1
ATOM 6106 N N . GLN B 1 215 ? -19.016 0.779 14.578 1 93.25 215 GLN B N 1
ATOM 6107 C CA . GLN B 1 215 ? -18.234 2.01 14.531 1 93.25 215 GLN B CA 1
ATOM 6108 C C . GLN B 1 215 ? -18.375 2.805 15.828 1 93.25 215 GLN B C 1
ATOM 6110 O O . GLN B 1 215 ? -17.375 3.275 16.391 1 93.25 215 GLN B O 1
ATOM 6115 N N . GLU B 1 216 ? -19.562 2.955 16.281 1 94 216 GLU B N 1
ATOM 6116 C CA . GLU B 1 216 ? -19.844 3.727 17.484 1 94 216 GLU B CA 1
ATOM 6117 C C . GLU B 1 216 ? -19.25 3.059 18.719 1 94 216 GLU B C 1
ATOM 6119 O O . GLU B 1 216 ? -18.781 3.738 19.641 1 94 216 GLU B O 1
ATOM 6124 N N . LYS B 1 217 ? -19.328 1.798 18.703 1 95.44 217 LYS B N 1
ATOM 6125 C CA . LYS B 1 217 ? -18.75 1.063 19.828 1 95.44 217 LYS B CA 1
ATOM 6126 C C . LYS B 1 217 ? -17.25 1.28 19.906 1 95.44 217 LYS B C 1
ATOM 6128 O O . LYS B 1 217 ? -16.703 1.485 21 1 95.44 217 LYS B O 1
ATOM 6133 N N . HIS B 1 218 ? -16.594 1.176 18.797 1 96.06 218 HIS B N 1
ATOM 6134 C CA . HIS B 1 218 ? -15.148 1.428 18.766 1 96.06 218 HIS B CA 1
ATOM 6135 C C . HIS B 1 218 ? -14.828 2.859 19.188 1 96.06 218 HIS B C 1
ATOM 6137 O O . HIS B 1 218 ? -13.875 3.094 19.922 1 96.06 218 HIS B O 1
ATOM 6143 N N . LEU B 1 219 ? -15.617 3.795 18.719 1 95.25 219 LEU B N 1
ATOM 6144 C CA . LEU B 1 219 ? -15.398 5.199 19.047 1 95.25 219 LEU B CA 1
ATOM 6145 C C . LEU B 1 219 ? -15.578 5.438 20.547 1 95.25 219 LEU B C 1
ATOM 6147 O O . LEU B 1 219 ? -14.773 6.129 21.172 1 95.25 219 LEU B O 1
ATOM 6151 N N . GLU B 1 220 ? -16.578 4.848 21.078 1 95.88 220 GLU B N 1
ATOM 6152 C CA . GLU B 1 220 ? -16.844 4.984 22.5 1 95.88 220 GLU B CA 1
ATOM 6153 C C . GLU B 1 220 ? -15.703 4.414 23.344 1 95.88 220 GLU B C 1
ATOM 6155 O O . GLU B 1 220 ? -15.281 5.023 24.328 1 95.88 220 GLU B O 1
ATOM 6160 N N . THR B 1 221 ? -15.281 3.256 22.969 1 96.06 221 THR B N 1
ATOM 6161 C CA . THR B 1 221 ? -14.164 2.643 23.688 1 96.06 221 THR B CA 1
ATOM 6162 C C . THR B 1 221 ? -12.922 3.523 23.609 1 96.06 221 THR B C 1
ATOM 6164 O O . THR B 1 221 ? -12.219 3.701 24.594 1 96.06 221 THR B O 1
ATOM 6167 N N . CYS B 1 222 ? -12.656 4.066 22.438 1 95.25 222 CYS B N 1
ATOM 6168 C CA . CYS B 1 222 ? -11.523 4.957 22.25 1 95.25 222 CYS B CA 1
ATOM 6169 C C . CYS B 1 222 ? -11.633 6.176 23.156 1 95.25 222 CYS B C 1
ATOM 6171 O O . CYS B 1 222 ? -10.68 6.512 23.875 1 95.25 222 CYS B O 1
ATOM 6173 N N . LEU B 1 223 ? -12.781 6.855 23.125 1 94.81 223 LEU B N 1
ATOM 6174 C CA . LEU B 1 223 ? -12.984 8.078 23.906 1 94.81 223 LEU B CA 1
ATOM 6175 C C . LEU B 1 223 ? -12.844 7.801 25.391 1 94.81 223 LEU B C 1
ATOM 6177 O O . LEU B 1 223 ? -12.234 8.594 26.125 1 94.81 223 LEU B O 1
ATOM 6181 N N . ASN B 1 224 ? -13.352 6.656 25.812 1 94.69 224 ASN B N 1
ATOM 6182 C CA . ASN B 1 224 ? -13.234 6.277 27.219 1 94.69 224 ASN B CA 1
ATOM 6183 C C . ASN B 1 224 ? -11.781 6.051 27.609 1 94.69 224 ASN B C 1
ATOM 6185 O O . ASN B 1 224 ? -11.352 6.488 28.688 1 94.69 224 ASN B O 1
ATOM 6189 N N . GLU B 1 225 ? -11.062 5.363 26.75 1 93 225 GLU B N 1
ATOM 6190 C CA . GLU B 1 225 ? -9.656 5.094 27.031 1 93 225 GLU B CA 1
ATOM 6191 C C . GLU B 1 225 ? -8.844 6.387 27.047 1 93 225 GLU B C 1
ATOM 6193 O O . GLU B 1 225 ? -7.934 6.539 27.875 1 93 225 GLU B O 1
ATOM 6198 N N . VAL B 1 226 ? -9.094 7.293 26.141 1 91.88 226 VAL B N 1
ATOM 6199 C CA . VAL B 1 226 ? -8.383 8.562 26.078 1 91.88 226 VAL B CA 1
ATOM 6200 C C . VAL B 1 226 ? -8.703 9.391 27.328 1 91.88 226 VAL B C 1
ATOM 6202 O O . VAL B 1 226 ? -7.809 10.008 27.906 1 91.88 226 VAL B O 1
ATOM 6205 N N . ARG B 1 227 ? -9.938 9.422 27.734 1 90.94 227 ARG B N 1
ATOM 6206 C CA . ARG B 1 227 ? -10.336 10.156 28.938 1 90.94 227 ARG B CA 1
ATOM 6207 C C . ARG B 1 227 ? -9.609 9.633 30.172 1 90.94 227 ARG B C 1
ATOM 6209 O O . ARG B 1 227 ? -9.117 10.414 30.984 1 90.94 227 ARG B O 1
ATOM 6216 N N . GLN B 1 228 ? -9.555 8.359 30.266 1 88 228 GLN B N 1
ATOM 6217 C CA . GLN B 1 228 ? -8.875 7.75 31.391 1 88 228 GLN B CA 1
ATOM 6218 C C . GLN B 1 228 ? -7.383 8.094 31.391 1 88 228 GLN B C 1
ATOM 6220 O O . GLN B 1 228 ? -6.805 8.383 32.438 1 88 228 GLN B O 1
ATOM 6225 N N . ALA B 1 229 ? -6.844 8.039 30.156 1 84.31 229 ALA B N 1
ATOM 6226 C CA . ALA B 1 229 ? -5.43 8.375 30.031 1 84.31 229 ALA B CA 1
ATOM 6227 C C . ALA B 1 229 ? -5.172 9.836 30.406 1 84.31 229 ALA B C 1
ATOM 6229 O O . ALA B 1 229 ? -4.152 10.156 31.016 1 84.31 229 ALA B O 1
ATOM 6230 N N . MET B 1 230 ? -6.027 10.758 30.062 1 84.31 230 MET B N 1
ATOM 6231 C CA . MET B 1 230 ? -5.879 12.18 30.328 1 84.31 230 MET B CA 1
ATOM 6232 C C . MET B 1 230 ? -6.004 12.469 31.828 1 84.31 230 MET B C 1
ATOM 6234 O O . MET B 1 230 ? -5.328 13.352 32.344 1 84.31 230 MET B O 1
ATOM 6238 N N . VAL B 1 231 ? -6.863 11.695 32.469 1 82.25 231 VAL B N 1
ATOM 6239 C CA . VAL B 1 231 ? -7.027 11.836 33.906 1 82.25 231 VAL B CA 1
ATOM 6240 C C . VAL B 1 231 ? -5.738 11.438 34.625 1 82.25 231 VAL B C 1
ATOM 6242 O O . VAL B 1 231 ? -5.309 12.102 35.562 1 82.25 231 VAL B O 1
ATOM 6245 N N . ILE B 1 232 ? -5.195 10.438 34.156 1 76.5 232 ILE B N 1
ATOM 6246 C CA . ILE B 1 232 ? -3.941 9.969 34.719 1 76.5 232 ILE B CA 1
ATOM 6247 C C . ILE B 1 232 ? -2.848 11.008 34.5 1 76.5 232 ILE B C 1
ATOM 6249 O O . ILE B 1 232 ? -2.027 11.258 35.375 1 76.5 232 ILE B O 1
ATOM 6253 N N . LEU B 1 233 ? -2.791 11.578 33.344 1 75.25 233 LEU B N 1
ATOM 6254 C CA . LEU B 1 233 ? -1.793 12.586 33 1 75.25 233 LEU B CA 1
ATOM 6255 C C . LEU B 1 233 ? -1.941 13.82 33.906 1 75.25 233 LEU B C 1
ATOM 6257 O O . LEU B 1 233 ? -0.946 14.43 34.281 1 75.25 233 LEU B O 1
ATOM 6261 N N . ASP B 1 234 ? -3.141 14.195 34.188 1 73.56 234 ASP B N 1
ATOM 6262 C CA . ASP B 1 234 ? -3.402 15.375 35.031 1 73.56 234 ASP B CA 1
ATOM 6263 C C . ASP B 1 234 ? -3.049 15.117 36.469 1 73.56 234 ASP B C 1
ATOM 6265 O O . ASP B 1 234 ? -2.623 16.031 37.188 1 73.56 234 ASP B O 1
ATOM 6269 N N . GLN B 1 235 ? -3.572 13.992 37 1 63.84 235 GLN B N 1
ATOM 6270 C CA . GLN B 1 235 ? -3.32 13.688 38.406 1 63.84 235 GLN B CA 1
ATOM 6271 C C . GLN B 1 235 ? -1.826 13.516 38.656 1 63.84 235 GLN B C 1
ATOM 6273 O O . GLN B 1 235 ? -1.404 13.414 39.812 1 63.84 235 GLN B O 1
ATOM 6278 N N . ARG B 1 236 ? -1.096 14.617 38.438 1 54.5 236 ARG B N 1
ATOM 6279 C CA . ARG B 1 236 ? 0.338 14.781 38.625 1 54.5 236 ARG B CA 1
ATOM 6280 C C . ARG B 1 236 ? 0.93 13.586 39.375 1 54.5 236 ARG B C 1
ATOM 6282 O O . ARG B 1 236 ? 2.088 13.617 39.781 1 54.5 236 ARG B O 1
ATOM 6289 N N . THR B 1 237 ? 0.178 12.789 40.031 1 46.16 237 THR B N 1
ATOM 6290 C CA . THR B 1 237 ? 0.792 11.922 41 1 46.16 237 THR B CA 1
ATOM 6291 C C . THR B 1 237 ? 1.846 11.023 40.375 1 46.16 237 THR B C 1
ATOM 6293 O O . THR B 1 237 ? 1.732 10.664 39.188 1 46.16 237 THR B O 1
ATOM 6296 N N . ARG B 1 238 ? 2.994 10.969 41.312 1 43.34 238 ARG B N 1
ATOM 6297 C CA . ARG B 1 238 ? 4.309 10.344 41.281 1 43.34 238 ARG B CA 1
ATOM 6298 C C . ARG B 1 238 ? 4.25 9 40.531 1 43.34 238 ARG B C 1
ATOM 6300 O O . ARG B 1 238 ? 5.281 8.453 40.156 1 43.34 238 ARG B O 1
ATOM 6307 N N . GLN B 1 239 ? 3.176 8.312 40.812 1 43.69 239 GLN B N 1
ATOM 6308 C CA . GLN B 1 239 ? 3.402 6.938 40.375 1 43.69 239 GLN B CA 1
ATOM 6309 C C . GLN B 1 239 ? 3.199 6.805 38.875 1 43.69 239 GLN B C 1
ATOM 6311 O O . GLN B 1 239 ? 2.123 6.41 38.406 1 43.69 239 GLN B O 1
ATOM 6316 N N . ARG B 1 240 ? 3.748 7.812 38.125 1 45.62 240 ARG B N 1
ATOM 6317 C CA . ARG B 1 240 ? 4.016 8.062 36.688 1 45.62 240 ARG B CA 1
ATOM 6318 C C . ARG B 1 240 ? 4.234 6.758 35.938 1 45.62 240 ARG B C 1
ATOM 6320 O O . ARG B 1 240 ? 4.871 6.746 34.875 1 45.62 240 ARG B O 1
ATOM 6327 N N . LYS B 1 241 ? 4.168 5.785 36.75 1 49.19 241 LYS B N 1
ATOM 6328 C CA . LYS B 1 241 ? 4.488 4.562 36.031 1 49.19 241 LYS B CA 1
ATOM 6329 C C . LYS B 1 241 ? 3.697 4.48 34.719 1 49.19 241 LYS B C 1
ATOM 6331 O O . LYS B 1 241 ? 2.654 5.125 34.594 1 49.19 241 LYS B O 1
ATOM 6336 N N . SER B 1 242 ? 3.508 3.596 33.719 1 57.25 242 SER B N 1
ATOM 6337 C CA . SER B 1 242 ? 3.393 2.92 32.438 1 57.25 242 SER B CA 1
ATOM 6338 C C . SER B 1 242 ? 2.494 3.697 31.484 1 57.25 242 SER B C 1
ATOM 6340 O O . SER B 1 242 ? 1.659 3.111 30.781 1 57.25 242 SER B O 1
ATOM 6342 N N . TYR B 1 243 ? 2.518 5.156 31.719 1 59.66 243 TYR B N 1
ATOM 6343 C CA . TYR B 1 243 ? 1.671 5.934 30.828 1 59.66 243 TYR B CA 1
ATOM 6344 C C . TYR B 1 243 ? 2.199 5.883 29.391 1 59.66 243 TYR B C 1
ATOM 6346 O O . TYR B 1 243 ? 3.363 6.207 29.141 1 59.66 243 TYR B O 1
ATOM 6354 N N . ASP B 1 244 ? 1.371 5.316 28.531 1 77.94 244 ASP B N 1
ATOM 6355 C CA . ASP B 1 244 ? 1.688 5.328 27.109 1 77.94 244 ASP B CA 1
ATOM 6356 C C . ASP B 1 244 ? 1.344 6.676 26.484 1 77.94 244 ASP B C 1
ATOM 6358 O O . ASP B 1 244 ? 0.321 6.809 25.812 1 77.94 244 ASP B O 1
ATOM 6362 N N . GLY B 1 245 ? 2.225 7.738 26.781 1 79.19 245 GLY B N 1
ATOM 6363 C CA . GLY B 1 245 ? 1.986 9.094 26.312 1 79.19 245 GLY B CA 1
ATOM 6364 C C . GLY B 1 245 ? 1.898 9.195 24.797 1 79.19 245 GLY B C 1
ATOM 6365 O O . GLY B 1 245 ? 0.998 9.844 24.266 1 79.19 245 GLY B O 1
ATOM 6366 N N . MET B 1 246 ? 2.75 8.477 24.125 1 86.62 246 MET B N 1
ATOM 6367 C CA . MET B 1 246 ? 2.779 8.531 22.672 1 86.62 246 MET B CA 1
ATOM 6368 C C . MET B 1 246 ? 1.52 7.914 22.078 1 86.62 246 MET B C 1
ATOM 6370 O O . MET B 1 246 ? 0.943 8.453 21.125 1 86.62 246 MET B O 1
ATOM 6374 N N . GLY B 1 247 ? 1.16 6.844 22.688 1 88.81 247 GLY B N 1
ATOM 6375 C CA . GLY B 1 247 ? -0.055 6.188 22.234 1 88.81 247 GLY B CA 1
ATOM 6376 C C . GLY B 1 247 ? -1.298 7.035 22.422 1 88.81 247 GLY B C 1
ATOM 6377 O O . GLY B 1 247 ? -2.16 7.094 21.547 1 88.81 247 GLY B O 1
ATOM 6378 N N . THR B 1 248 ? -1.322 7.738 23.484 1 88.38 248 THR B N 1
ATOM 6379 C CA . THR B 1 248 ? -2.477 8.57 23.812 1 88.38 248 THR B CA 1
ATOM 6380 C C . THR B 1 248 ? -2.572 9.758 22.859 1 88.38 248 THR B C 1
ATOM 6382 O O . THR B 1 248 ? -3.643 10.031 22.312 1 88.38 248 THR B O 1
ATOM 6385 N N . VAL B 1 249 ? -1.498 10.406 22.672 1 91.25 249 VAL B N 1
ATOM 6386 C CA . VAL B 1 249 ? -1.508 11.57 21.797 1 91.25 249 VAL B CA 1
ATOM 6387 C C . VAL B 1 249 ? -1.874 11.148 20.375 1 91.25 249 VAL B C 1
ATOM 6389 O O . VAL B 1 249 ? -2.643 11.836 19.703 1 91.25 249 VAL B O 1
ATOM 6392 N N . THR B 1 250 ? -1.334 10.055 19.938 1 93.75 250 THR B N 1
ATOM 6393 C CA . THR B 1 250 ? -1.645 9.555 18.609 1 93.75 250 THR B CA 1
ATOM 6394 C C . THR B 1 250 ? -3.127 9.211 18.484 1 93.75 250 THR B C 1
ATOM 6396 O O . THR B 1 250 ? -3.736 9.422 17.438 1 93.75 250 THR B O 1
ATOM 6399 N N . SER B 1 251 ? -3.664 8.719 19.562 1 95.56 251 SER B N 1
ATOM 6400 C CA . SER B 1 251 ? -5.09 8.414 19.578 1 95.56 251 SER B CA 1
ATOM 6401 C C . SER B 1 251 ? -5.93 9.672 19.422 1 95.56 251 SER B C 1
ATOM 6403 O O . SER B 1 251 ? -6.934 9.68 18.719 1 95.56 251 SER B O 1
ATOM 6405 N N . ILE B 1 252 ? -5.516 10.703 20.094 1 95 252 ILE B N 1
ATOM 6406 C CA . ILE B 1 252 ? -6.23 11.969 20.031 1 95 252 ILE B CA 1
ATOM 6407 C C . ILE B 1 252 ? -6.164 12.531 18.625 1 95 252 ILE B C 1
ATOM 6409 O O . ILE B 1 252 ? -7.168 13.016 18.094 1 95 252 ILE B O 1
ATOM 6413 N N . VAL B 1 253 ? -5.039 12.438 18.047 1 95.38 253 VAL B N 1
ATOM 6414 C CA . VAL B 1 253 ? -4.887 12.898 16.672 1 95.38 253 VAL B CA 1
ATOM 6415 C C . VAL B 1 253 ? -5.801 12.094 15.742 1 95.38 253 VAL B C 1
ATOM 6417 O O . VAL B 1 253 ? -6.402 12.648 14.82 1 95.38 253 VAL B O 1
ATOM 6420 N N . GLN B 1 254 ? -5.91 10.805 15.992 1 95 254 GLN B N 1
ATOM 6421 C CA . GLN B 1 254 ? -6.801 9.977 15.188 1 95 254 GLN B CA 1
ATOM 6422 C C . GLN B 1 254 ? -8.258 10.398 15.359 1 95 254 GLN B C 1
ATOM 6424 O O . GLN B 1 254 ? -9.047 10.32 14.422 1 95 254 GLN B O 1
ATOM 6429 N N . LEU B 1 255 ? -8.562 10.828 16.547 1 93.62 255 LEU B N 1
ATOM 6430 C CA . LEU B 1 255 ? -9.906 11.336 16.797 1 93.62 255 LEU B CA 1
ATOM 6431 C C . LEU B 1 255 ? -10.164 12.617 16.016 1 93.62 255 LEU B C 1
ATOM 6433 O O . LEU B 1 255 ? -11.273 12.844 15.531 1 93.62 255 LEU B O 1
ATOM 6437 N N . VAL B 1 256 ? -9.141 13.469 15.898 1 92.31 256 VAL B N 1
ATOM 6438 C CA . VAL B 1 256 ? -9.25 14.664 15.078 1 92.31 256 VAL B CA 1
ATOM 6439 C C . VAL B 1 256 ? -9.602 14.281 13.641 1 92.31 256 VAL B C 1
ATOM 6441 O O . VAL B 1 256 ? -10.523 14.844 13.055 1 92.31 256 VAL B O 1
ATOM 6444 N N . PHE B 1 257 ? -8.922 13.297 13.133 1 91.19 257 PHE B N 1
ATOM 6445 C CA . PHE B 1 257 ? -9.156 12.859 11.766 1 91.19 257 PHE B CA 1
ATOM 6446 C C . PHE B 1 257 ? -10.547 12.25 11.625 1 91.19 257 PHE B C 1
ATOM 6448 O O . PHE B 1 257 ? -11.211 12.43 10.602 1 91.19 257 PHE B O 1
ATOM 6455 N N . PHE B 1 258 ? -10.922 11.484 12.641 1 90.5 258 PHE B N 1
ATOM 6456 C CA . PHE B 1 258 ? -12.25 10.875 12.594 1 90.5 258 PHE B CA 1
ATOM 6457 C C . PHE B 1 258 ? -13.328 11.945 12.469 1 90.5 258 PHE B C 1
ATOM 6459 O O . PHE B 1 258 ? -14.227 11.836 11.641 1 90.5 258 PHE B O 1
ATOM 6466 N N . GLU B 1 259 ? -13.203 12.969 13.227 1 86.75 259 GLU B N 1
ATOM 6467 C CA . GLU B 1 259 ? -14.195 14.039 13.242 1 86.75 259 GLU B CA 1
ATOM 6468 C C . GLU B 1 259 ? -14.172 14.828 11.938 1 86.75 259 GLU B C 1
ATOM 6470 O O . GLU B 1 259 ? -15.219 15.242 11.43 1 86.75 259 GLU B O 1
ATOM 6475 N N . LEU B 1 260 ? -13.023 15.008 11.445 1 82.25 260 LEU B N 1
ATOM 6476 C CA . LEU B 1 260 ? -12.898 15.758 10.203 1 82.25 260 LEU B CA 1
ATOM 6477 C C . LEU B 1 260 ? -13.469 14.969 9.031 1 82.25 260 LEU B C 1
ATOM 6479 O O . LEU B 1 260 ? -14.141 15.539 8.164 1 82.25 260 LEU B O 1
ATOM 6483 N N . PHE B 1 261 ? -13.211 13.672 8.992 1 82.5 261 PHE B N 1
ATOM 6484 C CA . PHE B 1 261 ? -13.625 12.836 7.867 1 82.5 261 PHE B CA 1
ATOM 6485 C C . PHE B 1 261 ? -15.109 12.492 7.965 1 82.5 261 PHE B C 1
ATOM 6487 O O . PHE B 1 261 ? -15.805 12.461 6.949 1 82.5 261 PHE B O 1
ATOM 6494 N N . ALA B 1 262 ? -15.492 12.172 9.078 1 76.31 262 ALA B N 1
ATOM 6495 C CA . ALA B 1 262 ? -16.875 11.734 9.25 1 76.31 262 ALA B CA 1
ATOM 6496 C C . ALA B 1 262 ? -17.812 12.93 9.352 1 76.31 262 ALA B C 1
ATOM 6498 O O . ALA B 1 262 ? -19.031 12.789 9.188 1 76.31 262 ALA B O 1
ATOM 6499 N N . GLY B 1 263 ? -17.297 14.148 9.305 1 66.62 263 GLY B N 1
ATOM 6500 C CA . GLY B 1 263 ? -18.109 15.359 9.234 1 66.62 263 GLY B CA 1
ATOM 6501 C C . GLY B 1 263 ? -18.984 15.562 10.453 1 66.62 263 GLY B C 1
ATOM 6502 O O . GLY B 1 263 ? -20.031 16.203 10.375 1 66.62 263 GLY B O 1
ATOM 6503 N N . GLN B 1 264 ? -18.547 14.734 11.547 1 57.69 264 GLN B N 1
ATOM 6504 C CA . GLN B 1 264 ? -19.406 14.875 12.711 1 57.69 264 GLN B CA 1
ATOM 6505 C C . GLN B 1 264 ? -18.922 15.992 13.633 1 57.69 264 GLN B C 1
ATOM 6507 O O . GLN B 1 264 ? -17.734 16.062 13.961 1 57.69 264 GLN B O 1
ATOM 6512 N N . ASP B 1 265 ? -19.797 16.672 14.141 1 62.44 265 ASP B N 1
ATOM 6513 C CA . ASP B 1 265 ? -19.828 17.703 15.18 1 62.44 265 ASP B CA 1
ATOM 6514 C C . ASP B 1 265 ? -18.5 18.469 15.227 1 62.44 265 ASP B C 1
ATOM 6516 O O . ASP B 1 265 ? -17.531 18.062 14.586 1 62.44 265 ASP B O 1
ATOM 6520 N N . HIS B 1 266 ? -18.266 19.688 15.57 1 64.75 266 HIS B N 1
ATOM 6521 C CA . HIS B 1 266 ? -17.156 20.641 15.727 1 64.75 266 HIS B CA 1
ATOM 6522 C C . HIS B 1 266 ? -16.25 20.25 16.891 1 64.75 266 HIS B C 1
ATOM 6524 O O . HIS B 1 266 ? -15.578 21.094 17.469 1 64.75 266 HIS B O 1
ATOM 6530 N N . ALA B 1 267 ? -16.125 18.828 17.094 1 80.62 267 ALA B N 1
ATOM 6531 C CA . ALA B 1 267 ? -15.336 18.453 18.266 1 80.62 267 ALA B CA 1
ATOM 6532 C C . ALA B 1 267 ? -13.859 18.281 17.906 1 80.62 267 ALA B C 1
ATOM 6534 O O . ALA B 1 267 ? -13.016 18.094 18.797 1 80.62 267 ALA B O 1
ATOM 6535 N N . TRP B 1 268 ? -13.516 18.406 16.641 1 87.12 268 TRP B N 1
ATOM 6536 C CA . TRP B 1 268 ? -12.133 18.188 16.234 1 87.12 268 TRP B CA 1
ATOM 6537 C C . TRP B 1 268 ? -11.203 19.219 16.875 1 87.12 268 TRP B C 1
ATOM 6539 O O . TRP B 1 268 ? -10.055 18.906 17.203 1 87.12 268 TRP B O 1
ATOM 6549 N N . ARG B 1 269 ? -11.656 20.406 17.141 1 87.31 269 ARG B N 1
ATOM 6550 C CA . ARG B 1 269 ? -10.836 21.453 17.719 1 87.31 269 ARG B CA 1
ATOM 6551 C C . ARG B 1 269 ? -10.453 21.109 19.156 1 87.31 269 ARG B C 1
ATOM 6553 O O . ARG B 1 269 ? -9.328 21.391 19.594 1 87.31 269 ARG B O 1
ATOM 6560 N N . THR B 1 270 ? -11.461 20.578 19.812 1 90.38 270 THR B N 1
ATOM 6561 C CA . THR B 1 270 ? -11.195 20.172 21.188 1 90.38 270 THR B CA 1
ATOM 6562 C C . THR B 1 270 ? -10.117 19.094 21.234 1 90.38 270 THR B C 1
ATOM 6564 O O . THR B 1 270 ? -9.211 19.172 22.078 1 90.38 270 THR B O 1
ATOM 6567 N N . HIS B 1 271 ? -10.258 18.125 20.359 1 92.75 271 HIS B N 1
ATOM 6568 C CA . HIS B 1 271 ? -9.258 17.078 20.297 1 92.75 271 HIS B CA 1
ATOM 6569 C C . HIS B 1 271 ? -7.895 17.625 19.891 1 92.75 271 HIS B C 1
ATOM 6571 O O . HIS B 1 271 ? -6.867 17.25 20.453 1 92.75 271 HIS B O 1
ATOM 6577 N N . LEU B 1 272 ? -7.887 18.5 18.922 1 93.81 272 LEU B N 1
ATOM 6578 C CA . LEU B 1 272 ? -6.629 19.062 18.453 1 93.81 272 LEU B CA 1
ATOM 6579 C C . LEU B 1 272 ? -5.957 19.875 19.562 1 93.81 272 LEU B C 1
ATOM 6581 O O . LEU B 1 272 ? -4.746 19.75 19.781 1 93.81 272 LEU B O 1
ATOM 6585 N N . ASN B 1 273 ? -6.742 20.641 20.281 1 93.69 273 ASN B N 1
ATOM 6586 C CA . ASN B 1 273 ? -6.203 21.406 21.391 1 93.69 273 ASN B CA 1
ATOM 6587 C C . ASN B 1 273 ? -5.594 20.5 22.453 1 93.69 273 ASN B C 1
ATOM 6589 O O . ASN B 1 273 ? -4.535 20.797 23.016 1 93.69 273 ASN B O 1
ATOM 6593 N N . ALA B 1 274 ? -6.305 19.438 22.688 1 93.25 274 ALA B N 1
ATOM 6594 C CA . ALA B 1 274 ? -5.777 18.469 23.641 1 93.25 274 ALA B CA 1
ATOM 6595 C C . ALA B 1 274 ? -4.445 17.906 23.172 1 93.25 274 ALA B C 1
ATOM 6597 O O . ALA B 1 274 ? -3.51 17.75 23.969 1 93.25 274 ALA B O 1
ATOM 6598 N N . ALA B 1 275 ? -4.355 17.531 21.938 1 94.31 275 ALA B N 1
ATOM 6599 C CA . ALA B 1 275 ? -3.119 16.984 21.375 1 94.31 275 ALA B CA 1
ATOM 6600 C C . ALA B 1 275 ? -1.983 18 21.484 1 94.31 275 ALA B C 1
ATOM 6602 O O . ALA B 1 275 ? -0.857 17.641 21.828 1 94.31 275 ALA B O 1
ATOM 6603 N N . ILE B 1 276 ? -2.273 19.266 21.156 1 95.5 276 ILE B N 1
ATOM 6604 C CA . ILE B 1 276 ? -1.294 20.344 21.234 1 95.5 276 ILE B CA 1
ATOM 6605 C C . ILE B 1 276 ? -0.808 20.516 22.672 1 95.5 276 ILE B C 1
ATOM 6607 O O . ILE B 1 276 ? 0.394 20.641 22.906 1 95.5 276 ILE B O 1
ATOM 6611 N N . ASP B 1 277 ? -1.729 20.453 23.594 1 92.69 277 ASP B N 1
ATOM 6612 C CA . ASP B 1 277 ? -1.386 20.625 25 1 92.69 277 ASP B CA 1
ATOM 6613 C C . ASP B 1 277 ? -0.45 19.516 25.469 1 92.69 277 ASP B C 1
ATOM 6615 O O . ASP B 1 277 ? 0.536 19.781 26.156 1 92.69 277 ASP B O 1
ATOM 6619 N N . VAL B 1 278 ? -0.798 18.328 25.141 1 89.81 278 VAL B N 1
ATOM 6620 C CA . VAL B 1 278 ? 0.017 17.188 25.562 1 89.81 278 VAL B CA 1
ATOM 6621 C C . VAL B 1 278 ? 1.397 17.281 24.906 1 89.81 278 VAL B C 1
ATOM 6623 O O . VAL B 1 278 ? 2.412 17.031 25.562 1 89.81 278 VAL B O 1
ATOM 6626 N N . TYR B 1 279 ? 1.47 17.594 23.672 1 92 279 TYR B N 1
ATOM 6627 C CA . TYR B 1 279 ? 2.742 17.734 22.969 1 92 279 TYR B CA 1
ATOM 6628 C C . TYR B 1 279 ? 3.588 18.844 23.609 1 92 279 TYR B C 1
ATOM 6630 O O . TYR B 1 279 ? 4.785 18.656 23.828 1 92 279 TYR B O 1
ATOM 6638 N N . ASP B 1 280 ? 2.951 19.953 23.828 1 92.56 280 ASP B N 1
ATOM 6639 C CA . ASP B 1 280 ? 3.631 21.078 24.438 1 92.56 280 ASP B CA 1
ATOM 6640 C C . ASP B 1 280 ? 4.188 20.703 25.812 1 92.56 280 ASP B C 1
ATOM 6642 O O . ASP B 1 280 ? 5.32 21.062 26.156 1 92.56 280 ASP B O 1
ATOM 6646 N N . GLN B 1 281 ? 3.4 20.031 26.594 1 87.81 281 GLN B N 1
ATOM 6647 C CA . GLN B 1 281 ? 3.828 19.594 27.906 1 87.81 281 GLN B CA 1
ATOM 6648 C C . GLN B 1 281 ? 5.039 18.672 27.828 1 87.81 281 GLN B C 1
ATOM 6650 O O . GLN B 1 281 ? 5.977 18.781 28.609 1 87.81 281 GLN B O 1
ATOM 6655 N N . ASN B 1 282 ? 5.004 17.734 26.906 1 87.06 282 ASN B N 1
ATOM 6656 C CA . ASN B 1 282 ? 6.113 16.797 26.734 1 87.06 282 ASN B CA 1
ATOM 6657 C C . ASN B 1 282 ? 7.387 17.516 26.297 1 87.06 282 ASN B C 1
ATOM 6659 O O . ASN B 1 282 ? 8.484 17.125 26.703 1 87.06 282 ASN B O 1
ATOM 6663 N N . CYS B 1 283 ? 7.281 18.5 25.469 1 88.12 283 CYS B N 1
ATOM 6664 C CA . CYS B 1 283 ? 8.445 19.266 25.031 1 88.12 283 CYS B CA 1
ATOM 6665 C C . CYS B 1 283 ? 9.016 20.094 26.172 1 88.12 283 CYS B C 1
ATOM 6667 O O . CYS B 1 283 ? 10.234 20.172 26.344 1 88.12 283 CYS B O 1
ATOM 6669 N N . ARG B 1 284 ? 8.172 20.672 26.969 1 87.5 284 ARG B N 1
ATOM 6670 C CA . ARG B 1 284 ? 8.602 21.516 28.078 1 87.5 284 ARG B CA 1
ATOM 6671 C C . ARG B 1 284 ? 9.328 20.703 29.141 1 87.5 284 ARG B C 1
ATOM 6673 O O . ARG B 1 284 ? 10.305 21.172 29.719 1 87.5 284 ARG B O 1
ATOM 6680 N N . ASP B 1 285 ? 8.828 19.531 29.359 1 86.12 285 ASP B N 1
ATOM 6681 C CA . ASP B 1 285 ? 9.438 18.688 30.391 1 86.12 285 ASP B CA 1
ATOM 6682 C C . ASP B 1 285 ? 10.594 17.875 29.828 1 86.12 285 ASP B C 1
ATOM 6684 O O . ASP B 1 285 ? 11.047 16.906 30.453 1 86.12 285 ASP B O 1
ATOM 6688 N N . LYS B 1 286 ? 10.969 18.109 28.625 1 87.62 286 LYS B N 1
ATOM 6689 C CA . LYS B 1 286 ? 12.102 17.469 27.969 1 87.62 286 LYS B CA 1
ATOM 6690 C C . LYS B 1 286 ? 11.898 15.961 27.859 1 87.62 286 LYS B C 1
ATOM 6692 O O . LYS B 1 286 ? 12.82 15.188 28.109 1 87.62 286 LYS B O 1
ATOM 6697 N N . LEU B 1 287 ? 10.672 15.555 27.672 1 87.44 287 LEU B N 1
ATOM 6698 C CA . LEU B 1 287 ? 10.281 14.18 27.375 1 87.44 287 LEU B CA 1
ATOM 6699 C C . LEU B 1 287 ? 10.422 13.297 28.609 1 87.44 287 LEU B C 1
ATOM 6701 O O . LEU B 1 287 ? 10.445 12.07 28.5 1 87.44 287 LEU B O 1
ATOM 6705 N N . GLU B 1 288 ? 10.516 13.797 29.703 1 82.56 288 GLU B N 1
ATOM 6706 C CA . GLU B 1 288 ? 10.781 13.047 30.938 1 82.56 288 GLU B CA 1
ATOM 6707 C C . GLU B 1 288 ? 9.617 12.133 31.281 1 82.56 288 GLU B C 1
ATOM 6709 O O . GLU B 1 288 ? 9.82 11.039 31.812 1 82.56 288 GLU B O 1
ATOM 6714 N N . HIS B 1 289 ? 8.461 12.531 30.922 1 76 289 HIS B N 1
ATOM 6715 C CA . HIS B 1 289 ? 7.297 11.773 31.375 1 76 289 HIS B CA 1
ATOM 6716 C C . HIS B 1 289 ? 6.828 10.797 30.297 1 76 289 HIS B C 1
ATOM 6718 O O . HIS B 1 289 ? 5.891 10.023 30.516 1 76 289 HIS B O 1
ATOM 6724 N N . LEU B 1 290 ? 7.473 10.875 29.188 1 83.31 290 LEU B N 1
ATOM 6725 C CA . LEU B 1 290 ? 7.164 9.891 28.156 1 83.31 290 LEU B CA 1
ATOM 6726 C C . LEU B 1 290 ? 7.945 8.602 28.375 1 83.31 290 LEU B C 1
ATOM 6728 O O . LEU B 1 290 ? 9.109 8.641 28.797 1 83.31 290 LEU B O 1
ATOM 6732 N N . ASP B 1 291 ? 7.309 7.512 28.266 1 83 291 ASP B N 1
ATOM 6733 C CA . ASP B 1 291 ? 7.957 6.211 28.422 1 83 291 ASP B CA 1
ATOM 6734 C C . ASP B 1 291 ? 8.859 5.898 27.219 1 83 291 ASP B C 1
ATOM 6736 O O . ASP B 1 291 ? 8.523 5.051 26.391 1 83 291 ASP B O 1
ATOM 6740 N N . LEU B 1 292 ? 9.977 6.59 27.141 1 90.69 292 LEU B N 1
ATOM 6741 C CA . LEU B 1 292 ? 10.969 6.398 26.078 1 90.69 292 LEU B CA 1
ATOM 6742 C C . LEU B 1 292 ? 12.297 5.934 26.672 1 90.69 292 LEU B C 1
ATOM 6744 O O . LEU B 1 292 ? 12.594 6.203 27.828 1 90.69 292 LEU B O 1
ATOM 6748 N N . SER B 1 293 ? 13.023 5.273 25.906 1 91.38 293 SER B N 1
ATOM 6749 C CA . SER B 1 293 ? 14.375 4.898 26.312 1 91.38 293 SER B CA 1
ATOM 6750 C C . SER B 1 293 ? 15.281 6.121 26.422 1 91.38 293 SER B C 1
ATOM 6752 O O . SER B 1 293 ? 15.023 7.148 25.781 1 91.38 293 SER B O 1
ATOM 6754 N N . GLU B 1 294 ? 16.297 5.992 27.219 1 92.88 294 GLU B N 1
ATOM 6755 C CA . GLU B 1 294 ? 17.219 7.109 27.391 1 92.88 294 GLU B CA 1
ATOM 6756 C C . GLU B 1 294 ? 17.922 7.465 26.078 1 92.88 294 GLU B C 1
ATOM 6758 O O . GLU B 1 294 ? 18.188 8.641 25.812 1 92.88 294 GLU B O 1
ATOM 6763 N N . ALA B 1 295 ? 18.234 6.5 25.375 1 93.94 295 ALA B N 1
ATOM 6764 C CA . ALA B 1 295 ? 18.859 6.746 24.078 1 93.94 295 ALA B CA 1
ATOM 6765 C C . ALA B 1 295 ? 17.922 7.559 23.172 1 93.94 295 ALA B C 1
ATOM 6767 O O . ALA B 1 295 ? 18.375 8.469 22.469 1 93.94 295 ALA B O 1
ATOM 6768 N N . SER B 1 296 ? 16.688 7.258 23.203 1 94.62 296 SER B N 1
ATOM 6769 C CA . SER B 1 296 ? 15.695 7.98 22.406 1 94.62 296 SER B CA 1
ATOM 6770 C C . SER B 1 296 ? 15.562 9.43 22.859 1 94.62 296 SER B C 1
ATOM 6772 O O . SER B 1 296 ? 15.492 10.344 22.047 1 94.62 296 SER B O 1
ATOM 6774 N N . LYS B 1 297 ? 15.523 9.602 24.141 1 94.06 297 LYS B N 1
ATOM 6775 C CA . LYS B 1 297 ? 15.422 10.945 24.703 1 94.06 297 LYS B CA 1
ATOM 6776 C C . LYS B 1 297 ? 16.609 11.805 24.266 1 94.06 297 LYS B C 1
ATOM 6778 O O . LYS B 1 297 ? 16.438 12.969 23.906 1 94.06 297 LYS B O 1
ATOM 6783 N N . THR B 1 298 ? 17.734 11.203 24.328 1 94.19 298 THR B N 1
ATOM 6784 C CA . THR B 1 298 ? 18.938 11.93 23.953 1 94.19 298 THR B CA 1
ATOM 6785 C C . THR B 1 298 ? 18.875 12.352 22.484 1 94.19 298 THR B C 1
ATOM 6787 O O . THR B 1 298 ? 19.203 13.492 22.156 1 94.19 298 THR B O 1
ATOM 6790 N N . ILE B 1 299 ? 18.453 11.516 21.625 1 94.88 299 ILE B N 1
ATOM 6791 C CA . ILE B 1 299 ? 18.375 11.789 20.203 1 94.88 299 ILE B CA 1
ATOM 6792 C C . ILE B 1 299 ? 17.344 12.883 19.938 1 94.88 299 ILE B C 1
ATOM 6794 O O . ILE B 1 299 ? 17.578 13.805 19.156 1 94.88 299 ILE B O 1
ATOM 6798 N N . LEU B 1 300 ? 16.266 12.82 20.625 1 94.44 300 LEU B N 1
ATOM 6799 C CA . LEU B 1 300 ? 15.18 13.773 20.422 1 94.44 300 LEU B CA 1
ATOM 6800 C C . LEU B 1 300 ? 15.523 15.133 21.016 1 94.44 300 LEU B C 1
ATOM 6802 O O . LEU B 1 300 ? 15.25 16.172 20.406 1 94.44 300 LEU B O 1
ATOM 6806 N N . ARG B 1 301 ? 16.125 15.109 22.203 1 93.5 301 ARG B N 1
ATOM 6807 C CA . ARG B 1 301 ? 16.5 16.359 22.859 1 93.5 301 ARG B CA 1
ATOM 6808 C C . ARG B 1 301 ? 17.531 17.109 22.047 1 93.5 301 ARG B C 1
ATOM 6810 O O . ARG B 1 301 ? 17.484 18.344 21.969 1 93.5 301 ARG B O 1
ATOM 6817 N N . ASN B 1 302 ? 18.391 16.375 21.406 1 92.75 302 ASN B N 1
ATOM 6818 C CA . ASN B 1 302 ? 19.469 16.984 20.641 1 92.75 302 ASN B CA 1
ATOM 6819 C C . ASN B 1 302 ? 19.141 17.016 19.156 1 92.75 302 ASN B C 1
ATOM 6821 O O . ASN B 1 302 ? 19.984 17.422 18.344 1 92.75 302 ASN B O 1
ATOM 6825 N N . ASP B 1 303 ? 18 16.609 18.766 1 93.81 303 ASP B N 1
ATOM 6826 C CA . ASP B 1 303 ? 17.531 16.547 17.375 1 93.81 303 ASP B CA 1
ATOM 6827 C C . ASP B 1 303 ? 18.578 15.898 16.484 1 93.81 303 ASP B C 1
ATOM 6829 O O . ASP B 1 303 ? 18.969 16.469 15.453 1 93.81 303 ASP B O 1
ATOM 6833 N N . GLN B 1 304 ? 19.047 14.758 16.938 1 92.5 304 GLN B N 1
ATOM 6834 C CA . GLN B 1 304 ? 20.078 14.031 16.203 1 92.5 304 GLN B CA 1
ATOM 6835 C C . GLN B 1 304 ? 19.469 13.125 15.141 1 92.5 304 GLN B C 1
ATOM 6837 O O . GLN B 1 304 ? 18.297 12.742 15.242 1 92.5 304 GLN B O 1
ATOM 6842 N N . ARG B 1 305 ? 20.25 12.875 14.133 1 89.81 305 ARG B N 1
ATOM 6843 C CA . ARG B 1 305 ? 19.812 11.945 13.102 1 89.81 305 ARG B CA 1
ATOM 6844 C C . ARG B 1 305 ? 19.781 10.516 13.633 1 89.81 305 ARG B C 1
ATOM 6846 O O . ARG B 1 305 ? 20.609 10.133 14.461 1 89.81 305 ARG B O 1
ATOM 6853 N N . LEU B 1 306 ? 18.781 9.812 13.18 1 86.75 306 LEU B N 1
ATOM 6854 C CA . LEU B 1 306 ? 18.719 8.391 13.516 1 86.75 306 LEU B CA 1
ATOM 6855 C C . LEU B 1 306 ? 19.797 7.613 12.766 1 86.75 306 LEU B C 1
ATOM 6857 O O . LEU B 1 306 ? 19.938 7.742 11.555 1 86.75 306 LEU B O 1
ATOM 6861 N N . ALA B 1 307 ? 20.703 7.035 13.367 1 71.69 307 ALA B N 1
ATOM 6862 C CA . ALA B 1 307 ? 21.734 6.199 12.758 1 71.69 307 ALA B CA 1
ATOM 6863 C C . ALA B 1 307 ? 21.406 4.715 12.93 1 71.69 307 ALA B C 1
ATOM 6865 O O . ALA B 1 307 ? 20.234 4.32 12.891 1 71.69 307 ALA B O 1
ATOM 6866 N N . VAL B 1 308 ? 22.406 4.004 12.992 1 63.28 308 VAL B N 1
ATOM 6867 C CA . VAL B 1 308 ? 22.266 2.559 13.148 1 63.28 308 VAL B CA 1
ATOM 6868 C C . VAL B 1 308 ? 21.969 2.221 14.602 1 63.28 308 VAL B C 1
ATOM 6870 O O . VAL B 1 308 ? 22.828 1.681 15.312 1 63.28 308 VAL B O 1
ATOM 6873 N N . ASP B 1 309 ? 20.688 2.756 14.961 1 69.31 309 ASP B N 1
ATOM 6874 C CA . ASP B 1 309 ? 20.266 2.51 16.344 1 69.31 309 ASP B CA 1
ATOM 6875 C C . ASP B 1 309 ? 19.375 1.278 16.422 1 69.31 309 ASP B C 1
ATOM 6877 O O . ASP B 1 309 ? 18.984 0.708 15.398 1 69.31 309 ASP B O 1
ATOM 6881 N N . GLY B 1 310 ? 19.234 0.773 17.578 1 84.31 310 GLY B N 1
ATOM 6882 C CA . GLY B 1 310 ? 18.375 -0.377 17.828 1 84.31 310 GLY B CA 1
ATOM 6883 C C . GLY B 1 310 ? 16.938 -0.163 17.391 1 84.31 310 GLY B C 1
ATOM 6884 O O . GLY B 1 310 ? 16.5 0.976 17.203 1 84.31 310 GLY B O 1
ATOM 6885 N N . ALA B 1 311 ? 16.25 -1.187 17.094 1 89.25 311 ALA B N 1
ATOM 6886 C CA . ALA B 1 311 ? 14.883 -1.166 16.578 1 89.25 311 ALA B CA 1
ATOM 6887 C C . ALA B 1 311 ? 13.969 -0.381 17.516 1 89.25 311 ALA B C 1
ATOM 6889 O O . ALA B 1 311 ? 13.094 0.36 17.047 1 89.25 311 ALA B O 1
ATOM 6890 N N . LEU B 1 312 ? 14.188 -0.516 18.781 1 92.19 312 LEU B N 1
ATOM 6891 C CA . LEU B 1 312 ? 13.336 0.172 19.75 1 92.19 312 LEU B CA 1
ATOM 6892 C C . LEU B 1 312 ? 13.523 1.683 19.672 1 92.19 312 LEU B C 1
ATOM 6894 O O . LEU B 1 312 ? 12.547 2.434 19.656 1 92.19 312 LEU B O 1
ATOM 6898 N N . VAL B 1 313 ? 14.742 2.072 19.656 1 94.25 313 VAL B N 1
ATOM 6899 C CA . VAL B 1 313 ? 15.062 3.492 19.562 1 94.25 313 VAL B CA 1
ATOM 6900 C C . VAL B 1 313 ? 14.516 4.07 18.266 1 94.25 313 VAL B C 1
ATOM 6902 O O . VAL B 1 313 ? 13.945 5.16 18.266 1 94.25 313 VAL B O 1
ATOM 6905 N N . THR B 1 314 ? 14.672 3.324 17.188 1 93.19 314 THR B N 1
ATOM 6906 C CA . THR B 1 314 ? 14.156 3.752 15.891 1 93.19 314 THR B CA 1
ATOM 6907 C C . THR B 1 314 ? 12.648 3.943 15.945 1 93.19 314 THR B C 1
ATOM 6909 O O . THR B 1 314 ? 12.125 4.941 15.453 1 93.19 314 THR B O 1
ATOM 6912 N N . GLN B 1 315 ? 12 3.051 16.516 1 92.88 315 GLN B N 1
ATOM 6913 C CA . GLN B 1 315 ? 10.547 3.107 16.641 1 92.88 315 GLN B CA 1
ATOM 6914 C C . GLN B 1 315 ? 10.109 4.316 17.453 1 92.88 315 GLN B C 1
ATOM 6916 O O . GLN B 1 315 ? 9.211 5.059 17.047 1 92.88 315 GLN B O 1
ATOM 6921 N N . GLU B 1 316 ? 10.719 4.523 18.609 1 93.44 316 GLU B N 1
ATOM 6922 C CA . GLU B 1 316 ? 10.336 5.598 19.531 1 93.44 316 GLU B CA 1
ATOM 6923 C C . GLU B 1 316 ? 10.578 6.969 18.906 1 93.44 316 GLU B C 1
ATOM 6925 O O . GLU B 1 316 ? 9.703 7.836 18.938 1 93.44 316 GLU B O 1
ATOM 6930 N N . VAL B 1 317 ? 11.727 7.109 18.359 1 95.19 317 VAL B N 1
ATOM 6931 C CA . VAL B 1 317 ? 12.117 8.398 17.812 1 95.19 317 VAL B CA 1
ATOM 6932 C C . VAL B 1 317 ? 11.258 8.727 16.594 1 95.19 317 VAL B C 1
ATOM 6934 O O . VAL B 1 317 ? 10.766 9.844 16.453 1 95.19 317 VAL B O 1
ATOM 6937 N N . THR B 1 318 ? 11.086 7.734 15.68 1 94.69 318 THR B N 1
ATOM 6938 C CA . THR B 1 318 ? 10.281 7.953 14.484 1 94.69 318 THR B CA 1
ATOM 6939 C C . THR B 1 318 ? 8.836 8.281 14.852 1 94.69 318 THR B C 1
ATOM 6941 O O . THR B 1 318 ? 8.211 9.133 14.219 1 94.69 318 THR B O 1
ATOM 6944 N N . THR B 1 319 ? 8.328 7.645 15.867 1 94.25 319 THR B N 1
ATOM 6945 C CA . THR B 1 319 ? 6.961 7.898 16.312 1 94.25 319 THR B CA 1
ATOM 6946 C C . THR B 1 319 ? 6.809 9.336 16.797 1 94.25 319 THR B C 1
ATOM 6948 O O . THR B 1 319 ? 5.871 10.031 16.406 1 94.25 319 THR B O 1
ATOM 6951 N N . PHE B 1 320 ? 7.707 9.742 17.594 1 95 320 PHE B N 1
ATOM 6952 C CA . PHE B 1 320 ? 7.621 11.078 18.172 1 95 320 PHE B CA 1
ATOM 6953 C C . PHE B 1 320 ? 7.742 12.148 17.094 1 95 320 PHE B C 1
ATOM 6955 O O . PHE B 1 320 ? 7.004 13.133 17.109 1 95 320 PHE B O 1
ATOM 6962 N N . ARG B 1 321 ? 8.672 11.961 16.234 1 94.56 321 ARG B N 1
ATOM 6963 C CA . ARG B 1 321 ? 8.883 12.93 15.164 1 94.56 321 ARG B CA 1
ATOM 6964 C C . ARG B 1 321 ? 7.672 13 14.242 1 94.56 321 ARG B C 1
ATOM 6966 O O . ARG B 1 321 ? 7.266 14.094 13.828 1 94.56 321 ARG B O 1
ATOM 6973 N N . PHE B 1 322 ? 7.129 11.891 13.93 1 96.06 322 PHE B N 1
ATOM 6974 C CA . PHE B 1 322 ? 5.938 11.844 13.086 1 96.06 322 PHE B CA 1
ATOM 6975 C C . PHE B 1 322 ? 4.77 12.555 13.758 1 96.06 322 PHE B C 1
ATOM 6977 O O . PHE B 1 322 ? 4.086 13.367 13.133 1 96.06 322 PHE B O 1
ATOM 6984 N N . MET B 1 323 ? 4.523 12.266 14.984 1 94.5 323 MET B N 1
ATOM 6985 C CA . MET B 1 323 ? 3.42 12.852 15.742 1 94.5 323 MET B CA 1
ATOM 6986 C C . MET B 1 323 ? 3.611 14.359 15.898 1 94.5 323 MET B C 1
ATOM 6988 O O . MET B 1 323 ? 2.672 15.133 15.711 1 94.5 323 MET B O 1
ATOM 6992 N N . GLY B 1 324 ? 4.797 14.695 16.266 1 94.69 324 GLY B N 1
ATOM 6993 C CA . GLY B 1 324 ? 5.09 16.109 16.391 1 94.69 324 GLY B CA 1
ATOM 6994 C C . GLY B 1 324 ? 4.867 16.891 15.109 1 94.69 324 GLY B C 1
ATOM 6995 O O . GLY B 1 324 ? 4.23 17.938 15.117 1 94.69 324 GLY B O 1
ATOM 6996 N N . GLY B 1 325 ? 5.387 16.328 14.023 1 95.5 325 GLY B N 1
ATOM 6997 C CA . GLY B 1 325 ? 5.176 16.969 12.727 1 95.5 325 GLY B CA 1
ATOM 6998 C C . GLY B 1 325 ? 3.713 17.078 12.352 1 95.5 325 GLY B C 1
ATOM 6999 O O . GLY B 1 325 ? 3.279 18.109 11.828 1 95.5 325 GLY B O 1
ATOM 7000 N N . SER B 1 326 ? 2.963 16.094 12.641 1 95.94 326 SER B N 1
ATOM 7001 C CA . SER B 1 326 ? 1.537 16.078 12.328 1 95.94 326 SER B CA 1
ATOM 7002 C C . SER B 1 326 ? 0.786 17.141 13.125 1 95.94 326 SER B C 1
ATOM 7004 O O . SER B 1 326 ? -0.065 17.844 12.586 1 95.94 326 SER B O 1
ATOM 7006 N N . ILE B 1 327 ? 1.083 17.219 14.383 1 96.31 327 ILE B N 1
ATOM 7007 C CA . ILE B 1 327 ? 0.398 18.156 15.266 1 96.31 327 ILE B CA 1
ATOM 7008 C C . ILE B 1 327 ? 0.725 19.578 14.859 1 96.31 327 ILE B C 1
ATOM 7010 O O . ILE B 1 327 ? -0.161 20.438 14.812 1 96.31 327 ILE B O 1
ATOM 7014 N N . ILE B 1 328 ? 1.955 19.828 14.562 1 96.5 328 ILE B N 1
ATOM 7015 C CA . ILE B 1 328 ? 2.375 21.156 14.148 1 96.5 328 ILE B CA 1
ATOM 7016 C C . ILE B 1 328 ? 1.679 21.547 12.844 1 96.5 328 ILE B C 1
ATOM 7018 O O . ILE B 1 328 ? 1.201 22.672 12.695 1 96.5 328 ILE B O 1
ATOM 7022 N N . TRP B 1 329 ? 1.629 20.625 11.953 1 95.81 329 TRP B N 1
ATOM 7023 C CA . TRP B 1 329 ? 0.948 20.844 10.68 1 95.81 329 TRP B CA 1
ATOM 7024 C C . TRP B 1 329 ? -0.521 21.188 10.906 1 95.81 329 TRP B C 1
ATOM 7026 O O . TRP B 1 329 ? -1.031 22.156 10.328 1 95.81 329 TRP B O 1
ATOM 7036 N N . LEU B 1 330 ? -1.16 20.438 11.727 1 94.69 330 LEU B N 1
ATOM 7037 C CA . LEU B 1 330 ? -2.572 20.672 12.016 1 94.69 330 LEU B CA 1
ATOM 7038 C C . LEU B 1 330 ? -2.777 21.984 12.742 1 94.69 330 LEU B C 1
ATOM 7040 O O . LEU B 1 330 ? -3.758 22.703 12.484 1 94.69 330 LEU B O 1
ATOM 7044 N N . ASP B 1 331 ? -1.905 22.297 13.609 1 95.94 331 ASP B N 1
ATOM 7045 C CA . ASP B 1 331 ? -1.984 23.547 14.344 1 95.94 331 ASP B CA 1
ATOM 7046 C C . ASP B 1 331 ? -1.896 24.75 13.391 1 95.94 331 ASP B C 1
ATOM 7048 O O . ASP B 1 331 ? -2.676 25.688 13.508 1 95.94 331 ASP B O 1
ATOM 7052 N N . ILE B 1 332 ? -0.991 24.656 12.516 1 95.81 332 ILE B N 1
ATOM 7053 C CA . ILE B 1 332 ? -0.792 25.75 11.562 1 95.81 332 ILE B CA 1
ATOM 7054 C C . ILE B 1 332 ? -2.033 25.906 10.688 1 95.81 332 ILE B C 1
ATOM 7056 O O . ILE B 1 332 ? -2.592 27 10.578 1 95.81 332 ILE B O 1
ATOM 7060 N N . LEU B 1 333 ? -2.518 24.828 10.117 1 92.81 333 LEU B N 1
ATOM 7061 C CA . LEU B 1 333 ? -3.629 24.891 9.172 1 92.81 333 LEU B CA 1
ATOM 7062 C C . LEU B 1 333 ? -4.926 25.266 9.883 1 92.81 333 LEU B C 1
ATOM 7064 O O . LEU B 1 333 ? -5.742 26.016 9.336 1 92.81 333 LEU B O 1
ATOM 7068 N N . SER B 1 334 ? -5.074 24.734 11.055 1 90.94 334 SER B N 1
ATOM 7069 C CA . SER B 1 334 ? -6.277 25.078 11.805 1 90.94 334 SER B CA 1
ATOM 7070 C C . SER B 1 334 ? -6.277 26.547 12.203 1 90.94 334 SER B C 1
ATOM 7072 O O . SER B 1 334 ? -7.324 27.203 12.203 1 90.94 334 SER B O 1
ATOM 7074 N N . SER B 1 335 ? -5.137 27.062 12.547 1 92.56 335 SER B N 1
ATOM 7075 C CA . SER B 1 335 ? -5.02 28.469 12.922 1 92.56 335 SER B CA 1
ATOM 7076 C C . SER B 1 335 ? -5.23 29.375 11.711 1 92.56 335 SER B C 1
ATOM 7078 O O . SER B 1 335 ? -5.82 30.453 11.836 1 92.56 335 SER B O 1
ATOM 7080 N N . LEU B 1 336 ? -4.727 28.938 10.609 1 91.31 336 LEU B N 1
ATOM 7081 C CA . LEU B 1 336 ? -4.934 29.672 9.367 1 91.31 336 LEU B CA 1
ATOM 7082 C C . LEU B 1 336 ? -6.418 29.781 9.047 1 91.31 336 LEU B C 1
ATOM 7084 O O . LEU B 1 336 ? -6.895 30.844 8.656 1 91.31 336 LEU B O 1
ATOM 7088 N N . ALA B 1 337 ? -7.102 28.734 9.227 1 86.69 337 ALA B N 1
ATOM 7089 C CA . ALA B 1 337 ? -8.531 28.688 8.914 1 86.69 337 ALA B CA 1
ATOM 7090 C C . ALA B 1 337 ? -9.336 29.484 9.945 1 86.69 337 ALA B C 1
ATOM 7092 O O . ALA B 1 337 ? -10.336 30.109 9.602 1 86.69 337 ALA B O 1
ATOM 7093 N N . ALA B 1 338 ? -8.93 29.484 11.156 1 86.5 338 ALA B N 1
ATOM 7094 C CA . ALA B 1 338 ? -9.672 30.125 12.242 1 86.5 338 ALA B CA 1
ATOM 7095 C C . ALA B 1 338 ? -9.297 31.594 12.367 1 86.5 338 ALA B C 1
ATOM 7097 O O . ALA B 1 338 ? -10.031 32.375 12.977 1 86.5 338 ALA B O 1
ATOM 7098 N N . GLY B 1 339 ? -8.203 31.984 11.781 1 89.19 339 GLY B N 1
ATOM 7099 C CA . GLY B 1 339 ? -7.703 33.344 11.969 1 89.19 339 GLY B CA 1
ATOM 7100 C C . GLY B 1 339 ? -7.156 33.594 13.367 1 89.19 339 GLY B C 1
ATOM 7101 O O . GLY B 1 339 ? -7.422 34.625 13.969 1 89.19 339 GLY B O 1
ATOM 7102 N N . SER B 1 340 ? -6.5 32.562 13.898 1 91.56 340 SER B N 1
ATOM 7103 C CA . SER B 1 340 ? -5.863 32.656 15.211 1 91.56 340 SER B CA 1
ATOM 7104 C C . SER B 1 340 ? -4.367 32.375 15.117 1 91.56 340 SER B C 1
ATOM 7106 O O . SER B 1 340 ? -3.877 31.938 14.078 1 91.56 340 SER B O 1
ATOM 7108 N N . VAL B 1 341 ? -3.656 32.688 16.156 1 95.25 341 VAL B N 1
ATOM 7109 C CA . VAL B 1 341 ? -2.221 32.438 16.219 1 95.25 341 VAL B CA 1
ATOM 7110 C C . VAL B 1 341 ? -1.97 30.953 16.531 1 95.25 341 VAL B C 1
ATOM 7112 O O . VAL B 1 341 ? -2.586 30.391 17.438 1 95.25 341 VAL B O 1
ATOM 7115 N N . PRO B 1 342 ? -1.114 30.297 15.742 1 96.19 342 PRO B N 1
ATOM 7116 C CA . PRO B 1 342 ? -0.789 28.906 16.078 1 96.19 342 PRO B CA 1
ATOM 7117 C C . PRO B 1 342 ? -0.288 28.734 17.516 1 96.19 342 PRO B C 1
ATOM 7119 O O . PRO B 1 342 ? 0.558 29.516 17.969 1 96.19 342 PRO B O 1
ATOM 7122 N N . ARG B 1 343 ? -0.737 27.781 18.203 1 96.69 343 ARG B N 1
ATOM 7123 C CA . ARG B 1 343 ? -0.439 27.594 19.609 1 96.69 343 ARG B CA 1
ATOM 7124 C C . ARG B 1 343 ? 0.995 27.109 19.812 1 96.69 343 ARG B C 1
ATOM 7126 O O . ARG B 1 343 ? 1.596 27.344 20.859 1 96.69 343 ARG B O 1
ATOM 7133 N N . LEU B 1 344 ? 1.52 26.453 18.797 1 97 344 LEU B N 1
ATOM 7134 C CA . LEU B 1 344 ? 2.875 25.922 18.906 1 97 344 LEU B CA 1
ATOM 7135 C C . LEU B 1 344 ? 3.863 26.797 18.141 1 97 344 LEU B C 1
ATOM 7137 O O . LEU B 1 344 ? 4.922 26.328 17.719 1 97 344 LEU B O 1
ATOM 7141 N N . LEU B 1 345 ? 3.557 28.047 17.906 1 96.69 345 LEU B N 1
ATOM 7142 C CA . LEU B 1 345 ? 4.363 28.969 17.125 1 96.69 345 LEU B CA 1
ATOM 7143 C C . LEU B 1 345 ? 5.781 29.062 17.672 1 96.69 345 LEU B C 1
ATOM 7145 O O . LEU B 1 345 ? 6.742 29.172 16.906 1 96.69 345 LEU B O 1
ATOM 7149 N N . SER B 1 346 ? 5.953 29.016 18.969 1 94.5 346 SER B N 1
ATOM 7150 C CA . SER B 1 346 ? 7.254 29.156 19.609 1 94.5 346 SER B CA 1
ATOM 7151 C C . SER B 1 346 ? 8.195 28.016 19.219 1 94.5 346 SER B C 1
ATOM 7153 O O . SER B 1 346 ? 9.414 28.172 19.297 1 94.5 346 SER B O 1
ATOM 7155 N N . TYR B 1 347 ? 7.68 26.906 18.797 1 94.06 347 TYR B N 1
ATOM 7156 C CA . TYR B 1 347 ? 8.492 25.734 18.453 1 94.06 347 TYR B CA 1
ATOM 7157 C C . TYR B 1 347 ? 8.906 25.75 17 1 94.06 347 TYR B C 1
ATOM 7159 O O . TYR B 1 347 ? 9.789 25 16.578 1 94.06 347 TYR B O 1
ATOM 7167 N N . HIS B 1 348 ? 8.289 26.609 16.156 1 94.69 348 HIS B N 1
ATOM 7168 C CA . HIS B 1 348 ? 8.492 26.594 14.719 1 94.69 348 HIS B CA 1
ATOM 7169 C C . HIS B 1 348 ? 9.953 26.828 14.359 1 94.69 348 HIS B C 1
ATOM 7171 O O . HIS B 1 348 ? 10.5 26.156 13.484 1 94.69 348 HIS B O 1
ATOM 7177 N N . GLN B 1 349 ? 10.609 27.703 15.023 1 90.06 349 GLN B N 1
ATOM 7178 C CA . GLN B 1 349 ? 11.992 28.047 14.711 1 90.06 349 GLN B CA 1
ATOM 7179 C C . GLN B 1 349 ? 12.914 26.844 14.914 1 90.06 349 GLN B C 1
ATOM 7181 O O . GLN B 1 349 ? 13.906 26.688 14.203 1 90.06 349 GLN B O 1
ATOM 7186 N N . GLY B 1 350 ? 12.578 25.984 15.852 1 89.75 350 GLY B N 1
ATOM 7187 C CA . GLY B 1 350 ? 13.375 24.797 16.094 1 89.75 350 GLY B CA 1
ATOM 7188 C C . GLY B 1 350 ? 12.93 23.594 15.289 1 89.75 350 GLY B C 1
ATOM 7189 O O . GLY B 1 350 ? 13.68 23.094 14.453 1 89.75 350 GLY B O 1
ATOM 7190 N N . VAL B 1 351 ? 11.719 23.312 15.336 1 91.31 351 VAL B N 1
ATOM 7191 C CA . VAL B 1 351 ? 11.18 22.078 14.781 1 91.31 351 VAL B CA 1
ATOM 7192 C C . VAL B 1 351 ? 11.078 22.203 13.266 1 91.31 351 VAL B C 1
ATOM 7194 O O . VAL B 1 351 ? 11.195 21.203 12.547 1 91.31 351 VAL B O 1
ATOM 7197 N N . LEU B 1 352 ? 10.867 23.391 12.734 1 93.19 352 LEU B N 1
ATOM 7198 C CA . LEU B 1 352 ? 10.703 23.578 11.297 1 93.19 352 LEU B CA 1
ATOM 7199 C C . LEU B 1 352 ? 11.961 24.156 10.672 1 93.19 352 LEU B C 1
ATOM 7201 O O . LEU B 1 352 ? 11.938 24.609 9.523 1 93.19 352 LEU B O 1
ATOM 7205 N N . ASP B 1 353 ? 12.969 24.125 11.43 1 91.19 353 ASP B N 1
ATOM 7206 C CA . ASP B 1 353 ? 14.258 24.562 10.883 1 91.19 353 ASP B CA 1
ATOM 7207 C C . ASP B 1 353 ? 14.711 23.625 9.766 1 91.19 353 ASP B C 1
ATOM 7209 O O . ASP B 1 353 ? 14.305 22.469 9.711 1 91.19 353 ASP B O 1
ATOM 7213 N N . ALA B 1 354 ? 15.539 24.125 8.875 1 86.12 354 ALA B N 1
ATOM 7214 C CA . ALA B 1 354 ? 16.031 23.344 7.746 1 86.12 354 ALA B CA 1
ATOM 7215 C C . ALA B 1 354 ? 16.844 22.141 8.219 1 86.12 354 ALA B C 1
ATOM 7217 O O . ALA B 1 354 ? 16.859 21.094 7.574 1 86.12 354 ALA B O 1
ATOM 7218 N N . ALA B 1 355 ? 17.484 22.266 9.312 1 89.38 355 ALA B N 1
ATOM 7219 C CA . ALA B 1 355 ? 18.375 21.219 9.82 1 89.38 355 ALA B CA 1
ATOM 7220 C C . ALA B 1 355 ? 17.609 20.25 10.711 1 89.38 355 ALA B C 1
ATOM 7222 O O . ALA B 1 355 ? 18.156 19.219 11.125 1 89.38 355 ALA B O 1
ATOM 7223 N N . SER B 1 356 ? 16.375 20.656 10.961 1 94.31 356 SER B N 1
ATOM 7224 C CA . SER B 1 356 ? 15.578 19.812 11.859 1 94.31 356 SER B CA 1
ATOM 7225 C C . SER B 1 356 ? 15.406 18.406 11.289 1 94.31 356 SER B C 1
ATOM 7227 O O . SER B 1 356 ? 15.32 18.234 10.07 1 94.31 356 SER B O 1
ATOM 7229 N N . GLN B 1 357 ? 15.32 17.406 12.203 1 93 357 GLN B N 1
ATOM 7230 C CA . GLN B 1 357 ? 15.125 16.031 11.781 1 93 357 GLN B CA 1
ATOM 7231 C C . GLN B 1 357 ? 13.641 15.719 11.602 1 93 357 GLN B C 1
ATOM 7233 O O . GLN B 1 357 ? 13.281 14.672 11.055 1 93 357 GLN B O 1
ATOM 7238 N N . VAL B 1 358 ? 12.805 16.609 12.023 1 94 358 VAL B N 1
ATOM 7239 C CA . VAL B 1 358 ? 11.383 16.531 11.695 1 94 358 VAL B CA 1
ATOM 7240 C C . VAL B 1 358 ? 11.133 17.156 10.328 1 94 358 VAL B C 1
ATOM 7242 O O . VAL B 1 358 ? 11.133 18.391 10.195 1 94 358 VAL B O 1
ATOM 7245 N N . LYS B 1 359 ? 10.922 16.391 9.391 1 93.75 359 LYS B N 1
ATOM 7246 C CA . LYS B 1 359 ? 10.727 16.859 8.023 1 93.75 359 LYS B CA 1
ATOM 7247 C C . LYS B 1 359 ? 9.266 16.75 7.602 1 93.75 359 LYS B C 1
ATOM 7249 O O . LYS B 1 359 ? 8.812 15.68 7.188 1 93.75 359 LYS B O 1
ATOM 7254 N N . LEU B 1 360 ? 8.578 17.859 7.531 1 95.12 360 LEU B N 1
ATOM 7255 C CA . LEU B 1 360 ? 7.164 17.844 7.168 1 95.12 360 LEU B CA 1
ATOM 7256 C C . LEU B 1 360 ? 6.977 17.406 5.723 1 95.12 360 LEU B C 1
ATOM 7258 O O . LEU B 1 360 ? 5.91 16.906 5.355 1 95.12 360 LEU B O 1
ATOM 7262 N N . GLU B 1 361 ? 8.047 17.609 4.887 1 93.69 361 GLU B N 1
ATOM 7263 C CA . GLU B 1 361 ? 7.98 17.188 3.492 1 93.69 361 GLU B CA 1
ATOM 7264 C C . GLU B 1 361 ? 7.781 15.672 3.391 1 93.69 361 GLU B C 1
ATOM 7266 O O . GLU B 1 361 ? 7.16 15.188 2.445 1 93.69 361 GLU B O 1
ATOM 7271 N N . ASN B 1 362 ? 8.234 14.977 4.418 1 92.81 362 ASN B N 1
ATOM 7272 C CA . ASN B 1 362 ? 8.102 13.523 4.414 1 92.81 362 ASN B CA 1
ATOM 7273 C C . ASN B 1 362 ? 6.785 13.078 5.043 1 92.81 362 ASN B C 1
ATOM 7275 O O . ASN B 1 362 ? 6.371 11.93 4.875 1 92.81 362 ASN B O 1
ATOM 7279 N N . ILE B 1 363 ? 6.141 13.945 5.77 1 94.12 363 ILE B N 1
ATOM 7280 C CA . ILE B 1 363 ? 4.918 13.586 6.48 1 94.12 363 ILE B CA 1
ATOM 7281 C C . ILE B 1 363 ? 3.703 14.094 5.707 1 94.12 363 ILE B C 1
ATOM 7283 O O . ILE B 1 363 ? 2.805 13.312 5.371 1 94.12 363 ILE B O 1
ATOM 7287 N N . MET B 1 364 ? 3.791 15.453 5.355 1 92.94 364 MET B N 1
ATOM 7288 C CA . MET B 1 364 ? 2.621 16.078 4.742 1 92.94 364 MET B CA 1
ATOM 7289 C C . MET B 1 364 ? 2.943 16.578 3.338 1 92.94 364 MET B C 1
ATOM 7291 O O . MET B 1 364 ? 2.053 17.016 2.611 1 92.94 364 MET B O 1
ATOM 7295 N N . GLY B 1 365 ? 4.172 16.578 2.938 1 93.25 365 GLY B N 1
ATOM 7296 C CA . GLY B 1 365 ? 4.543 16.859 1.559 1 93.25 365 GLY B CA 1
ATOM 7297 C C . GLY B 1 365 ? 5.07 18.266 1.355 1 93.25 365 GLY B C 1
ATOM 7298 O O . GLY B 1 365 ? 5.598 18.594 0.289 1 93.25 365 GLY B O 1
ATOM 7299 N N . CYS B 1 366 ? 4.984 19.078 2.34 1 95.06 366 CYS B N 1
ATOM 7300 C CA . CYS B 1 366 ? 5.449 20.453 2.219 1 95.06 366 CYS B CA 1
ATOM 7301 C C . CYS B 1 366 ? 6.719 20.672 3.033 1 95.06 366 CYS B C 1
ATOM 7303 O O . CYS B 1 366 ? 6.805 20.25 4.188 1 95.06 366 CYS B O 1
ATOM 7305 N N . LYS B 1 367 ? 7.637 21.406 2.475 1 95.75 367 LYS B N 1
ATOM 7306 C CA . LYS B 1 367 ? 8.93 21.594 3.115 1 95.75 367 LYS B CA 1
ATOM 7307 C C . LYS B 1 367 ? 8.812 22.5 4.336 1 95.75 367 LYS B C 1
ATOM 7309 O O . LYS B 1 367 ? 7.992 23.422 4.352 1 95.75 367 LYS B O 1
ATOM 7314 N N . ASN B 1 368 ? 9.727 22.312 5.258 1 96.56 368 ASN B N 1
ATOM 7315 C CA . ASN B 1 368 ? 9.695 23 6.547 1 96.56 368 ASN B CA 1
ATOM 7316 C C . ASN B 1 368 ? 9.797 24.516 6.383 1 96.56 368 ASN B C 1
ATOM 7318 O O . ASN B 1 368 ? 9.07 25.25 7.043 1 96.56 368 ASN B O 1
ATOM 7322 N N . TRP B 1 369 ? 10.672 24.953 5.52 1 95.69 369 TRP B N 1
ATOM 7323 C CA . TRP B 1 369 ? 10.922 26.375 5.41 1 95.69 369 TRP B CA 1
ATOM 7324 C C . TRP B 1 369 ? 9.648 27.125 5.027 1 95.69 369 TRP B C 1
ATOM 7326 O O . TRP B 1 369 ? 9.406 28.234 5.504 1 95.69 369 TRP B O 1
ATOM 7336 N N . LEU B 1 370 ? 8.906 26.562 4.16 1 97.12 370 LEU B N 1
ATOM 7337 C CA . LEU B 1 370 ? 7.672 27.219 3.729 1 97.12 370 LEU B CA 1
ATOM 7338 C C . LEU B 1 370 ? 6.605 27.141 4.816 1 97.12 370 LEU B C 1
ATOM 7340 O O . LEU B 1 370 ? 5.871 28.109 5.039 1 97.12 370 LEU B O 1
ATOM 7344 N N . MET B 1 371 ? 6.531 26.016 5.504 1 97 371 MET B N 1
ATOM 7345 C CA . MET B 1 371 ? 5.539 25.859 6.562 1 97 371 MET B CA 1
ATOM 7346 C C . MET B 1 371 ? 5.797 26.844 7.699 1 97 371 MET B C 1
ATOM 7348 O O . MET B 1 371 ? 4.855 27.328 8.328 1 97 371 MET B O 1
ATOM 7352 N N . CYS B 1 372 ? 7.031 27.062 7.898 1 97.06 372 CYS B N 1
ATOM 7353 C CA . CYS B 1 372 ? 7.387 28.062 8.883 1 97.06 372 CYS B CA 1
ATOM 7354 C C . CYS B 1 372 ? 6.789 29.422 8.516 1 97.06 372 CYS B C 1
ATOM 7356 O O . CYS B 1 372 ? 6.238 30.109 9.375 1 97.06 372 CYS B O 1
ATOM 7358 N N . GLN B 1 373 ? 6.867 29.766 7.23 1 97.62 373 GLN B N 1
ATOM 7359 C CA . GLN B 1 373 ? 6.324 31.047 6.777 1 97.62 373 GLN B CA 1
ATOM 7360 C C . GLN B 1 373 ? 4.801 31.047 6.844 1 97.62 373 GLN B C 1
ATOM 7362 O O . GLN B 1 373 ? 4.188 32.062 7.18 1 97.62 373 GLN B O 1
ATOM 7367 N N . ILE B 1 374 ? 4.223 29.953 6.52 1 97.25 374 ILE B N 1
ATOM 7368 C CA . ILE B 1 374 ? 2.77 29.875 6.598 1 97.25 374 ILE B CA 1
ATOM 7369 C C . ILE B 1 374 ? 2.322 30.016 8.055 1 97.25 374 ILE B C 1
ATOM 7371 O O . ILE B 1 374 ? 1.296 30.641 8.328 1 97.25 374 ILE B O 1
ATOM 7375 N N . GLY B 1 375 ? 3.096 29.438 8.945 1 97.31 375 GLY B N 1
ATOM 7376 C CA . GLY B 1 375 ? 2.838 29.672 10.359 1 97.31 375 GLY B CA 1
ATOM 7377 C C . GLY B 1 375 ? 2.914 31.125 10.75 1 97.31 375 GLY B C 1
ATOM 7378 O O . GLY B 1 375 ? 2.086 31.609 11.523 1 97.31 375 GLY B O 1
ATOM 7379 N N . ARG B 1 376 ? 3.873 31.844 10.227 1 97.31 376 ARG B N 1
ATOM 7380 C CA . ARG B 1 376 ? 4.027 33.25 10.492 1 97.31 376 ARG B CA 1
ATOM 7381 C C . ARG B 1 376 ? 2.852 34.062 9.922 1 97.31 376 ARG B C 1
ATOM 7383 O O . ARG B 1 376 ? 2.406 35.031 10.523 1 97.31 376 ARG B O 1
ATOM 7390 N N . ILE B 1 377 ? 2.391 33.656 8.773 1 97.5 377 ILE B N 1
ATOM 7391 C CA . ILE B 1 377 ? 1.234 34.312 8.18 1 97.5 377 ILE B CA 1
ATOM 7392 C C . ILE B 1 377 ? 0.011 34.125 9.07 1 97.5 377 ILE B C 1
ATOM 7394 O O . ILE B 1 377 ? -0.747 35.062 9.32 1 97.5 377 ILE B O 1
ATOM 7398 N N . ALA B 1 378 ? -0.145 32.875 9.531 1 95.81 378 ALA B N 1
ATOM 7399 C CA . ALA B 1 378 ? -1.253 32.594 10.445 1 95.81 378 ALA B CA 1
ATOM 7400 C C . ALA B 1 378 ? -1.158 33.438 11.703 1 95.81 378 ALA B C 1
ATOM 7402 O O . ALA B 1 378 ? -2.168 33.938 12.195 1 95.81 378 ALA B O 1
ATOM 7403 N N . ALA B 1 379 ? 0.035 33.562 12.172 1 96.12 379 ALA B N 1
ATOM 7404 C CA . ALA B 1 379 ? 0.246 34.406 13.359 1 96.12 379 ALA B CA 1
ATOM 7405 C C . ALA B 1 379 ? -0.098 35.844 13.078 1 96.12 379 ALA B C 1
ATOM 7407 O O . ALA B 1 379 ? -0.721 36.531 13.906 1 96.12 379 ALA B O 1
ATOM 7408 N N . LEU B 1 380 ? 0.372 36.344 11.945 1 95.19 380 LEU B N 1
ATOM 7409 C CA . LEU B 1 380 ? 0.086 37.719 11.539 1 95.19 380 LEU B CA 1
ATOM 7410 C C . LEU B 1 380 ? -1.417 37.969 11.453 1 95.19 380 LEU B C 1
ATOM 7412 O O . LEU B 1 380 ? -1.916 38.969 11.938 1 95.19 380 LEU B O 1
ATOM 7416 N N . GLN B 1 381 ? -2.068 37.062 10.844 1 93.69 381 GLN B N 1
ATOM 7417 C CA . GLN B 1 381 ? -3.521 37.125 10.727 1 93.69 381 GLN B CA 1
ATOM 7418 C C . GLN B 1 381 ? -4.18 37.125 12.102 1 93.69 381 GLN B C 1
ATOM 7420 O O . GLN B 1 381 ? -5.113 37.875 12.352 1 93.69 381 GLN B O 1
ATOM 7425 N N . GLY B 1 382 ? -3.74 36.281 12.945 1 92.31 382 GLY B N 1
ATOM 7426 C CA . GLY B 1 382 ? -4.285 36.219 14.289 1 92.31 382 GLY B CA 1
ATOM 7427 C C . GLY B 1 382 ? -4.113 37.5 15.078 1 92.31 382 GLY B C 1
ATOM 7428 O O . GLY B 1 382 ? -5.039 37.938 15.758 1 92.31 382 GLY B O 1
ATOM 7429 N N . HIS B 1 383 ? -2.969 38.062 14.945 1 90.25 383 HIS B N 1
ATOM 7430 C CA . HIS B 1 383 ? -2.697 39.312 15.641 1 90.25 383 HIS B CA 1
ATOM 7431 C C . HIS B 1 383 ? -3.553 40.438 15.094 1 90.25 383 HIS B C 1
ATOM 7433 O O . HIS B 1 383 ? -4.059 41.281 15.852 1 90.25 383 HIS B O 1
ATOM 7439 N N . ARG B 1 384 ? -3.668 40.469 13.812 1 89.81 384 ARG B N 1
ATOM 7440 C CA . ARG B 1 384 ? -4.496 41.5 13.195 1 89.81 384 ARG B CA 1
ATOM 7441 C C . ARG B 1 384 ? -5.938 41.406 13.68 1 89.81 384 ARG B C 1
ATOM 7443 O O . ARG B 1 384 ? -6.562 42.406 13.977 1 89.81 384 ARG B O 1
ATOM 7450 N N . ARG B 1 385 ? -6.418 40.281 13.727 1 86.31 385 ARG B N 1
ATOM 7451 C CA . ARG B 1 385 ? -7.812 40.062 14.094 1 86.31 385 ARG B CA 1
ATOM 7452 C C . ARG B 1 385 ? -8.031 40.281 15.578 1 86.31 385 ARG B C 1
ATOM 7454 O O . ARG B 1 385 ? -9.031 40.906 15.977 1 86.31 385 ARG B O 1
ATOM 7461 N N . GLN B 1 386 ? -7.176 39.844 16.359 1 81.62 386 GLN B N 1
ATOM 7462 C CA . GLN B 1 386 ? -7.348 39.906 17.812 1 81.62 386 GLN B CA 1
ATOM 7463 C C . GLN B 1 386 ? -7.051 41.312 18.344 1 81.62 386 GLN B C 1
ATOM 7465 O O . GLN B 1 386 ? -7.73 41.781 19.25 1 81.62 386 GLN B O 1
ATOM 7470 N N . ASP B 1 387 ? -5.996 41.906 17.766 1 76.75 387 ASP B N 1
ATOM 7471 C CA . ASP B 1 387 ? -5.559 43.219 18.281 1 76.75 387 ASP B CA 1
ATOM 7472 C C . ASP B 1 387 ? -6.223 44.375 17.531 1 76.75 387 ASP B C 1
ATOM 7474 O O . ASP B 1 387 ? -6.148 45.5 17.953 1 76.75 387 ASP B O 1
ATOM 7478 N N . GLY B 1 388 ? -6.992 44.031 16.609 1 72.69 388 GLY B N 1
ATOM 7479 C CA . GLY B 1 388 ? -7.66 45.062 15.859 1 72.69 388 GLY B CA 1
ATOM 7480 C C . GLY B 1 388 ? -6.703 46.094 15.305 1 72.69 388 GLY B C 1
ATOM 7481 O O . GLY B 1 388 ? -6.906 47.312 15.5 1 72.69 388 GLY B O 1
ATOM 7482 N N . TRP B 1 389 ? -5.672 45.719 14.758 1 66.38 389 TRP B N 1
ATOM 7483 C CA . TRP B 1 389 ? -4.633 46.594 14.25 1 66.38 389 TRP B CA 1
ATOM 7484 C C . TRP B 1 389 ? -5.223 47.656 13.328 1 66.38 389 TRP B C 1
ATOM 7486 O O . TRP B 1 389 ? -5.262 47.469 12.109 1 66.38 389 TRP B O 1
ATOM 7496 N N . THR B 1 390 ? -5.922 48.562 13.875 1 64.88 390 THR B N 1
ATOM 7497 C CA . THR B 1 390 ? -6.543 49.625 13.125 1 64.88 390 THR B CA 1
ATOM 7498 C C . THR B 1 390 ? -5.66 50.875 13.133 1 64.88 390 THR B C 1
ATOM 7500 O O . THR B 1 390 ? -5.836 51.781 12.312 1 64.88 390 THR B O 1
ATOM 7503 N N . SER B 1 391 ? -4.734 50.875 14.039 1 67.75 391 SER B N 1
ATOM 7504 C CA . SER B 1 391 ? -3.891 52.062 14.117 1 67.75 391 SER B CA 1
ATOM 7505 C C . SER B 1 391 ? -2.859 52.094 12.992 1 67.75 391 SER B C 1
ATOM 7507 O O . SER B 1 391 ? -2.543 51.062 12.414 1 67.75 391 SER B O 1
ATOM 7509 N N . GLN B 1 392 ? -2.492 53.281 12.703 1 68.88 392 GLN B N 1
ATOM 7510 C CA . GLN B 1 392 ? -1.479 53.469 11.672 1 68.88 392 GLN B CA 1
ATOM 7511 C C . GLN B 1 392 ? -0.187 52.75 12.016 1 68.88 392 GLN B C 1
ATOM 7513 O O . GLN B 1 392 ? 0.472 52.188 11.141 1 68.88 392 GLN B O 1
ATOM 7518 N N . ARG B 1 393 ? 0.168 52.812 13.258 1 70.38 393 ARG B N 1
ATOM 7519 C CA . ARG B 1 393 ? 1.385 52.125 13.711 1 70.38 393 ARG B CA 1
ATOM 7520 C C . ARG B 1 393 ? 1.277 50.625 13.531 1 70.38 393 ARG B C 1
ATOM 7522 O O . ARG B 1 393 ? 2.23 49.969 13.094 1 70.38 393 ARG B O 1
ATOM 7529 N N . HIS B 1 394 ? 0.156 50.156 13.844 1 76.75 394 HIS B N 1
ATOM 7530 C CA . HIS B 1 394 ? -0.092 48.75 13.672 1 76.75 394 HIS B CA 1
ATOM 7531 C C . HIS B 1 394 ? -0.091 48.344 12.195 1 76.75 394 HIS B C 1
ATOM 7533 O O . HIS B 1 394 ? 0.388 47.281 11.828 1 76.75 394 HIS B O 1
ATOM 7539 N N . GLY B 1 395 ? -0.478 49.25 11.453 1 81.06 395 GLY B N 1
ATOM 7540 C CA . GLY B 1 395 ? -0.463 49.031 10.016 1 81.06 395 GLY B CA 1
ATOM 7541 C C . GLY B 1 395 ? 0.937 48.938 9.438 1 81.06 395 GLY B C 1
ATOM 7542 O O . GLY B 1 395 ? 1.215 48.06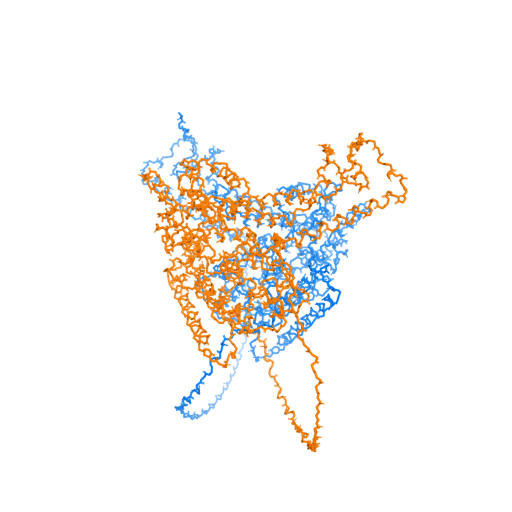2 8.602 1 81.06 395 GLY B O 1
ATOM 7543 N N . ILE B 1 396 ? 1.791 49.781 9.953 1 84.12 396 ILE B N 1
ATOM 7544 C CA . ILE B 1 396 ? 3.172 49.781 9.484 1 84.12 396 ILE B CA 1
ATOM 7545 C C . ILE B 1 396 ? 3.865 48.5 9.891 1 84.12 396 ILE B C 1
ATOM 7547 O O . ILE B 1 396 ? 4.582 47.875 9.094 1 84.12 396 ILE B O 1
ATOM 7551 N N . LYS B 1 397 ? 3.68 48.062 11.094 1 86.56 397 LYS B N 1
ATOM 7552 C CA . LYS B 1 397 ? 4.273 46.844 11.586 1 86.56 397 LYS B CA 1
ATOM 7553 C C . LYS B 1 397 ? 3.764 45.625 10.797 1 86.56 397 LYS B C 1
ATOM 7555 O O . LYS B 1 397 ? 4.539 44.75 10.445 1 86.56 397 LYS B O 1
ATOM 7560 N N . LEU B 1 398 ? 2.533 45.688 10.531 1 90.44 398 LEU B N 1
ATOM 7561 C CA . LEU B 1 398 ? 1.898 44.625 9.758 1 90.44 398 LEU B CA 1
ATOM 7562 C C . LEU B 1 398 ? 2.541 44.5 8.383 1 90.44 398 LEU B C 1
ATOM 7564 O O . LEU B 1 398 ? 2.9 43.406 7.961 1 90.44 398 LEU B O 1
ATOM 7568 N N . HIS B 1 399 ? 2.723 45.594 7.742 1 91.12 399 HIS B N 1
ATOM 7569 C CA . HIS B 1 399 ? 3.264 45.594 6.387 1 91.12 399 HIS B CA 1
ATOM 7570 C C . HIS B 1 399 ? 4.75 45.25 6.391 1 91.12 399 HIS B C 1
ATOM 7572 O O . HIS B 1 399 ? 5.246 44.594 5.465 1 91.12 399 HIS B O 1
ATOM 7578 N N . SER B 1 400 ? 5.414 45.625 7.457 1 93.81 400 SER B N 1
ATOM 7579 C CA . SER B 1 400 ? 6.828 45.281 7.57 1 93.81 400 SER B CA 1
ATOM 7580 C C . SER B 1 400 ? 7.02 43.781 7.734 1 93.81 400 SER B C 1
ATOM 7582 O O . SER B 1 400 ? 7.859 43.156 7.062 1 93.81 400 SER B O 1
ATOM 7584 N N . ILE B 1 401 ? 6.234 43.188 8.609 1 94.69 401 ILE B N 1
ATOM 7585 C CA . ILE B 1 401 ? 6.297 41.75 8.828 1 94.69 401 ILE B CA 1
ATOM 7586 C C . ILE B 1 401 ? 5.91 41 7.551 1 94.69 401 ILE B C 1
ATOM 7588 O O . ILE B 1 401 ? 6.547 40.031 7.176 1 94.69 401 ILE B O 1
ATOM 7592 N N . ALA B 1 402 ? 4.906 41.5 6.918 1 96.25 402 ALA B N 1
ATOM 7593 C CA . ALA B 1 402 ? 4.434 40.875 5.68 1 96.25 402 ALA B CA 1
ATOM 7594 C C . ALA B 1 402 ? 5.516 40.906 4.602 1 96.25 402 ALA B C 1
ATOM 7596 O O . ALA B 1 402 ? 5.691 39.938 3.859 1 96.25 402 ALA B O 1
ATOM 7597 N N . ALA B 1 403 ? 6.168 42.031 4.508 1 96.06 403 ALA B N 1
ATOM 7598 C CA . ALA B 1 403 ? 7.238 42.188 3.521 1 96.06 403 ALA B CA 1
ATOM 7599 C C . ALA B 1 403 ? 8.367 41.188 3.805 1 96.06 403 ALA B C 1
ATOM 7601 O O . ALA B 1 403 ? 8.953 40.625 2.879 1 96.06 403 ALA B O 1
ATOM 7602 N N . ASP B 1 404 ? 8.672 41.031 5.023 1 97.19 404 ASP B N 1
ATOM 7603 C CA . ASP B 1 404 ? 9.703 40.094 5.43 1 97.19 404 ASP B CA 1
ATOM 7604 C C . ASP B 1 404 ? 9.312 38.656 5.055 1 97.19 404 ASP B C 1
ATOM 7606 O O . ASP B 1 404 ? 10.125 37.906 4.508 1 97.19 404 ASP B O 1
ATOM 7610 N N . ILE B 1 405 ? 8.086 38.281 5.355 1 97.81 405 ILE B N 1
ATOM 7611 C CA . ILE B 1 405 ? 7.582 36.938 5.035 1 97.81 405 ILE B CA 1
ATOM 7612 C C . ILE B 1 405 ? 7.633 36.719 3.527 1 97.81 405 ILE B C 1
ATOM 7614 O O . ILE B 1 405 ? 8.094 35.688 3.062 1 97.81 405 ILE B O 1
ATOM 7618 N N . LYS B 1 406 ? 7.156 37.688 2.811 1 96.94 406 LYS B N 1
ATOM 7619 C CA . LYS B 1 406 ? 7.125 37.594 1.354 1 96.94 406 LYS B CA 1
ATOM 7620 C C . LYS B 1 406 ? 8.531 37.375 0.789 1 96.94 406 LYS B C 1
ATOM 7622 O O . LYS B 1 406 ? 8.734 36.562 -0.103 1 96.94 406 LYS B O 1
ATOM 7627 N N . SER B 1 407 ? 9.453 38.125 1.298 1 96.88 407 SER B N 1
ATOM 7628 C CA . SER B 1 407 ? 10.836 38.031 0.847 1 96.88 407 SER B CA 1
ATOM 7629 C C . SER B 1 407 ? 11.398 36.625 1.113 1 96.88 407 SER B C 1
ATOM 7631 O O . SER B 1 407 ? 12.109 36.062 0.277 1 96.88 407 SER B O 1
ATOM 7633 N N . GLU B 1 408 ? 11.078 36.094 2.283 1 96.62 408 GLU B N 1
ATOM 7634 C CA . GLU B 1 408 ? 11.539 34.75 2.633 1 96.62 408 GLU B CA 1
ATOM 7635 C C . GLU B 1 408 ? 10.93 33.688 1.709 1 96.62 408 GLU B C 1
ATOM 7637 O O . GLU B 1 408 ? 11.602 32.719 1.326 1 96.62 408 GLU B O 1
ATOM 7642 N N . ILE B 1 409 ? 9.688 33.812 1.372 1 97.44 409 ILE B N 1
ATOM 7643 C CA . ILE B 1 409 ? 9 32.875 0.497 1 97.44 409 ILE B CA 1
ATOM 7644 C C . ILE B 1 409 ? 9.602 32.938 -0.903 1 97.44 409 ILE B C 1
ATOM 7646 O O . ILE B 1 409 ? 9.906 31.906 -1.503 1 97.44 409 ILE B O 1
ATOM 7650 N N . GLU B 1 410 ? 9.758 34.094 -1.377 1 95.44 410 GLU B N 1
ATOM 7651 C CA . GLU B 1 410 ? 10.312 34.281 -2.715 1 95.44 410 GLU B CA 1
ATOM 7652 C C . GLU B 1 410 ? 11.75 33.75 -2.789 1 95.44 410 GLU B C 1
ATOM 7654 O O . GLU B 1 410 ? 12.133 33.125 -3.773 1 95.44 410 GLU B O 1
ATOM 7659 N N . SER B 1 411 ? 12.516 34.062 -1.782 1 94.88 411 SER B N 1
ATOM 7660 C CA . SER B 1 411 ? 13.883 33.531 -1.723 1 94.88 411 SER B CA 1
ATOM 7661 C C . SER B 1 411 ? 13.891 32 -1.68 1 94.88 411 SER B C 1
ATOM 7663 O O . SER B 1 411 ? 14.734 31.375 -2.311 1 94.88 411 SER B O 1
ATOM 7665 N N . GLY B 1 412 ? 13.008 31.484 -0.86 1 94.38 412 GLY B N 1
ATOM 7666 C CA . GLY B 1 412 ? 12.898 30.031 -0.794 1 94.38 412 GLY B CA 1
ATOM 7667 C C . GLY B 1 412 ? 12.508 29.406 -2.117 1 94.38 412 GLY B C 1
ATOM 7668 O O . GLY B 1 412 ? 13.055 28.375 -2.506 1 94.38 412 GLY B O 1
ATOM 7669 N N . MET B 1 413 ? 11.562 29.953 -2.803 1 93.31 413 MET B N 1
ATOM 7670 C CA . MET B 1 413 ? 11.117 29.453 -4.105 1 93.31 413 MET B CA 1
ATOM 7671 C C . MET B 1 413 ? 12.25 29.516 -5.125 1 93.31 413 MET B C 1
ATOM 7673 O O . MET B 1 413 ? 12.391 28.609 -5.949 1 93.31 413 MET B O 1
ATOM 7677 N N . ALA B 1 414 ? 13 30.578 -5.043 1 91.56 414 ALA B N 1
ATOM 7678 C CA . ALA B 1 414 ? 14.141 30.719 -5.941 1 91.56 414 ALA B CA 1
ATOM 7679 C C . ALA B 1 414 ? 15.195 29.656 -5.676 1 91.56 414 ALA B C 1
ATOM 7681 O O . ALA B 1 414 ? 15.773 29.094 -6.609 1 91.56 414 ALA B O 1
ATOM 7682 N N . ARG B 1 415 ? 15.438 29.422 -4.457 1 90.19 415 ARG B N 1
ATOM 7683 C CA . ARG B 1 415 ? 16.391 28.391 -4.086 1 90.19 415 ARG B CA 1
ATOM 7684 C C . ARG B 1 415 ? 15.938 27.016 -4.57 1 90.19 415 ARG B C 1
ATOM 7686 O O . ARG B 1 415 ? 16.734 26.234 -5.074 1 90.19 415 ARG B O 1
ATOM 7693 N N . GLU B 1 416 ? 14.672 26.703 -4.406 1 87.19 416 GLU B N 1
ATOM 7694 C CA . GLU B 1 416 ? 14.109 25.438 -4.859 1 87.19 416 GLU B CA 1
ATOM 7695 C C . GLU B 1 416 ? 14.234 25.281 -6.371 1 87.19 416 GLU B C 1
ATOM 7697 O O . GLU B 1 416 ? 14.453 24.172 -6.871 1 87.19 416 GLU B O 1
ATOM 7702 N N . ALA B 1 417 ? 13.914 26.312 -7.062 1 82.88 417 ALA B N 1
ATOM 7703 C CA . ALA B 1 417 ? 14.023 26.297 -8.523 1 82.88 417 ALA B CA 1
ATOM 7704 C C . ALA B 1 417 ? 15.453 26.031 -8.969 1 82.88 417 ALA B C 1
ATOM 7706 O O . ALA B 1 417 ? 15.68 25.297 -9.93 1 82.88 417 ALA B O 1
ATOM 7707 N N . LEU B 1 418 ? 16.391 26.547 -8.273 1 80.94 418 LEU B N 1
ATOM 7708 C CA . LEU B 1 418 ? 17.797 26.359 -8.586 1 80.94 418 LEU B CA 1
ATOM 7709 C C . LEU B 1 418 ? 18.219 24.922 -8.305 1 80.94 418 LEU B C 1
ATOM 7711 O O . LEU B 1 418 ? 18.984 24.328 -9.086 1 80.94 418 LEU B O 1
ATOM 7715 N N . GLU B 1 419 ? 17.719 24.375 -7.238 1 78.44 419 GLU B N 1
ATOM 7716 C CA . GLU B 1 419 ? 18.031 22.984 -6.879 1 78.44 419 GLU B CA 1
ATOM 7717 C C . GLU B 1 419 ? 17.484 22.016 -7.906 1 78.44 419 GLU B C 1
ATOM 7719 O O . GLU B 1 419 ? 18.125 21 -8.227 1 78.44 419 GLU B O 1
ATOM 7724 N N . SER B 1 420 ? 16.266 22.219 -8.359 1 73.81 420 SER B N 1
ATOM 7725 C CA . SER B 1 420 ? 15.633 21.359 -9.352 1 73.81 420 SER B CA 1
ATOM 7726 C C . SER B 1 420 ? 16.391 21.375 -10.672 1 73.81 420 SER B C 1
ATOM 7728 O O . SER B 1 420 ? 16.469 20.359 -11.367 1 73.81 420 SER B O 1
ATOM 7730 N N . LEU B 1 421 ? 16.828 22.469 -11.086 1 66.62 421 LEU B N 1
ATOM 7731 C CA . LEU B 1 421 ? 17.609 22.609 -12.312 1 66.62 421 LEU B CA 1
ATOM 7732 C C . LEU B 1 421 ? 18.922 21.828 -12.219 1 66.62 421 LEU B C 1
ATOM 7734 O O . LEU B 1 421 ? 19.359 21.219 -13.195 1 66.62 421 LEU B O 1
ATOM 7738 N N . ASN B 1 422 ? 19.391 21.719 -11.047 1 61.34 422 ASN B N 1
ATOM 7739 C CA . ASN B 1 422 ? 20.641 21 -10.812 1 61.34 422 ASN B CA 1
ATOM 7740 C C . ASN B 1 422 ? 20.438 19.5 -10.875 1 61.34 422 ASN B C 1
ATOM 7742 O O . ASN B 1 422 ? 21.312 18.766 -11.336 1 61.34 422 ASN B O 1
ATOM 7746 N N . ILE B 1 423 ? 19.312 18.969 -10.383 1 58.75 423 ILE B N 1
ATOM 7747 C CA . ILE B 1 423 ? 19.016 17.547 -10.359 1 58.75 423 ILE B CA 1
ATOM 7748 C C . ILE B 1 423 ? 18.734 17.047 -11.773 1 58.75 423 ILE B C 1
ATOM 7750 O O . ILE B 1 423 ? 19.156 15.953 -12.148 1 58.75 423 ILE B O 1
ATOM 7754 N N . GLN B 1 424 ? 17.844 17.688 -12.562 1 54.16 424 GLN B N 1
ATOM 7755 C CA . GLN B 1 424 ? 17.562 17.281 -13.938 1 54.16 424 GLN B CA 1
ATOM 7756 C C . GLN B 1 424 ? 18.844 17.141 -14.75 1 54.16 424 GLN B C 1
ATOM 7758 O O . GLN B 1 424 ? 18.938 16.266 -15.602 1 54.16 424 GLN B O 1
ATOM 7763 N N . THR B 1 425 ? 19.719 18.016 -14.508 1 47.22 425 THR B N 1
ATOM 7764 C CA . THR B 1 425 ? 20.969 17.922 -15.242 1 47.22 425 THR B CA 1
ATOM 7765 C C . THR B 1 425 ? 21.766 16.703 -14.797 1 47.22 425 THR B C 1
ATOM 7767 O O . THR B 1 425 ? 22.5 16.109 -15.594 1 47.22 425 THR B O 1
ATOM 7770 N N . SER B 1 426 ? 21.656 16.438 -13.539 1 44.75 426 SER B N 1
ATOM 7771 C CA . SER B 1 426 ? 22.484 15.32 -13.086 1 44.75 426 SER B CA 1
ATOM 7772 C C . SER B 1 426 ? 21.781 13.984 -13.32 1 44.75 426 SER B C 1
ATOM 7774 O O . SER B 1 426 ? 22.453 12.977 -13.602 1 44.75 426 SER B O 1
ATOM 7776 N N . ASP B 1 427 ? 20.625 13.727 -12.75 1 44.06 427 ASP B N 1
ATOM 7777 C CA . ASP B 1 427 ? 20.062 12.383 -12.617 1 44.06 427 ASP B CA 1
ATOM 7778 C C . ASP B 1 427 ? 19.125 12.055 -13.781 1 44.06 427 ASP B C 1
ATOM 7780 O O . ASP B 1 427 ? 17.953 12.453 -13.781 1 44.06 427 ASP B O 1
ATOM 7784 N N . SER B 1 428 ? 19.594 11.812 -14.859 1 35.47 428 SER B N 1
ATOM 7785 C CA . SER B 1 428 ? 18.922 11.141 -15.977 1 35.47 428 SER B CA 1
ATOM 7786 C C . SER B 1 428 ? 18.047 9.992 -15.484 1 35.47 428 SER B C 1
ATOM 7788 O O . SER B 1 428 ? 17.391 9.32 -16.281 1 35.47 428 SER B O 1
ATOM 7790 N N . CYS B 1 429 ? 18.422 9.195 -14.445 1 36.78 429 CYS B N 1
ATOM 7791 C CA . CYS B 1 429 ? 17.766 7.914 -14.219 1 36.78 429 CYS B CA 1
ATOM 7792 C C . CYS B 1 429 ? 16.422 8.109 -13.516 1 36.78 429 CYS B C 1
ATOM 7794 O O . CYS B 1 429 ? 16.344 8.766 -12.477 1 36.78 429 CYS B O 1
ATOM 7796 N N . GLY B 1 430 ? 15.188 7.875 -13.93 1 37.25 430 GLY B N 1
ATOM 7797 C CA . GLY B 1 430 ? 13.734 7.996 -13.961 1 37.25 430 GLY B CA 1
ATOM 7798 C C . GLY B 1 430 ? 13.078 7.68 -12.633 1 37.25 430 GLY B C 1
ATOM 7799 O O . GLY B 1 430 ? 11.891 7.965 -12.438 1 37.25 430 GLY B O 1
ATOM 7800 N N . ILE B 1 431 ? 13.453 6.688 -11.812 1 42.09 431 ILE B N 1
ATOM 7801 C CA . ILE B 1 431 ? 12.578 6.035 -10.844 1 42.09 431 ILE B CA 1
ATOM 7802 C C . ILE B 1 431 ? 12.352 6.957 -9.648 1 42.09 431 ILE B C 1
ATOM 7804 O O . ILE B 1 431 ? 11.219 7.121 -9.188 1 42.09 431 ILE B O 1
ATOM 7808 N N . ASN B 1 432 ? 13.414 7.508 -8.891 1 46.47 432 ASN B N 1
ATOM 7809 C CA . ASN B 1 432 ? 13.406 8.312 -7.68 1 46.47 432 ASN B CA 1
ATOM 7810 C C . ASN B 1 432 ? 12.766 9.68 -7.918 1 46.47 432 ASN B C 1
ATOM 7812 O O . ASN B 1 432 ? 12.594 10.461 -6.98 1 46.47 432 ASN B O 1
ATOM 7816 N N . ASN B 1 433 ? 12.234 9.859 -9.062 1 53.78 433 ASN B N 1
ATOM 7817 C CA . ASN B 1 433 ? 11.852 11.156 -9.617 1 53.78 433 ASN B CA 1
ATOM 7818 C C . ASN B 1 433 ? 10.383 11.469 -9.344 1 53.78 433 ASN B C 1
ATOM 7820 O O . ASN B 1 433 ? 10.023 12.633 -9.164 1 53.78 433 ASN B O 1
ATOM 7824 N N . SER B 1 434 ? 9.711 10.359 -9 1 58.59 434 SER B N 1
ATOM 7825 C CA . SER B 1 434 ? 8.289 10.672 -8.898 1 58.59 434 SER B CA 1
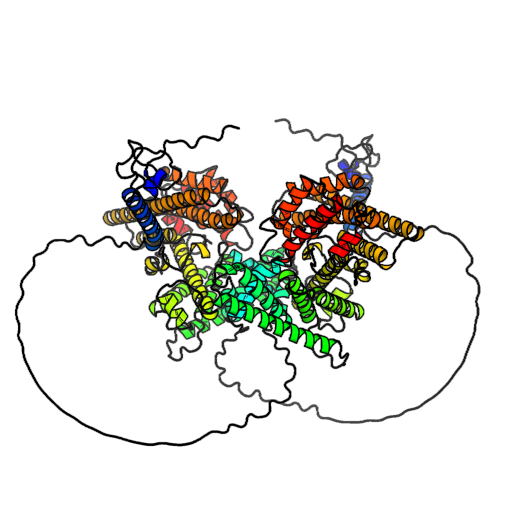ATOM 7826 C C . SER B 1 434 ? 7.961 11.305 -7.547 1 58.59 434 SER B C 1
ATOM 7828 O O . SER B 1 434 ? 7.219 12.281 -7.48 1 58.59 434 SER B O 1
ATOM 7830 N N . SER B 1 435 ? 8.695 10.867 -6.48 1 59.06 435 SER B N 1
ATOM 7831 C CA . SER B 1 435 ? 8.398 11.406 -5.156 1 59.06 435 SER B CA 1
ATOM 7832 C C . SER B 1 435 ? 8.945 12.82 -5 1 59.06 435 SER B C 1
ATOM 7834 O O . SER B 1 435 ? 8.266 13.703 -4.473 1 59.06 435 SER B O 1
ATOM 7836 N N . THR B 1 436 ? 10.102 12.914 -5.383 1 65.56 436 THR B N 1
ATOM 7837 C CA . THR B 1 436 ? 10.711 14.242 -5.301 1 65.56 436 THR B CA 1
ATOM 7838 C C . THR B 1 436 ? 9.906 15.258 -6.109 1 65.56 436 THR B C 1
ATOM 7840 O O . THR B 1 436 ? 9.734 16.406 -5.688 1 65.56 436 THR B O 1
ATOM 7843 N N . ASN B 1 437 ? 9.336 14.688 -6.996 1 81.44 437 ASN B N 1
ATOM 7844 C CA . ASN B 1 437 ? 8.531 15.57 -7.836 1 81.44 437 ASN B CA 1
ATOM 7845 C C . ASN B 1 437 ? 7.227 15.961 -7.148 1 81.44 437 ASN B C 1
ATOM 7847 O O . ASN B 1 437 ? 6.824 17.125 -7.195 1 81.44 437 ASN B O 1
ATOM 7851 N N . SER B 1 438 ? 6.766 15.055 -6.336 1 89.62 438 SER B N 1
ATOM 7852 C CA . SER B 1 438 ? 5.508 15.344 -5.656 1 89.62 438 SER B CA 1
ATOM 7853 C C . SER B 1 438 ? 5.703 16.359 -4.539 1 89.62 438 SER B C 1
ATOM 7855 O O . SER B 1 438 ? 4.855 17.234 -4.328 1 89.62 438 SER B O 1
ATOM 7857 N N . VAL B 1 439 ? 6.805 16.281 -3.832 1 92.62 439 VAL B N 1
ATOM 7858 C CA . VAL B 1 439 ? 7.117 17.203 -2.75 1 92.62 439 VAL B CA 1
ATOM 7859 C C . VAL B 1 439 ? 7.348 18.609 -3.316 1 92.62 439 VAL B C 1
ATOM 7861 O O . VAL B 1 439 ? 6.879 19.594 -2.752 1 92.62 439 VAL B O 1
ATOM 7864 N N . THR B 1 440 ? 8.031 18.609 -4.43 1 92.06 440 THR B N 1
ATOM 7865 C CA . THR B 1 440 ? 8.32 19.891 -5.062 1 92.06 440 THR B CA 1
ATOM 7866 C C . THR B 1 440 ? 7.031 20.562 -5.535 1 92.06 440 THR B C 1
ATOM 7868 O O . THR B 1 440 ? 6.832 21.766 -5.309 1 92.06 440 THR B O 1
ATOM 7871 N N . LEU B 1 441 ? 6.223 19.844 -6.16 1 92.75 441 LEU B N 1
ATOM 7872 C CA . LEU B 1 441 ? 4.965 20.391 -6.664 1 92.75 441 LEU B CA 1
ATOM 7873 C C . LEU B 1 441 ? 4.07 20.859 -5.52 1 92.75 441 LEU B C 1
ATOM 7875 O O . LEU B 1 441 ? 3.457 21.922 -5.598 1 92.75 441 LEU B O 1
ATOM 7879 N N . THR B 1 442 ? 3.984 20.062 -4.465 1 94.69 442 THR B N 1
ATOM 7880 C CA . THR B 1 442 ? 3.188 20.422 -3.295 1 94.69 442 THR B CA 1
ATOM 7881 C C . THR B 1 442 ? 3.713 21.703 -2.652 1 94.69 442 THR B C 1
ATOM 7883 O O . THR B 1 442 ? 2.939 22.609 -2.338 1 94.69 442 THR B O 1
ATOM 7886 N N . THR B 1 443 ? 4.992 21.75 -2.479 1 95.88 443 THR B N 1
ATOM 7887 C CA . THR B 1 443 ? 5.609 22.922 -1.861 1 95.88 443 THR B CA 1
ATOM 7888 C C . THR B 1 443 ? 5.355 24.172 -2.695 1 95.88 443 THR B C 1
ATOM 7890 O O . THR B 1 443 ? 5.082 25.234 -2.15 1 95.88 443 THR B O 1
ATOM 7893 N N . ARG B 1 444 ? 5.406 24.062 -3.971 1 95.44 444 ARG B N 1
ATOM 7894 C CA . ARG B 1 444 ? 5.156 25.203 -4.848 1 95.44 444 ARG B CA 1
ATOM 7895 C C . ARG B 1 444 ? 3.709 25.672 -4.73 1 95.44 444 ARG B C 1
ATOM 7897 O O . ARG B 1 444 ? 3.445 26.875 -4.68 1 95.44 444 ARG B O 1
ATOM 7904 N N . MET B 1 445 ? 2.803 24.781 -4.75 1 95.81 445 MET B N 1
ATOM 7905 C CA . MET B 1 445 ? 1.396 25.141 -4.602 1 95.81 445 MET B CA 1
ATOM 7906 C C . MET B 1 445 ? 1.153 25.844 -3.273 1 95.81 445 MET B C 1
ATOM 7908 O O . MET B 1 445 ? 0.421 26.844 -3.215 1 95.81 445 MET B O 1
ATOM 7912 N N . PHE B 1 446 ? 1.785 25.359 -2.244 1 97.06 446 PHE B N 1
ATOM 7913 C CA . PHE B 1 446 ? 1.652 25.984 -0.936 1 97.06 446 PHE B CA 1
ATOM 7914 C C . PHE B 1 446 ? 2.324 27.359 -0.922 1 97.06 446 PHE B C 1
ATOM 7916 O O . PHE B 1 446 ? 1.897 28.25 -0.196 1 97.06 446 PHE B O 1
ATOM 7923 N N . ALA B 1 447 ? 3.348 27.453 -1.678 1 97.88 447 ALA B N 1
ATOM 7924 C CA . ALA B 1 447 ? 4.008 28.75 -1.765 1 97.88 447 ALA B CA 1
ATOM 7925 C C . ALA B 1 447 ? 3.092 29.797 -2.404 1 97.88 447 ALA B C 1
ATOM 7927 O O . ALA B 1 447 ? 3.002 30.922 -1.929 1 97.88 447 ALA B O 1
ATOM 7928 N N . PHE B 1 448 ? 2.459 29.438 -3.488 1 97.44 448 PHE B N 1
ATOM 7929 C CA . PHE B 1 448 ? 1.494 30.328 -4.109 1 97.44 448 PHE B CA 1
ATOM 7930 C C . PHE B 1 448 ? 0.377 30.688 -3.133 1 97.44 448 PHE B C 1
ATOM 7932 O O . PHE B 1 448 ? -0.029 31.844 -3.037 1 97.44 448 PHE B O 1
ATOM 7939 N N . MET B 1 449 ? -0.059 29.656 -2.465 1 97.25 449 MET B N 1
ATOM 7940 C CA . MET B 1 449 ? -1.076 29.875 -1.44 1 97.25 449 MET B CA 1
ATOM 7941 C C . MET B 1 449 ? -0.596 30.891 -0.407 1 97.25 449 MET B C 1
ATOM 7943 O O . MET B 1 449 ? -1.345 31.781 -0.016 1 97.25 449 MET B O 1
ATOM 7947 N N . ALA B 1 450 ? 0.604 30.719 0.018 1 98.06 450 ALA B N 1
ATOM 7948 C CA . ALA B 1 450 ? 1.159 31.578 1.069 1 98.06 450 ALA B CA 1
ATOM 7949 C C . ALA B 1 450 ? 1.214 33.031 0.624 1 98.06 450 ALA B C 1
ATOM 7951 O O . ALA B 1 450 ? 0.833 33.938 1.377 1 98.06 450 ALA B O 1
ATOM 7952 N N . ILE B 1 451 ? 1.626 33.281 -0.57 1 97.94 451 ILE B N 1
ATOM 7953 C CA . ILE B 1 451 ? 1.732 34.625 -1.107 1 97.94 451 ILE B CA 1
ATOM 7954 C C . ILE B 1 451 ? 0.344 35.25 -1.205 1 97.94 451 ILE B C 1
ATOM 7956 O O . ILE B 1 451 ? 0.145 36.406 -0.804 1 97.94 451 ILE B O 1
ATOM 7960 N N . ILE B 1 452 ? -0.542 34.531 -1.703 1 97.44 452 ILE B N 1
ATOM 7961 C CA . ILE B 1 452 ? -1.902 35.031 -1.882 1 97.44 452 ILE B CA 1
ATOM 7962 C C . ILE B 1 452 ? -2.547 35.25 -0.52 1 97.44 452 ILE B C 1
ATOM 7964 O O . ILE B 1 452 ? -3.213 36.281 -0.311 1 97.44 452 ILE B O 1
ATOM 7968 N N . HIS B 1 453 ? -2.354 34.312 0.342 1 97 453 HIS B N 1
ATOM 7969 C CA . HIS B 1 453 ? -2.902 34.469 1.685 1 97 453 HIS B CA 1
ATOM 7970 C C . HIS B 1 453 ? -2.336 35.688 2.381 1 97 453 HIS B C 1
ATOM 7972 O O . HIS B 1 453 ? -3.066 36.406 3.059 1 97 453 HIS B O 1
ATOM 7978 N N . LEU B 1 454 ? -1.055 35.875 2.246 1 97.25 454 LEU B N 1
ATOM 7979 C CA . LEU B 1 454 ? -0.413 37.031 2.82 1 97.25 454 LEU B CA 1
ATOM 7980 C C . LEU B 1 454 ? -1.053 38.312 2.291 1 97.25 454 LEU B C 1
ATOM 7982 O O . LEU B 1 454 ? -1.28 39.25 3.051 1 97.25 454 LEU B O 1
ATOM 7986 N N . HIS B 1 455 ? -1.357 38.375 1.038 1 96.31 455 HIS B N 1
ATOM 7987 C CA . HIS B 1 455 ? -2.035 39.5 0.427 1 96.31 455 HIS B CA 1
ATOM 7988 C C . HIS B 1 455 ? -3.428 39.688 1.015 1 96.31 455 HIS B C 1
ATOM 7990 O O . HIS B 1 455 ? -3.836 40.812 1.302 1 96.31 455 HIS B O 1
ATOM 7996 N N . LEU B 1 456 ? -4.148 38.625 1.161 1 94.69 456 LEU B N 1
ATOM 7997 C CA . LEU B 1 456 ? -5.5 38.688 1.7 1 94.69 456 LEU B CA 1
ATOM 7998 C C . LEU B 1 456 ? -5.492 39.188 3.139 1 94.69 456 LEU B C 1
ATOM 8000 O O . LEU B 1 456 ? -6.391 39.938 3.547 1 94.69 456 LEU B O 1
ATOM 8004 N N . VAL B 1 457 ? -4.496 38.844 3.848 1 93.88 457 VAL B N 1
ATOM 8005 C CA . VAL B 1 457 ? -4.383 39.25 5.242 1 93.88 457 VAL B CA 1
ATOM 8006 C C . VAL B 1 457 ? -4.07 40.75 5.316 1 93.88 457 VAL B C 1
ATOM 8008 O O . VAL B 1 457 ? -4.555 41.469 6.207 1 93.88 457 VAL B O 1
ATOM 8011 N N . THR B 1 458 ? -3.312 41.312 4.371 1 92.69 458 THR B N 1
ATOM 8012 C CA . THR B 1 458 ? -2.842 42.688 4.449 1 92.69 458 THR B CA 1
ATOM 8013 C C . THR B 1 458 ? -3.783 43.625 3.695 1 92.69 458 THR B C 1
ATOM 8015 O O . THR B 1 458 ? -3.986 44.781 4.105 1 92.69 458 THR B O 1
ATOM 8018 N N . HIS B 1 459 ? -4.383 43.156 2.555 1 91.94 459 HIS B N 1
ATOM 8019 C CA . HIS B 1 459 ? -5.129 44.031 1.677 1 91.94 459 HIS B CA 1
ATOM 8020 C C . HIS B 1 459 ? -6.547 43.531 1.443 1 91.94 459 HIS B C 1
ATOM 8022 O O . HIS B 1 459 ? -7.312 44.125 0.689 1 91.94 459 HIS B O 1
ATOM 8028 N N . ASP B 1 460 ? -6.906 42.375 2.123 1 92.69 460 ASP B N 1
ATOM 8029 C CA . ASP B 1 460 ? -8.203 41.75 1.847 1 92.69 460 ASP B CA 1
ATOM 8030 C C . ASP B 1 460 ? -8.367 41.469 0.356 1 92.69 460 ASP B C 1
ATOM 8032 O O . ASP B 1 460 ? -7.457 40.938 -0.282 1 92.69 460 ASP B O 1
ATOM 8036 N N . PHE B 1 461 ? -9.547 41.75 -0.227 1 93.5 461 PHE B N 1
ATOM 8037 C CA . PHE B 1 461 ? -9.773 41.469 -1.639 1 93.5 461 PHE B CA 1
ATOM 8038 C C . PHE B 1 461 ? -9.484 42.688 -2.492 1 93.5 461 PHE B C 1
ATOM 8040 O O . PHE B 1 461 ? -9.945 42.781 -3.633 1 93.5 461 PHE B O 1
ATOM 8047 N N . GLU B 1 462 ? -8.656 43.562 -1.964 1 91.94 462 GLU B N 1
ATOM 8048 C CA . GLU B 1 462 ? -8.273 44.75 -2.705 1 91.94 462 GLU B CA 1
ATOM 8049 C C . GLU B 1 462 ? -6.941 44.562 -3.426 1 91.94 462 GLU B C 1
ATOM 8051 O O . GLU B 1 462 ? -6.152 43.688 -3.055 1 91.94 462 GLU B O 1
ATOM 8056 N N . ARG B 1 463 ? -6.613 45.312 -4.539 1 92.75 463 ARG B N 1
ATOM 8057 C CA . ARG B 1 463 ? -5.367 45.344 -5.297 1 92.75 463 ARG B CA 1
ATOM 8058 C C . ARG B 1 463 ? -5.004 43.938 -5.785 1 92.75 463 ARG B C 1
ATOM 8060 O O . ARG B 1 463 ? -3.85 43.531 -5.672 1 92.75 463 ARG B O 1
ATOM 8067 N N . LEU B 1 464 ? -5.977 43.156 -6.164 1 93 464 LEU B N 1
ATOM 8068 C CA . LEU B 1 464 ? -5.77 41.781 -6.609 1 93 464 LEU B CA 1
ATOM 8069 C C . LEU B 1 464 ? -4.945 41.719 -7.891 1 93 464 LEU B C 1
ATOM 8071 O O . LEU B 1 464 ? -4.383 40.688 -8.242 1 93 464 LEU B O 1
ATOM 8075 N N . ASP B 1 465 ? -4.84 42.844 -8.562 1 93.19 465 ASP B N 1
ATOM 8076 C CA . ASP B 1 465 ? -4.039 42.969 -9.773 1 93.19 465 ASP B CA 1
ATOM 8077 C C . ASP B 1 465 ? -2.572 42.625 -9.492 1 93.19 465 ASP B C 1
ATOM 8079 O O . ASP B 1 465 ? -1.869 42.094 -10.359 1 93.19 465 ASP B O 1
ATOM 8083 N N . ASN B 1 466 ? -2.141 42.875 -8.266 1 92.75 466 ASN B N 1
ATOM 8084 C CA . ASN B 1 466 ? -0.768 42.594 -7.863 1 92.75 466 ASN B CA 1
ATOM 8085 C C . ASN B 1 466 ? -0.488 41.094 -7.84 1 92.75 466 ASN B C 1
ATOM 8087 O O . ASN B 1 466 ? 0.67 40.688 -7.848 1 92.75 466 ASN B O 1
ATOM 8091 N N . LEU B 1 467 ? -1.601 40.312 -7.82 1 94.62 467 LEU B N 1
ATOM 8092 C CA . LEU B 1 467 ? -1.47 38.875 -7.68 1 94.62 467 LEU B CA 1
ATOM 8093 C C . LEU B 1 467 ? -1.68 38.188 -9.023 1 94.62 467 LEU B C 1
ATOM 8095 O O . LEU B 1 467 ? -1.612 36.938 -9.102 1 94.62 467 LEU B O 1
ATOM 8099 N N . ARG B 1 468 ? -1.878 38.875 -10.047 1 94.06 468 ARG B N 1
ATOM 8100 C CA . ARG B 1 468 ? -2.273 38.312 -11.328 1 94.06 468 ARG B CA 1
ATOM 8101 C C . ARG B 1 468 ? -1.252 37.281 -11.812 1 94.06 468 ARG B C 1
ATOM 8103 O O . ARG B 1 468 ? -1.618 36.188 -12.258 1 94.06 468 ARG B O 1
ATOM 8110 N N . GLU B 1 469 ? -0.029 37.656 -11.688 1 94.19 469 GLU B N 1
ATOM 8111 C CA . GLU B 1 469 ? 1.025 36.75 -12.148 1 94.19 469 GLU B CA 1
ATOM 8112 C C . GLU B 1 469 ? 1.094 35.5 -11.289 1 94.19 469 GLU B C 1
ATOM 8114 O O . GLU B 1 469 ? 1.258 34.375 -11.805 1 94.19 469 GLU B O 1
ATOM 8119 N N . THR B 1 470 ? 1.024 35.719 -10.008 1 95.12 470 THR B N 1
ATOM 8120 C CA . THR B 1 470 ? 1.075 34.594 -9.07 1 95.12 470 THR B CA 1
ATOM 8121 C C . THR B 1 470 ? -0.089 33.656 -9.305 1 95.12 470 THR B C 1
ATOM 8123 O O . THR B 1 470 ? 0.095 32.438 -9.312 1 95.12 470 THR B O 1
ATOM 8126 N N . ILE B 1 471 ? -1.288 34.188 -9.5 1 95.62 471 ILE B N 1
ATOM 8127 C CA . ILE B 1 471 ? -2.48 33.375 -9.734 1 95.62 471 ILE B CA 1
ATOM 8128 C C . ILE B 1 471 ? -2.346 32.625 -11.055 1 95.62 471 ILE B C 1
ATOM 8130 O O . ILE B 1 471 ? -2.66 31.438 -11.133 1 95.62 471 ILE B O 1
ATOM 8134 N N . ALA B 1 472 ? -1.83 33.312 -12.039 1 95.06 472 ALA B N 1
ATOM 8135 C CA . ALA B 1 472 ? -1.642 32.688 -13.344 1 95.06 472 ALA B CA 1
ATOM 8136 C C . ALA B 1 472 ? -0.664 31.516 -13.258 1 95.06 472 ALA B C 1
ATOM 8138 O O . ALA B 1 472 ? -0.887 30.469 -13.867 1 95.06 472 ALA B O 1
ATOM 8139 N N . ASP B 1 473 ? 0.382 31.734 -12.539 1 94.56 473 ASP B N 1
ATOM 8140 C CA . ASP B 1 473 ? 1.38 30.688 -12.367 1 94.56 473 ASP B CA 1
ATOM 8141 C C . ASP B 1 473 ? 0.793 29.484 -11.625 1 94.56 473 ASP B C 1
ATOM 8143 O O . ASP B 1 473 ? 1.075 28.344 -11.969 1 94.56 473 ASP B O 1
ATOM 8147 N N . ALA B 1 474 ? 0.058 29.766 -10.609 1 95.81 474 ALA B N 1
ATOM 8148 C CA . ALA B 1 474 ? -0.577 28.703 -9.844 1 95.81 474 ALA B CA 1
ATOM 8149 C C . ALA B 1 474 ? -1.53 27.891 -10.711 1 95.81 474 ALA B C 1
ATOM 8151 O O . ALA B 1 474 ? -1.544 26.656 -10.641 1 95.81 474 ALA B O 1
ATOM 8152 N N . ILE B 1 475 ? -2.305 28.562 -11.523 1 95.12 475 ILE B N 1
ATOM 8153 C CA . ILE B 1 475 ? -3.275 27.906 -12.406 1 95.12 475 ILE B CA 1
ATOM 8154 C C . ILE B 1 475 ? -2.545 27.078 -13.453 1 95.12 475 ILE B C 1
ATOM 8156 O O . ILE B 1 475 ? -2.945 25.953 -13.75 1 95.12 475 ILE B O 1
ATOM 8160 N N . ARG B 1 476 ? -1.479 27.625 -13.969 1 94.06 476 ARG B N 1
ATOM 8161 C CA . ARG B 1 476 ? -0.68 26.875 -14.945 1 94.06 476 ARG B CA 1
ATOM 8162 C C . ARG B 1 476 ? -0.112 25.609 -14.336 1 94.06 476 ARG B C 1
ATOM 8164 O O . ARG B 1 476 ? -0.116 24.547 -14.969 1 94.06 476 ARG B O 1
ATOM 8171 N N . LEU B 1 477 ? 0.377 25.766 -13.18 1 93.38 477 LEU B N 1
ATOM 8172 C CA . LEU B 1 477 ? 0.929 24.609 -12.492 1 93.38 477 LEU B CA 1
ATOM 8173 C C . LEU B 1 477 ? -0.148 23.547 -12.25 1 93.38 477 LEU B C 1
ATOM 8175 O O . LEU B 1 477 ? 0.088 22.359 -12.461 1 93.38 477 LEU B O 1
ATOM 8179 N N . LEU B 1 478 ? -1.318 23.891 -11.82 1 92.12 478 LEU B N 1
ATOM 8180 C CA . LEU B 1 478 ? -2.436 23.016 -11.508 1 92.12 478 LEU B CA 1
ATOM 8181 C C . LEU B 1 478 ? -2.918 22.281 -12.758 1 92.12 478 LEU B C 1
ATOM 8183 O O . LEU B 1 478 ? -3.244 21.094 -12.711 1 92.12 478 LEU B O 1
ATOM 8187 N N . GLN B 1 479 ? -2.852 22.922 -13.812 1 89.31 479 GLN B N 1
ATOM 8188 C CA . GLN B 1 479 ? -3.396 22.375 -15.055 1 89.31 479 GLN B CA 1
ATOM 8189 C C . GLN B 1 479 ? -2.381 21.469 -15.75 1 89.31 479 GLN B C 1
ATOM 8191 O O . GLN B 1 479 ? -2.746 20.438 -16.312 1 89.31 479 GLN B O 1
ATOM 8196 N N . SER B 1 480 ? -1.168 21.797 -15.672 1 88.31 480 SER B N 1
ATOM 8197 C CA . SER B 1 480 ? -0.193 21.125 -16.531 1 88.31 480 SER B CA 1
ATOM 8198 C C . SER B 1 480 ? 0.636 20.109 -15.758 1 88.31 480 SER B C 1
ATOM 8200 O O . SER B 1 480 ? 1.062 19.094 -16.297 1 88.31 480 SER B O 1
ATOM 8202 N N . GLN B 1 481 ? 0.851 20.359 -14.57 1 87.19 481 GLN B N 1
ATOM 8203 C CA . GLN B 1 481 ? 1.879 19.562 -13.906 1 87.19 481 GLN B CA 1
ATOM 8204 C C . GLN B 1 481 ? 1.288 18.734 -12.766 1 87.19 481 GLN B C 1
ATOM 8206 O O . GLN B 1 481 ? 1.771 17.641 -12.461 1 87.19 481 GLN B O 1
ATOM 8211 N N . VAL B 1 482 ? 0.287 19.219 -12.148 1 87.94 482 VAL B N 1
ATOM 8212 C CA . VAL B 1 482 ? -0.24 18.531 -10.969 1 87.94 482 VAL B CA 1
ATOM 8213 C C . VAL B 1 482 ? -1.189 17.422 -11.398 1 87.94 482 VAL B C 1
ATOM 8215 O O . VAL B 1 482 ? -2.25 17.672 -11.969 1 87.94 482 VAL B O 1
ATOM 8218 N N . PRO B 1 483 ? -0.768 16.188 -11.086 1 85.25 483 PRO B N 1
ATOM 8219 C CA . PRO B 1 483 ? -1.694 15.094 -11.398 1 85.25 483 PRO B CA 1
ATOM 8220 C C . PRO B 1 483 ? -2.939 15.102 -10.516 1 85.25 483 PRO B C 1
ATOM 8222 O O . PRO B 1 483 ? -2.904 15.625 -9.398 1 85.25 483 PRO B O 1
ATOM 8225 N N . CYS B 1 484 ? -3.992 14.445 -10.898 1 79.75 484 CYS B N 1
ATOM 8226 C CA . CYS B 1 484 ? -5.266 14.398 -10.188 1 79.75 484 CYS B CA 1
ATOM 8227 C C . CYS B 1 484 ? -5.121 13.695 -8.844 1 79.75 484 CYS B C 1
ATOM 8229 O O . CYS B 1 484 ? -5.812 14.023 -7.883 1 79.75 484 CYS B O 1
ATOM 8231 N N . SER B 1 485 ? -4.191 12.82 -8.812 1 81.5 485 SER B N 1
ATOM 8232 C CA . SER B 1 485 ? -4.008 12.039 -7.594 1 81.5 485 SER B CA 1
ATOM 8233 C C . SER B 1 485 ? -3.469 12.906 -6.457 1 81.5 485 SER B C 1
ATOM 8235 O O . SER B 1 485 ? -3.545 12.516 -5.289 1 81.5 485 SER B O 1
ATOM 8237 N N . MET B 1 486 ? -3.061 14.141 -6.781 1 87.62 486 MET B N 1
ATOM 8238 C CA . MET B 1 486 ? -2.447 15 -5.77 1 87.62 486 MET B CA 1
ATOM 8239 C C . MET B 1 486 ? -3.447 16.016 -5.246 1 87.62 486 MET B C 1
ATOM 8241 O O . MET B 1 486 ? -3.146 16.766 -4.312 1 87.62 486 MET B O 1
ATOM 8245 N N . ILE B 1 487 ? -4.625 16.047 -5.695 1 85.19 487 ILE B N 1
ATOM 8246 C CA . ILE B 1 487 ? -5.625 17.047 -5.344 1 85.19 487 ILE B CA 1
ATOM 8247 C C . ILE B 1 487 ? -5.941 16.969 -3.854 1 85.19 487 ILE B C 1
ATOM 8249 O O . ILE B 1 487 ? -6.047 17.984 -3.176 1 85.19 487 ILE B O 1
ATOM 8253 N N . PRO B 1 488 ? -5.918 15.758 -3.334 1 82.69 488 PRO B N 1
ATOM 8254 C CA . PRO B 1 488 ? -6.223 15.672 -1.903 1 82.69 488 PRO B CA 1
ATOM 8255 C C . PRO B 1 488 ? -5.137 16.297 -1.028 1 82.69 488 PRO B C 1
ATOM 8257 O O . PRO B 1 488 ? -5.395 16.641 0.129 1 82.69 488 PRO B O 1
ATOM 8260 N N . VAL B 1 489 ? -4.02 16.453 -1.527 1 88.44 489 VAL B N 1
ATOM 8261 C CA . VAL B 1 489 ? -2.879 16.953 -0.771 1 88.44 489 VAL B CA 1
ATOM 8262 C C . VAL B 1 489 ? -2.873 18.484 -0.803 1 88.44 489 VAL B C 1
ATOM 8264 O O . VAL B 1 489 ? -2.326 19.125 0.095 1 88.44 489 VAL B O 1
ATOM 8267 N N . ILE B 1 490 ? -3.51 19.047 -1.858 1 91.88 490 ILE B N 1
ATOM 8268 C CA . ILE B 1 490 ? -3.383 20.484 -2.033 1 91.88 490 ILE B CA 1
ATOM 8269 C C . ILE B 1 490 ? -4.754 21.141 -1.882 1 91.88 490 ILE B C 1
ATOM 8271 O O . ILE B 1 490 ? -5.094 22.062 -2.633 1 91.88 490 ILE B O 1
ATOM 8275 N N . VAL B 1 491 ? -5.52 20.703 -0.961 1 88.69 491 VAL B N 1
ATOM 8276 C CA . VAL B 1 491 ? -6.859 21.25 -0.759 1 88.69 491 VAL B CA 1
ATOM 8277 C C . VAL B 1 491 ? -6.758 22.672 -0.193 1 88.69 491 VAL B C 1
ATOM 8279 O O . VAL B 1 491 ? -7.492 23.562 -0.617 1 88.69 491 VAL B O 1
ATOM 8282 N N . ALA B 1 492 ? -5.863 22.875 0.728 1 91.81 492 ALA B N 1
ATOM 8283 C CA . ALA B 1 492 ? -5.691 24.203 1.317 1 91.81 492 ALA B CA 1
ATOM 8284 C C . ALA B 1 492 ? -5.254 25.219 0.265 1 91.81 492 ALA B C 1
ATOM 8286 O O . ALA B 1 492 ? -5.848 26.297 0.15 1 91.81 492 ALA B O 1
ATOM 8287 N N . PRO B 1 493 ? -4.273 24.891 -0.514 1 94.44 493 PRO B N 1
ATOM 8288 C CA . PRO B 1 493 ? -3.922 25.781 -1.613 1 94.44 493 PRO B CA 1
ATOM 8289 C C . PRO B 1 493 ? -5.078 26.016 -2.582 1 94.44 493 PRO B C 1
ATOM 8291 O O . PRO B 1 493 ? -5.293 27.141 -3.035 1 94.44 493 PRO B O 1
ATOM 8294 N N . LEU B 1 494 ? -5.816 25.016 -2.873 1 92.25 494 LEU B N 1
ATOM 8295 C CA . LEU B 1 494 ? -6.934 25.156 -3.801 1 92.25 494 LEU B CA 1
ATOM 8296 C C . LEU B 1 494 ? -7.984 26.109 -3.242 1 92.25 494 LEU B C 1
ATOM 8298 O O . LEU B 1 494 ? -8.562 26.906 -3.986 1 92.25 494 LEU B O 1
ATOM 8302 N N . PHE B 1 495 ? -8.172 26.047 -2.049 1 91.31 495 PHE B N 1
ATOM 8303 C CA . PHE B 1 495 ? -9.18 26.891 -1.421 1 91.31 495 PHE B CA 1
ATOM 8304 C C . PHE B 1 495 ? -8.734 28.359 -1.418 1 91.31 495 PHE B C 1
ATOM 8306 O O . PHE B 1 495 ? -9.469 29.234 -1.864 1 91.31 495 PHE B O 1
ATOM 8313 N N . ILE B 1 496 ? -7.566 28.594 -0.945 1 94 496 ILE B N 1
ATOM 8314 C CA . ILE B 1 496 ? -7.098 29.953 -0.792 1 94 496 ILE B CA 1
ATOM 8315 C C . ILE B 1 496 ? -6.898 30.594 -2.166 1 94 496 ILE B C 1
ATOM 8317 O O . ILE B 1 496 ? -7.293 31.734 -2.391 1 94 496 ILE B O 1
ATOM 8321 N N . ILE B 1 497 ? -6.285 29.859 -3.055 1 95.5 497 ILE B N 1
ATOM 8322 C CA . ILE B 1 497 ? -6.109 30.375 -4.406 1 95.5 497 ILE B CA 1
ATOM 8323 C C . ILE B 1 497 ? -7.469 30.547 -5.074 1 95.5 497 ILE B C 1
ATOM 8325 O O . ILE B 1 497 ? -7.699 31.531 -5.789 1 95.5 497 ILE B O 1
ATOM 8329 N N . GLY B 1 498 ? -8.344 29.656 -4.824 1 93.88 498 GLY B N 1
ATOM 8330 C CA . GLY B 1 498 ? -9.688 29.734 -5.367 1 93.88 498 GLY B CA 1
ATOM 8331 C C . GLY B 1 498 ? -10.461 30.938 -4.883 1 93.88 498 GLY B C 1
ATOM 8332 O O . GLY B 1 498 ? -11.312 31.469 -5.605 1 93.88 498 GLY B O 1
ATOM 8333 N N . CYS B 1 499 ? -10.219 31.406 -3.75 1 93.31 499 CYS B N 1
ATOM 8334 C CA . CYS B 1 499 ? -10.914 32.562 -3.191 1 93.31 499 CYS B CA 1
ATOM 8335 C C . CYS B 1 499 ? -10.695 33.812 -4.055 1 93.31 499 CYS B C 1
ATOM 8337 O O . CYS B 1 499 ? -11.555 34.688 -4.125 1 93.31 499 CYS B O 1
ATOM 8339 N N . VAL B 1 500 ? -9.547 33.844 -4.723 1 95.38 500 VAL B N 1
ATOM 8340 C CA . VAL B 1 500 ? -9.211 35.062 -5.469 1 95.38 500 VAL B CA 1
ATOM 8341 C C . VAL B 1 500 ? -9.359 34.812 -6.965 1 95.38 500 VAL B C 1
ATOM 8343 O O . VAL B 1 500 ? -9.016 35.656 -7.785 1 95.38 500 VAL B O 1
ATOM 8346 N N . ALA B 1 501 ? -9.852 33.656 -7.27 1 94.44 501 ALA B N 1
ATOM 8347 C CA . ALA B 1 501 ? -10.039 33.312 -8.68 1 94.44 501 ALA B CA 1
ATOM 8348 C C . ALA B 1 501 ? -11.031 34.25 -9.344 1 94.44 501 ALA B C 1
ATOM 8350 O O . ALA B 1 501 ? -12.039 34.625 -8.734 1 94.44 501 ALA B O 1
ATOM 8351 N N . ALA B 1 502 ? -10.664 34.625 -10.516 1 92.94 502 ALA B N 1
ATOM 8352 C CA . ALA B 1 502 ? -11.531 35.531 -11.273 1 92.94 502 ALA B CA 1
ATOM 8353 C C . ALA B 1 502 ? -12.758 34.781 -11.797 1 92.94 502 ALA B C 1
ATOM 8355 O O . ALA B 1 502 ? -12.727 33.562 -11.984 1 92.94 502 ALA B O 1
ATOM 8356 N N . GLN B 1 503 ? -13.844 35.562 -12 1 91.44 503 GLN B N 1
ATOM 8357 C CA . GLN B 1 503 ? -15.078 35 -12.531 1 91.44 503 GLN B CA 1
ATOM 8358 C C . GLN B 1 503 ? -14.859 34.406 -13.922 1 91.44 503 GLN B C 1
ATOM 8360 O O . GLN B 1 503 ? -14.141 35 -14.742 1 91.44 503 GLN B O 1
ATOM 8365 N N . GLY B 1 504 ? -15.492 33.219 -14.188 1 92 504 GLY B N 1
ATOM 8366 C CA . GLY B 1 504 ? -15.391 32.594 -15.492 1 92 504 GLY B CA 1
ATOM 8367 C C . GLY B 1 504 ? -14.562 31.312 -15.477 1 92 504 GLY B C 1
ATOM 8368 O O . GLY B 1 504 ? -14.836 30.406 -14.695 1 92 504 GLY B O 1
ATOM 8369 N N . ASP B 1 505 ? -13.406 31.422 -16.203 1 91.62 505 ASP B N 1
ATOM 8370 C CA . ASP B 1 505 ? -12.625 30.219 -16.453 1 91.62 505 ASP B CA 1
ATOM 8371 C C . ASP B 1 505 ? -11.859 29.781 -15.211 1 91.62 505 ASP B C 1
ATOM 8373 O O . ASP B 1 505 ? -11.711 28.594 -14.945 1 91.62 505 ASP B O 1
ATOM 8377 N N . GLU B 1 506 ? -11.406 30.766 -14.547 1 93.44 506 GLU B N 1
ATOM 8378 C CA . GLU B 1 506 ? -10.617 30.422 -13.367 1 93.44 506 GLU B CA 1
ATOM 8379 C C . GLU B 1 506 ? -11.484 29.75 -12.305 1 93.44 506 GLU B C 1
ATOM 8381 O O . GLU B 1 506 ? -11.102 28.703 -11.758 1 93.44 506 GLU B O 1
ATOM 8386 N N . GLN B 1 507 ? -12.648 30.312 -12.031 1 94.56 507 GLN B N 1
ATOM 8387 C CA . GLN B 1 507 ? -13.555 29.719 -11.055 1 94.56 507 GLN B CA 1
ATOM 8388 C C . GLN B 1 507 ? -14.016 28.328 -11.508 1 94.56 507 GLN B C 1
ATOM 8390 O O . GLN B 1 507 ? -14.148 27.422 -10.688 1 94.56 507 GLN B O 1
ATOM 8395 N N . SER B 1 508 ? -14.188 28.188 -12.805 1 93.94 508 SER B N 1
ATOM 8396 C CA . SER B 1 508 ? -14.609 26.906 -13.352 1 93.94 508 SER B CA 1
ATOM 8397 C C . SER B 1 508 ? -13.547 25.828 -13.133 1 93.94 508 SER B C 1
ATOM 8399 O O . SER B 1 508 ? -13.867 24.672 -12.891 1 93.94 508 SER B O 1
ATOM 8401 N N . LEU B 1 509 ? -12.344 26.266 -13.25 1 93 509 LEU B N 1
ATOM 8402 C CA . LEU B 1 509 ? -11.242 25.328 -13.039 1 93 509 LEU B CA 1
ATOM 8403 C C . LEU B 1 509 ? -11.234 24.828 -11.594 1 93 509 LEU B C 1
ATOM 8405 O O . LEU B 1 509 ? -11.094 23.625 -11.359 1 93 509 LEU B O 1
ATOM 8409 N N . PHE B 1 510 ? -11.352 25.719 -10.672 1 92.31 510 PHE B N 1
ATOM 8410 C CA . PHE B 1 510 ? -11.336 25.344 -9.266 1 92.31 510 PHE B CA 1
ATOM 8411 C C . PHE B 1 510 ? -12.578 24.531 -8.914 1 92.31 510 PHE B C 1
ATOM 8413 O O . PHE B 1 510 ? -12.508 23.594 -8.117 1 92.31 510 PHE B O 1
ATOM 8420 N N . ARG B 1 511 ? -13.688 24.844 -9.547 1 90.69 511 ARG B N 1
ATOM 8421 C CA . ARG B 1 511 ? -14.906 24.047 -9.383 1 90.69 511 ARG B CA 1
ATOM 8422 C C . ARG B 1 511 ? -14.703 22.609 -9.859 1 90.69 511 ARG B C 1
ATOM 8424 O O . ARG B 1 511 ? -15.055 21.672 -9.164 1 90.69 511 ARG B O 1
ATOM 8431 N N . ALA B 1 512 ? -14.07 22.5 -10.938 1 88 512 ALA B N 1
ATOM 8432 C CA . ALA B 1 512 ? -13.836 21.188 -11.523 1 88 512 ALA B CA 1
ATOM 8433 C C . ALA B 1 512 ? -12.844 20.391 -10.688 1 88 512 ALA B C 1
ATOM 8435 O O . ALA B 1 512 ? -13.016 19.172 -10.508 1 88 512 ALA B O 1
ATOM 8436 N N . SER B 1 513 ? -11.82 21.047 -10.227 1 87.5 513 SER B N 1
ATOM 8437 C CA . SER B 1 513 ? -10.789 20.375 -9.445 1 87.5 513 SER B CA 1
ATOM 8438 C C . SER B 1 513 ? -11.352 19.828 -8.133 1 87.5 513 SER B C 1
ATOM 8440 O O . SER B 1 513 ? -11.062 18.703 -7.742 1 87.5 513 SER B O 1
ATOM 8442 N N . LEU B 1 514 ? -12.234 20.578 -7.527 1 86 514 LEU B N 1
ATOM 8443 C CA . LEU B 1 514 ? -12.773 20.203 -6.223 1 86 514 LEU B CA 1
ATOM 8444 C C . LEU B 1 514 ? -13.961 19.266 -6.379 1 86 514 LEU B C 1
ATOM 8446 O O . LEU B 1 514 ? -14.328 18.562 -5.438 1 86 514 LEU B O 1
ATOM 8450 N N . ALA B 1 515 ? -14.5 19.219 -7.543 1 81.5 515 ALA B N 1
ATOM 8451 C CA . ALA B 1 515 ? -15.641 18.344 -7.797 1 81.5 515 ALA B CA 1
ATOM 8452 C C . ALA B 1 515 ? -15.18 17 -8.367 1 81.5 515 ALA B C 1
ATOM 8454 O O . ALA B 1 515 ? -15.984 16.078 -8.516 1 81.5 515 ALA B O 1
ATOM 8455 N N . SER B 1 516 ? -13.953 16.859 -8.602 1 77 516 SER B N 1
ATOM 8456 C CA . SER B 1 516 ? -13.438 15.633 -9.188 1 77 516 SER B CA 1
ATOM 8457 C C . SER B 1 516 ? -13.656 14.438 -8.266 1 77 516 SER B C 1
ATOM 8459 O O . SER B 1 516 ? -13.812 14.602 -7.055 1 77 516 SER B O 1
ATOM 8461 N N . ASP B 1 517 ? -13.625 13.219 -8.812 1 71.75 517 ASP B N 1
ATOM 8462 C CA . ASP B 1 517 ? -13.859 11.992 -8.07 1 71.75 517 ASP B CA 1
ATOM 8463 C C . ASP B 1 517 ? -12.766 11.758 -7.027 1 71.75 517 ASP B C 1
ATOM 8465 O O . ASP B 1 517 ? -13.039 11.234 -5.945 1 71.75 517 ASP B O 1
ATOM 8469 N N . THR B 1 518 ? -11.664 12.133 -7.383 1 67.81 518 THR B N 1
ATOM 8470 C CA . THR B 1 518 ? -10.555 11.938 -6.457 1 67.81 518 THR B CA 1
ATOM 8471 C C . THR B 1 518 ? -10.695 12.852 -5.246 1 67.81 518 THR B C 1
ATOM 8473 O O . THR B 1 518 ? -10.344 12.469 -4.129 1 67.81 518 THR B O 1
ATOM 8476 N N . SER B 1 519 ? -11.242 13.938 -5.555 1 67.69 519 SER B N 1
ATOM 8477 C CA . SER B 1 519 ? -11.43 14.906 -4.477 1 67.69 519 SER B CA 1
ATOM 8478 C C . SER B 1 519 ? -12.648 14.57 -3.631 1 67.69 519 SER B C 1
ATOM 8480 O O . SER B 1 519 ? -12.656 14.789 -2.418 1 67.69 519 SER B O 1
ATOM 8482 N N . GLN B 1 520 ? -13.602 14.023 -4.309 1 66.38 520 GLN B N 1
ATOM 8483 C CA . GLN B 1 520 ? -14.844 13.75 -3.6 1 66.38 520 GLN B CA 1
ATOM 8484 C C . GLN B 1 520 ? -14.914 12.289 -3.154 1 66.38 520 GLN B C 1
ATOM 8486 O O . GLN B 1 520 ? -15.992 11.688 -3.16 1 66.38 520 GLN B O 1
ATOM 8491 N N . HIS B 1 521 ? -13.711 11.883 -2.852 1 66.31 521 HIS B N 1
ATOM 8492 C CA . HIS B 1 521 ? -13.695 10.539 -2.281 1 66.31 521 HIS B CA 1
ATOM 8493 C C . HIS B 1 521 ? -14.648 10.438 -1.091 1 66.31 521 HIS B C 1
ATOM 8495 O O . HIS B 1 521 ? -14.773 11.383 -0.307 1 66.31 521 HIS B O 1
ATOM 8501 N N . ARG B 1 522 ? -15.172 9.414 -0.938 1 64.06 522 ARG B N 1
ATOM 8502 C CA . ARG B 1 522 ? -16.25 9.172 0.019 1 64.06 522 ARG B CA 1
ATOM 8503 C C . ARG B 1 522 ? -15.773 9.406 1.449 1 64.06 522 ARG B C 1
ATOM 8505 O O . ARG B 1 522 ? -16.562 9.766 2.324 1 64.06 522 ARG B O 1
ATOM 8512 N N . LEU B 1 523 ? -14.562 9.328 1.567 1 66.5 523 LEU B N 1
ATOM 8513 C CA . LEU B 1 523 ? -14.039 9.516 2.914 1 66.5 523 LEU B CA 1
ATOM 8514 C C . LEU B 1 523 ? -13.977 11 3.27 1 66.5 523 LEU B C 1
ATOM 8516 O O . LEU B 1 523 ? -13.922 11.352 4.449 1 66.5 523 LEU B O 1
ATOM 8520 N N . TYR B 1 524 ? -13.938 11.766 2.244 1 66.69 524 TYR B N 1
ATOM 8521 C CA . TYR B 1 524 ? -13.727 13.188 2.496 1 66.69 524 TYR B CA 1
ATOM 8522 C C . TYR B 1 524 ? -15.039 13.953 2.461 1 66.69 524 TYR B C 1
ATOM 8524 O O . TYR B 1 524 ? -15.234 14.836 1.617 1 66.69 524 TYR B O 1
ATOM 8532 N N . ARG B 1 525 ? -15.883 13.742 3.334 1 67.69 525 ARG B N 1
ATOM 8533 C CA . ARG B 1 525 ? -17.188 14.398 3.334 1 67.69 525 ARG B CA 1
ATOM 8534 C C . ARG B 1 525 ? -17.031 15.906 3.477 1 67.69 525 ARG B C 1
ATOM 8536 O O . ARG B 1 525 ? -17.828 16.672 2.926 1 67.69 525 ARG B O 1
ATOM 8543 N N . HIS B 1 526 ? -15.992 16.312 4.109 1 68.19 526 HIS B N 1
ATOM 8544 C CA . HIS B 1 526 ? -15.797 17.719 4.414 1 68.19 526 HIS B CA 1
ATOM 8545 C C . HIS B 1 526 ? -15.414 18.5 3.162 1 68.19 526 HIS B C 1
ATOM 8547 O O . HIS B 1 526 ? -15.547 19.734 3.131 1 68.19 526 HIS B O 1
ATOM 8553 N N . ARG B 1 527 ? -15.047 17.828 2.127 1 73.31 527 ARG B N 1
ATOM 8554 C CA . ARG B 1 527 ? -14.57 18.516 0.936 1 73.31 527 ARG B CA 1
ATOM 8555 C C . ARG B 1 527 ? -15.734 19.109 0.142 1 73.31 527 ARG B C 1
ATOM 8557 O O . ARG B 1 527 ? -15.562 20.094 -0.576 1 73.31 527 ARG B O 1
ATOM 8564 N N . LYS B 1 528 ? -16.844 18.531 0.354 1 73.69 528 LYS B N 1
ATOM 8565 C CA . LYS B 1 528 ? -18.016 19.141 -0.26 1 73.69 528 LYS B CA 1
ATOM 8566 C C . LYS B 1 528 ? -18.297 20.531 0.327 1 73.69 528 LYS B C 1
ATOM 8568 O O . LYS B 1 528 ? -18.75 21.422 -0.383 1 73.69 528 LYS B O 1
ATOM 8573 N N . ASP B 1 529 ? -17.891 20.672 1.45 1 79.19 529 ASP B N 1
ATOM 8574 C CA . ASP B 1 529 ? -18.094 21.953 2.127 1 79.19 529 ASP B CA 1
ATOM 8575 C C . ASP B 1 529 ? -17.125 23.016 1.617 1 79.19 529 ASP B C 1
ATOM 8577 O O . ASP B 1 529 ? -17.438 24.203 1.618 1 79.19 529 ASP B O 1
ATOM 8581 N N . VAL B 1 530 ? -16.016 22.547 1.168 1 83 530 VAL B N 1
ATOM 8582 C CA . VAL B 1 530 ? -15.008 23.484 0.667 1 83 530 VAL B CA 1
ATOM 8583 C C . VAL B 1 530 ? -15.508 24.141 -0.618 1 83 530 VAL B C 1
ATOM 8585 O O . VAL B 1 530 ? -15.367 25.359 -0.796 1 83 530 VAL B O 1
ATOM 8588 N N . LEU B 1 531 ? -16.062 23.375 -1.449 1 85.31 531 LEU B N 1
ATOM 8589 C CA . LEU B 1 531 ? -16.562 23.922 -2.703 1 85.31 531 LEU B CA 1
ATOM 8590 C C . LEU B 1 531 ? -17.734 24.859 -2.453 1 85.31 531 LEU B C 1
ATOM 8592 O O . LEU B 1 531 ? -17.844 25.922 -3.09 1 85.31 531 LEU B O 1
ATOM 8596 N N . SER B 1 532 ? -18.562 24.453 -1.549 1 86.38 532 SER B N 1
ATOM 8597 C CA . SER B 1 532 ? -19.719 25.297 -1.205 1 86.38 532 SER B CA 1
ATOM 8598 C C . SER B 1 532 ? -19.266 26.641 -0.64 1 86.38 532 SER B C 1
ATOM 8600 O O . SER B 1 532 ? -19.891 27.672 -0.896 1 86.38 532 SER B O 1
ATOM 8602 N N . ALA B 1 533 ? -18.25 26.609 0.108 1 87.44 533 ALA B N 1
ATOM 8603 C CA . ALA B 1 533 ? -17.703 27.844 0.678 1 87.44 533 ALA B CA 1
ATOM 8604 C C . ALA B 1 533 ? -17.141 28.75 -0.411 1 87.44 533 ALA B C 1
ATOM 8606 O O . ALA B 1 533 ? -17.328 29.969 -0.375 1 87.44 533 ALA B O 1
ATOM 8607 N N . LEU B 1 534 ? -16.469 28.188 -1.366 1 89.75 534 LEU B N 1
ATOM 8608 C CA . LEU B 1 534 ? -15.906 28.969 -2.461 1 89.75 534 LEU B CA 1
ATOM 8609 C C . LEU B 1 534 ? -17.016 29.625 -3.285 1 89.75 534 LEU B C 1
ATOM 8611 O O . LEU B 1 534 ? -16.875 30.781 -3.693 1 89.75 534 LEU B O 1
ATOM 8615 N N . GLU B 1 535 ? -18.078 28.906 -3.463 1 90.31 535 GLU B N 1
ATOM 8616 C CA . GLU B 1 535 ? -19.203 29.453 -4.215 1 90.31 535 GLU B CA 1
ATOM 8617 C C . GLU B 1 535 ? -19.812 30.656 -3.496 1 90.31 535 GLU B C 1
ATOM 8619 O O . GLU B 1 535 ? -20.188 31.641 -4.133 1 90.31 535 GLU B O 1
ATOM 8624 N N . GLU B 1 536 ? -19.891 30.5 -2.27 1 90.12 536 GLU B N 1
ATOM 8625 C CA . GLU B 1 536 ? -20.438 31.609 -1.473 1 90.12 536 GLU B CA 1
ATOM 8626 C C . GLU B 1 536 ? -19.516 32.812 -1.507 1 90.12 536 GLU B C 1
ATOM 8628 O O . GLU B 1 536 ? -19.984 33.969 -1.605 1 90.12 536 GLU B O 1
ATOM 8633 N N . ILE B 1 537 ? -18.266 32.594 -1.41 1 91.56 537 ILE B N 1
ATOM 8634 C CA . ILE B 1 537 ? -17.281 33.688 -1.433 1 91.56 537 ILE B CA 1
ATOM 8635 C C . ILE B 1 537 ? -17.312 34.375 -2.791 1 91.56 537 ILE B C 1
ATOM 8637 O O . ILE B 1 537 ? -17.281 35.625 -2.865 1 91.56 537 ILE B O 1
ATOM 8641 N N . TRP B 1 538 ? -17.375 33.594 -3.824 1 92.81 538 TRP B N 1
ATOM 8642 C CA . TRP B 1 538 ? -17.453 34.156 -5.172 1 92.81 538 TRP B CA 1
ATOM 8643 C C . TRP B 1 538 ? -18.688 35.031 -5.332 1 92.81 538 TRP B C 1
ATOM 8645 O O . TRP B 1 538 ? -18.625 36.094 -5.918 1 92.81 538 TRP B O 1
ATOM 8655 N N . SER B 1 539 ? -19.781 34.562 -4.809 1 92.75 539 SER B N 1
ATOM 8656 C CA . SER B 1 539 ? -21.016 35.312 -4.883 1 92.75 539 SER B CA 1
ATOM 8657 C C . SER B 1 539 ? -20.938 36.625 -4.074 1 92.75 539 SER B C 1
ATOM 8659 O O . SER B 1 539 ? -21.344 37.688 -4.543 1 92.75 539 SER B O 1
ATOM 8661 N N . LYS B 1 540 ? -20.375 36.562 -2.922 1 91.75 540 LYS B N 1
ATOM 8662 C CA . LYS B 1 540 ? -20.281 37.719 -2.039 1 91.75 540 LYS B CA 1
ATOM 8663 C C . LYS B 1 540 ? -19.297 38.75 -2.588 1 91.75 540 LYS B C 1
ATOM 8665 O O . LYS B 1 540 ? -19.484 39.938 -2.416 1 91.75 540 LYS B O 1
ATOM 8670 N N . ARG B 1 541 ? -18.25 38.281 -3.145 1 91.38 541 ARG B N 1
ATOM 8671 C CA . ARG B 1 541 ? -17.266 39.188 -3.736 1 91.38 541 ARG B CA 1
ATOM 8672 C C . ARG B 1 541 ? -17.891 40.031 -4.852 1 91.38 541 ARG B C 1
ATOM 8674 O O . ARG B 1 541 ? -17.484 41.156 -5.09 1 91.38 541 ARG B O 1
ATOM 8681 N N . GLN B 1 542 ? -18.922 39.469 -5.492 1 89.56 542 GLN B N 1
ATOM 8682 C CA . GLN B 1 542 ? -19.594 40.188 -6.59 1 89.56 542 GLN B CA 1
ATOM 8683 C C . GLN B 1 542 ? -20.672 41.125 -6.066 1 89.56 542 GLN B C 1
ATOM 8685 O O . GLN B 1 542 ? -20.922 42.156 -6.664 1 89.56 542 GLN B O 1
ATOM 8690 N N . THR B 1 543 ? -21.219 40.781 -4.969 1 90.19 543 THR B N 1
ATOM 8691 C CA . THR B 1 543 ? -22.406 41.5 -4.516 1 90.19 543 THR B CA 1
ATOM 8692 C C . THR B 1 543 ? -22.047 42.531 -3.471 1 90.19 543 THR B C 1
ATOM 8694 O O . THR B 1 543 ? -22.75 43.531 -3.299 1 90.19 543 THR B O 1
ATOM 8697 N N . SER B 1 544 ? -21.016 42.281 -2.771 1 86.38 544 SER B N 1
ATOM 8698 C CA . SER B 1 544 ? -20.688 43.156 -1.667 1 86.38 544 SER B CA 1
ATOM 8699 C C . SER B 1 544 ? -19.438 44 -1.985 1 86.38 544 SER B C 1
ATOM 8701 O O . SER B 1 544 ? -18.438 43.469 -2.445 1 86.38 544 SER B O 1
ATOM 8703 N N . THR B 1 545 ? -19.578 45.25 -1.833 1 81.94 545 THR B N 1
ATOM 8704 C CA . THR B 1 545 ? -18.453 46.156 -2.111 1 81.94 545 THR B CA 1
ATOM 8705 C C . THR B 1 545 ? -17.469 46.156 -0.951 1 81.94 545 THR B C 1
ATOM 8707 O O . THR B 1 545 ? -16.281 46.469 -1.134 1 81.94 545 THR B O 1
ATOM 8710 N N . ASP B 1 546 ? -17.906 45.75 0.264 1 87.31 546 ASP B N 1
ATOM 8711 C CA . ASP B 1 546 ? -17.031 45.812 1.432 1 87.31 546 ASP B CA 1
ATOM 8712 C C . ASP B 1 546 ? -16.719 44.438 1.975 1 87.31 546 ASP B C 1
ATOM 8714 O O . ASP B 1 546 ? -16.594 44.25 3.188 1 87.31 546 ASP B O 1
ATOM 8718 N N . TYR B 1 547 ? -16.562 43.531 1.075 1 89.88 547 TYR B N 1
ATOM 8719 C CA . TYR B 1 547 ? -16.281 42.188 1.486 1 89.88 547 TYR B CA 1
ATOM 8720 C C . TYR B 1 547 ? -14.82 42 1.871 1 89.88 547 TYR B C 1
ATOM 8722 O O . TYR B 1 547 ? -13.93 42.344 1.091 1 89.88 547 TYR B O 1
ATOM 8730 N N . THR B 1 548 ? -14.516 41.625 3.146 1 90.25 548 THR B N 1
ATOM 8731 C CA . THR B 1 548 ? -13.148 41.5 3.65 1 90.25 548 THR B CA 1
ATOM 8732 C C . THR B 1 548 ? -12.797 40.062 3.934 1 90.25 548 THR B C 1
ATOM 8734 O O . THR B 1 548 ? -13.664 39.188 3.908 1 90.25 548 THR B O 1
ATOM 8737 N N . TRP B 1 549 ? -11.562 39.844 4.125 1 91.25 549 TRP B N 1
ATOM 8738 C CA . TRP B 1 549 ? -11.078 38.531 4.449 1 91.25 549 TRP B CA 1
ATOM 8739 C C . TRP B 1 549 ? -11.594 38.062 5.809 1 91.25 549 TRP B C 1
ATOM 8741 O O . TRP B 1 549 ? -11.844 36.875 6.023 1 91.25 549 TRP B O 1
ATOM 8751 N N . ASN B 1 550 ? -11.805 38.969 6.723 1 87.25 550 ASN B N 1
ATOM 8752 C CA . ASN B 1 550 ? -12.391 38.656 8.016 1 87.25 550 ASN B CA 1
ATOM 8753 C C . ASN B 1 550 ? -13.805 38.094 7.867 1 87.25 550 ASN B C 1
ATOM 8755 O O . ASN B 1 550 ? -14.227 37.219 8.656 1 87.25 550 ASN B O 1
ATOM 8759 N N . ASP B 1 551 ? -14.516 38.562 6.852 1 87.62 551 ASP B N 1
ATOM 8760 C CA . ASP B 1 551 ? -15.852 38.031 6.578 1 87.62 551 ASP B CA 1
ATOM 8761 C C . ASP B 1 551 ? -15.781 36.562 6.16 1 87.62 551 ASP B C 1
ATOM 8763 O O . ASP B 1 551 ? -16.672 35.781 6.508 1 87.62 551 ASP B O 1
ATOM 8767 N N . VAL B 1 552 ? -14.758 36.312 5.402 1 88.75 552 VAL B N 1
ATOM 8768 C CA . VAL B 1 552 ? -14.555 34.906 4.969 1 88.75 552 VAL B CA 1
ATOM 8769 C C . VAL B 1 552 ? -14.266 34.031 6.18 1 88.75 552 VAL B C 1
ATOM 8771 O O . VAL B 1 552 ? -14.797 32.938 6.285 1 88.75 552 VAL B O 1
ATOM 8774 N N . LEU B 1 553 ? -13.422 34.562 7.051 1 85.81 553 LEU B N 1
ATOM 8775 C CA . LEU B 1 553 ? -13.055 33.781 8.242 1 85.81 553 LEU B CA 1
ATOM 8776 C C . LEU B 1 553 ? -14.258 33.594 9.148 1 85.81 553 LEU B C 1
ATOM 8778 O O . LEU B 1 553 ? -14.391 32.562 9.797 1 85.81 553 LEU B O 1
ATOM 8782 N N . ASP B 1 554 ? -15.07 34.625 9.078 1 82.31 554 ASP B N 1
ATOM 8783 C CA . ASP B 1 554 ? -16.25 34.562 9.945 1 82.31 554 ASP B CA 1
ATOM 8784 C C . ASP B 1 554 ? -17.297 33.625 9.367 1 82.31 554 ASP B C 1
ATOM 8786 O O . ASP B 1 554 ? -18.141 33.094 10.102 1 82.31 554 ASP B O 1
ATOM 8790 N N . MET B 1 555 ? -17.375 33.75 7.934 1 73.44 555 MET B N 1
ATOM 8791 C CA . MET B 1 555 ? -18.281 32.812 7.297 1 73.44 555 MET B CA 1
ATOM 8792 C C . MET B 1 555 ? -17.906 31.375 7.688 1 73.44 555 MET B C 1
ATOM 8794 O O . MET B 1 555 ? -18.781 30.516 7.781 1 73.44 555 MET B O 1
ATOM 8798 N N . GLY B 1 556 ? -16.625 31.203 7.473 1 58.53 556 GLY B N 1
ATOM 8799 C CA . GLY B 1 556 ? -16 29.891 7.633 1 58.53 556 GLY B CA 1
ATOM 8800 C C . GLY B 1 556 ? -15.992 29.422 9.07 1 58.53 556 GLY B C 1
ATOM 8801 O O . GLY B 1 556 ? -15.289 28.453 9.406 1 58.53 556 GLY B O 1
ATOM 8802 N N . GLN B 1 557 ? -16.625 30.438 9.898 1 48.09 557 GLN B N 1
ATOM 8803 C CA . GLN B 1 557 ? -16.344 29.859 11.211 1 48.09 557 GLN B CA 1
ATOM 8804 C C . GLN B 1 557 ? -15.961 28.391 11.086 1 48.09 557 GLN B C 1
ATOM 8806 O O . GLN B 1 557 ? -16.016 27.812 9.992 1 48.09 557 GLN B O 1
ATOM 8811 N N . HIS B 1 558 ? -16.047 27.547 12.516 1 46 558 HIS B N 1
ATOM 8812 C CA . HIS B 1 558 ? -15.633 26.391 13.297 1 46 558 HIS B CA 1
ATOM 8813 C C . HIS B 1 558 ? -15.836 25.094 12.516 1 46 558 HIS B C 1
ATOM 8815 O O . HIS B 1 558 ? -15.445 24.016 12.977 1 46 558 HIS B O 1
ATOM 8821 N N . LYS B 1 559 ? -16.609 25.156 11.516 1 47.34 559 LYS B N 1
ATOM 8822 C CA . LYS B 1 559 ? -17.266 23.891 11.195 1 47.34 559 LYS B CA 1
ATOM 8823 C C . LYS B 1 559 ? -16.375 23.031 10.297 1 47.34 559 LYS B C 1
ATOM 8825 O O . LYS B 1 559 ? -16.438 21.797 10.352 1 47.34 559 LYS B O 1
ATOM 8830 N N . TYR B 1 560 ? -15.672 23.688 9.359 1 48.62 560 TYR B N 1
ATOM 8831 C CA . TYR B 1 560 ? -15.094 22.766 8.383 1 48.62 560 TYR B CA 1
ATOM 8832 C C . TYR B 1 560 ? -13.57 22.875 8.383 1 48.62 560 TYR B C 1
ATOM 8834 O O . TYR B 1 560 ? -13.016 23.953 8.203 1 48.62 560 TYR B O 1
ATOM 8842 N N . LEU B 1 561 ? -12.891 22.281 9.43 1 51.16 561 LEU B N 1
ATOM 8843 C CA . LEU B 1 561 ? -11.453 22.203 9.211 1 51.16 561 LEU B CA 1
ATOM 8844 C C . LEU B 1 561 ? -11.141 21.891 7.75 1 51.16 561 LEU B C 1
ATOM 8846 O O . LEU B 1 561 ? -11.305 20.75 7.312 1 51.16 561 LEU B O 1
ATOM 8850 N N . LEU B 1 562 ? -11.375 22.844 6.746 1 47.22 562 LEU B N 1
ATOM 8851 C CA . LEU B 1 562 ? -11.43 22.812 5.285 1 47.22 562 LEU B CA 1
ATOM 8852 C C . LEU B 1 562 ? -10.141 22.25 4.703 1 47.22 562 LEU B C 1
ATOM 8854 O O . LEU B 1 562 ? -10.07 21.969 3.504 1 47.22 562 LEU B O 1
ATOM 8858 N N . PHE B 1 563 ? -9.016 22.156 5.473 1 54.38 563 PHE B N 1
ATOM 8859 C CA . PHE B 1 563 ? -7.812 22.141 4.648 1 54.38 563 PHE B CA 1
ATOM 8860 C C . PHE B 1 563 ? -7.168 20.75 4.664 1 54.38 563 PHE B C 1
ATOM 8862 O O . PHE B 1 563 ? -5.988 20.609 4.344 1 54.38 563 PHE B O 1
ATOM 8869 N N . LEU B 1 564 ? -8.086 19.797 5.203 1 54.06 564 LEU B N 1
ATOM 8870 C CA . LEU B 1 564 ? -7.516 18.453 5.027 1 54.06 564 LEU B CA 1
ATOM 8871 C C . LEU B 1 564 ? -8.352 17.641 4.051 1 54.06 564 LEU B C 1
ATOM 8873 O O . LEU B 1 564 ? -9.578 17.734 4.035 1 54.06 564 LEU B O 1
#

Secondary structure (DSSP, 8-state):
-------S---HHHHHHT------SSS-HHHHHTT-----SSSPPTT-SSSHHHHHHHHHHHHHHHHHHHHHHHGGG---------------------------------------------------------S----HHHHHHHHHIIIIIHHHH-TT----GGGTTTHHHHHHHHH-HHHHHHHHHHHHHHHHHHSTTTS-HHHHHHHHHHHHHHHHHHHHHHHHHHHHHHS--S------HHHHHHHHHHHHHHHHHHT-STTHHHHHHHHHHHHHHHHHTTTTTS---HHHHHHHHTTPPP-S--HHHHHHHHHHHHHHHHHHHHHHHHHHHHT---TTHHHHHHHTSTT-S--HHHHTSS-HHHHHHHHHHHHHHHHHHHHT--SHHHHHHHHHHHHHHHHHHHHHHHHHHHHHHHHHHH---SSTHHHHHHHHHHHHHHHHHHHHHHHHHHHTTS-GGGGHHHHHHHHHHHHHT--GGGGGG-HHHHHHHHHTPPTTHHHHHHHHHHHSTTTT-TT-HHHHHHHHHHHHHHHHHHH-TT--HHHHHHHSTTT--TT-/-------S---HHHHHHT------SSS-HHHHHTT-----SSSPPTT-SSSHHHHHHHHHHHHHHHHHHHHHHHGGG---------------------------------------------------------S----HHHHHHHHHIIIIIHHHH-TT----GGGTTTHHHHHHHHH-HHHHHHHHHHHHHHHHHHSGGGS-HHHHHHHHHHHHHHHHHHHHHHHHHHHHHHS--S--TT--HHHHHHHHHHHHHHHHHHT-STTHHHHHHHHHHHHHHHHHTTTTTS---HHHHHHHHTTPPP-S--HHHHHHHHHHHHHHHHHHHHHHHHHHHHT---TTHHHHHHHTSTT-S--HHHHTSS-HHHHHHHHHHHHHHHHHHHHT--SHHHHHHHHHHHHHHHHHHHHHHHHHHHHHHHHHHH---SSTHHHHHHHHHHHHHHHHHHHHHHHHHHHTTS-GGGGHHHHHHHHHHHHHT--GGGGGG-HHHHHHHHHTPPTTHHHHHHHHHHHSTTTT-TT-TTHHHHHHHHHHHHHHHHH-TT--HHHHHHHTTTT--TT-

Sequence (1128 aa):
MSNPVRSKGGCWTCRLRRKKCDEGKPECTTCQALSITCYGYGPKPEWMDNGDAEKDVANSLKHIVRYTSRRTSSRYRVPPGQKANPKLAPKVHAAASTPSTNTSHSTETTPPSDNGFYDTAESPLSPNGAQHLTIATIPAEDSILLMHFLDKVFPLQYPMYRPDILEGGRGWLLALLLQTKSLYHAALALSSYHRRMLVFERISEQCRATAAVQQEKHLETCLNEVRQAMVILDQRTRQRKSYDGMGTVTSIVQLVFFELFAGQDHAWRTHLNAAIDVYDQNCRDKLEHLDLSEASKTILRNDQRLAVDGALVTQEVTTFRFMGGSIIWLDILSSLAAGSVPRLLSYHQGVLDAASQVKLENIMGCKNWLMCQIGRIAALQGHRRQDGWTSQRHGIKLHSIAADIKSEIESGMAREALESLNIQTSDSCGINNSSTNSVTLTTRMFAFMAIIHLHLVTHDFERLDNLRETIADAIRLLQSQVPCSMIPVIVAPLFIIGCVAAQGDEQSLFRASLASDTSQHRLYRHRKDVLSALEEIWSKRQTSTDYTWNDVLDMGQHKYLLFLMSNPVRSKGGCWTCRLRRKKCDEGKPECTTCQALSITCYGYGPKPEWMDNGDAEKDVANSLKHIVRYTSRRTSSRYRVPPGQKANPKLAPKVHAAASTPSTNTSHSTETTPPSDNGFYDTAESPLSPNGAQHLTIATIPAEDSILLMHFLDKVFPLQYPMYRPDILEGGRGWLLALLLQTKSLYHAALALSSYHRRMLVFERISEQCRATAAVQQEKHLETCLNEVRQAMVILDQRTRQRKSYDGMGTVTSIVQLVFFELFAGQDHAWRTHLNAAIDVYDQNCRDKLEHLDLSEASKTILRNDQRLAVDGALVTQEVTTFRFMGGSIIWLDILSSLAAGSVPRLLSYHQGVLDAASQVKLENIMGCKNWLMCQIGRIAALQGHRRQDGWTSQRHGIKLHSIAADIKSEIESGMAREALESLNIQTSDSCGINNSSTNSVTLTTRMFAFMAIIHLHLVTHDFERLDNLRETIADAIRLLQSQVPCSMIPVIVAPLFIIGCVAAQGDEQSLFRASLASDTSQHRLYRHRKDVLSALEEIWSKRQTSTDYTWNDVLDMGQHKYLLFL

InterPro domains:
  IPR001138 Zn(2)Cys(6) fungal-type DNA-binding domain [PF00172] (10-45)
  IPR001138 Zn(2)Cys(6) fungal-type DNA-binding domain [PS00463] (10-38)
  IPR001138 Zn(2)Cys(6) fungal-type DNA-binding domain [PS50048] (10-38)
  IPR001138 Zn(2)Cys(6) fungal-type DNA-binding domain [SM00066] (5-49)
  IPR001138 Zn(2)Cys(6) fungal-type DNA-binding domain [cd00067] (6-38)
  IPR021858 Fungal transcription factor [PF11951] (145-562)
  IPR036864 Zn(2)-C6 fungal-type DNA-binding domain superfamily [G3DSA:4.10.240.10] (5-66)
  IPR036864 Zn(2)-C6 fungal-type DNA-binding domain superfamily [SSF57701] (9-45)

Nearest PDB structures (foldseek):
  8u1a-assembly1_B  TM=2.581E-01  e=5.902E+00  synthetic construct
  6ids-assembly1_A  TM=1.725E-01  e=3.819E+00  Vibrio cholerae
  8u1a-assembly1_B  TM=2.553E-01  e=7.456E+00  synthetic construct
  6ids-assembly1_A  TM=1.720E-01  e=3.774E+00  Vibrio cholerae

pLDDT: mean 77.49, std 23.84, range [14.73, 98.06]

Foldseek 3Di:
DDDPPQPLQAFPLCVLVVHDFPNDPPATPVCVVLVHDGNGRDPDDPQCPPDPSSVVSVVVSVVSSVVSVVCVLVVDDDDDDDDDDDDDDDDDDDDDDDDYDDDDDDDDDDDDDDPPPPPPDPPDPDPDPPPPPDPDDDDPLLVVLLVLLVPPVVCLVFVLADDDVLLVTCVLVVVLLVVALLQVLLSSLLSLVQVCLVCVVVDDPVVSVVSNVSSVVSNVSNVVSLVVLVVVVPVPDPPLPQRQLLSSLSSLQSVLLSCQQVLDDLCSVVSLVVSVVSLVVCVVVLNVSHPADPVLSVCVSVQHDDDNDDPRSSSVNVSNLLSVLSSQLLQLLLLLLQQAQRPCLVCLCPCLPQNGPNANCNGQLAGSQLSNLSNLLSHLSRCCVVVVLPDPVSLVVSVVSLVVSLVSLVVVLVVLVVVVVVCVVPDPDPDVPPSVLSSSLLNLLSSLLSNLSSCQSNPNLPPCVVCVVSLVVNLVSVPPPDDLLCLSSNQSSLLSSLLNFDPDPRVVSSLPSLPDCNNVPSSRPLSVVSNVLSVVSNVCVVVPPPDGVVVSSVVSHSRNSRGD/DPDPPQPPQAFPLCVLVVHDFPNDPPATPVCVVLVHDGNGRDDDDPQCPPDPSSVVSVVVSVVSSVVSVVCVLVPDPPPDDDDDDDDDDDDDDDDDDDDDDYDDDDDDDDDDDDDDPPPPDPPDPDPDPPPPPDVDDDDPLLVVLLVLLVPPVVCLVFVLAFDDVLLVTCVLVVVLLVVALLQVLLSSLLSLVQVCLVCVVVDDPVVSVVSNVSSVVSNVSNVVSLVVLVVVVPVPDPVLPPRQLLSSLSSLQSVLLSCQQVLDDLCSVVSLVVSVVSLVVCVVVLNVSHPADPVLSVCVSVQHDDDPDDPRSSSVNVSNLLSVLSSQLLQLLVLLLQQAQRPCLVCLCPCLPSNGPNANCNGQLAGSQLSNLSNLLSHLSRCCVVVVLPDPVSLVVSVVSLVVSLVSLVVVLVVLVVVVVVCVVPDPDPDVPPSVLSSSLLNLLSSLLSNLSSCQSNPNLPPCVVCVVSLVVNVVSVPPPDDLLCLSSNQSSLLSSLLNFDPDPRVVVSLPSLPDCNNVPSSRPLSVVSNVLSVVSVVCVVVPPPDGPVVSSVVSPSRNSRGD

Organism: Pestalotiopsis fici (strain W106-1 / CGMCC3.15140) (NCBI:txid1229662)